Protein 8GRN (pdb70)

Structure (mmCIF, N/CA/C/O backbone):
data_8GRN
#
_entry.id   8GRN
#
loop_
_entity.id
_entity.type
_entity.pdbx_description
1 polymer 'Protein OSCA1'
2 non-polymer [1-MYRISTOYL-GLYCEROL-3-YL]PHOSPHONYLCHOLINE
#
loop_
_atom_site.group_PDB
_atom_site.id
_atom_site.type_symbol
_atom_site.label_atom_id
_atom_site.label_alt_id
_atom_site.label_comp_id
_atom_site.label_asym_id
_atom_site.label_entity_id
_atom_site.label_seq_id
_atom_site.pdbx_PDB_ins_code
_atom_site.Cartn_x
_atom_site.Cartn_y
_atom_site.Cartn_z
_atom_site.occupancy
_atom_site.B_iso_or_equiv
_atom_site.auth_seq_id
_atom_site.auth_comp_id
_atom_site.auth_asym_id
_atom_site.auth_atom_id
_atom_site.pdbx_PDB_model_num
ATOM 1 N N . ALA A 1 2 ? 145.251 197.436 148.568 1.00 30.00 2 ALA A N 1
ATOM 2 C CA . ALA A 1 2 ? 145.374 197.252 149.988 1.00 30.00 2 ALA A CA 1
ATOM 3 C C . ALA A 1 2 ? 146.120 198.449 150.172 1.00 30.00 2 ALA A C 1
ATOM 4 O O . ALA A 1 2 ? 146.168 199.026 151.227 1.00 30.00 2 ALA A O 1
ATOM 6 N N . THR A 1 3 ? 146.449 199.150 149.176 1.00 30.00 3 THR A N 1
ATOM 7 C CA . THR A 1 3 ? 147.100 200.396 149.525 1.00 30.00 3 THR A CA 1
ATOM 8 C C . THR A 1 3 ? 146.501 201.351 150.605 1.00 30.00 3 THR A C 1
ATOM 9 O O . THR A 1 3 ? 145.573 201.142 151.498 1.00 30.00 3 THR A O 1
ATOM 13 N N . LEU A 1 4 ? 147.051 202.507 150.570 1.00 106.56 4 LEU A N 1
ATOM 14 C CA . LEU A 1 4 ? 146.464 203.436 151.458 1.00 106.56 4 LEU A CA 1
ATOM 15 C C . LEU A 1 4 ? 144.904 203.266 151.588 1.00 106.56 4 LEU A C 1
ATOM 16 O O . LEU A 1 4 ? 144.422 203.332 152.664 1.00 106.56 4 LEU A O 1
ATOM 21 N N . LYS A 1 5 ? 144.147 202.884 150.570 1.00 109.64 5 LYS A N 1
ATOM 22 C CA . LYS A 1 5 ? 142.707 202.745 150.717 1.00 109.64 5 LYS A CA 1
ATOM 23 C C . LYS A 1 5 ? 142.265 201.783 151.762 1.00 109.64 5 LYS A C 1
ATOM 24 O O . LYS A 1 5 ? 141.689 202.181 152.750 1.00 109.64 5 LYS A O 1
ATOM 30 N N . ASP A 1 6 ? 142.479 200.513 151.571 1.00 109.60 6 ASP A N 1
ATOM 31 C CA . ASP A 1 6 ? 142.139 199.587 152.612 1.00 109.60 6 ASP A CA 1
ATOM 32 C C . ASP A 1 6 ? 142.772 199.919 153.957 1.00 109.60 6 ASP A C 1
ATOM 33 O O . ASP A 1 6 ? 142.105 199.814 154.989 1.00 109.60 6 ASP A O 1
ATOM 38 N N . ILE A 1 7 ? 144.012 200.426 153.982 1.00 104.79 7 ILE A N 1
ATOM 39 C CA . ILE A 1 7 ? 144.544 200.640 155.343 1.00 104.79 7 ILE A CA 1
ATOM 40 C C . ILE A 1 7 ? 143.723 201.722 156.009 1.00 104.79 7 ILE A C 1
ATOM 41 O O . ILE A 1 7 ? 143.232 201.530 157.100 1.00 104.79 7 ILE A O 1
ATOM 46 N N . GLY A 1 8 ? 143.444 202.794 155.331 1.00 107.64 8 GLY A N 1
ATOM 47 C CA . GLY A 1 8 ? 142.617 203.823 155.873 1.00 107.64 8 GLY A CA 1
ATOM 48 C C . GLY A 1 8 ? 141.218 203.412 156.220 1.00 107.64 8 GLY A C 1
ATOM 49 O O . GLY A 1 8 ? 140.694 203.833 157.225 1.00 107.64 8 GLY A O 1
ATOM 50 N N . VAL A 1 9 ? 140.584 202.581 155.437 1.00 106.49 9 VAL A N 1
ATOM 51 C CA . VAL A 1 9 ? 139.270 202.218 155.854 1.00 106.49 9 VAL A CA 1
ATOM 52 C C . VAL A 1 9 ? 139.343 201.433 157.108 1.00 106.49 9 VAL A C 1
ATOM 53 O O . VAL A 1 9 ? 138.663 201.764 158.074 1.00 106.49 9 VAL A O 1
ATOM 57 N N . SER A 1 10 ? 140.222 200.454 157.189 1.00 105.21 10 SER A N 1
ATOM 58 C CA . SER A 1 10 ? 140.203 199.733 158.417 1.00 105.21 10 SER A CA 1
ATOM 59 C C . SER A 1 10 ? 140.469 200.656 159.536 1.00 105.21 10 SER A C 1
ATOM 60 O O . SER A 1 10 ? 139.786 200.600 160.506 1.00 105.21 10 SER A O 1
ATOM 63 N N . ALA A 1 11 ? 141.401 201.586 159.393 1.00 102.15 11 ALA A N 1
ATOM 64 C CA . ALA A 1 11 ? 141.789 202.401 160.505 1.00 102.15 11 ALA A CA 1
ATOM 65 C C . ALA A 1 11 ? 140.725 203.295 160.941 1.00 102.15 11 ALA A C 1
ATOM 66 O O . ALA A 1 11 ? 140.482 203.379 162.106 1.00 102.15 11 ALA A O 1
ATOM 68 N N . GLY A 1 12 ? 139.989 203.893 160.050 1.00 102.54 12 GLY A N 1
ATOM 69 C CA . GLY A 1 12 ? 138.859 204.697 160.429 1.00 102.54 12 GLY A CA 1
ATOM 70 C C . GLY A 1 12 ? 137.856 203.860 161.150 1.00 102.54 12 GLY A C 1
ATOM 71 O O . GLY A 1 12 ? 137.503 204.159 162.282 1.00 102.54 12 GLY A O 1
ATOM 72 N N . ILE A 1 13 ? 137.427 202.770 160.560 1.00 103.15 13 ILE A N 1
ATOM 73 C CA . ILE A 1 13 ? 136.405 202.033 161.235 1.00 103.15 13 ILE A CA 1
ATOM 74 C C . ILE A 1 13 ? 136.884 201.645 162.616 1.00 103.15 13 ILE A C 1
ATOM 75 O O . ILE A 1 13 ? 136.139 201.795 163.575 1.00 103.15 13 ILE A O 1
ATOM 80 N N . ASN A 1 14 ? 138.150 201.285 162.801 1.00 102.55 14 ASN A N 1
ATOM 81 C CA . ASN A 1 14 ? 138.609 200.799 164.095 1.00 102.55 14 ASN A CA 1
ATOM 82 C C . ASN A 1 14 ? 138.776 201.891 165.109 1.00 102.55 14 ASN A C 1
ATOM 83 O O . ASN A 1 14 ? 138.344 201.751 166.256 1.00 102.55 14 ASN A O 1
ATOM 88 N N . ILE A 1 15 ? 139.240 203.028 164.713 1.00 100.45 15 ILE A N 1
ATOM 89 C CA . ILE A 1 15 ? 139.331 204.057 165.653 1.00 100.45 15 ILE A CA 1
ATOM 90 C C . ILE A 1 15 ? 137.939 204.420 166.070 1.00 100.45 15 ILE A C 1
ATOM 91 O O . ILE A 1 15 ? 137.658 204.571 167.267 1.00 100.45 15 ILE A O 1
ATOM 96 N N . LEU A 1 16 ? 136.997 204.448 165.155 1.00 102.50 16 LEU A N 1
ATOM 97 C CA . LEU A 1 16 ? 135.629 204.715 165.564 1.00 102.50 16 LEU A CA 1
ATOM 98 C C . LEU A 1 16 ? 135.070 203.714 166.540 1.00 102.50 16 LEU A C 1
ATOM 99 O O . LEU A 1 16 ? 134.515 204.089 167.562 1.00 102.50 16 LEU A O 1
ATOM 104 N N . THR A 1 17 ? 135.219 202.444 166.276 1.00 101.73 17 THR A N 1
ATOM 105 C CA . THR A 1 17 ? 134.798 201.475 167.231 1.00 101.73 17 THR A CA 1
ATOM 106 C C . THR A 1 17 ? 135.405 201.723 168.589 1.00 101.73 17 THR A C 1
ATOM 107 O O . THR A 1 17 ? 134.684 201.819 169.550 1.00 101.73 17 THR A O 1
ATOM 111 N N . ALA A 1 18 ? 136.712 201.870 168.709 1.00 100.92 18 ALA A N 1
ATOM 112 C CA . ALA A 1 18 ? 137.264 202.199 170.004 1.00 100.92 18 ALA A CA 1
ATOM 113 C C . ALA A 1 18 ? 136.695 203.439 170.666 1.00 100.92 18 ALA A C 1
ATOM 114 O O . ALA A 1 18 ? 136.344 203.381 171.828 1.00 100.92 18 ALA A O 1
ATOM 116 N N . PHE A 1 19 ? 136.543 204.554 169.985 1.00 104.20 19 PHE A N 1
ATOM 117 C CA . PHE A 1 19 ? 135.856 205.692 170.611 1.00 104.20 19 PHE A CA 1
ATOM 118 C C . PHE A 1 19 ? 134.401 205.433 171.053 1.00 104.20 19 PHE A C 1
ATOM 119 O O . PHE A 1 19 ? 134.006 205.819 172.155 1.00 104.20 19 PHE A O 1
ATOM 127 N N . ILE A 1 20 ? 133.605 204.713 170.289 1.00 102.83 20 ILE A N 1
ATOM 128 C CA . ILE A 1 20 ? 132.274 204.373 170.724 1.00 102.83 20 ILE A CA 1
ATOM 129 C C . ILE A 1 20 ? 132.355 203.538 171.949 1.00 102.83 20 ILE A C 1
ATOM 130 O O . ILE A 1 20 ? 131.625 203.787 172.922 1.00 102.83 20 ILE A O 1
ATOM 135 N N . PHE A 1 21 ? 133.268 202.603 172.000 1.00 101.18 21 PHE A N 1
ATOM 136 C CA . PHE A 1 21 ? 133.432 201.828 173.199 1.00 101.18 21 PHE A CA 1
ATOM 137 C C . PHE A 1 21 ? 133.709 202.665 174.376 1.00 101.18 21 PHE A C 1
ATOM 138 O O . PHE A 1 21 ? 132.996 202.585 175.350 1.00 101.18 21 PHE A O 1
ATOM 146 N N . PHE A 1 22 ? 134.688 203.531 174.280 1.00 101.47 22 PHE A N 1
ATOM 147 C CA . PHE A 1 22 ? 135.046 204.373 175.402 1.00 101.47 22 PHE A CA 1
ATOM 148 C C . PHE A 1 22 ? 133.884 205.207 175.857 1.00 101.47 22 PHE A C 1
ATOM 149 O O . PHE A 1 22 ? 133.616 205.293 177.056 1.00 101.47 22 PHE A O 1
ATOM 157 N N . ILE A 1 23 ? 133.097 205.744 174.949 1.00 102.54 23 ILE A N 1
ATOM 158 C CA . ILE A 1 23 ? 131.840 206.449 175.366 1.00 102.54 23 ILE A CA 1
ATOM 159 C C . ILE A 1 23 ? 130.787 205.588 176.117 1.00 102.54 23 ILE A C 1
ATOM 160 O O . ILE A 1 23 ? 130.333 205.912 177.253 1.00 102.54 23 ILE A O 1
ATOM 165 N N . ILE A 1 24 ? 130.401 204.467 175.546 1.00 103.40 24 ILE A N 1
ATOM 166 C CA . ILE A 1 24 ? 129.520 203.621 176.303 1.00 103.40 24 ILE A CA 1
ATOM 167 C C . ILE A 1 24 ? 130.133 203.259 177.674 1.00 103.40 24 ILE A C 1
ATOM 168 O O . ILE A 1 24 ? 129.394 203.177 178.654 1.00 103.40 24 ILE A O 1
ATOM 173 N N . PHE A 1 25 ? 131.453 203.042 177.797 1.00 104.99 25 PHE A N 1
ATOM 174 C CA . PHE A 1 25 ? 132.059 202.746 179.091 1.00 104.99 25 PHE A CA 1
ATOM 175 C C . PHE A 1 25 ? 131.858 203.902 180.001 1.00 104.99 25 PHE A C 1
ATOM 176 O O . PHE A 1 25 ? 131.358 203.694 181.054 1.00 104.99 25 PHE A O 1
ATOM 184 N N . ALA A 1 26 ? 132.230 205.115 179.661 1.00 106.14 26 ALA A N 1
ATOM 185 C CA . ALA A 1 26 ? 131.895 206.220 180.521 1.00 106.14 26 ALA A CA 1
ATOM 186 C C . ALA A 1 26 ? 130.469 206.083 181.036 1.00 106.14 26 ALA A C 1
ATOM 187 O O . ALA A 1 26 ? 130.217 206.028 182.278 1.00 106.14 26 ALA A O 1
ATOM 189 N N . PHE A 1 27 ? 129.505 205.984 180.130 1.00 111.76 27 PHE A N 1
ATOM 190 C CA . PHE A 1 27 ? 128.132 205.911 180.609 1.00 111.76 27 PHE A CA 1
ATOM 191 C C . PHE A 1 27 ? 127.944 204.917 181.642 1.00 111.76 27 PHE A C 1
ATOM 192 O O . PHE A 1 27 ? 127.518 205.249 182.696 1.00 111.76 27 PHE A O 1
ATOM 200 N N . LEU A 1 28 ? 128.199 203.668 181.320 1.00 109.57 28 LEU A N 1
ATOM 201 C CA . LEU A 1 28 ? 128.040 202.566 182.264 1.00 109.57 28 LEU A CA 1
ATOM 202 C C . LEU A 1 28 ? 128.828 202.611 183.571 1.00 109.57 28 LEU A C 1
ATOM 203 O O . LEU A 1 28 ? 128.308 202.166 184.567 1.00 109.57 28 LEU A O 1
ATOM 208 N N . ARG A 1 29 ? 130.043 203.136 183.611 1.00 108.58 29 ARG A N 1
ATOM 209 C CA . ARG A 1 29 ? 130.764 203.317 184.869 1.00 108.58 29 ARG A CA 1
ATOM 210 C C . ARG A 1 29 ? 130.256 204.496 185.724 1.00 108.58 29 ARG A C 1
ATOM 211 O O . ARG A 1 29 ? 130.536 204.558 186.917 1.00 108.58 29 ARG A O 1
ATOM 219 N N . LEU A 1 30 ? 129.507 205.440 185.146 1.00 112.97 30 LEU A N 1
ATOM 220 C CA . LEU A 1 30 ? 128.882 206.514 185.994 1.00 112.97 30 LEU A CA 1
ATOM 221 C C . LEU A 1 30 ? 127.523 206.200 186.664 1.00 112.97 30 LEU A C 1
ATOM 222 O O . LEU A 1 30 ? 127.043 207.029 187.406 1.00 112.97 30 LEU A O 1
ATOM 227 N N . GLN A 1 31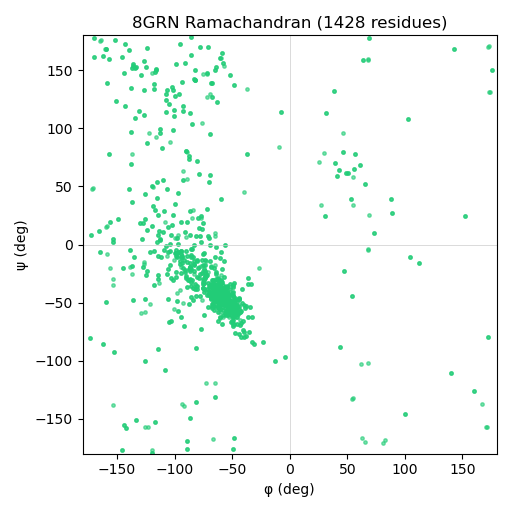 ? 126.901 205.043 186.432 1.00 120.09 31 GLN A N 1
ATOM 228 C CA . GLN A 1 31 ? 125.651 204.636 186.968 1.00 120.09 31 GLN A CA 1
ATOM 229 C C . GLN A 1 31 ? 125.992 203.815 188.161 1.00 120.09 31 GLN A C 1
ATOM 230 O O . GLN A 1 31 ? 126.816 202.929 188.071 1.00 120.09 31 GLN A O 1
ATOM 236 N N . PRO A 1 32 ? 125.384 204.094 189.313 1.00 119.49 32 PRO A N 1
ATOM 237 C CA . PRO A 1 32 ? 125.704 203.397 190.560 1.00 119.49 32 PRO A CA 1
ATOM 238 C C . PRO A 1 32 ? 124.975 202.080 190.856 1.00 119.49 32 PRO A C 1
ATOM 239 O O . PRO A 1 32 ? 124.833 201.738 192.010 1.00 119.49 32 PRO A O 1
ATOM 243 N N . PHE A 1 33 ? 124.559 201.329 189.853 1.00 120.94 33 PHE A N 1
ATOM 244 C CA . PHE A 1 33 ? 123.988 200.005 190.064 1.00 120.94 33 PHE A CA 1
ATOM 245 C C . PHE A 1 33 ? 125.013 198.955 189.640 1.00 120.94 33 PHE A C 1
ATOM 246 O O . PHE A 1 33 ? 124.934 197.813 190.052 1.00 120.94 33 PHE A O 1
ATOM 254 N N . ASN A 1 34 ? 125.971 199.328 188.800 1.00 115.53 34 ASN A N 1
ATOM 255 C CA . ASN A 1 34 ? 127.042 198.439 188.425 1.00 115.53 34 ASN A CA 1
ATOM 256 C C . ASN A 1 34 ? 127.996 198.563 189.572 1.00 115.53 34 ASN A C 1
ATOM 257 O O . ASN A 1 34 ? 127.796 197.845 190.501 1.00 115.53 34 ASN A O 1
ATOM 262 N N . ASP A 1 35 ? 128.959 199.475 189.595 1.00 114.34 35 ASP A N 1
ATOM 263 C CA . ASP A 1 35 ? 129.874 199.715 190.754 1.00 114.34 35 ASP A CA 1
ATOM 264 C C . ASP A 1 35 ? 130.628 198.562 191.306 1.00 114.34 35 ASP A C 1
ATOM 265 O O . ASP A 1 35 ? 131.761 198.698 191.620 1.00 114.34 35 ASP A O 1
ATOM 270 N N . ARG A 1 36 ? 130.000 197.432 191.481 1.00 114.43 36 ARG A N 1
ATOM 271 C CA . ARG A 1 36 ? 130.646 196.311 192.048 1.00 114.43 36 ARG A CA 1
ATOM 272 C C . ARG A 1 36 ? 131.086 195.483 190.947 1.00 114.43 36 ARG A C 1
ATOM 273 O O . ARG A 1 36 ? 131.674 194.462 191.172 1.00 114.43 36 ARG A O 1
ATOM 281 N N . VAL A 1 37 ? 130.830 195.915 189.732 1.00 108.51 37 VAL A N 1
ATOM 282 C CA . VAL A 1 37 ? 131.327 195.206 188.592 1.00 108.51 37 VAL A CA 1
ATOM 283 C C . VAL A 1 37 ? 132.488 195.980 188.083 1.00 108.51 37 VAL A C 1
ATOM 284 O O . VAL A 1 37 ? 133.409 195.380 187.596 1.00 108.51 37 VAL A O 1
ATOM 288 N N . TYR A 1 38 ? 132.522 197.283 188.267 1.00 104.08 38 TYR A N 1
ATOM 289 C CA . TYR A 1 38 ? 133.611 198.018 187.684 1.00 104.08 38 TYR A CA 1
ATOM 290 C C . TYR A 1 38 ? 134.663 198.489 188.605 1.00 104.08 38 TYR A C 1
ATOM 291 O O . TYR A 1 38 ? 135.632 198.984 188.128 1.00 104.08 38 TYR A O 1
ATOM 300 N N . PHE A 1 39 ? 134.506 198.338 189.910 1.00 104.03 39 PHE A N 1
ATOM 301 C CA . PHE A 1 39 ? 135.450 198.753 190.925 1.00 104.03 39 PHE A CA 1
ATOM 302 C C . PHE A 1 39 ? 135.500 197.693 191.955 1.00 104.03 39 PHE A C 1
ATOM 303 O O . PHE A 1 39 ? 135.431 198.023 193.071 1.00 104.03 39 PHE A O 1
ATOM 311 N N . SER A 1 40 ? 135.630 196.428 191.605 1.00 101.33 40 SER A N 1
ATOM 312 C CA . SER A 1 40 ? 135.684 195.286 192.523 1.00 101.33 40 SER A CA 1
ATOM 313 C C . SER A 1 40 ? 136.906 194.960 193.396 1.00 101.33 40 SER A C 1
ATOM 314 O O . SER A 1 40 ? 136.742 194.398 194.424 1.00 101.33 40 SER A O 1
ATOM 317 N N . LYS A 1 41 ? 138.118 195.299 193.028 1.00 94.21 41 LYS A N 1
ATOM 318 C CA . LYS A 1 41 ? 139.259 195.138 193.882 1.00 94.21 41 LYS A CA 1
ATOM 319 C C . LYS A 1 41 ? 139.352 196.293 194.860 1.00 94.21 41 LYS A C 1
ATOM 320 O O . LYS A 1 41 ? 140.315 196.398 195.566 1.00 94.21 41 LYS A O 1
ATOM 326 N N . TRP A 1 42 ? 138.381 197.174 194.930 1.00 99.83 42 TRP A N 1
ATOM 327 C CA . TRP A 1 42 ? 138.403 198.259 195.842 1.00 99.83 42 TRP A CA 1
ATOM 328 C C . TRP A 1 42 ? 137.370 197.898 196.808 1.00 99.83 42 TRP A C 1
ATOM 329 O O . TRP A 1 42 ? 137.233 198.594 197.769 1.00 99.83 42 TRP A O 1
ATOM 340 N N . TYR A 1 43 ? 136.632 196.800 196.591 1.00 105.00 43 TYR A N 1
ATOM 341 C CA . TYR A 1 43 ? 135.548 196.397 197.416 1.00 105.00 43 TYR A CA 1
ATOM 342 C C . TYR A 1 43 ? 136.009 195.192 197.978 1.00 105.00 43 TYR A C 1
ATOM 343 O O . TYR A 1 43 ? 135.654 194.894 199.067 1.00 105.00 43 TYR A O 1
ATOM 352 N N . LEU A 1 44 ? 136.847 194.460 197.279 1.00 102.16 44 LEU A N 1
ATOM 353 C CA . LEU A 1 44 ? 137.383 193.193 197.767 1.00 102.16 44 LEU A CA 1
ATOM 354 C C . LEU A 1 44 ? 138.684 193.387 198.338 1.00 102.16 44 LEU A C 1
ATOM 355 O O . LEU A 1 44 ? 139.560 192.627 198.069 1.00 102.16 44 LEU A O 1
ATOM 360 N N . ARG A 1 45 ? 138.845 194.408 199.118 1.00 104.93 45 ARG A N 1
ATOM 361 C CA . ARG A 1 45 ? 140.097 194.700 199.738 1.00 104.93 45 ARG A CA 1
ATOM 362 C C . ARG A 1 45 ? 139.609 195.434 200.929 1.00 104.93 45 ARG A C 1
ATOM 363 O O . ARG A 1 45 ? 140.384 195.896 201.734 1.00 104.93 45 ARG A O 1
ATOM 371 N N . GLY A 1 46 ? 138.301 195.532 201.057 1.00 106.61 46 GLY A N 1
ATOM 372 C CA . GLY A 1 46 ? 137.695 196.258 202.152 1.00 106.61 46 GLY A CA 1
ATOM 373 C C . GLY A 1 46 ? 137.958 197.731 202.135 1.00 106.61 46 GLY A C 1
ATOM 374 O O . GLY A 1 46 ? 138.372 198.298 203.131 1.00 106.61 46 GLY A O 1
ATOM 375 N N . LEU A 1 47 ? 137.695 198.384 201.036 1.00 107.25 47 LEU A N 1
ATOM 376 C CA . LEU A 1 47 ? 138.045 199.753 200.941 1.00 107.25 47 LEU A CA 1
ATOM 377 C C . LEU A 1 47 ? 136.989 200.580 200.264 1.00 107.25 47 LEU A C 1
ATOM 378 O O . LEU A 1 47 ? 137.137 201.780 200.186 1.00 107.25 47 LEU A O 1
ATOM 383 N N . ARG A 1 48 ? 135.928 199.981 199.753 1.00 109.94 48 ARG A N 1
ATOM 384 C CA . ARG A 1 48 ? 134.832 200.754 199.211 1.00 109.94 48 ARG A CA 1
ATOM 385 C C . ARG A 1 48 ? 133.615 200.128 199.761 1.00 109.94 48 ARG A C 1
ATOM 386 O O . ARG A 1 48 ? 133.620 198.952 200.041 1.00 109.94 48 ARG A O 1
ATOM 394 N N . SER A 1 49 ? 132.549 200.895 199.924 1.00 117.27 49 SER A N 1
ATOM 395 C CA . SER A 1 49 ? 131.364 200.405 200.642 1.00 117.27 49 SER A CA 1
ATOM 396 C C . SER A 1 49 ? 130.120 200.001 199.917 1.00 117.27 49 SER A C 1
ATOM 397 O O . SER A 1 49 ? 129.735 198.843 199.996 1.00 117.27 49 SER A O 1
ATOM 400 N N . SER A 1 50 ? 129.445 200.956 199.288 1.00 122.21 50 SER A N 1
ATOM 401 C CA . SER A 1 50 ? 128.264 200.656 198.498 1.00 122.21 50 SER A CA 1
ATOM 402 C C . SER A 1 50 ? 127.962 201.823 197.566 1.00 122.21 50 SER A C 1
ATOM 403 O O . SER A 1 50 ? 128.485 202.901 197.795 1.00 122.21 50 SER A O 1
ATOM 406 N N . PRO A 1 51 ? 127.145 201.632 196.499 1.00 123.67 51 PRO A N 1
ATOM 407 C CA . PRO A 1 51 ? 126.869 202.647 195.478 1.00 123.67 51 PRO A CA 1
ATOM 408 C C . PRO A 1 51 ? 127.421 204.001 195.614 1.00 123.67 51 PRO A C 1
ATOM 409 O O . PRO A 1 51 ? 128.546 204.245 195.208 1.00 123.67 51 PRO A O 1
ATOM 413 N N . ALA A 1 52 ? 126.612 204.909 196.143 1.00 30.00 52 ALA A N 1
ATOM 414 C CA . ALA A 1 52 ? 127.050 206.297 196.278 1.00 30.00 52 ALA A CA 1
ATOM 415 C C . ALA A 1 52 ? 127.743 206.557 197.606 1.00 30.00 52 ALA A C 1
ATOM 416 O O . ALA A 1 52 ? 127.129 207.074 198.530 1.00 30.00 52 ALA A O 1
ATOM 418 N N . SER A 1 53 ? 129.021 206.186 197.702 1.00 30.00 53 SER A N 1
ATOM 419 C CA . SER A 1 53 ? 129.791 206.360 198.936 1.00 30.00 53 SER A CA 1
ATOM 420 C C . SER A 1 53 ? 129.062 205.792 200.137 1.00 30.00 53 SER A C 1
ATOM 421 O O . SER A 1 53 ? 128.745 206.515 201.077 1.00 30.00 53 SER A O 1
ATOM 424 N N . GLY A 1 54 ? 128.809 204.489 200.119 1.00 30.00 54 GLY A N 1
ATOM 425 C CA . GLY A 1 54 ? 128.039 203.877 201.185 1.00 30.00 54 GLY A CA 1
ATOM 426 C C . GLY A 1 54 ? 126.705 203.412 200.637 1.00 30.00 54 GLY A C 1
ATOM 427 O O . GLY A 1 54 ? 126.004 202.634 201.287 1.00 30.00 54 GLY A O 1
ATOM 428 N N . GLY A 1 55 ? 126.333 203.909 199.463 1.00 30.00 55 GLY A N 1
ATOM 429 C CA . GLY A 1 55 ? 125.105 203.478 198.832 1.00 30.00 55 GLY A CA 1
ATOM 430 C C . GLY A 1 55 ? 123.756 203.833 199.401 1.00 30.00 55 GLY A C 1
ATOM 431 O O . GLY A 1 55 ? 123.658 204.450 200.458 1.00 30.00 55 GLY A O 1
ATOM 432 N N . GLY A 1 56 ? 122.697 203.428 198.706 1.00 30.00 56 GLY A N 1
ATOM 433 C CA . GLY A 1 56 ? 121.354 203.758 199.132 1.00 30.00 56 GLY A CA 1
ATOM 434 C C . GLY A 1 56 ? 120.933 204.846 198.196 1.00 30.00 56 GLY A C 1
ATOM 435 O O . GLY A 1 56 ? 119.764 205.215 198.165 1.00 30.00 56 GLY A O 1
ATOM 436 N N . PHE A 1 57 ? 121.880 205.364 197.418 1.00 30.00 57 PHE A N 1
ATOM 437 C CA . PHE A 1 57 ? 121.591 206.487 196.536 1.00 30.00 57 PHE A CA 1
ATOM 438 C C . PHE A 1 57 ? 121.819 206.216 195.062 1.00 30.00 57 PHE A C 1
ATOM 439 O O . PHE A 1 57 ? 122.214 205.123 194.675 1.00 30.00 57 PHE A O 1
ATOM 447 N N . ALA A 1 58 ? 121.573 207.223 194.235 1.00 30.00 58 ALA A N 1
ATOM 448 C CA . ALA A 1 58 ? 121.732 207.061 192.787 1.00 30.00 58 ALA A CA 1
ATOM 449 C C . ALA A 1 58 ? 122.792 207.916 192.054 1.00 30.00 58 ALA A C 1
ATOM 450 O O . ALA A 1 58 ? 123.812 208.284 192.636 1.00 30.00 58 ALA A O 1
ATOM 452 N N . GLY A 1 59 ? 122.566 208.188 190.772 1.00 30.00 59 GLY A N 1
ATOM 453 C CA . GLY A 1 59 ? 123.511 208.937 189.946 1.00 30.00 59 GLY A CA 1
ATOM 454 C C . GLY A 1 59 ? 123.201 208.372 188.583 1.00 30.00 59 GLY A C 1
ATOM 455 O O . GLY A 1 59 ? 124.037 208.424 187.684 1.00 30.00 59 GLY A O 1
ATOM 456 N N . ARG A 1 60 ? 121.978 207.867 188.413 1.00 30.00 60 ARG A N 1
ATOM 457 C CA . ARG A 1 60 ? 121.598 207.185 187.174 1.00 30.00 60 ARG A CA 1
ATOM 458 C C . ARG A 1 60 ? 121.205 208.001 186.002 1.00 30.00 60 ARG A C 1
ATOM 459 O O . ARG A 1 60 ? 121.842 208.987 185.668 1.00 30.00 60 ARG A O 1
ATOM 467 N N . PHE A 1 61 ? 120.139 207.573 185.362 1.00 30.00 61 PHE A N 1
ATOM 468 C CA . PHE A 1 61 ? 119.744 208.245 184.155 1.00 30.00 61 PHE A CA 1
ATOM 469 C C . PHE A 1 61 ? 118.588 209.225 184.327 1.00 30.00 61 PHE A C 1
ATOM 470 O O . PHE A 1 61 ? 117.462 208.818 184.593 1.00 30.00 61 PHE A O 1
ATOM 478 N N . VAL A 1 62 ? 118.864 210.516 184.208 1.00 144.12 62 VAL A N 1
ATOM 479 C CA . VAL A 1 62 ? 117.821 211.535 184.264 1.00 144.12 62 VAL A CA 1
ATOM 480 C C . VAL A 1 62 ? 118.489 212.710 183.591 1.00 144.12 62 VAL A C 1
ATOM 481 O O . VAL A 1 62 ? 117.928 213.319 182.675 1.00 144.12 62 VAL A O 1
ATOM 485 N N . ASN A 1 63 ? 119.705 213.022 184.024 1.00 147.07 63 ASN A N 1
ATOM 486 C CA . ASN A 1 63 ? 120.482 214.073 183.408 1.00 147.07 63 ASN A CA 1
ATOM 487 C C . ASN A 1 63 ? 121.657 213.200 183.124 1.00 147.07 63 ASN A C 1
ATOM 488 O O . ASN A 1 63 ? 122.416 213.445 182.195 1.00 147.07 63 ASN A O 1
ATOM 493 N N . LEU A 1 64 ? 121.832 212.144 183.904 1.00 155.78 64 LEU A N 1
ATOM 494 C CA . LEU A 1 64 ? 122.962 211.233 183.708 1.00 155.78 64 LEU A CA 1
ATOM 495 C C . LEU A 1 64 ? 124.290 211.965 183.446 1.00 155.78 64 LEU A C 1
ATOM 496 O O . LEU A 1 64 ? 125.011 212.246 184.394 1.00 155.78 64 LEU A O 1
ATOM 501 N N . GLU A 1 65 ? 124.614 212.293 182.199 1.00 161.84 65 GLU A N 1
ATOM 502 C CA . GLU A 1 65 ? 125.836 213.076 181.931 1.00 161.84 65 GLU A CA 1
ATOM 503 C C . GLU A 1 65 ? 125.818 214.326 181.024 1.00 161.84 65 GLU A C 1
ATOM 504 O O . GLU A 1 65 ? 125.578 214.223 179.824 1.00 161.84 65 GLU A O 1
ATOM 510 N N . LEU A 1 66 ? 126.086 215.502 181.586 1.00 162.06 66 LEU A N 1
ATOM 511 C CA . LEU A 1 66 ? 126.243 216.702 180.749 1.00 162.06 66 LEU A CA 1
ATOM 512 C C . LEU A 1 66 ? 127.490 216.375 179.944 1.00 162.06 66 LEU A C 1
ATOM 513 O O . LEU A 1 66 ? 128.371 215.675 180.449 1.00 162.06 66 LEU A O 1
ATOM 518 N N . ARG A 1 67 ? 127.614 216.886 178.724 1.00 159.93 67 ARG A N 1
ATOM 519 C CA . ARG A 1 67 ? 128.752 216.481 177.899 1.00 159.93 67 ARG A CA 1
ATOM 520 C C . ARG A 1 67 ? 130.102 216.623 178.590 1.00 159.93 67 ARG A C 1
ATOM 521 O O . ARG A 1 67 ? 130.316 217.559 179.376 1.00 159.93 67 ARG A O 1
ATOM 529 N N . SER A 1 68 ? 131.029 215.714 178.276 1.00 155.80 68 SER A N 1
ATOM 530 C CA . SER A 1 68 ? 132.317 215.748 178.925 1.00 155.80 68 SER A CA 1
ATOM 531 C C . SER A 1 68 ? 133.498 215.369 178.046 1.00 155.80 68 SER A C 1
ATOM 532 O O . SER A 1 68 ? 133.330 214.564 177.145 1.00 155.80 68 SER A O 1
ATOM 535 N N . TYR A 1 69 ? 134.688 215.959 178.261 1.00 147.75 69 TYR A N 1
ATOM 536 C CA . TYR A 1 69 ? 135.913 215.520 177.548 1.00 147.75 69 TYR A CA 1
ATOM 537 C C . TYR A 1 69 ? 136.557 214.769 178.637 1.00 147.75 69 TYR A C 1
ATOM 538 O O . TYR A 1 69 ? 137.631 214.202 178.500 1.00 147.75 69 TYR A O 1
ATOM 547 N N . LEU A 1 70 ? 135.877 214.746 179.753 1.00 140.56 70 LEU A N 1
ATOM 548 C CA . LEU A 1 70 ? 136.335 213.967 180.831 1.00 140.56 70 LEU A CA 1
ATOM 549 C C . LEU A 1 70 ? 135.571 212.715 180.534 1.00 140.56 70 LEU A C 1
ATOM 550 O O . LEU A 1 70 ? 134.836 212.226 181.372 1.00 140.56 70 LEU A O 1
ATOM 555 N N . LYS A 1 71 ? 135.723 212.182 179.339 1.00 132.15 71 LYS A N 1
ATOM 556 C CA . LYS A 1 71 ? 134.964 211.045 178.933 1.00 132.15 71 LYS A CA 1
ATOM 557 C C . LYS A 1 71 ? 135.934 210.026 178.642 1.00 132.15 71 LYS A C 1
ATOM 558 O O . LYS A 1 71 ? 135.619 209.027 178.029 1.00 132.15 71 LYS A O 1
ATOM 564 N N . PHE A 1 72 ? 137.132 210.211 179.096 1.00 120.55 72 PHE A N 1
ATOM 565 C CA . PHE A 1 72 ? 138.109 209.326 178.635 1.00 120.55 72 PHE A CA 1
ATOM 566 C C . PHE A 1 72 ? 139.237 209.642 179.381 1.00 120.55 72 PHE A C 1
ATOM 567 O O . PHE A 1 72 ? 139.502 209.062 180.382 1.00 120.55 72 PHE A O 1
ATOM 575 N N . LEU A 1 73 ? 139.849 210.661 178.926 1.00 121.64 73 LEU A N 1
ATOM 576 C CA . LEU A 1 73 ? 141.116 211.054 179.441 1.00 121.64 73 LEU A CA 1
ATOM 577 C C . LEU A 1 73 ? 141.352 210.814 180.876 1.00 121.64 73 LEU A C 1
ATOM 578 O O . LEU A 1 73 ? 142.483 210.578 181.330 1.00 121.64 73 LEU A O 1
ATOM 583 N N . HIS A 1 74 ? 140.334 210.923 181.658 1.00 121.04 74 HIS A N 1
ATOM 584 C CA . HIS A 1 74 ? 140.685 210.837 183.001 1.00 121.04 74 HIS A CA 1
ATOM 585 C C . HIS A 1 74 ? 141.098 209.485 183.410 1.00 121.04 74 HIS A C 1
ATOM 586 O O . HIS A 1 74 ? 142.239 209.321 183.902 1.00 121.04 74 HIS A O 1
ATOM 593 N N . TRP A 1 75 ? 140.273 208.495 183.154 1.00 109.04 75 TRP A N 1
ATOM 594 C CA . TRP A 1 75 ? 140.671 207.146 183.390 1.00 109.04 75 TRP A CA 1
ATOM 595 C C . TRP A 1 75 ? 142.113 207.041 182.968 1.00 109.04 75 TRP A C 1
ATOM 596 O O . TRP A 1 75 ? 142.980 206.707 183.784 1.00 109.04 75 TRP A O 1
ATOM 607 N N . MET A 1 76 ? 142.410 207.471 181.747 1.00 107.84 76 MET A N 1
ATOM 608 C CA . MET A 1 76 ? 143.801 207.441 181.264 1.00 107.84 76 MET A CA 1
ATOM 609 C C . MET A 1 76 ? 144.907 208.002 182.205 1.00 107.84 76 MET A C 1
ATOM 610 O O . MET A 1 76 ? 145.725 207.195 182.845 1.00 107.84 76 MET A O 1
ATOM 615 N N . PRO A 1 77 ? 145.017 209.356 182.329 1.00 106.49 77 PRO A N 1
ATOM 616 C CA . PRO A 1 77 ? 145.984 209.794 183.345 1.00 106.49 77 PRO A CA 1
ATOM 617 C C . PRO A 1 77 ? 146.000 209.195 184.775 1.00 106.49 77 PRO A C 1
ATOM 618 O O . PRO A 1 77 ? 147.059 209.002 185.462 1.00 106.49 77 PRO A O 1
ATOM 622 N N . GLU A 1 78 ? 144.845 208.846 185.267 1.00 104.37 78 GLU A N 1
ATOM 623 C CA . GLU A 1 78 ? 144.858 208.373 186.609 1.00 104.37 78 GLU A CA 1
ATOM 624 C C . GLU A 1 78 ? 145.380 207.005 186.751 1.00 104.37 78 GLU A C 1
ATOM 625 O O . GLU A 1 78 ? 145.988 206.700 187.780 1.00 104.37 78 GLU A O 1
ATOM 631 N N . ALA A 1 79 ? 145.131 206.133 185.770 1.00 99.00 79 ALA A N 1
ATOM 632 C CA . ALA A 1 79 ? 145.669 204.782 185.778 1.00 99.00 79 ALA A CA 1
ATOM 633 C C . ALA A 1 79 ? 147.079 204.987 185.756 1.00 99.00 79 ALA A C 1
ATOM 634 O O . ALA A 1 79 ? 147.814 204.319 186.408 1.00 99.00 79 ALA A O 1
ATOM 636 N N . LEU A 1 80 ? 147.523 205.930 184.955 1.00 97.40 80 LEU A N 1
ATOM 637 C CA . LEU A 1 80 ? 148.989 206.191 185.004 1.00 97.40 80 LEU A CA 1
ATOM 638 C C . LEU A 1 80 ? 149.615 206.558 186.330 1.00 97.40 80 LEU A C 1
ATOM 639 O O . LEU A 1 80 ? 150.680 206.089 186.583 1.00 97.40 80 LEU A O 1
ATOM 644 N N . LYS A 1 81 ? 149.016 207.385 187.186 1.00 101.50 81 LYS A N 1
ATOM 645 C CA . LYS A 1 81 ? 149.668 207.828 188.552 1.00 101.50 81 LYS A CA 1
ATOM 646 C C . LYS A 1 81 ? 149.899 207.144 189.957 1.00 101.50 81 LYS A C 1
ATOM 647 O O . LYS A 1 81 ? 150.037 207.926 190.835 1.00 101.50 81 LYS A O 1
ATOM 653 N N . MET A 1 82 ? 149.877 205.833 190.247 1.00 97.96 82 MET A N 1
ATOM 654 C CA . MET A 1 82 ? 150.132 205.009 191.433 1.00 97.96 82 MET A CA 1
ATOM 655 C C . MET A 1 82 ? 151.515 204.532 191.189 1.00 97.96 82 MET A C 1
ATOM 656 O O . MET A 1 82 ? 151.788 204.011 190.140 1.00 97.96 82 MET A O 1
ATOM 661 N N . PRO A 1 83 ? 152.406 204.714 192.135 1.00 94.75 83 PRO A N 1
ATOM 662 C CA . PRO A 1 83 ? 153.747 204.261 191.982 1.00 94.75 83 PRO A CA 1
ATOM 663 C C . PRO A 1 83 ? 153.766 202.801 191.763 1.00 94.75 83 PRO A C 1
ATOM 664 O O . PRO A 1 83 ? 152.789 202.185 192.023 1.00 94.75 83 PRO A O 1
ATOM 668 N N . GLU A 1 84 ? 154.839 202.215 191.305 1.00 95.04 84 GLU A N 1
ATOM 669 C CA . GLU A 1 84 ? 154.844 200.809 191.016 1.00 95.04 84 GLU A CA 1
ATOM 670 C C . GLU A 1 84 ? 155.168 199.995 192.185 1.00 95.04 84 GLU A C 1
ATOM 671 O O . GLU A 1 84 ? 155.369 198.831 192.034 1.00 95.04 84 GLU A O 1
ATOM 677 N N . ARG A 1 85 ? 155.251 200.556 193.372 1.00 99.77 85 ARG A N 1
ATOM 678 C CA . ARG A 1 85 ? 155.457 199.793 194.565 1.00 99.77 85 ARG A CA 1
ATOM 679 C C . ARG A 1 85 ? 154.316 199.819 195.454 1.00 99.77 85 ARG A C 1
ATOM 680 O O . ARG A 1 85 ? 154.398 199.299 196.510 1.00 99.77 85 ARG A O 1
ATOM 688 N N . GLU A 1 86 ? 153.241 200.436 195.061 1.00 98.14 86 GLU A N 1
ATOM 689 C CA . GLU A 1 86 ? 152.105 200.567 195.851 1.00 98.14 86 GLU A CA 1
ATOM 690 C C . GLU A 1 86 ? 151.208 199.766 195.040 1.00 98.14 86 GLU A C 1
ATOM 691 O O . GLU A 1 86 ? 150.117 199.493 195.453 1.00 98.14 86 GLU A O 1
ATOM 697 N N . LEU A 1 87 ? 151.631 199.396 193.852 1.00 90.34 87 LEU A N 1
ATOM 698 C CA . LEU A 1 87 ? 150.868 198.497 193.056 1.00 90.34 87 LEU A CA 1
ATOM 699 C C . LEU A 1 87 ? 151.289 197.085 193.359 1.00 90.34 87 LEU A C 1
ATOM 700 O O . LEU A 1 87 ? 150.474 196.225 193.264 1.00 90.34 87 LEU A O 1
ATOM 705 N N . ILE A 1 88 ? 152.516 196.792 193.756 1.00 92.60 88 ILE A N 1
ATOM 706 C CA . ILE A 1 88 ? 152.885 195.459 194.175 1.00 92.60 88 ILE A CA 1
ATOM 707 C C . ILE A 1 88 ? 152.060 195.058 195.381 1.00 92.60 88 ILE A C 1
ATOM 708 O O . ILE A 1 88 ? 151.654 193.949 195.487 1.00 92.60 88 ILE A O 1
ATOM 713 N N . ASP A 1 89 ? 151.701 195.932 196.271 1.00 98.06 89 ASP A N 1
ATOM 714 C CA . ASP A 1 89 ? 150.858 195.530 197.362 1.00 98.06 89 ASP A CA 1
ATOM 715 C C . ASP A 1 89 ? 149.353 195.674 197.289 1.00 98.06 89 ASP A C 1
ATOM 716 O O . ASP A 1 89 ? 148.680 195.175 198.152 1.00 98.06 89 ASP A O 1
ATOM 721 N N . HIS A 1 90 ? 148.806 196.352 196.288 1.00 91.62 90 HIS A N 1
ATOM 722 C CA . HIS A 1 90 ? 147.399 196.488 196.086 1.00 91.62 90 HIS A CA 1
ATOM 723 C C . HIS A 1 90 ? 147.135 195.304 195.303 1.00 91.62 90 HIS A C 1
ATOM 724 O O . HIS A 1 90 ? 146.325 194.512 195.690 1.00 91.62 90 HIS A O 1
ATOM 731 N N . ALA A 1 91 ? 147.893 195.098 194.250 1.00 84.83 91 ALA A N 1
ATOM 732 C CA . ALA A 1 91 ? 147.716 193.975 193.383 1.00 84.83 91 ALA A CA 1
ATOM 733 C C . ALA A 1 91 ? 148.546 192.706 193.513 1.00 84.83 91 ALA A C 1
ATOM 734 O O . ALA A 1 91 ? 147.964 191.661 193.626 1.00 84.83 91 ALA A O 1
ATOM 736 N N . GLY A 1 92 ? 149.864 192.749 193.443 1.00 84.99 92 GLY A N 1
ATOM 737 C CA . GLY A 1 92 ? 150.704 191.588 193.505 1.00 84.99 92 GLY A CA 1
ATOM 738 C C . GLY A 1 92 ? 151.855 191.720 192.585 1.00 84.99 92 GLY A C 1
ATOM 739 O O . GLY A 1 92 ? 151.829 192.569 191.787 1.00 84.99 92 GLY A O 1
ATOM 740 N N . LEU A 1 93 ? 152.859 190.880 192.648 1.00 81.51 93 LEU A N 1
ATOM 741 C CA . LEU A 1 93 ? 153.950 190.929 191.729 1.00 81.51 93 LEU A CA 1
ATOM 742 C C . LEU A 1 93 ? 153.668 190.488 190.326 1.00 81.51 93 LEU A C 1
ATOM 743 O O . LEU A 1 93 ? 154.061 191.149 189.360 1.00 81.51 93 LEU A O 1
ATOM 748 N N . ASP A 1 94 ? 152.968 189.436 190.123 1.00 86.14 94 ASP A N 1
ATOM 749 C CA . ASP A 1 94 ? 152.651 189.021 188.841 1.00 86.14 94 ASP A CA 1
ATOM 750 C C . ASP A 1 94 ? 152.072 190.055 187.919 1.00 86.14 94 ASP A C 1
ATOM 751 O O . ASP A 1 94 ? 152.533 190.227 186.768 1.00 86.14 94 ASP A O 1
ATOM 756 N N . SER A 1 95 ? 151.064 190.782 188.341 1.00 83.54 95 SER A N 1
ATOM 757 C CA . SER A 1 95 ? 150.422 191.796 187.556 1.00 83.54 95 SER A CA 1
ATOM 758 C C . SER A 1 95 ? 151.346 192.881 187.131 1.00 83.54 95 SER A C 1
ATOM 759 O O . SER A 1 95 ? 151.412 193.284 185.890 1.00 83.54 95 SER A O 1
ATOM 762 N N . VAL A 1 96 ? 152.157 193.350 188.041 1.00 80.89 96 VAL A N 1
ATOM 763 C CA . VAL A 1 96 ? 153.212 194.311 187.758 1.00 80.89 96 VAL A CA 1
ATOM 764 C C . VAL A 1 96 ? 154.231 193.801 186.712 1.00 80.89 96 VAL A C 1
ATOM 765 O O . VAL A 1 96 ? 154.509 194.495 185.691 1.00 80.89 96 VAL A O 1
ATOM 769 N N . VAL A 1 97 ? 154.699 192.567 186.835 1.00 79.46 97 VAL A N 1
ATOM 770 C CA . VAL A 1 97 ? 155.553 191.992 185.793 1.00 79.46 97 VAL A CA 1
ATOM 771 C C . VAL A 1 97 ? 154.860 191.815 184.397 1.00 79.46 97 VAL A C 1
ATOM 772 O O . VAL A 1 97 ? 155.497 192.012 183.286 1.00 79.46 97 VAL A O 1
ATOM 776 N N . TYR A 1 98 ? 153.575 191.558 184.349 1.00 80.27 98 TYR A N 1
ATOM 777 C CA . TYR A 1 98 ? 152.857 191.604 183.071 1.00 80.27 98 TYR A CA 1
ATOM 778 C C . TYR A 1 98 ? 152.811 193.044 182.360 1.00 80.27 98 TYR A C 1
ATOM 779 O O . TYR A 1 98 ? 153.020 193.340 181.037 1.00 80.27 98 TYR A O 1
ATOM 788 N N . LEU A 1 99 ? 152.582 194.019 183.184 1.00 79.27 99 LEU A N 1
ATOM 789 C CA . LEU A 1 99 ? 152.577 195.286 182.577 1.00 79.27 99 LEU A CA 1
ATOM 790 C C . LEU A 1 99 ? 153.990 195.599 182.092 1.00 79.27 99 LEU A C 1
ATOM 791 O O . LEU A 1 99 ? 154.270 196.346 181.055 1.00 79.27 99 LEU A O 1
ATOM 796 N N . ARG A 1 100 ? 154.971 195.081 182.778 1.00 81.15 100 ARG A N 1
ATOM 797 C CA . ARG A 1 100 ? 156.327 195.245 182.307 1.00 81.15 100 ARG A CA 1
ATOM 798 C C . ARG A 1 100 ? 156.548 194.669 180.956 1.00 81.15 100 ARG A C 1
ATOM 799 O O . ARG A 1 100 ? 157.247 195.273 180.164 1.00 81.15 100 ARG A O 1
ATOM 807 N N . ILE A 1 101 ? 156.087 193.482 180.674 1.00 77.15 101 ILE A N 1
ATOM 808 C CA . ILE A 1 101 ? 156.100 192.971 179.264 1.00 77.15 101 ILE A CA 1
ATOM 809 C C . ILE A 1 101 ? 155.617 193.963 178.254 1.00 77.15 101 ILE A C 1
ATOM 810 O O . ILE A 1 101 ? 156.335 194.329 177.289 1.00 77.15 101 ILE A O 1
ATOM 815 N N . TYR A 1 102 ? 154.450 194.514 178.478 1.00 76.33 102 TYR A N 1
ATOM 816 C CA . TYR A 1 102 ? 154.098 195.628 177.495 1.00 76.33 102 TYR A CA 1
ATOM 817 C C . TYR A 1 102 ? 155.103 196.767 177.349 1.00 76.33 102 TYR A C 1
ATOM 818 O O . TYR A 1 102 ? 155.539 197.148 176.224 1.00 76.33 102 TYR A O 1
ATOM 827 N N . TRP A 1 103 ? 155.536 197.332 178.453 1.00 84.35 103 TRP A N 1
ATOM 828 C CA . TRP A 1 103 ? 156.666 198.311 178.334 1.00 84.35 103 TRP A CA 1
ATOM 829 C C . TRP A 1 103 ? 158.004 197.857 177.661 1.00 84.35 103 TRP A C 1
ATOM 830 O O . TRP A 1 103 ? 158.627 198.653 176.960 1.00 84.35 103 TRP A O 1
ATOM 841 N N . LEU A 1 104 ? 158.487 196.633 177.831 1.00 79.30 104 LEU A N 1
ATOM 842 C CA . LEU A 1 104 ? 159.646 196.128 177.106 1.00 79.30 104 LEU A CA 1
ATOM 843 C C . LEU A 1 104 ? 159.337 196.142 175.661 1.00 79.30 104 LEU A C 1
ATOM 844 O O . LEU A 1 104 ? 160.186 196.561 174.818 1.00 79.30 104 LEU A O 1
ATOM 849 N N . GLY A 1 105 ? 158.174 195.668 175.281 1.00 78.43 105 GLY A N 1
ATOM 850 C CA . GLY A 1 105 ? 157.834 195.802 173.900 1.00 78.43 105 GLY A CA 1
ATOM 851 C C . GLY A 1 105 ? 158.096 197.159 173.389 1.00 78.43 105 GLY A C 1
ATOM 852 O O . GLY A 1 105 ? 158.903 197.373 172.475 1.00 78.43 105 GLY A O 1
ATOM 853 N N . LEU A 1 106 ? 157.505 198.120 174.054 1.00 78.87 106 LEU A N 1
ATOM 854 C CA . LEU A 1 106 ? 157.667 199.465 173.565 1.00 78.87 106 LEU A CA 1
ATOM 855 C C . LEU A 1 106 ? 159.019 199.793 173.424 1.00 78.87 106 LEU A C 1
ATOM 856 O O . LEU A 1 106 ? 159.394 200.122 172.346 1.00 78.87 106 LEU A O 1
ATOM 861 N N . LYS A 1 107 ? 159.842 199.688 174.440 1.00 81.47 107 LYS A N 1
ATOM 862 C CA . LYS A 1 107 ? 161.293 199.923 174.279 1.00 81.47 107 LYS A CA 1
ATOM 863 C C . LYS A 1 107 ? 161.997 199.394 173.031 1.00 81.47 107 LYS A C 1
ATOM 864 O O . LYS A 1 107 ? 162.370 200.196 172.004 1.00 81.47 107 LYS A O 1
ATOM 870 N N . ILE A 1 108 ? 162.028 198.081 172.948 1.00 82.53 108 ILE A N 1
ATOM 871 C CA . ILE A 1 108 ? 162.592 197.534 171.726 1.00 82.53 108 ILE A CA 1
ATOM 872 C C . ILE A 1 108 ? 162.088 198.180 170.463 1.00 82.53 108 ILE A C 1
ATOM 873 O O . ILE A 1 108 ? 162.797 198.908 169.659 1.00 82.53 108 ILE A O 1
ATOM 878 N N . PHE A 1 109 ? 160.802 198.094 170.275 1.00 84.85 109 PHE A N 1
ATOM 879 C CA . PHE A 1 109 ? 160.299 198.566 169.013 1.00 84.85 109 PHE A CA 1
ATOM 880 C C . PHE A 1 109 ? 160.382 200.003 168.724 1.00 84.85 109 PHE A C 1
ATOM 881 O O . PHE A 1 109 ? 160.603 200.346 167.629 1.00 84.85 109 PHE A O 1
ATOM 889 N N . ALA A 1 110 ? 160.326 200.874 169.673 1.00 86.92 110 ALA A N 1
ATOM 890 C CA . ALA A 1 110 ? 160.383 202.220 169.329 1.00 86.92 110 ALA A CA 1
ATOM 891 C C . ALA A 1 110 ? 161.701 202.511 168.768 1.00 86.92 110 ALA A C 1
ATOM 892 O O . ALA A 1 110 ? 161.823 203.053 167.575 1.00 86.92 110 ALA A O 1
ATOM 894 N N . PRO A 1 111 ? 162.769 202.114 169.574 1.00 89.54 111 PRO A N 1
ATOM 895 C CA . PRO A 1 111 ? 163.970 202.418 168.772 1.00 89.54 111 PRO A CA 1
ATOM 896 C C . PRO A 1 111 ? 164.137 201.803 167.351 1.00 89.54 111 PRO A C 1
ATOM 897 O O . PRO A 1 111 ? 164.438 202.510 166.284 1.00 89.54 111 PRO A O 1
ATOM 901 N N . ILE A 1 112 ? 163.810 200.500 167.272 1.00 90.58 112 ILE A N 1
ATOM 902 C CA . ILE A 1 112 ? 163.931 199.871 165.967 1.00 90.58 112 ILE A CA 1
ATOM 903 C C . ILE A 1 112 ? 163.152 200.559 164.892 1.00 90.58 112 ILE A C 1
ATOM 904 O O . ILE A 1 112 ? 163.701 200.831 163.880 1.00 90.58 112 ILE A O 1
ATOM 909 N N . ALA A 1 113 ? 161.946 201.007 165.137 1.00 91.30 113 ALA A N 1
ATOM 910 C CA . ALA A 1 113 ? 161.114 201.720 164.191 1.00 91.30 113 ALA A CA 1
ATOM 911 C C . ALA A 1 113 ? 161.697 202.946 163.743 1.00 91.30 113 ALA A C 1
ATOM 912 O O . ALA A 1 113 ? 161.878 203.117 162.574 1.00 91.30 113 ALA A O 1
ATOM 914 N N . MET A 1 114 ? 162.056 203.833 164.634 1.00 97.87 114 MET A N 1
ATOM 915 C CA . MET A 1 114 ? 162.692 205.022 164.046 1.00 97.87 114 MET A CA 1
ATOM 916 C C . MET A 1 114 ? 163.788 204.666 163.071 1.00 97.87 114 MET A C 1
ATOM 917 O O . MET A 1 114 ? 163.755 205.041 161.843 1.00 97.87 114 MET A O 1
ATOM 922 N N . LEU A 1 115 ? 164.726 203.850 163.541 1.00 93.93 115 LEU A N 1
ATOM 923 C CA . LEU A 1 115 ? 165.837 203.622 162.616 1.00 93.93 115 LEU A CA 1
ATOM 924 C C . LEU A 1 115 ? 165.405 203.068 161.301 1.00 93.93 115 LEU A C 1
ATOM 925 O O . LEU A 1 115 ? 165.747 203.656 160.230 1.00 93.93 115 LEU A O 1
ATOM 930 N N . ALA A 1 116 ? 164.620 202.003 161.344 1.00 93.03 116 ALA A N 1
ATOM 931 C CA . ALA A 1 116 ? 164.154 201.331 160.158 1.00 93.03 116 ALA A CA 1
ATOM 932 C C . ALA A 1 116 ? 163.678 202.331 159.335 1.00 93.03 116 ALA A C 1
ATOM 933 O O . ALA A 1 116 ? 164.312 202.623 158.420 1.00 93.03 116 ALA A O 1
ATOM 935 N N . TRP A 1 117 ? 162.604 202.953 159.706 1.00 97.46 117 TRP A N 1
ATOM 936 C CA . TRP A 1 117 ? 161.995 203.907 158.832 1.00 97.46 117 TRP A CA 1
ATOM 937 C C . TRP A 1 117 ? 162.999 204.680 158.179 1.00 97.46 117 TRP A C 1
ATOM 938 O O . TRP A 1 117 ? 163.334 204.353 157.061 1.00 97.46 117 TRP A O 1
ATOM 949 N N . ALA A 1 118 ? 163.616 205.607 158.858 1.00 96.75 118 ALA A N 1
ATOM 950 C CA . ALA A 1 118 ? 164.596 206.364 158.062 1.00 96.75 118 ALA A CA 1
ATOM 951 C C . ALA A 1 118 ? 165.429 205.545 157.014 1.00 96.75 118 ALA A C 1
ATOM 952 O O . ALA A 1 118 ? 165.065 205.381 155.712 1.00 96.75 118 ALA A O 1
ATOM 954 N N . VAL A 1 119 ? 166.436 204.860 157.532 1.00 95.82 119 VAL A N 1
ATOM 955 C CA . VAL A 1 119 ? 167.272 204.200 156.531 1.00 95.82 119 VAL A CA 1
ATOM 956 C C . VAL A 1 119 ? 166.539 203.413 155.466 1.00 95.82 119 VAL A C 1
ATOM 957 O O . VAL A 1 119 ? 166.506 203.771 154.212 1.00 95.82 119 VAL A O 1
ATOM 961 N N . LEU A 1 120 ? 165.764 202.458 155.911 1.00 96.48 120 LEU A N 1
ATOM 962 C CA . LEU A 1 120 ? 165.232 201.547 154.946 1.00 96.48 120 LEU A CA 1
ATOM 963 C C . LEU A 1 120 ? 164.147 202.044 154.089 1.00 96.48 120 LEU A C 1
ATOM 964 O O . LEU A 1 120 ? 164.172 201.814 152.911 1.00 96.48 120 LEU A O 1
ATOM 969 N N . VAL A 1 121 ? 163.301 202.896 154.557 1.00 103.01 121 VAL A N 1
ATOM 970 C CA . VAL A 1 121 ? 162.298 203.303 153.635 1.00 103.01 121 VAL A CA 1
ATOM 971 C C . VAL A 1 121 ? 163.026 204.064 152.554 1.00 103.01 121 VAL A C 1
ATOM 972 O O . VAL A 1 121 ? 162.932 203.697 151.371 1.00 103.01 121 VAL A O 1
ATOM 976 N N . PRO A 1 122 ? 163.847 205.090 152.938 1.00 106.51 122 PRO A N 1
ATOM 977 C CA . PRO A 1 122 ? 164.525 205.654 151.771 1.00 106.51 122 PRO A CA 1
ATOM 978 C C . PRO A 1 122 ? 165.198 204.694 150.756 1.00 106.51 122 PRO A C 1
ATOM 979 O O . PRO A 1 122 ? 164.821 204.701 149.503 1.00 106.51 122 PRO A O 1
ATOM 983 N N . VAL A 1 123 ? 166.088 203.834 151.256 1.00 106.12 123 VAL A N 1
ATOM 984 C CA . VAL A 1 123 ? 166.734 202.883 150.384 1.00 106.12 123 VAL A CA 1
ATOM 985 C C . VAL A 1 123 ? 165.692 202.162 149.541 1.00 106.12 123 VAL A C 1
ATOM 986 O O . VAL A 1 123 ? 165.661 202.350 148.357 1.00 106.12 123 VAL A O 1
ATOM 990 N N . ASN A 1 124 ? 164.764 201.412 150.097 1.00 107.24 124 ASN A N 1
ATOM 991 C CA . ASN A 1 124 ? 163.817 200.626 149.342 1.00 107.24 124 ASN A CA 1
ATOM 992 C C . ASN A 1 124 ? 163.023 201.383 148.346 1.00 107.24 124 ASN A C 1
ATOM 993 O O . ASN A 1 124 ? 162.742 200.884 147.294 1.00 107.24 124 ASN A O 1
ATOM 998 N N . TRP A 1 125 ? 162.626 202.588 148.652 1.00 113.67 125 TRP A N 1
ATOM 999 C CA . TRP A 1 125 ? 161.789 203.344 147.746 1.00 113.67 125 TRP A CA 1
ATOM 1000 C C . TRP A 1 125 ? 162.476 203.823 146.542 1.00 113.67 125 TRP A C 1
ATOM 1001 O O . TRP A 1 125 ? 161.904 203.842 145.482 1.00 113.67 125 TRP A O 1
ATOM 1012 N N . THR A 1 126 ? 163.722 204.257 146.653 1.00 119.83 126 THR A N 1
ATOM 1013 C CA . THR A 1 126 ? 164.332 204.698 145.331 1.00 119.83 126 THR A CA 1
ATOM 1014 C C . THR A 1 126 ? 164.880 203.564 144.406 1.00 119.83 126 THR A C 1
ATOM 1015 O O . THR A 1 126 ? 166.027 203.646 144.009 1.00 119.83 126 THR A O 1
ATOM 1019 N N . ASN A 1 127 ? 164.069 202.715 143.748 1.00 121.90 127 ASN A N 1
ATOM 1020 C CA . ASN A 1 127 ? 164.602 201.462 143.226 1.00 121.90 127 ASN A CA 1
ATOM 1021 C C . ASN A 1 127 ? 163.833 200.610 142.194 1.00 121.90 127 ASN A C 1
ATOM 1022 O O . ASN A 1 127 ? 164.212 199.477 142.044 1.00 121.90 127 ASN A O 1
ATOM 1027 N N . ASN A 1 128 ? 162.761 201.038 141.530 1.00 120.83 128 ASN A N 1
ATOM 1028 C CA . ASN A 1 128 ? 162.113 200.283 140.365 1.00 120.83 128 ASN A CA 1
ATOM 1029 C C . ASN A 1 128 ? 161.681 198.796 140.105 1.00 120.83 128 ASN A C 1
ATOM 1030 O O . ASN A 1 128 ? 160.851 198.600 139.252 1.00 120.83 128 ASN A O 1
ATOM 1035 N N . GLU A 1 129 ? 162.199 197.772 140.764 1.00 124.13 129 GLU A N 1
ATOM 1036 C CA . GLU A 1 129 ? 161.896 196.378 140.419 1.00 124.13 129 GLU A CA 1
ATOM 1037 C C . GLU A 1 129 ? 160.634 195.705 140.769 1.00 124.13 129 GLU A C 1
ATOM 1038 O O . GLU A 1 129 ? 160.587 194.497 140.796 1.00 124.13 129 GLU A O 1
ATOM 1044 N N . LEU A 1 130 ? 159.567 196.430 140.958 1.00 127.87 130 LEU A N 1
ATOM 1045 C CA . LEU A 1 130 ? 158.318 195.774 141.197 1.00 127.87 130 LEU A CA 1
ATOM 1046 C C . LEU A 1 130 ? 157.452 196.117 140.010 1.00 127.87 130 LEU A C 1
ATOM 1047 O O . LEU A 1 130 ? 156.586 195.341 139.662 1.00 127.87 130 LEU A O 1
ATOM 1052 N N . GLU A 1 131 ? 157.703 197.248 139.355 1.00 128.18 131 GLU A N 1
ATOM 1053 C CA . GLU A 1 131 ? 156.976 197.624 138.140 1.00 128.18 131 GLU A CA 1
ATOM 1054 C C . GLU A 1 131 ? 157.420 196.818 136.958 1.00 128.18 131 GLU A C 1
ATOM 1055 O O . GLU A 1 131 ? 156.667 196.656 135.994 1.00 128.18 131 GLU A O 1
ATOM 1061 N N . LEU A 1 132 ? 158.613 196.246 137.030 1.00 127.60 132 LEU A N 1
ATOM 1062 C CA . LEU A 1 132 ? 159.119 195.546 135.910 1.00 127.60 132 LEU A CA 1
ATOM 1063 C C . LEU A 1 132 ? 158.629 194.138 135.956 1.00 127.60 132 LEU A C 1
ATOM 1064 O O . LEU A 1 132 ? 158.382 193.547 134.933 1.00 127.60 132 LEU A O 1
ATOM 1069 N N . ALA A 1 133 ? 158.392 193.598 137.131 1.00 131.37 133 ALA A N 1
ATOM 1070 C CA . ALA A 1 133 ? 157.839 192.243 137.225 1.00 131.37 133 ALA A CA 1
ATOM 1071 C C . ALA A 1 133 ? 156.369 192.127 137.024 1.00 131.37 133 ALA A C 1
ATOM 1072 O O . ALA A 1 133 ? 155.876 191.045 136.854 1.00 131.37 133 ALA A O 1
ATOM 1074 N N . LYS A 1 134 ? 155.636 193.211 137.053 1.00 134.00 134 LYS A N 1
ATOM 1075 C CA . LYS A 1 134 ? 154.242 193.102 136.782 1.00 134.00 134 LYS A CA 1
ATOM 1076 C C . LYS A 1 134 ? 154.121 193.191 135.312 1.00 134.00 134 LYS A C 1
ATOM 1077 O O . LYS A 1 134 ? 153.128 192.762 134.733 1.00 134.00 134 LYS A O 1
ATOM 1083 N N . HIS A 1 135 ? 155.140 193.728 134.669 1.00 132.28 135 HIS A N 1
ATOM 1084 C CA . HIS A 1 135 ? 155.094 193.928 133.241 1.00 132.28 135 HIS A CA 1
ATOM 1085 C C . HIS A 1 135 ? 155.824 192.810 132.501 1.00 132.28 135 HIS A C 1
ATOM 1086 O O . HIS A 1 135 ? 155.803 192.774 131.281 1.00 132.28 135 HIS A O 1
ATOM 1093 N N . PHE A 1 136 ? 156.461 191.893 133.220 1.00 131.93 136 PHE A N 1
ATOM 1094 C CA . PHE A 1 136 ? 157.219 190.832 132.589 1.00 131.93 136 PHE A CA 1
ATOM 1095 C C . PHE A 1 136 ? 157.268 189.547 133.361 1.00 131.93 136 PHE A C 1
ATOM 1096 O O . PHE A 1 136 ? 158.187 188.787 133.147 1.00 131.93 136 PHE A O 1
ATOM 1104 N N . LYS A 1 137 ? 156.325 189.300 134.259 1.00 132.92 137 LYS A N 1
ATOM 1105 C CA . LYS A 1 137 ? 156.284 188.077 135.057 1.00 132.92 137 LYS A CA 1
ATOM 1106 C C . LYS A 1 137 ? 155.013 188.034 135.834 1.00 132.92 137 LYS A C 1
ATOM 1107 O O . LYS A 1 137 ? 154.866 187.199 136.697 1.00 132.92 137 LYS A O 1
ATOM 1113 N N . ASN A 1 138 ? 154.103 188.956 135.568 1.00 131.84 138 ASN A N 1
ATOM 1114 C CA . ASN A 1 138 ? 152.786 188.963 136.195 1.00 131.84 138 ASN A CA 1
ATOM 1115 C C . ASN A 1 138 ? 152.669 188.916 137.722 1.00 131.84 138 ASN A C 1
ATOM 1116 O O . ASN A 1 138 ? 151.771 188.253 138.227 1.00 131.84 138 ASN A O 1
ATOM 1121 N N . VAL A 1 139 ? 153.536 189.614 138.460 1.00 133.11 139 VAL A N 1
ATOM 1122 C CA . VAL A 1 139 ? 153.458 189.646 139.907 1.00 133.11 139 VAL A CA 1
ATOM 1123 C C . VAL A 1 139 ? 152.625 190.832 140.297 1.00 133.11 139 VAL A C 1
ATOM 1124 O O . VAL A 1 139 ? 153.020 191.944 140.045 1.00 133.11 139 VAL A O 1
ATOM 1128 N N . THR A 1 140 ? 151.469 190.608 140.903 1.00 131.85 140 THR A N 1
ATOM 1129 C CA . THR A 1 140 ? 150.565 191.676 141.317 1.00 131.85 140 THR A CA 1
ATOM 1130 C C . THR A 1 140 ? 151.119 192.424 142.497 1.00 131.85 140 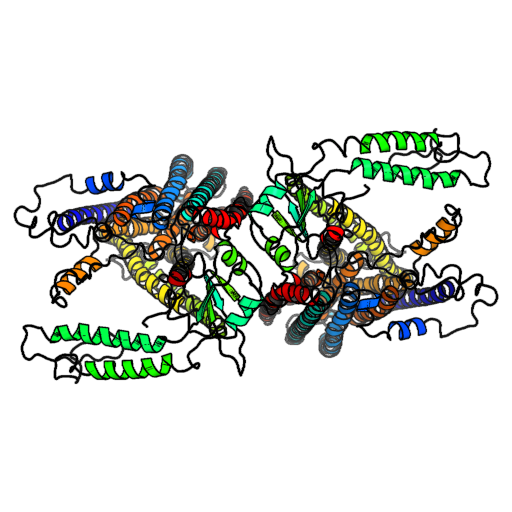THR A C 1
ATOM 1131 O O . THR A 1 140 ? 151.784 191.829 143.325 1.00 131.85 140 THR A O 1
ATOM 1135 N N . SER A 1 141 ? 150.847 193.719 142.595 1.00 131.21 141 SER A N 1
ATOM 1136 C CA . SER A 1 141 ? 151.422 194.520 143.647 1.00 131.21 141 SER A CA 1
ATOM 1137 C C . SER A 1 141 ? 150.779 195.877 143.677 1.00 131.21 141 SER A C 1
ATOM 1138 O O . SER A 1 141 ? 149.934 196.158 142.846 1.00 131.21 141 SER A O 1
ATOM 1141 N N . SER A 1 142 ? 151.160 196.734 144.620 1.00 129.64 142 SER A N 1
ATOM 1142 C CA . SER A 1 142 ? 150.509 198.009 144.777 1.00 129.64 142 SER A CA 1
ATOM 1143 C C . SER A 1 142 ? 151.555 199.052 144.919 1.00 129.64 142 SER A C 1
ATOM 1144 O O . SER A 1 142 ? 152.629 198.879 144.380 1.00 129.64 142 SER A O 1
ATOM 1147 N N . ASP A 1 143 ? 151.275 200.137 145.634 1.00 126.52 143 ASP A N 1
ATOM 1148 C CA . ASP A 1 143 ? 152.253 201.189 145.867 1.00 126.52 143 ASP A CA 1
ATOM 1149 C C . ASP A 1 143 ? 152.670 201.266 147.314 1.00 126.52 143 ASP A C 1
ATOM 1150 O O . ASP A 1 143 ? 153.413 202.153 147.696 1.00 126.52 143 ASP A O 1
ATOM 1155 N N . ILE A 1 144 ? 152.193 200.346 148.135 1.00 122.57 144 ILE A N 1
ATOM 1156 C CA . ILE A 1 144 ? 152.539 200.302 149.522 1.00 122.57 144 ILE A CA 1
ATOM 1157 C C . ILE A 1 144 ? 153.661 199.340 149.522 1.00 122.57 144 ILE A C 1
ATOM 1158 O O . ILE A 1 144 ? 154.324 199.165 150.523 1.00 122.57 144 ILE A O 1
ATOM 1163 N N . ASP A 1 145 ? 153.930 198.740 148.382 1.00 116.68 145 ASP A N 1
ATOM 1164 C CA . ASP A 1 145 ? 154.925 197.708 148.318 1.00 116.68 145 ASP A CA 1
ATOM 1165 C C . ASP A 1 145 ? 156.221 198.210 147.850 1.00 116.68 145 ASP A C 1
ATOM 1166 O O . ASP A 1 145 ? 157.134 197.479 147.675 1.00 116.68 145 ASP A O 1
ATOM 1171 N N . LYS A 1 146 ? 156.319 199.480 147.683 1.00 113.85 146 LYS A N 1
ATOM 1172 C CA . LYS A 1 146 ? 157.537 200.030 147.286 1.00 113.85 146 LYS A CA 1
ATOM 1173 C C . LYS A 1 146 ? 158.260 200.641 148.452 1.00 113.85 146 LYS A C 1
ATOM 1174 O O . LYS A 1 146 ? 159.029 201.536 148.243 1.00 113.85 146 LYS A O 1
ATOM 1180 N N . LEU A 1 147 ? 158.026 200.209 149.687 1.00 107.94 147 LEU A N 1
ATOM 1181 C CA . LEU A 1 147 ? 158.748 200.696 150.830 1.00 107.94 147 LEU A CA 1
ATOM 1182 C C . LEU A 1 147 ? 159.163 199.408 151.430 1.00 107.94 147 LEU A C 1
ATOM 1183 O O . LEU A 1 147 ? 159.756 199.408 152.464 1.00 107.94 147 LEU A O 1
ATOM 1188 N N . THR A 1 148 ? 158.882 198.291 150.774 1.00 106.29 148 THR A N 1
ATOM 1189 C CA . THR A 1 148 ? 159.299 196.954 151.214 1.00 106.29 148 THR A CA 1
ATOM 1190 C C . THR A 1 148 ? 160.635 196.408 150.573 1.00 106.29 148 THR A C 1
ATOM 1191 O O . THR A 1 148 ? 161.164 197.035 149.696 1.00 106.29 148 THR A O 1
ATOM 1195 N N . ILE A 1 149 ? 161.178 195.267 151.011 1.00 105.12 149 ILE A N 1
ATOM 1196 C CA . ILE A 1 149 ? 162.423 194.701 150.508 1.00 105.12 149 ILE A CA 1
ATOM 1197 C C . ILE A 1 149 ? 162.258 194.187 149.169 1.00 105.12 149 ILE A C 1
ATOM 1198 O O . ILE A 1 149 ? 163.155 193.601 148.629 1.00 105.12 149 ILE A O 1
ATOM 1203 N N . SER A 1 150 ? 161.127 194.427 148.555 1.00 107.29 150 SER A N 1
ATOM 1204 C CA . SER A 1 150 ? 160.834 193.847 147.270 1.00 107.29 150 SER A CA 1
ATOM 1205 C C . SER A 1 150 ? 160.724 194.824 146.112 1.00 107.29 150 SER A C 1
ATOM 1206 O O . SER A 1 150 ? 160.310 194.420 145.067 1.00 107.29 150 SER A O 1
ATOM 1209 N N . ASN A 1 151 ? 161.111 196.081 146.265 1.00 109.84 151 ASN A N 1
ATOM 1210 C CA . ASN A 1 151 ? 161.124 196.998 145.183 1.00 109.84 151 ASN A CA 1
ATOM 1211 C C . ASN A 1 151 ? 162.544 197.064 144.965 1.00 109.84 151 ASN A C 1
ATOM 1212 O O . ASN A 1 151 ? 162.995 197.948 144.304 1.00 109.84 151 ASN A O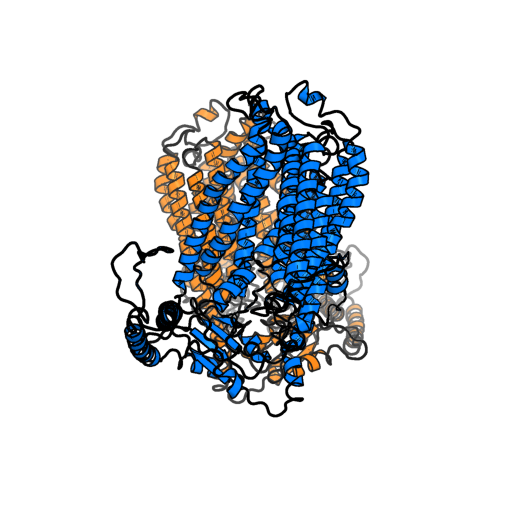 1
ATOM 1217 N N . ILE A 1 152 ? 163.319 196.148 145.499 1.00 114.15 152 ILE A N 1
ATOM 1218 C CA . ILE A 1 152 ? 164.758 196.284 145.374 1.00 114.15 152 ILE A CA 1
ATOM 1219 C C . ILE A 1 152 ? 165.283 195.252 144.387 1.00 114.15 152 ILE A C 1
ATOM 1220 O O . ILE A 1 152 ? 164.928 194.097 144.475 1.00 114.15 152 ILE A O 1
ATOM 1225 N N . PRO A 1 153 ? 166.088 195.666 143.395 1.00 118.99 153 PRO A N 1
ATOM 1226 C CA . PRO A 1 153 ? 166.552 194.776 142.349 1.00 118.99 153 PRO A CA 1
ATOM 1227 C C . PRO A 1 153 ? 167.433 193.645 142.771 1.00 118.99 153 PRO A C 1
ATOM 1228 O O . PRO A 1 153 ? 168.107 193.763 143.741 1.00 118.99 153 PRO A O 1
ATOM 1232 N N . GLU A 1 154 ? 167.438 192.547 142.053 1.00 118.07 154 GLU A N 1
ATOM 1233 C CA . GLU A 1 154 ? 168.250 191.422 142.402 1.00 118.07 154 GLU A CA 1
ATOM 1234 C C . GLU A 1 154 ? 169.568 191.939 142.144 1.00 118.07 154 GLU A C 1
ATOM 1235 O O . GLU A 1 154 ? 169.779 192.571 141.134 1.00 118.07 154 GLU A O 1
ATOM 1241 N N . GLY A 1 155 ? 170.521 191.643 142.992 1.00 121.29 155 GLY A N 1
ATOM 1242 C CA . GLY A 1 155 ? 171.781 192.301 142.844 1.00 121.29 155 GLY A CA 1
ATOM 1243 C C . GLY A 1 155 ? 171.841 193.381 143.898 1.00 121.29 155 GLY A C 1
ATOM 1244 O O . GLY A 1 155 ? 171.224 194.439 143.838 1.00 121.29 155 GLY A O 1
ATOM 1245 N N . SER A 1 156 ? 172.651 193.137 144.872 1.00 121.67 156 SER A N 1
ATOM 1246 C CA . SER A 1 156 ? 172.744 194.025 145.998 1.00 121.67 156 SER A CA 1
ATOM 1247 C C . SER A 1 156 ? 173.218 195.404 145.981 1.00 121.67 156 SER A C 1
ATOM 1248 O O . SER A 1 156 ? 172.734 196.229 145.227 1.00 121.67 156 SER A O 1
ATOM 1251 N N . ASN A 1 157 ? 174.100 195.659 146.923 1.00 124.07 157 ASN A N 1
ATOM 1252 C CA . ASN A 1 157 ? 174.640 196.949 147.099 1.00 124.07 157 ASN A CA 1
ATOM 1253 C C . ASN A 1 157 ? 173.614 197.835 147.696 1.00 124.07 157 ASN A C 1
ATOM 1254 O O . ASN A 1 157 ? 173.842 199.022 147.816 1.00 124.07 157 ASN A O 1
ATOM 1259 N N . ARG A 1 158 ? 172.509 197.275 148.134 1.00 118.66 158 ARG A N 1
ATOM 1260 C CA . ARG A 1 158 ? 171.507 198.049 148.755 1.00 118.66 158 ARG A CA 1
ATOM 1261 C C . ARG A 1 158 ? 170.839 197.054 149.556 1.00 118.66 158 ARG A C 1
ATOM 1262 O O . ARG A 1 158 ? 169.801 197.300 150.074 1.00 118.66 158 ARG A O 1
ATOM 1270 N N . PHE A 1 159 ? 171.497 195.943 149.819 1.00 118.87 159 PHE A N 1
ATOM 1271 C CA . PHE A 1 159 ? 170.956 194.906 150.674 1.00 118.87 159 PHE A CA 1
ATOM 1272 C C . PHE A 1 159 ? 171.794 194.897 151.911 1.00 118.87 159 PHE A C 1
ATOM 1273 O O . PHE A 1 159 ? 171.455 194.341 153.012 1.00 118.87 159 PHE A O 1
ATOM 1281 N N . TRP A 1 160 ? 172.869 195.608 151.813 1.00 119.51 160 TRP A N 1
ATOM 1282 C CA . TRP A 1 160 ? 173.718 195.684 152.935 1.00 119.51 160 TRP A CA 1
ATOM 1283 C C . TRP A 1 160 ? 173.062 196.492 153.985 1.00 119.51 160 TRP A C 1
ATOM 1284 O O . TRP A 1 160 ? 173.227 196.181 155.148 1.00 119.51 160 TRP A O 1
ATOM 1295 N N . ALA A 1 161 ? 172.279 197.493 153.637 1.00 114.22 161 ALA A N 1
ATOM 1296 C CA . ALA A 1 161 ? 171.533 198.206 154.621 1.00 114.22 161 ALA A CA 1
ATOM 1297 C C . ALA A 1 161 ? 170.707 197.255 155.418 1.00 114.22 161 ALA A C 1
ATOM 1298 O O . ALA A 1 161 ? 170.849 197.204 156.605 1.00 114.22 161 ALA A O 1
ATOM 1300 N N . HIS A 1 162 ? 169.868 196.464 154.800 1.00 112.59 162 HIS A N 1
ATOM 1301 C CA . HIS A 1 162 ? 169.099 195.439 155.467 1.00 112.59 162 HIS A CA 1
ATOM 1302 C C . HIS A 1 162 ? 169.939 194.624 156.393 1.00 112.59 162 HIS A C 1
ATOM 1303 O O . HIS A 1 162 ? 169.654 194.597 157.557 1.00 112.59 162 HIS A O 1
ATOM 1310 N N . ILE A 1 163 ? 171.032 194.029 155.963 1.00 110.25 163 ILE A N 1
ATOM 1311 C CA . ILE A 1 163 ? 171.929 193.333 156.948 1.00 110.25 163 ILE A CA 1
ATOM 1312 C C . ILE A 1 163 ? 172.475 194.146 158.160 1.00 110.25 163 ILE A C 1
ATOM 1313 O O . ILE A 1 163 ? 172.333 193.720 159.330 1.00 110.25 163 ILE A O 1
ATOM 1318 N N . ILE A 1 164 ? 173.033 195.314 157.952 1.00 107.93 164 ILE A N 1
ATOM 1319 C CA . ILE A 1 164 ? 173.434 196.122 159.078 1.00 107.93 164 ILE A CA 1
ATOM 1320 C C . ILE A 1 164 ? 172.286 196.388 160.025 1.00 107.93 164 ILE A C 1
ATOM 1321 O O . ILE A 1 164 ? 172.438 196.304 161.273 1.00 107.93 164 ILE A O 1
ATOM 1326 N N . MET A 1 165 ? 171.112 196.703 159.497 1.00 106.97 165 MET A N 1
ATOM 1327 C CA . MET A 1 165 ? 170.028 197.033 160.347 1.00 106.97 165 MET A CA 1
ATOM 1328 C C . MET A 1 165 ? 169.675 195.834 161.100 1.00 106.97 165 MET A C 1
ATOM 1329 O O . MET A 1 165 ? 169.516 195.897 162.270 1.00 106.97 165 MET A O 1
ATOM 1334 N N . ALA A 1 166 ? 169.549 194.707 160.493 1.00 102.93 166 ALA A N 1
ATOM 1335 C CA . ALA A 1 166 ? 169.319 193.520 161.245 1.00 102.93 166 ALA A CA 1
ATOM 1336 C C . ALA A 1 166 ? 170.215 193.346 162.382 1.00 102.93 166 ALA A C 1
ATOM 1337 O O . ALA A 1 166 ? 169.745 193.132 163.476 1.00 102.93 166 ALA A O 1
ATOM 1339 N N . TYR A 1 167 ? 171.515 193.412 162.207 1.00 102.30 167 TYR A N 1
ATOM 1340 C CA . TYR A 1 167 ? 172.421 193.362 163.383 1.00 102.30 167 TYR A CA 1
ATOM 1341 C C . TYR A 1 167 ? 172.093 194.337 164.468 1.00 102.30 167 TYR A C 1
ATOM 1342 O O . TYR A 1 167 ? 171.864 193.946 165.620 1.00 102.30 167 TYR A O 1
ATOM 1351 N N . ALA A 1 168 ? 172.055 195.609 164.148 1.00 97.11 168 ALA A N 1
ATOM 1352 C CA . ALA A 1 168 ? 171.585 196.549 165.149 1.00 97.11 168 ALA A CA 1
ATOM 1353 C C . ALA A 1 168 ? 170.348 196.091 165.880 1.00 97.11 168 ALA A C 1
ATOM 1354 O O . ALA A 1 168 ? 170.359 195.985 167.102 1.00 97.11 168 ALA A O 1
ATOM 1356 N N . PHE A 1 169 ? 169.274 195.777 165.194 1.00 95.34 169 PHE A N 1
ATOM 1357 C CA . PHE A 1 169 ? 168.065 195.295 165.791 1.00 95.34 169 PHE A CA 1
ATOM 1358 C C . PHE A 1 169 ? 168.245 194.109 166.699 1.00 95.34 169 PHE A C 1
ATOM 1359 O O . PHE A 1 169 ? 167.869 194.201 167.872 1.00 95.34 169 PHE A O 1
ATOM 1367 N N . THR A 1 170 ? 168.896 193.030 166.305 1.00 91.23 170 THR A N 1
ATOM 1368 C CA . THR A 1 170 ? 169.137 191.959 167.275 1.00 91.23 170 THR A CA 1
ATOM 1369 C C . THR A 1 170 ? 169.903 192.349 168.490 1.00 91.23 170 THR A C 1
ATOM 1370 O O . THR A 1 170 ? 169.466 192.090 169.604 1.00 91.23 170 THR A O 1
ATOM 1374 N N . ILE A 1 171 ? 170.966 193.101 168.352 1.00 90.10 171 ILE A N 1
ATOM 1375 C CA . ILE A 1 171 ? 171.647 193.558 169.549 1.00 90.10 171 ILE A CA 1
ATOM 1376 C C . ILE A 1 171 ? 170.782 194.356 170.466 1.00 90.10 171 ILE A C 1
ATOM 1377 O O . ILE A 1 171 ? 170.689 194.044 171.653 1.00 90.10 171 ILE A O 1
ATOM 1382 N N . TRP A 1 172 ? 170.050 195.320 169.959 1.00 84.96 172 TRP A N 1
ATOM 1383 C CA . TRP A 1 172 ? 169.158 196.024 170.844 1.00 84.96 172 TRP A CA 1
ATOM 1384 C C . TRP A 1 172 ? 168.150 195.122 171.535 1.00 84.96 172 TRP A C 1
ATOM 1385 O O . TRP A 1 172 ? 168.077 195.113 172.772 1.00 84.96 172 TRP A O 1
ATOM 1396 N N . THR A 1 173 ? 167.432 194.290 170.804 1.00 86.24 173 THR A N 1
ATOM 1397 C CA . THR A 1 173 ? 166.541 193.406 171.457 1.00 86.24 173 THR A CA 1
ATOM 1398 C C . THR A 1 173 ? 167.218 192.662 172.579 1.00 86.24 173 THR A C 1
ATOM 1399 O O . THR A 1 173 ? 166.777 192.739 173.706 1.00 86.24 173 THR A O 1
ATOM 1403 N N . CYS A 1 174 ? 168.324 191.987 172.339 1.00 88.17 174 CYS A N 1
ATOM 1404 C CA . CYS A 1 174 ? 168.989 191.227 173.370 1.00 88.17 174 CYS A CA 1
ATOM 1405 C C . CYS A 1 174 ? 169.450 192.042 174.585 1.00 88.17 174 CYS A C 1
ATOM 1406 O O . CYS A 1 174 ? 169.175 191.676 175.736 1.00 88.17 174 CYS A O 1
ATOM 1409 N N . TYR A 1 175 ? 170.028 193.196 174.413 1.00 86.86 175 TYR A N 1
ATOM 1410 C CA . TYR A 1 175 ? 170.356 194.038 175.534 1.00 86.86 175 TYR A CA 1
ATOM 1411 C C . TYR A 1 175 ? 169.161 194.363 176.388 1.00 86.86 175 TYR A C 1
ATOM 1412 O O . TYR A 1 175 ? 169.145 194.161 177.643 1.00 86.86 175 TYR A O 1
ATOM 1421 N N . MET A 1 176 ? 168.099 194.817 175.743 1.00 83.40 176 MET A N 1
ATOM 1422 C CA . MET A 1 176 ? 166.892 195.129 176.476 1.00 83.40 176 MET A CA 1
ATOM 1423 C C . MET A 1 176 ? 166.338 193.949 177.244 1.00 83.40 176 MET A C 1
ATOM 1424 O O . MET A 1 176 ? 166.055 194.020 178.474 1.00 83.40 176 MET A O 1
ATOM 1429 N N . LEU A 1 177 ? 166.310 192.817 176.611 1.00 82.75 177 LEU A N 1
ATOM 1430 C CA . LEU A 1 177 ? 165.874 191.618 177.273 1.00 82.75 177 LEU A CA 1
ATOM 1431 C C . LEU A 1 177 ? 166.713 191.219 178.491 1.00 82.75 177 LEU A C 1
ATOM 1432 O O . LEU A 1 177 ? 166.147 190.914 179.547 1.00 82.75 177 LEU A O 1
ATOM 1437 N N . MET A 1 178 ? 168.026 191.287 178.455 1.00 88.89 178 MET A N 1
ATOM 1438 C CA . MET A 1 178 ? 168.833 191.045 179.652 1.00 88.89 178 MET A CA 1
ATOM 1439 C C . MET A 1 178 ? 168.666 192.030 180.771 1.00 88.89 178 MET A C 1
ATOM 1440 O O . MET A 1 178 ? 168.603 191.674 181.980 1.00 88.89 178 MET A O 1
ATOM 1445 N N . LYS A 1 179 ? 168.488 193.279 180.439 1.00 87.45 179 LYS A N 1
ATOM 1446 C CA . LYS A 1 179 ? 168.170 194.223 181.489 1.00 87.45 179 LYS A CA 1
ATOM 1447 C C . LYS A 1 179 ? 166.820 193.929 182.172 1.00 87.45 179 LYS A C 1
ATOM 1448 O O . LYS A 1 179 ? 166.677 193.970 183.436 1.00 87.45 179 LYS A O 1
ATOM 1454 N N . GLU A 1 180 ? 165.823 193.493 181.420 1.00 83.98 180 GLU A N 1
ATOM 1455 C CA . GLU A 1 180 ? 164.600 193.120 182.074 1.00 83.98 180 GLU A CA 1
ATOM 1456 C C . GLU A 1 180 ? 164.742 191.917 182.867 1.00 83.98 180 GLU A C 1
ATOM 1457 O O . GLU A 1 180 ? 164.208 191.852 183.946 1.00 83.98 180 GLU A O 1
ATOM 1463 N N . TYR A 1 181 ? 165.536 190.972 182.455 1.00 81.52 181 TYR A N 1
ATOM 1464 C CA . TYR A 1 181 ? 165.757 189.829 183.300 1.00 81.52 181 TYR A CA 1
ATOM 1465 C C . TYR A 1 181 ? 166.267 190.225 184.584 1.00 81.52 181 TYR A C 1
ATOM 1466 O O . TYR A 1 181 ? 165.651 189.896 185.604 1.00 81.52 181 TYR A O 1
ATOM 1475 N N . GLU A 1 182 ? 167.280 191.054 184.633 1.00 85.84 182 GLU A N 1
ATOM 1476 C CA . GLU A 1 182 ? 167.690 191.418 185.951 1.00 85.84 182 GLU A CA 1
ATOM 1477 C C . GLU A 1 182 ? 166.750 192.135 186.785 1.00 85.84 182 GLU A C 1
ATOM 1478 O O . GLU A 1 182 ? 166.567 191.771 187.942 1.00 85.84 182 GLU A O 1
ATOM 1484 N N . THR A 1 183 ? 166.037 193.109 186.256 1.00 82.27 183 THR A N 1
ATOM 1485 C CA . THR A 1 183 ? 165.035 193.721 187.103 1.00 82.27 183 THR A CA 1
ATOM 1486 C C . THR A 1 183 ? 164.040 192.744 187.647 1.00 82.27 183 THR A C 1
ATOM 1487 O O . THR A 1 183 ? 163.849 192.660 188.848 1.00 82.27 183 THR A O 1
ATOM 1491 N N . VAL A 1 184 ? 163.451 191.921 186.807 1.00 78.81 184 VAL A N 1
ATOM 1492 C CA . VAL A 1 184 ? 162.447 191.023 187.294 1.00 78.81 184 VAL A CA 1
ATOM 1493 C C . VAL A 1 184 ? 163.047 190.112 188.372 1.00 78.81 184 VAL A C 1
ATOM 1494 O O . VAL A 1 184 ? 162.435 189.950 189.416 1.00 78.81 184 VAL A O 1
ATOM 1498 N N . ALA A 1 185 ? 164.262 189.581 188.226 1.00 80.21 185 ALA A N 1
ATOM 1499 C CA . ALA A 1 185 ? 164.873 188.792 189.263 1.00 80.21 185 ALA A CA 1
ATOM 1500 C C . ALA A 1 185 ? 165.060 189.487 190.566 1.00 80.21 185 ALA A C 1
ATOM 1501 O O . ALA A 1 185 ? 164.589 189.022 191.610 1.00 80.21 185 ALA A O 1
ATOM 1503 N N . ASN A 1 186 ? 165.643 190.652 190.567 1.00 83.03 186 ASN A N 1
ATOM 1504 C CA . ASN A 1 186 ? 165.745 191.381 191.796 1.00 83.03 186 ASN A CA 1
ATOM 1505 C C . ASN A 1 186 ? 164.462 191.611 192.466 1.00 83.03 186 ASN A C 1
ATOM 1506 O O . ASN A 1 186 ? 164.346 191.414 193.670 1.00 83.03 186 ASN A O 1
ATOM 1511 N N . MET A 1 187 ? 163.434 191.936 191.722 1.00 83.16 187 MET A N 1
ATOM 1512 C CA . MET A 1 187 ? 162.119 192.130 192.280 1.00 83.16 187 MET A CA 1
ATOM 1513 C C . MET A 1 187 ? 161.563 190.928 192.904 1.00 83.16 187 MET A C 1
ATOM 1514 O O . MET A 1 187 ? 161.190 190.983 194.046 1.00 83.16 187 MET A O 1
ATOM 1519 N N . ARG A 1 188 ? 161.555 189.804 192.229 1.00 76.83 188 ARG A N 1
ATOM 1520 C CA . ARG A 1 188 ? 161.158 188.550 192.822 1.00 76.83 188 ARG A CA 1
ATOM 1521 C C . ARG A 1 188 ? 161.846 188.311 194.113 1.00 76.83 188 ARG A C 1
ATOM 1522 O O . ARG A 1 188 ? 161.196 188.045 195.084 1.00 76.83 188 ARG A O 1
ATOM 1530 N N . LEU A 1 189 ? 163.154 188.477 194.190 1.00 79.64 189 LEU A N 1
ATOM 1531 C CA . LEU A 1 189 ? 163.825 188.165 195.408 1.00 79.64 189 LEU A CA 1
ATOM 1532 C C . LEU A 1 189 ? 163.475 189.077 196.526 1.00 79.64 189 LEU A C 1
ATOM 1533 O O . LEU A 1 189 ? 163.115 188.629 197.629 1.00 79.64 189 LEU A O 1
ATOM 1538 N N . GLN A 1 190 ? 163.415 190.352 196.276 1.00 86.02 190 GLN A N 1
ATOM 1539 C CA . GLN A 1 190 ? 162.929 191.226 197.312 1.00 86.02 190 GLN A CA 1
ATOM 1540 C C . GLN A 1 190 ? 161.513 190.954 197.784 1.00 86.02 190 GLN A C 1
ATOM 1541 O O . GLN A 1 190 ? 161.264 190.980 198.944 1.00 86.02 190 GLN A O 1
ATOM 1547 N N . PHE A 1 191 ? 160.578 190.594 196.922 1.00 82.94 191 PHE A N 1
ATOM 1548 C CA . PHE A 1 191 ? 159.238 190.223 197.339 1.00 82.94 191 PHE A CA 1
ATOM 1549 C C . PHE A 1 191 ? 159.291 189.072 198.182 1.00 82.94 191 PHE A C 1
ATOM 1550 O O . PHE A 1 191 ? 158.684 189.048 199.194 1.00 82.94 191 PHE A O 1
ATOM 1558 N N . LEU A 1 192 ? 159.975 188.052 197.763 1.00 81.18 192 LEU A N 1
ATOM 1559 C CA . LEU A 1 192 ? 160.004 186.832 198.490 1.00 81.18 192 LEU A CA 1
ATOM 1560 C C . LEU A 1 192 ? 160.531 187.005 199.833 1.00 81.18 192 LEU A C 1
ATOM 1561 O O . LEU A 1 192 ? 160.106 186.324 200.721 1.00 81.18 192 LEU A O 1
ATOM 1566 N N . ALA A 1 193 ? 161.423 187.951 200.036 1.00 85.28 193 ALA A N 1
ATOM 1567 C CA . ALA A 1 193 ? 161.933 188.227 201.375 1.00 85.28 193 ALA A CA 1
ATOM 1568 C C . ALA A 1 193 ? 161.147 188.973 202.335 1.00 85.28 193 ALA A C 1
ATOM 1569 O O . ALA A 1 193 ? 161.613 189.158 203.417 1.00 85.28 193 ALA A O 1
ATOM 1571 N N . SER A 1 194 ? 159.941 189.372 202.030 1.00 87.52 194 SER A N 1
ATOM 1572 C CA . SER A 1 194 ? 159.117 190.228 202.847 1.00 87.52 194 SER A CA 1
ATOM 1573 C C . SER A 1 194 ? 157.681 189.763 202.955 1.00 87.52 194 SER A C 1
ATOM 1574 O O . SER A 1 194 ? 156.956 190.283 203.767 1.00 87.52 194 SER A O 1
ATOM 1577 N N . GLU A 1 195 ? 157.242 188.794 202.171 1.00 92.80 195 GLU A N 1
ATOM 1578 C CA . GLU A 1 195 ? 155.903 188.241 202.254 1.00 92.80 195 GLU A CA 1
ATOM 1579 C C . GLU A 1 195 ? 155.618 187.461 203.512 1.00 92.80 195 GLU A C 1
ATOM 1580 O O . GLU A 1 195 ? 156.444 186.711 203.928 1.00 92.80 195 GLU A O 1
ATOM 1586 N N . GLY A 1 196 ? 154.462 187.589 204.125 1.00 96.65 196 GLY A N 1
ATOM 1587 C CA . GLY A 1 196 ? 154.204 186.945 205.390 1.00 96.65 196 GLY A CA 1
ATOM 1588 C C . GLY A 1 196 ? 153.892 185.502 205.318 1.00 96.65 196 GLY A C 1
ATOM 1589 O O . GLY A 1 196 ? 153.646 185.044 204.251 1.00 96.65 196 GLY A O 1
ATOM 1590 N N . ARG A 1 197 ? 153.832 184.782 206.421 1.00 97.40 197 ARG A N 1
ATOM 1591 C CA . ARG A 1 197 ? 153.683 183.360 206.385 1.00 97.40 197 ARG A CA 1
ATOM 1592 C C . ARG A 1 197 ? 152.602 182.884 205.494 1.00 97.40 197 ARG A C 1
ATOM 1593 O O . ARG A 1 197 ? 151.559 183.457 205.478 1.00 97.40 197 ARG A O 1
ATOM 1601 N N . ARG A 1 198 ? 152.846 181.842 204.728 1.00 91.65 198 ARG A N 1
ATOM 1602 C CA . ARG A 1 198 ? 151.897 181.287 203.853 1.00 91.65 198 ARG A CA 1
ATOM 1603 C C . ARG A 1 198 ? 152.274 179.936 204.282 1.00 91.65 198 ARG A C 1
ATOM 1604 O O . ARG A 1 198 ? 153.351 179.778 204.746 1.00 91.65 198 ARG A O 1
ATOM 1612 N N . PRO A 1 199 ? 151.400 178.942 204.159 1.00 89.49 199 PRO A N 1
ATOM 1613 C CA . PRO A 1 199 ? 151.673 177.583 204.586 1.00 89.49 199 PRO A CA 1
ATOM 1614 C C . PRO A 1 199 ? 152.610 176.764 203.731 1.00 89.49 199 PRO A C 1
ATOM 1615 O O . PRO A 1 199 ? 152.973 175.738 204.168 1.00 89.49 199 PRO A O 1
ATOM 1619 N N . ASP A 1 200 ? 153.024 177.224 202.580 1.00 85.01 200 ASP A N 1
ATOM 1620 C CA . ASP A 1 200 ? 153.862 176.512 201.655 1.00 85.01 200 ASP A CA 1
ATOM 1621 C C . ASP A 1 200 ? 155.257 176.887 201.623 1.00 85.01 200 ASP A C 1
ATOM 1622 O O . ASP A 1 200 ? 155.922 176.548 200.682 1.00 85.01 200 ASP A O 1
ATOM 1627 N N . GLN A 1 201 ? 155.730 177.586 202.629 1.00 88.02 201 GLN A N 1
ATOM 1628 C CA . GLN A 1 201 ? 157.055 178.045 202.711 1.00 88.02 201 GLN A CA 1
ATOM 1629 C C . GLN A 1 201 ? 157.651 177.058 203.596 1.00 88.02 201 GLN A C 1
ATOM 1630 O O . GLN A 1 201 ? 158.820 177.037 203.716 1.00 88.02 201 GLN A O 1
ATOM 1636 N N . PHE A 1 202 ? 156.852 176.183 204.157 1.00 83.90 202 PHE A N 1
ATOM 1637 C CA . PHE A 1 202 ? 157.281 175.148 205.017 1.00 83.90 202 PHE A CA 1
ATOM 1638 C C . PHE A 1 202 ? 156.931 173.753 204.564 1.00 83.90 202 PHE A C 1
ATOM 1639 O O . PHE A 1 202 ? 157.356 172.889 205.184 1.00 83.90 202 PHE A O 1
ATOM 1647 N N . THR A 1 203 ? 156.166 173.506 203.502 1.00 82.91 203 THR A N 1
ATOM 1648 C CA . THR A 1 203 ? 155.738 172.207 202.986 1.00 82.91 203 THR A CA 1
ATOM 1649 C C . THR A 1 203 ? 156.158 171.703 201.636 1.00 82.91 203 THR A C 1
ATOM 1650 O O . THR A 1 203 ? 156.373 172.474 200.782 1.00 82.91 203 THR A O 1
ATOM 1654 N N . VAL A 1 204 ? 156.252 170.387 201.445 1.00 80.23 204 VAL A N 1
ATOM 1655 C CA . VAL A 1 204 ? 156.605 169.708 200.210 1.00 80.23 204 VAL A CA 1
ATOM 1656 C C . VAL A 1 204 ? 155.545 168.645 199.815 1.00 80.23 204 VAL A C 1
ATOM 1657 O O . VAL A 1 204 ? 154.832 168.239 200.635 1.00 80.23 204 VAL A O 1
ATOM 1661 N N . LEU A 1 205 ? 155.408 168.217 198.573 1.00 83.66 205 LEU A N 1
ATOM 1662 C CA . LEU A 1 205 ? 154.534 167.147 198.179 1.00 83.66 205 LEU A CA 1
ATOM 1663 C C . LEU A 1 205 ? 155.357 165.937 197.841 1.00 83.66 205 LEU A C 1
ATOM 1664 O O . LEU A 1 205 ? 156.080 165.980 196.893 1.00 83.66 205 LEU A O 1
ATOM 1669 N N . VAL A 1 206 ? 155.267 164.849 198.598 1.00 85.63 206 VAL A N 1
ATOM 1670 C CA . VAL A 1 206 ? 155.945 163.612 198.301 1.00 85.63 206 VAL A CA 1
ATOM 1671 C C . VAL A 1 206 ? 155.051 162.699 197.506 1.00 85.63 206 VAL A C 1
ATOM 1672 O O . VAL A 1 206 ? 154.021 162.337 197.942 1.00 85.63 206 VAL A O 1
ATOM 1676 N N . ARG A 1 207 ? 155.432 162.330 196.313 1.00 93.34 207 ARG A N 1
ATOM 1677 C CA . ARG A 1 207 ? 154.625 161.605 195.449 1.00 93.34 207 ARG A CA 1
ATOM 1678 C C . ARG A 1 207 ? 155.329 160.357 195.246 1.00 93.34 207 ARG A C 1
ATOM 1679 O O . ARG A 1 207 ? 156.479 160.402 195.153 1.00 93.34 207 ARG A O 1
ATOM 1687 N N . ASN A 1 208 ? 154.653 159.234 195.231 1.00 94.48 208 ASN A N 1
ATOM 1688 C CA . ASN A 1 208 ? 155.193 157.929 195.008 1.00 94.48 208 ASN A CA 1
ATOM 1689 C C . ASN A 1 208 ? 155.687 157.204 196.210 1.00 94.48 208 ASN A C 1
ATOM 1690 O O . ASN A 1 208 ? 156.663 156.547 196.135 1.00 94.48 208 ASN A O 1
ATOM 1695 N N . VAL A 1 209 ? 155.007 157.304 197.321 1.00 95.52 209 VAL A N 1
ATOM 1696 C CA . VAL A 1 209 ? 155.347 156.587 198.490 1.00 95.52 209 VAL A CA 1
ATOM 1697 C C . VAL A 1 209 ? 155.186 155.152 198.129 1.00 95.52 209 VAL A C 1
ATOM 1698 O O . VAL A 1 209 ? 154.131 154.762 197.714 1.00 95.52 209 VAL A O 1
ATOM 1702 N N . PRO A 1 210 ? 156.230 154.323 198.265 1.00 99.11 210 PRO A N 1
ATOM 1703 C CA . PRO A 1 210 ? 156.223 152.915 197.884 1.00 99.11 210 PRO A CA 1
ATOM 1704 C C . PRO A 1 210 ? 155.340 151.974 198.673 1.00 99.11 210 PRO A C 1
ATOM 1705 O O . PRO A 1 210 ? 155.535 151.920 199.863 1.00 99.11 210 PRO A O 1
ATOM 1709 N N . PRO A 1 211 ? 154.455 151.174 198.036 1.00 107.57 211 PRO A N 1
ATOM 1710 C CA . PRO A 1 211 ? 153.463 150.325 198.727 1.00 107.57 211 PRO A CA 1
ATOM 1711 C C . PRO A 1 211 ? 153.934 149.250 199.674 1.00 107.57 211 PRO A C 1
ATOM 1712 O O . PRO A 1 211 ? 155.082 148.855 199.597 1.00 107.57 211 PRO A O 1
ATOM 1716 N N . ASP A 1 212 ? 153.077 148.774 200.563 1.00 114.13 212 ASP A N 1
ATOM 1717 C CA . ASP A 1 212 ? 153.444 147.747 201.526 1.00 114.13 212 ASP A CA 1
ATOM 1718 C C . ASP A 1 212 ? 152.240 146.865 201.770 1.00 114.13 212 ASP A C 1
ATOM 1719 O O . ASP A 1 212 ? 151.238 146.994 201.103 1.00 114.13 212 ASP A O 1
ATOM 1724 N N . PRO A 1 213 ? 152.337 145.903 202.676 1.00 115.02 213 PRO A N 1
ATOM 1725 C CA . PRO A 1 213 ? 151.108 145.164 202.904 1.00 115.02 213 PRO A CA 1
ATOM 1726 C C . PRO A 1 213 ? 150.708 145.105 204.372 1.00 115.02 213 PRO A C 1
ATOM 1727 O O . PRO A 1 213 ? 149.893 144.254 204.700 1.00 115.02 213 PRO A O 1
ATOM 1731 N N . ASP A 1 214 ? 151.229 145.975 205.231 1.00 117.44 214 ASP A N 1
ATOM 1732 C CA . ASP A 1 214 ? 150.974 145.911 206.651 1.00 117.44 214 ASP A CA 1
ATOM 1733 C C . ASP A 1 214 ? 151.093 147.255 207.320 1.00 117.44 214 ASP A C 1
ATOM 1734 O O . ASP A 1 214 ? 151.005 147.334 208.532 1.00 117.44 214 ASP A O 1
ATOM 1739 N N . GLU A 1 215 ? 151.310 148.318 206.557 1.00 111.64 215 GLU A N 1
ATOM 1740 C CA . GLU A 1 215 ? 151.502 149.631 207.096 1.00 111.64 215 GLU A CA 1
ATOM 1741 C C . GLU A 1 215 ? 150.684 150.500 206.193 1.00 111.64 215 GLU A C 1
ATOM 1742 O O . GLU A 1 215 ? 150.526 150.166 205.042 1.00 111.64 215 GLU A O 1
ATOM 1748 N N . THR A 1 216 ? 150.169 151.616 206.671 1.00 103.76 216 THR A N 1
ATOM 1749 C CA . THR A 1 216 ? 149.295 152.429 205.925 1.00 103.76 216 THR A CA 1
ATOM 1750 C C . THR A 1 216 ? 150.149 153.373 205.191 1.00 103.76 216 THR A C 1
ATOM 1751 O O . THR A 1 216 ? 151.318 153.216 205.258 1.00 103.76 216 THR A O 1
ATOM 1755 N N . VAL A 1 217 ? 149.623 154.337 204.455 1.00 96.39 217 VAL A N 1
ATOM 1756 C CA . VAL A 1 217 ? 150.453 155.321 203.798 1.00 96.39 217 VAL A CA 1
ATOM 1757 C C . VAL A 1 217 ? 150.989 156.293 204.793 1.00 96.39 217 VAL A C 1
ATOM 1758 O O . VAL A 1 217 ? 152.078 156.741 204.645 1.00 96.39 217 VAL A O 1
ATOM 1762 N N . SER A 1 218 ? 150.297 156.543 205.878 1.00 96.37 218 SER A N 1
ATOM 1763 C CA . SER A 1 218 ? 150.733 157.472 206.886 1.00 96.37 218 SER A CA 1
ATOM 1764 C C . SER A 1 218 ? 151.630 157.013 207.942 1.00 96.37 218 SER A C 1
ATOM 1765 O O . SER A 1 218 ? 152.038 157.773 208.737 1.00 96.37 218 SER A O 1
ATOM 1768 N N . GLU A 1 219 ? 151.949 155.764 207.983 1.00 96.57 219 GLU A N 1
ATOM 1769 C CA . GLU A 1 219 ? 152.780 155.181 208.969 1.00 96.57 219 GLU A CA 1
ATOM 1770 C C . GLU A 1 219 ? 154.012 154.841 208.275 1.00 96.57 219 GLU A C 1
ATOM 1771 O O . GLU A 1 219 ? 154.840 154.217 208.839 1.00 96.57 219 GLU A O 1
ATOM 1777 N N . LEU A 1 220 ? 154.181 155.295 207.071 1.00 94.33 220 LEU A N 1
ATOM 1778 C CA . LEU A 1 220 ? 155.263 154.964 206.287 1.00 94.33 220 LEU A CA 1
ATOM 1779 C C . LEU A 1 220 ? 155.835 156.275 205.940 1.00 94.33 220 LEU A C 1
ATOM 1780 O O . LEU A 1 220 ? 156.994 156.331 205.650 1.00 94.33 220 LEU A O 1
ATOM 1785 N N . VAL A 1 221 ? 155.074 157.358 205.991 1.00 90.10 221 VAL A N 1
ATOM 1786 C CA . VAL A 1 221 ? 155.535 158.692 205.711 1.00 90.10 221 VAL A CA 1
ATOM 1787 C C . VAL A 1 221 ? 156.084 159.290 206.990 1.00 90.10 221 VAL A C 1
ATOM 1788 O O . VAL A 1 221 ? 156.921 160.133 206.950 1.00 90.10 221 VAL A O 1
ATOM 1792 N N . GLU A 1 222 ? 155.720 158.785 208.139 1.00 91.87 222 GLU A N 1
ATOM 1793 C CA . GLU A 1 222 ? 156.176 159.302 209.362 1.00 91.87 222 GLU A CA 1
ATOM 1794 C C . GLU A 1 222 ? 157.418 158.695 209.673 1.00 91.87 222 GLU A C 1
ATOM 1795 O O . GLU A 1 222 ? 158.312 159.342 210.090 1.00 91.87 222 GLU A O 1
ATOM 1801 N N . HIS A 1 223 ? 157.528 157.421 209.517 1.00 92.48 223 HIS A N 1
ATOM 1802 C CA . HIS A 1 223 ? 158.759 156.732 209.698 1.00 92.48 223 HIS A CA 1
ATOM 1803 C C . HIS A 1 223 ? 159.860 157.098 208.732 1.00 92.48 223 HIS A C 1
ATOM 1804 O O . HIS A 1 223 ? 160.972 157.053 209.104 1.00 92.48 223 HIS A O 1
ATOM 1811 N N . PHE A 1 224 ? 159.608 157.509 207.516 1.00 86.95 224 PHE A N 1
ATOM 1812 C CA . PHE A 1 224 ? 160.666 157.885 206.669 1.00 86.95 224 PHE A CA 1
ATOM 1813 C C . PHE A 1 224 ? 161.187 159.184 207.071 1.00 86.95 224 PHE A C 1
ATOM 1814 O O . PHE A 1 224 ? 162.358 159.357 207.096 1.00 86.95 224 PHE A O 1
ATOM 1822 N N . PHE A 1 225 ? 160.382 160.146 207.436 1.00 81.53 225 PHE A N 1
ATOM 1823 C CA . PHE A 1 225 ? 160.893 161.452 207.681 1.00 81.53 225 PHE A CA 1
ATOM 1824 C C . PHE A 1 225 ? 161.313 161.669 209.059 1.00 81.53 225 PHE A C 1
ATOM 1825 O O . PHE A 1 225 ? 161.938 162.613 209.322 1.00 81.53 225 PHE A O 1
ATOM 1833 N N . LEU A 1 226 ? 161.025 160.796 209.968 1.00 84.45 226 LEU A N 1
ATOM 1834 C CA . LEU A 1 226 ? 161.483 160.914 211.294 1.00 84.45 226 LEU A CA 1
ATOM 1835 C C . LEU A 1 226 ? 162.798 160.261 211.459 1.00 84.45 226 LEU A C 1
ATOM 1836 O O . LEU A 1 226 ? 163.434 160.495 212.437 1.00 84.45 226 LEU A O 1
ATOM 1841 N N . VAL A 1 227 ? 163.235 159.428 210.533 1.00 84.92 227 VAL A N 1
ATOM 1842 C CA . VAL A 1 227 ? 164.530 158.788 210.548 1.00 84.92 227 VAL A CA 1
ATOM 1843 C C . VAL A 1 227 ? 165.428 159.491 209.632 1.00 84.92 227 VAL A C 1
ATOM 1844 O O . VAL A 1 227 ? 166.561 159.554 209.925 1.00 84.92 227 VAL A O 1
ATOM 1848 N N . ASN A 1 228 ? 164.945 160.093 208.563 1.00 86.33 228 ASN A N 1
ATOM 1849 C CA . ASN A 1 228 ? 165.775 160.701 207.552 1.00 86.33 228 ASN A CA 1
ATOM 1850 C C . ASN A 1 228 ? 165.887 162.185 207.539 1.00 86.33 228 ASN A C 1
ATOM 1851 O O . ASN A 1 228 ? 166.790 162.659 206.952 1.00 86.33 228 ASN A O 1
ATOM 1856 N N . HIS A 1 229 ? 165.008 162.938 208.168 1.00 83.06 229 HIS A N 1
ATOM 1857 C CA . HIS A 1 229 ? 165.037 164.393 208.291 1.00 83.06 229 HIS A CA 1
ATOM 1858 C C . HIS A 1 229 ? 164.662 164.491 209.679 1.00 83.06 229 HIS A C 1
ATOM 1859 O O . HIS A 1 229 ? 163.628 164.970 209.943 1.00 83.06 229 HIS A O 1
ATOM 1866 N N . PRO A 1 230 ? 165.526 164.086 210.603 1.00 86.74 230 PRO A N 1
ATOM 1867 C CA . PRO A 1 230 ? 165.175 163.930 212.004 1.00 86.74 230 PRO A CA 1
ATOM 1868 C C . PRO A 1 230 ? 164.757 165.086 212.908 1.00 86.74 230 PRO A C 1
ATOM 1869 O O . PRO A 1 230 ? 163.809 164.914 213.636 1.00 86.74 230 PRO A O 1
ATOM 1873 N N . ASP A 1 231 ? 165.417 166.228 212.862 1.00 92.77 231 ASP A N 1
ATOM 1874 C CA . ASP A 1 231 ? 165.133 167.363 213.709 1.00 92.77 231 ASP A CA 1
ATOM 1875 C C . ASP A 1 231 ? 164.075 168.334 213.272 1.00 92.77 231 ASP A C 1
ATOM 1876 O O . ASP A 1 231 ? 163.431 168.917 214.107 1.00 92.77 231 ASP A O 1
ATOM 1881 N N . ASN A 1 232 ? 163.897 168.554 211.993 1.00 87.46 232 ASN A N 1
ATOM 1882 C CA . ASN A 1 232 ? 162.848 169.369 211.529 1.00 87.46 232 ASN A CA 1
ATOM 1883 C C . ASN A 1 232 ? 161.892 168.532 210.791 1.00 87.46 232 ASN A C 1
ATOM 1884 O O . ASN A 1 232 ? 162.178 168.193 209.703 1.00 87.46 232 ASN A O 1
ATOM 1889 N N . TYR A 1 233 ? 160.793 168.115 211.358 1.00 84.64 233 TYR A N 1
ATOM 1890 C CA . TYR A 1 233 ? 159.785 167.432 210.641 1.00 84.64 233 TYR A CA 1
ATOM 1891 C C . TYR A 1 233 ? 158.777 167.770 211.638 1.00 84.64 233 TYR A C 1
ATOM 1892 O O . TYR A 1 233 ? 159.084 167.731 212.781 1.00 84.64 233 TYR A O 1
ATOM 1901 N N . LEU A 1 234 ? 157.576 168.124 211.244 1.00 87.58 234 LEU A N 1
ATOM 1902 C CA . LEU A 1 234 ? 156.526 168.400 212.143 1.00 87.58 234 LEU A CA 1
ATOM 1903 C C . LEU A 1 234 ? 155.289 167.608 211.872 1.00 87.58 234 LEU A C 1
ATOM 1904 O O . LEU A 1 234 ? 154.780 167.015 212.783 1.00 87.58 234 LEU A O 1
ATOM 1909 N N . THR A 1 235 ? 154.818 167.517 210.645 1.00 89.07 235 THR A N 1
ATOM 1910 C CA . THR A 1 235 ? 153.539 166.954 210.375 1.00 89.07 235 THR A CA 1
ATOM 1911 C C . THR A 1 235 ? 153.376 166.509 208.972 1.00 89.07 235 THR A C 1
ATOM 1912 O O . THR A 1 235 ? 154.208 166.795 208.209 1.00 89.07 235 THR A O 1
ATOM 1916 N N . HIS A 1 236 ? 152.339 165.756 208.628 1.00 90.08 236 HIS A N 1
ATOM 1917 C CA . HIS A 1 236 ? 152.023 165.378 207.291 1.00 90.08 236 HIS A CA 1
ATOM 1918 C C . HIS A 1 236 ? 150.545 165.296 207.125 1.00 90.08 236 HIS A C 1
ATOM 1919 O O . HIS A 1 236 ? 149.873 165.262 208.105 1.00 90.08 236 HIS A O 1
ATOM 1926 N N . GLN A 1 237 ? 150.010 165.321 205.913 1.00 92.61 237 GLN A N 1
ATOM 1927 C CA . GLN A 1 237 ? 148.601 165.160 205.624 1.00 92.61 237 GLN A CA 1
ATOM 1928 C C . GLN A 1 237 ? 148.496 164.408 204.385 1.00 92.61 237 GLN A C 1
ATOM 1929 O O . GLN A 1 237 ? 148.907 164.909 203.419 1.00 92.61 237 GLN A O 1
ATOM 1935 N N . VAL A 1 238 ? 147.876 163.234 204.353 1.00 93.22 238 VAL A N 1
ATOM 1936 C CA . VAL A 1 238 ? 147.821 162.366 203.187 1.00 93.22 238 VAL A CA 1
ATOM 1937 C C . VAL A 1 238 ? 146.958 162.814 202.031 1.00 93.22 238 VAL A C 1
ATOM 1938 O O . VAL A 1 238 ? 146.256 163.780 202.163 1.00 93.22 238 VAL A O 1
ATOM 1942 N N . VAL A 1 239 ? 147.026 162.167 200.875 1.00 96.65 239 VAL A N 1
ATOM 1943 C CA . VAL A 1 239 ? 146.156 162.479 199.747 1.00 96.65 239 VAL A CA 1
ATOM 1944 C C . VAL A 1 239 ? 145.134 161.408 199.563 1.00 96.65 239 VAL A C 1
ATOM 1945 O O . VAL A 1 239 ? 145.458 160.299 199.478 1.00 96.65 239 VAL A O 1
ATOM 1949 N N . CYS A 1 240 ? 143.876 161.742 199.570 1.00 103.95 240 CYS A N 1
ATOM 1950 C CA . CYS A 1 240 ? 142.797 160.819 199.343 1.00 103.95 240 CYS A CA 1
ATOM 1951 C C . CYS A 1 240 ? 141.963 161.198 198.120 1.00 103.95 240 CYS A C 1
ATOM 1952 O O . CYS A 1 240 ? 141.841 162.350 197.828 1.00 103.95 240 CYS A O 1
ATOM 1955 N N . ASN A 1 241 ? 140.811 160.458 197.765 1.00 106.90 241 ASN A N 1
ATOM 1956 C CA . ASN A 1 241 ? 139.626 160.806 196.713 1.00 106.90 241 ASN A CA 1
ATOM 1957 C C . ASN A 1 241 ? 138.108 161.589 196.957 1.00 106.90 241 ASN A C 1
ATOM 1958 O O . ASN A 1 241 ? 136.540 161.432 196.674 1.00 106.90 241 ASN A O 1
ATOM 1963 N N . ALA A 1 242 ? 138.389 162.753 197.333 1.00 111.30 242 ALA A N 1
ATOM 1964 C CA . ALA A 1 242 ? 137.137 163.394 197.447 1.00 111.30 242 ALA A CA 1
ATOM 1965 C C . ALA A 1 242 ? 136.752 163.697 196.027 1.00 111.30 242 ALA A C 1
ATOM 1966 O O . ALA A 1 242 ? 135.978 164.532 195.873 1.00 111.30 242 ALA A O 1
ATOM 1968 N N . ASN A 1 243 ? 137.236 163.028 194.982 1.00 113.88 243 ASN A N 1
ATOM 1969 C CA . ASN A 1 243 ? 136.796 163.251 193.643 1.00 113.88 243 ASN A CA 1
ATOM 1970 C C . ASN A 1 243 ? 135.338 163.007 193.649 1.00 113.88 243 ASN A C 1
ATOM 1971 O O . ASN A 1 243 ? 134.547 163.975 193.489 1.00 113.88 243 ASN A O 1
ATOM 1976 N N . LYS A 1 244 ? 134.900 161.798 193.958 1.00 121.56 244 LYS A N 1
ATOM 1977 C CA . LYS A 1 244 ? 133.462 161.640 194.031 1.00 121.56 244 LYS A CA 1
ATOM 1978 C C . LYS A 1 244 ? 132.777 162.402 195.128 1.00 121.56 244 LYS A C 1
ATOM 1979 O O . LYS A 1 244 ? 131.680 163.014 194.962 1.00 121.56 244 LYS A O 1
ATOM 1985 N N . LEU A 1 245 ? 133.497 162.516 196.269 1.00 120.19 245 LEU A N 1
ATOM 1986 C CA . LEU A 1 245 ? 132.585 163.310 197.212 1.00 120.19 245 LEU A CA 1
ATOM 1987 C C . LEU A 1 245 ? 132.274 164.714 196.722 1.00 120.19 245 LEU A C 1
ATOM 1988 O O . LEU A 1 245 ? 131.163 165.234 196.823 1.00 120.19 245 LEU A O 1
ATOM 1993 N N . ALA A 1 246 ? 133.210 165.331 196.069 1.00 121.01 246 ALA A N 1
ATOM 1994 C CA . ALA A 1 246 ? 133.092 166.680 195.653 1.00 121.01 246 ALA A CA 1
ATOM 1995 C C . ALA A 1 246 ? 132.188 166.781 194.512 1.00 121.01 246 ALA A C 1
ATOM 1996 O O . ALA A 1 246 ? 131.413 167.745 194.416 1.00 121.01 246 ALA A O 1
ATOM 1998 N N . ASP A 1 247 ? 132.240 165.820 193.611 1.00 125.53 247 ASP A N 1
ATOM 1999 C CA . ASP A 1 247 ? 131.254 165.833 192.568 1.00 125.53 247 ASP A CA 1
ATOM 2000 C C . ASP A 1 247 ? 129.860 165.839 193.149 1.00 125.53 247 ASP A C 1
ATOM 2001 O O . ASP A 1 247 ? 129.035 166.679 192.790 1.00 125.53 247 ASP A O 1
ATOM 2006 N N . LEU A 1 248 ? 129.549 164.973 194.089 1.00 124.57 248 LEU A N 1
ATOM 2007 C CA . LEU A 1 248 ? 128.184 165.150 194.622 1.00 124.57 248 LEU A CA 1
ATOM 2008 C C . LEU A 1 248 ? 127.914 166.479 195.336 1.00 124.57 248 LEU A C 1
ATOM 2009 O O . LEU A 1 248 ? 126.866 167.048 195.185 1.00 124.57 248 LEU A O 1
ATOM 2014 N N . VAL A 1 249 ? 128.824 167.006 196.132 1.00 124.65 249 VAL A N 1
ATOM 2015 C CA . VAL A 1 249 ? 128.518 168.324 196.729 1.00 124.65 249 VAL A CA 1
ATOM 2016 C C . VAL A 1 249 ? 128.196 169.332 195.654 1.00 124.65 249 VAL A C 1
ATOM 2017 O O . VAL A 1 249 ? 127.252 170.120 195.779 1.00 124.65 249 VAL A O 1
ATOM 2021 N N . SER A 1 250 ? 128.944 169.316 194.569 1.00 125.73 250 SER A N 1
ATOM 2022 C CA . SER A 1 250 ? 128.669 170.192 193.435 1.00 125.73 250 SER A CA 1
ATOM 2023 C C . SER A 1 250 ? 127.311 169.967 192.771 1.00 125.73 250 SER A C 1
ATOM 2024 O O . SER A 1 250 ? 126.594 170.943 192.518 1.00 125.73 250 SER A O 1
ATOM 2027 N N . LYS A 1 251 ? 126.914 168.729 192.505 1.00 126.18 251 LYS A N 1
ATOM 2028 C CA . LYS A 1 251 ? 125.589 168.527 191.965 1.00 126.18 251 LYS A CA 1
ATOM 2029 C C . LYS A 1 251 ? 124.605 169.042 192.899 1.00 126.18 251 LYS A C 1
ATOM 2030 O O . LYS A 1 251 ? 123.623 169.606 192.483 1.00 126.18 251 LYS A O 1
ATOM 2036 N N . LYS A 1 252 ? 124.795 168.905 194.186 1.00 128.56 252 LYS A N 1
ATOM 2037 C CA . LYS A 1 252 ? 123.801 169.512 195.082 1.00 128.56 252 LYS A CA 1
ATOM 2038 C C . LYS A 1 252 ? 123.709 171.003 194.986 1.00 128.56 252 LYS A C 1
ATOM 2039 O O . LYS A 1 252 ? 122.643 171.554 194.860 1.00 128.56 252 LYS A O 1
ATOM 2045 N N . THR A 1 253 ? 124.820 171.687 195.053 1.00 130.09 253 THR A N 1
ATOM 2046 C CA . THR A 1 253 ? 124.719 173.113 194.859 1.00 130.09 253 THR A CA 1
ATOM 2047 C C . THR A 1 253 ? 123.953 173.406 193.588 1.00 130.09 253 THR A C 1
ATOM 2048 O O . THR A 1 253 ? 123.066 174.261 193.607 1.00 130.09 253 THR A O 1
ATOM 2052 N N . LYS A 1 254 ? 124.238 172.709 192.488 1.00 130.66 254 LYS A N 1
ATOM 2053 C CA . LYS A 1 254 ? 123.580 173.044 191.236 1.00 130.66 254 LYS A CA 1
ATOM 2054 C C . LYS A 1 254 ? 122.118 172.873 191.375 1.00 130.66 254 LYS A C 1
ATOM 2055 O O . LYS A 1 254 ? 121.384 173.819 191.131 1.00 130.66 254 LYS A O 1
ATOM 2061 N N . LEU A 1 255 ? 121.660 171.723 191.846 1.00 134.15 255 LEU A N 1
ATOM 2062 C CA . LEU A 1 255 ? 120.232 171.587 192.065 1.00 134.15 255 LEU A CA 1
ATOM 2063 C C . LEU A 1 255 ? 119.675 172.686 192.904 1.00 134.15 255 LEU A C 1
ATOM 2064 O O . LEU A 1 255 ? 118.795 173.346 192.483 1.00 134.15 255 LEU A O 1
ATOM 2069 N N . GLN A 1 256 ? 120.179 172.974 194.073 1.00 134.66 256 GLN A N 1
ATOM 2070 C CA . GLN A 1 256 ? 119.523 174.053 194.805 1.00 134.66 256 GLN A CA 1
ATOM 2071 C C . GLN A 1 256 ? 119.495 175.361 194.087 1.00 134.66 256 GLN A C 1
ATOM 2072 O O . GLN A 1 256 ? 118.483 175.951 194.033 1.00 134.66 256 GLN A O 1
ATOM 2078 N N . ASN A 1 257 ? 120.559 175.816 193.485 1.00 138.64 257 ASN A N 1
ATOM 2079 C CA . ASN A 1 257 ? 120.436 177.059 192.757 1.00 138.64 257 ASN A CA 1
ATOM 2080 C C . ASN A 1 257 ? 119.309 176.979 191.775 1.00 138.64 257 ASN A C 1
ATOM 2081 O O . ASN A 1 257 ? 118.263 177.767 191.847 1.00 138.64 257 ASN A O 1
ATOM 2086 N N . TRP A 1 258 ? 119.464 175.991 190.871 1.00 141.78 258 TRP A N 1
ATOM 2087 C CA . TRP A 1 258 ? 118.521 175.814 189.763 1.00 141.78 258 TRP A CA 1
ATOM 2088 C C . TRP A 1 258 ? 117.211 175.468 190.124 1.00 141.78 258 TRP A C 1
ATOM 2089 O O . TRP A 1 258 ? 116.487 175.066 189.270 1.00 141.78 258 TRP A O 1
ATOM 2100 N N . LEU A 1 259 ? 116.900 175.527 191.379 1.00 142.53 259 LEU A N 1
ATOM 2101 C CA . LEU A 1 259 ? 115.533 175.341 191.659 1.00 142.53 259 LEU A CA 1
ATOM 2102 C C . LEU A 1 259 ? 114.935 176.239 192.702 1.00 142.53 259 LEU A C 1
ATOM 2103 O O . LEU A 1 259 ? 113.749 176.455 192.732 1.00 142.53 259 LEU A O 1
ATOM 2108 N N . ASP A 1 260 ? 115.736 176.822 193.521 1.00 145.74 260 ASP A N 1
ATOM 2109 C CA . ASP A 1 260 ? 115.167 177.746 194.428 1.00 145.74 260 ASP A CA 1
ATOM 2110 C C . ASP A 1 260 ? 114.811 178.783 193.391 1.00 145.74 260 ASP A C 1
ATOM 2111 O O . ASP A 1 260 ? 114.044 179.709 193.672 1.00 145.74 260 ASP A O 1
ATOM 2116 N N . TYR A 1 261 ? 115.417 178.731 192.192 1.00 145.11 261 TYR A N 1
ATOM 2117 C CA . TYR A 1 261 ? 114.868 179.624 191.143 1.00 145.11 261 TYR A CA 1
ATOM 2118 C C . TYR A 1 261 ? 113.387 179.348 190.790 1.00 145.11 261 TYR A C 1
ATOM 2119 O O . TYR A 1 261 ? 112.612 180.252 190.921 1.00 145.11 261 TYR A O 1
ATOM 2128 N N . TYR A 1 262 ? 112.975 178.151 190.362 1.00 146.84 262 TYR A N 1
ATOM 2129 C CA . TYR A 1 262 ? 111.666 177.786 189.874 1.00 146.84 262 TYR A CA 1
ATOM 2130 C C . TYR A 1 262 ? 110.909 177.509 191.089 1.00 146.84 262 TYR A C 1
ATOM 2131 O O . TYR A 1 262 ? 110.001 176.698 191.067 1.00 146.84 262 TYR A O 1
ATOM 2140 N N . GLN A 1 263 ? 111.268 178.173 192.174 1.00 149.04 263 GLN A N 1
ATOM 2141 C CA . GLN A 1 263 ? 110.562 178.004 193.414 1.00 149.04 263 GLN A CA 1
ATOM 2142 C C . GLN A 1 263 ? 110.056 179.307 193.830 1.00 149.04 263 GLN A C 1
ATOM 2143 O O . GLN A 1 263 ? 108.890 179.431 194.166 1.00 149.04 263 GLN A O 1
ATOM 2149 N N . LEU A 1 264 ? 110.900 180.299 193.865 1.00 149.28 264 LEU A N 1
ATOM 2150 C CA . LEU A 1 264 ? 110.362 181.577 194.148 1.00 149.28 264 LEU A CA 1
ATOM 2151 C C . LEU A 1 264 ? 110.414 182.128 192.773 1.00 149.28 264 LEU A C 1
ATOM 2152 O O . LEU A 1 264 ? 111.416 182.703 192.373 1.00 149.28 264 LEU A O 1
ATOM 2157 N N . LYS A 1 265 ? 109.366 181.912 192.010 1.00 149.75 265 LYS A N 1
ATOM 2158 C CA . LYS A 1 265 ? 109.329 182.450 190.683 1.00 149.75 265 LYS A CA 1
ATOM 2159 C C . LYS A 1 265 ? 108.515 183.680 190.903 1.00 149.75 265 LYS A C 1
ATOM 2160 O O . LYS A 1 265 ? 108.840 184.752 190.385 1.00 149.75 265 LYS A O 1
ATOM 2166 N N . TYR A 1 266 ? 107.463 183.551 191.707 1.00 153.67 266 TYR A N 1
ATOM 2167 C CA . TYR A 1 266 ? 106.566 184.677 192.003 1.00 153.67 266 TYR A CA 1
ATOM 2168 C C . TYR A 1 266 ? 105.988 184.120 193.280 1.00 153.67 266 TYR A C 1
ATOM 2169 O O . TYR A 1 266 ? 105.002 184.640 193.782 1.00 153.67 266 TYR A O 1
ATOM 2178 N N . THR A 1 267 ? 106.655 183.102 193.834 1.00 154.12 267 THR A N 1
ATOM 2179 C CA . THR A 1 267 ? 106.197 182.399 195.040 1.00 154.12 267 THR A CA 1
ATOM 2180 C C . THR A 1 267 ? 105.157 181.335 194.646 1.00 154.12 267 THR A C 1
ATOM 2181 O O . THR A 1 267 ? 105.087 180.988 193.462 1.00 154.12 267 THR A O 1
ATOM 2185 N N . ARG A 1 268 ? 104.435 180.752 195.601 1.00 156.30 268 ARG A N 1
ATOM 2186 C CA . ARG A 1 268 ? 103.344 179.807 195.298 1.00 156.30 268 ARG A CA 1
ATOM 2187 C C . ARG A 1 268 ? 103.696 178.516 194.590 1.00 156.30 268 ARG A C 1
ATOM 2188 O O . ARG A 1 268 ? 104.862 178.153 194.513 1.00 156.30 268 ARG A O 1
ATOM 2196 N N . ASN A 1 269 ? 102.688 177.812 194.078 1.00 161.74 269 ASN A N 1
ATOM 2197 C CA . ASN A 1 269 ? 102.939 176.601 193.310 1.00 161.74 269 ASN A CA 1
ATOM 2198 C C . ASN A 1 269 ? 103.433 177.005 191.944 1.00 161.74 269 ASN A C 1
ATOM 2199 O O . ASN A 1 269 ? 103.004 178.028 191.405 1.00 161.74 269 ASN A O 1
ATOM 2204 N N . ASN A 1 270 ? 104.321 176.205 191.358 1.00 165.25 270 ASN A N 1
ATOM 2205 C CA . ASN A 1 270 ? 104.949 176.622 190.106 1.00 165.25 270 ASN A CA 1
ATOM 2206 C C . ASN A 1 270 ? 104.874 175.817 188.873 1.00 165.25 270 ASN A C 1
ATOM 2207 O O . ASN A 1 270 ? 103.985 174.994 188.708 1.00 165.25 270 ASN A O 1
ATOM 2212 N N . SER A 1 271 ? 105.824 176.047 187.998 1.00 169.28 271 SER A N 1
ATOM 2213 C CA . SER A 1 271 ? 105.693 175.465 186.696 1.00 169.28 271 SER A CA 1
ATOM 2214 C C . SER A 1 271 ? 106.322 174.169 186.429 1.00 169.28 271 SER A C 1
ATOM 2215 O O . SER A 1 271 ? 106.224 173.255 187.220 1.00 169.28 271 SER A O 1
ATOM 2218 N N . GLN A 1 272 ? 106.937 174.066 185.265 1.00 173.30 272 GLN A N 1
ATOM 2219 C CA . GLN A 1 272 ? 107.508 172.812 184.881 1.00 173.30 272 GLN A CA 1
ATOM 2220 C C . GLN A 1 272 ? 108.536 173.028 183.834 1.00 173.30 272 GLN A C 1
ATOM 2221 O O . GLN A 1 272 ? 108.626 174.119 183.292 1.00 173.30 272 GLN A O 1
ATOM 2227 N N . ILE A 1 273 ? 109.322 172.000 183.542 1.00 174.79 273 ILE A N 1
ATOM 2228 C CA . ILE A 1 273 ? 110.279 172.074 182.473 1.00 174.79 273 ILE A CA 1
ATOM 2229 C C . ILE A 1 273 ? 110.618 170.665 182.257 1.00 174.79 273 ILE A C 1
ATOM 2230 O O . ILE A 1 273 ? 110.156 169.827 183.002 1.00 174.79 273 ILE A O 1
ATOM 2235 N N . ARG A 1 274 ? 111.444 170.391 181.253 1.00 180.87 274 ARG A N 1
ATOM 2236 C CA . ARG A 1 274 ? 111.915 169.027 180.990 1.00 180.87 274 ARG A CA 1
ATOM 2237 C C . ARG A 1 274 ? 112.986 168.948 179.929 1.00 180.87 274 ARG A C 1
ATOM 2238 O O . ARG A 1 274 ? 112.894 168.110 179.040 1.00 180.87 274 ARG A O 1
ATOM 2246 N N . PRO A 1 275 ? 114.021 169.798 180.007 1.00 183.25 275 PRO A N 1
ATOM 2247 C CA . PRO A 1 275 ? 114.986 169.753 178.909 1.00 183.25 275 PRO A CA 1
ATOM 2248 C C . PRO A 1 275 ? 115.600 168.404 178.697 1.00 183.25 275 PRO A C 1
ATOM 2249 O O . PRO A 1 275 ? 115.703 167.601 179.625 1.00 183.25 275 PRO A O 1
ATOM 2253 N N . ILE A 1 276 ? 116.028 168.137 177.475 1.00 30.00 276 ILE A N 1
ATOM 2254 C CA . ILE A 1 276 ? 116.734 166.901 177.252 1.00 30.00 276 ILE A CA 1
ATOM 2255 C C . ILE A 1 276 ? 118.023 167.170 177.991 1.00 30.00 276 ILE A C 1
ATOM 2256 O O . ILE A 1 276 ? 118.627 168.226 177.819 1.00 30.00 276 ILE A O 1
ATOM 2261 N N . THR A 1 277 ? 118.422 166.256 178.861 1.00 30.00 277 THR A N 1
ATOM 2262 C CA . THR A 1 277 ? 119.618 166.474 179.657 1.00 30.00 277 THR A CA 1
ATOM 2263 C C . THR A 1 277 ? 120.654 165.378 179.459 1.00 30.00 277 THR A C 1
ATOM 2264 O O . THR A 1 277 ? 120.580 164.324 180.094 1.00 30.00 277 THR A O 1
ATOM 2268 N N . LYS A 1 278 ? 121.616 165.620 178.570 1.00 30.00 278 LYS A N 1
ATOM 2269 C CA . LYS A 1 278 ? 122.685 164.655 178.352 1.00 30.00 278 LYS A CA 1
ATOM 2270 C C . LYS A 1 278 ? 123.926 165.331 177.786 1.00 30.00 278 LYS A C 1
ATOM 2271 O O . LYS A 1 278 ? 125.030 164.794 177.888 1.00 30.00 278 LYS A O 1
ATOM 2277 N N . LEU A 1 279 ? 123.754 166.511 177.193 1.00 30.00 279 LEU A N 1
ATOM 2278 C CA . LEU A 1 279 ? 124.883 167.204 176.569 1.00 30.00 279 LEU A CA 1
ATOM 2279 C C . LEU A 1 279 ? 125.004 168.659 177.026 1.00 30.00 279 LEU A C 1
ATOM 2280 O O . LEU A 1 279 ? 126.037 169.047 177.571 1.00 30.00 279 LEU A O 1
ATOM 2285 N N . GLY A 1 280 ? 123.966 169.466 176.813 1.00 30.00 280 GLY A N 1
ATOM 2286 C CA . GLY A 1 280 ? 124.011 170.877 177.186 1.00 30.00 280 GLY A CA 1
ATOM 2287 C C . GLY A 1 280 ? 122.805 171.654 176.694 1.00 30.00 280 GLY A C 1
ATOM 2288 O O . GLY A 1 280 ? 122.026 171.116 175.906 1.00 30.00 280 GLY A O 1
ATOM 2289 N N . CYS A 1 281 ? 122.637 172.897 177.145 1.00 186.58 281 CYS A N 1
ATOM 2290 C CA . CYS A 1 281 ? 121.478 173.743 176.767 1.00 186.58 281 CYS A CA 1
ATOM 2291 C C . CYS A 1 281 ? 120.110 173.136 177.014 1.00 186.58 281 CYS A C 1
ATOM 2292 O O . CYS A 1 281 ? 119.855 172.665 178.121 1.00 186.58 281 CYS A O 1
ATOM 2295 N N . LEU A 1 282 ? 119.211 173.206 176.032 1.00 185.93 282 LEU A N 1
ATOM 2296 C CA . LEU A 1 282 ? 117.886 172.553 176.122 1.00 185.93 282 LEU A CA 1
ATOM 2297 C C . LEU A 1 282 ? 116.831 173.055 177.114 1.00 185.93 282 LEU A C 1
ATOM 2298 O O . LEU A 1 282 ? 117.148 173.718 178.098 1.00 185.93 282 LEU A O 1
ATOM 2303 N N . GLY A 1 283 ? 115.570 172.712 176.858 1.00 185.06 283 GLY A N 1
ATOM 2304 C CA . GLY A 1 283 ? 114.469 173.148 177.711 1.00 185.06 283 GLY A CA 1
ATOM 2305 C C . GLY A 1 283 ? 113.135 172.751 177.101 1.00 185.06 283 GLY A C 1
ATOM 2306 O O . GLY A 1 283 ? 112.936 172.975 175.909 1.00 185.06 283 GLY A O 1
ATOM 2307 N N . LEU A 1 284 ? 112.245 172.144 177.881 1.00 184.75 284 LEU A N 1
ATOM 2308 C CA . LEU A 1 284 ? 110.897 171.745 177.414 1.00 184.75 284 LEU A CA 1
ATOM 2309 C C . LEU A 1 284 ? 110.785 170.629 176.384 1.00 184.75 284 LEU A C 1
ATOM 2310 O O . LEU A 1 284 ? 109.675 170.208 176.059 1.00 184.75 284 LEU A O 1
ATOM 2315 N N . CYS A 1 285 ? 111.900 170.134 175.876 1.00 186.56 285 CYS A N 1
ATOM 2316 C CA . CYS A 1 285 ? 111.832 168.992 174.977 1.00 186.56 285 CYS A CA 1
ATOM 2317 C C . CYS A 1 285 ? 111.915 167.725 175.812 1.00 186.56 285 CYS A C 1
ATOM 2318 O O . CYS A 1 285 ? 112.987 167.140 175.924 1.00 186.56 285 CYS A O 1
ATOM 2321 N N . GLY A 1 286 ? 110.815 167.296 176.431 1.00 183.29 286 GLY A N 1
ATOM 2322 C CA . GLY A 1 286 ? 110.919 166.135 177.297 1.00 183.29 286 GLY A CA 1
ATOM 2323 C C . GLY A 1 286 ? 109.742 165.756 178.156 1.00 183.29 286 GLY A C 1
ATOM 2324 O O . GLY A 1 286 ? 108.617 166.124 177.838 1.00 183.29 286 GLY A O 1
ATOM 2325 N N . GLN A 1 287 ? 109.991 165.028 179.247 1.00 180.79 287 GLN A N 1
ATOM 2326 C CA . GLN A 1 287 ? 108.896 164.538 180.078 1.00 180.79 287 GLN A CA 1
ATOM 2327 C C . GLN A 1 287 ? 108.957 164.874 181.565 1.00 180.79 287 GLN A C 1
ATOM 2328 O O . GLN A 1 287 ? 107.952 164.728 182.255 1.00 180.79 287 GLN A O 1
ATOM 2334 N N . LYS A 1 288 ? 110.111 165.311 182.074 1.00 176.62 288 LYS A N 1
ATOM 2335 C CA . LYS A 1 288 ? 110.277 165.575 183.524 1.00 176.62 288 LYS A CA 1
ATOM 2336 C C . LYS A 1 288 ? 109.500 166.774 184.087 1.00 176.62 288 LYS A C 1
ATOM 2337 O O . LYS A 1 288 ? 110.119 167.656 184.675 1.00 176.62 288 LYS A O 1
ATOM 2343 N N . VAL A 1 289 ? 108.168 166.777 183.987 1.00 172.73 289 VAL A N 1
ATOM 2344 C CA . VAL A 1 289 ? 107.335 167.907 184.433 1.00 172.73 289 VAL A CA 1
ATOM 2345 C C . VAL A 1 289 ? 107.283 168.274 185.909 1.00 172.73 289 VAL A C 1
ATOM 2346 O O . VAL A 1 289 ? 108.283 168.671 186.499 1.00 172.73 289 VAL A O 1
ATOM 2350 N N . ASP A 1 290 ? 106.096 168.204 186.489 1.00 168.39 290 ASP A N 1
ATOM 2351 C CA . ASP A 1 290 ? 105.907 168.524 187.911 1.00 168.39 290 ASP A CA 1
ATOM 2352 C C . ASP A 1 290 ? 106.204 169.914 188.467 1.00 168.39 290 ASP A C 1
ATOM 2353 O O . ASP A 1 290 ? 105.432 170.816 188.202 1.00 168.39 290 ASP A O 1
ATOM 2358 N N . ALA A 1 291 ? 107.422 170.017 189.170 1.00 161.48 291 ALA A N 1
ATOM 2359 C CA . ALA A 1 291 ? 107.959 171.293 189.826 1.00 161.48 291 ALA A CA 1
ATOM 2360 C C . ALA A 1 291 ? 109.168 171.583 190.892 1.00 161.48 291 ALA A C 1
ATOM 2361 O O . ALA A 1 291 ? 110.431 171.057 190.911 1.00 161.48 291 ALA A O 1
ATOM 2363 N N . ILE A 1 292 ? 108.798 172.461 191.825 1.00 154.83 292 ILE A N 1
ATOM 2364 C CA . ILE A 1 292 ? 109.746 172.915 192.874 1.00 154.83 292 ILE A CA 1
ATOM 2365 C C . ILE A 1 292 ? 110.843 172.085 193.614 1.00 154.83 292 ILE A C 1
ATOM 2366 O O . ILE A 1 292 ? 110.579 170.971 194.124 1.00 154.83 292 ILE A O 1
ATOM 2371 N N . GLU A 1 293 ? 112.067 172.657 193.732 1.00 150.61 293 GLU A N 1
ATOM 2372 C CA . GLU A 1 293 ? 113.241 171.970 194.356 1.00 150.61 293 GLU A CA 1
ATOM 2373 C C . GLU A 1 293 ? 113.784 170.799 193.567 1.00 150.61 293 GLU A C 1
ATOM 2374 O O . GLU A 1 293 ? 114.491 169.727 194.146 1.00 150.61 293 GLU A O 1
ATOM 2380 N N . HIS A 1 294 ? 113.456 170.986 192.259 1.00 148.35 294 HIS A N 1
ATOM 2381 C CA . HIS A 1 294 ? 114.008 170.053 191.354 1.00 148.35 294 HIS A CA 1
ATOM 2382 C C . HIS A 1 294 ? 113.468 168.890 192.074 1.00 148.35 294 HIS A C 1
ATOM 2383 O O . HIS A 1 294 ? 114.334 167.933 192.520 1.00 148.35 294 HIS A O 1
ATOM 2390 N N . TYR A 1 295 ? 112.094 168.959 192.174 1.00 145.52 295 TYR A N 1
ATOM 2391 C CA . TYR A 1 295 ? 111.323 167.964 192.889 1.00 145.52 295 TYR A CA 1
ATOM 2392 C C . TYR A 1 295 ? 112.178 167.887 194.137 1.00 145.52 295 TYR A C 1
ATOM 2393 O O . TYR A 1 295 ? 113.094 167.076 194.058 1.00 145.52 295 TYR A O 1
ATOM 2402 N N . ILE A 1 296 ? 111.899 168.607 195.284 1.00 144.57 296 ILE A N 1
ATOM 2403 C CA . ILE A 1 296 ? 112.891 168.762 196.463 1.00 144.57 296 ILE A CA 1
ATOM 2404 C C . ILE A 1 296 ? 113.633 167.521 196.745 1.00 144.57 296 ILE A C 1
ATOM 2405 O O . ILE A 1 296 ? 114.348 167.293 197.660 1.00 144.57 296 ILE A O 1
ATOM 2410 N N . ALA A 1 297 ? 114.074 166.961 195.749 1.00 144.33 297 ALA A N 1
ATOM 2411 C CA . ALA A 1 297 ? 114.339 165.507 196.010 1.00 144.33 297 ALA A CA 1
ATOM 2412 C C . ALA A 1 297 ? 115.267 164.866 195.114 1.00 144.33 297 ALA A C 1
ATOM 2413 O O . ALA A 1 297 ? 115.833 163.896 195.492 1.00 144.33 297 ALA A O 1
ATOM 2415 N N . GLU A 1 298 ? 115.640 165.611 194.051 1.00 142.22 298 GLU A N 1
ATOM 2416 C CA . GLU A 1 298 ? 116.644 165.226 193.277 1.00 142.22 298 GLU A CA 1
ATOM 2417 C C . GLU A 1 298 ? 117.192 165.916 194.508 1.00 142.22 298 GLU A C 1
ATOM 2418 O O . GLU A 1 298 ? 118.204 165.346 195.171 1.00 142.22 298 GLU A O 1
ATOM 2424 N N . VAL A 1 299 ? 116.389 167.016 194.977 1.00 139.86 299 VAL A N 1
ATOM 2425 C CA . VAL A 1 299 ? 117.237 167.558 196.145 1.00 139.86 299 VAL A CA 1
ATOM 2426 C C . VAL A 1 299 ? 117.758 166.542 197.275 1.00 139.86 299 VAL A C 1
ATOM 2427 O O . VAL A 1 299 ? 119.030 166.277 197.514 1.00 139.86 299 VAL A O 1
ATOM 2431 N N . ASP A 1 300 ? 116.848 165.805 197.879 1.00 140.17 300 ASP A N 1
ATOM 2432 C CA . ASP A 1 300 ? 117.309 164.971 198.994 1.00 140.17 300 ASP A CA 1
ATOM 2433 C C . ASP A 1 300 ? 118.020 163.670 198.675 1.00 140.17 300 ASP A C 1
ATOM 2434 O O . ASP A 1 300 ? 118.754 163.153 199.503 1.00 140.17 300 ASP A O 1
ATOM 2439 N N . LYS A 1 301 ? 117.865 163.150 197.471 1.00 138.50 301 LYS A N 1
ATOM 2440 C CA . LYS A 1 301 ? 118.619 161.959 197.130 1.00 138.50 301 LYS A CA 1
ATOM 2441 C C . LYS A 1 301 ? 120.040 162.386 197.027 1.00 138.50 301 LYS A C 1
ATOM 2442 O O . LYS A 1 301 ? 120.965 161.706 197.556 1.00 138.50 301 LYS A O 1
ATOM 2448 N N . THR A 1 302 ? 120.264 163.543 196.417 1.00 137.64 302 THR A N 1
ATOM 2449 C CA . THR A 1 302 ? 121.642 163.957 196.422 1.00 137.64 302 THR A CA 1
ATOM 2450 C C . THR A 1 302 ? 122.116 164.039 197.870 1.00 137.64 302 THR A C 1
ATOM 2451 O O . THR A 1 302 ? 123.152 163.441 198.238 1.00 137.64 302 THR A O 1
ATOM 2455 N N . SER A 1 303 ? 121.374 164.756 198.720 1.00 135.94 303 SER A N 1
ATOM 2456 C CA . SER A 1 303 ? 121.936 164.811 200.092 1.00 135.94 303 SER A CA 1
ATOM 2457 C C . SER A 1 303 ? 122.243 163.461 200.767 1.00 135.94 303 SER A C 1
ATOM 2458 O O . SER A 1 303 ? 123.313 163.296 201.413 1.00 135.94 303 SER A O 1
ATOM 2461 N N . LYS A 1 304 ? 121.394 162.467 200.607 1.00 136.40 304 LYS A N 1
ATOM 2462 C CA . LYS A 1 304 ? 121.716 161.120 201.144 1.00 136.40 304 LYS A CA 1
ATOM 2463 C C . LYS A 1 304 ? 122.968 160.437 200.562 1.00 136.40 304 LYS A C 1
ATOM 2464 O O . LYS A 1 304 ? 123.858 159.908 201.309 1.00 136.40 304 LYS A O 1
ATOM 2470 N N . GLU A 1 305 ? 123.071 160.421 199.238 1.00 133.56 305 GLU A N 1
ATOM 2471 C CA . GLU A 1 305 ? 124.314 159.885 198.675 1.00 133.56 305 GLU A CA 1
ATOM 2472 C C . GLU A 1 305 ? 125.480 160.592 199.298 1.00 133.56 305 GLU A C 1
ATOM 2473 O O . GLU A 1 305 ? 126.432 159.954 199.666 1.00 133.56 305 GLU A O 1
ATOM 2479 N N . ILE A 1 306 ? 125.392 161.918 199.442 1.00 134.50 306 ILE A N 1
ATOM 2480 C CA . ILE A 1 306 ? 126.455 162.712 200.050 1.00 134.50 306 ILE A CA 1
ATOM 2481 C C . ILE A 1 306 ? 126.828 162.166 201.373 1.00 134.50 306 ILE A C 1
ATOM 2482 O O . ILE A 1 306 ? 127.990 161.726 201.556 1.00 134.50 306 ILE A O 1
ATOM 2487 N N . ALA A 1 307 ? 125.902 162.104 202.314 1.00 135.46 307 ALA A N 1
ATOM 2488 C CA . ALA A 1 307 ? 126.324 161.447 203.586 1.00 135.46 307 ALA A CA 1
ATOM 2489 C C . ALA A 1 307 ? 126.966 160.044 203.498 1.00 135.46 307 ALA A C 1
ATOM 2490 O O . ALA A 1 307 ? 128.060 159.793 204.075 1.00 135.46 307 ALA A O 1
ATOM 2492 N N . GLU A 1 308 ? 126.363 159.133 202.745 1.00 132.41 308 GLU A N 1
ATOM 2493 C CA . GLU A 1 308 ? 127.055 157.823 202.608 1.00 132.41 308 GLU A CA 1
ATOM 2494 C C . GLU A 1 308 ? 128.478 157.868 202.037 1.00 132.41 308 GLU A C 1
ATOM 2495 O O . GLU A 1 308 ? 129.399 157.202 202.561 1.00 132.41 308 GLU A O 1
ATOM 2501 N N . GLU A 1 309 ? 128.698 158.664 201.002 1.00 130.70 309 GLU A N 1
ATOM 2502 C CA . GLU A 1 309 ? 130.016 158.809 200.430 1.00 130.70 309 GLU A CA 1
ATOM 2503 C C . GLU A 1 309 ? 130.941 159.315 201.464 1.00 130.70 309 GLU A C 1
ATOM 2504 O O . GLU A 1 309 ? 132.025 158.763 201.624 1.00 130.70 309 GLU A O 1
ATOM 2510 N N . ARG A 1 310 ? 130.534 160.355 202.176 1.00 131.88 310 ARG A N 1
ATOM 2511 C CA . ARG A 1 310 ? 131.367 160.866 203.248 1.00 131.88 310 ARG A CA 1
ATOM 2512 C C . ARG A 1 310 ? 131.845 159.736 204.069 1.00 131.88 310 ARG A C 1
ATOM 2513 O O . ARG A 1 310 ? 133.074 159.441 204.118 1.00 131.88 310 ARG A O 1
ATOM 2521 N N . GLU A 1 311 ? 130.895 159.035 204.680 1.00 132.05 311 GLU A N 1
ATOM 2522 C CA . GLU A 1 311 ? 131.320 157.842 205.444 1.00 132.05 311 GLU A CA 1
ATOM 2523 C C . GLU A 1 311 ? 132.361 156.952 204.785 1.00 132.05 311 GLU A C 1
ATOM 2524 O O . GLU A 1 311 ? 133.489 156.838 205.290 1.00 132.05 311 GLU A O 1
ATOM 2530 N N . ASN A 1 312 ? 132.020 156.333 203.666 1.00 132.53 312 ASN A N 1
ATOM 2531 C CA . ASN A 1 312 ? 132.981 155.407 203.074 1.00 132.53 312 ASN A CA 1
ATOM 2532 C C . ASN A 1 312 ? 134.352 156.012 202.921 1.00 132.53 312 ASN A C 1
ATOM 2533 O O . ASN A 1 312 ? 135.342 155.438 203.389 1.00 132.53 312 ASN A O 1
ATOM 2538 N N . VAL A 1 313 ? 134.425 157.178 202.290 1.00 131.56 313 VAL A N 1
ATOM 2539 C CA . VAL A 1 313 ? 135.709 157.784 202.048 1.00 131.56 313 VAL A CA 1
ATOM 2540 C C . VAL A 1 313 ? 136.467 157.864 203.319 1.00 131.56 313 VAL A C 1
ATOM 2541 O O . VAL A 1 313 ? 137.527 157.193 203.467 1.00 131.56 313 VAL A O 1
ATOM 2545 N N . VAL A 1 314 ? 135.925 158.620 204.264 1.00 130.97 314 VAL A N 1
ATOM 2546 C CA . VAL A 1 314 ? 136.681 158.852 205.495 1.00 130.97 314 VAL A CA 1
ATOM 2547 C C . VAL A 1 314 ? 137.051 157.614 206.296 1.00 130.97 314 VAL A C 1
ATOM 2548 O O . VAL A 1 314 ? 138.049 157.612 207.002 1.00 130.97 314 VAL A O 1
ATOM 2552 N N . ASN A 1 315 ? 136.305 156.542 206.184 1.00 127.79 315 ASN A N 1
ATOM 2553 C CA . ASN A 1 315 ? 136.745 155.322 206.880 1.00 127.79 315 ASN A CA 1
ATOM 2554 C C . ASN A 1 315 ? 137.572 154.233 206.125 1.00 127.79 315 ASN A C 1
ATOM 2555 O O . ASN A 1 315 ? 138.073 153.299 206.764 1.00 127.79 315 ASN A O 1
ATOM 2560 N N . ASP A 1 316 ? 137.772 154.346 204.809 1.00 122.36 316 ASP A N 1
ATOM 2561 C CA . ASP A 1 316 ? 138.474 153.246 204.097 1.00 122.36 316 ASP A CA 1
ATOM 2562 C C . ASP A 1 316 ? 139.951 152.894 203.599 1.00 122.36 316 ASP A C 1
ATOM 2563 O O . ASP A 1 316 ? 139.970 151.926 202.939 1.00 122.36 316 ASP A O 1
ATOM 2568 N N . GLN A 1 317 ? 141.106 153.543 203.846 1.00 126.31 317 GLN A N 1
ATOM 2569 C CA . GLN A 1 317 ? 142.466 153.223 203.372 1.00 126.31 317 GLN A CA 1
ATOM 2570 C C . GLN A 1 317 ? 142.417 152.481 202.073 1.00 126.31 317 GLN A C 1
ATOM 2571 O O . GLN A 1 317 ? 143.251 151.639 201.822 1.00 126.31 317 GLN A O 1
ATOM 2577 N N . LYS A 1 318 ? 141.437 152.792 201.238 1.00 123.94 318 LYS A N 1
ATOM 2578 C CA . LYS A 1 318 ? 141.298 152.180 199.934 1.00 123.94 318 LYS A CA 1
ATOM 2579 C C . LYS A 1 318 ? 141.203 153.409 199.102 1.00 123.94 318 LYS A C 1
ATOM 2580 O O . LYS A 1 318 ? 141.481 153.410 197.912 1.00 123.94 318 LYS A O 1
ATOM 2586 N N . SER A 1 319 ? 140.883 154.506 199.746 1.00 118.74 319 SER A N 1
ATOM 2587 C CA . SER A 1 319 ? 140.853 155.746 199.063 1.00 118.74 319 SER A CA 1
ATOM 2588 C C . SER A 1 319 ? 141.988 156.631 199.494 1.00 118.74 319 SER A C 1
ATOM 2589 O O . SER A 1 319 ? 141.796 157.824 199.455 1.00 118.74 319 SER A O 1
ATOM 2592 N N . VAL A 1 320 ? 143.151 156.102 199.920 1.00 110.23 320 VAL A N 1
ATOM 2593 C CA . VAL A 1 320 ? 144.297 156.905 200.264 1.00 110.23 320 VAL A CA 1
ATOM 2594 C C . VAL A 1 320 ? 145.251 156.697 199.155 1.00 110.23 320 VAL A C 1
ATOM 2595 O O . VAL A 1 320 ? 145.436 155.602 198.735 1.00 110.23 320 VAL A O 1
ATOM 2599 N N . MET A 1 321 ? 145.829 157.754 198.634 1.00 102.88 321 MET A N 1
ATOM 2600 C CA . MET A 1 32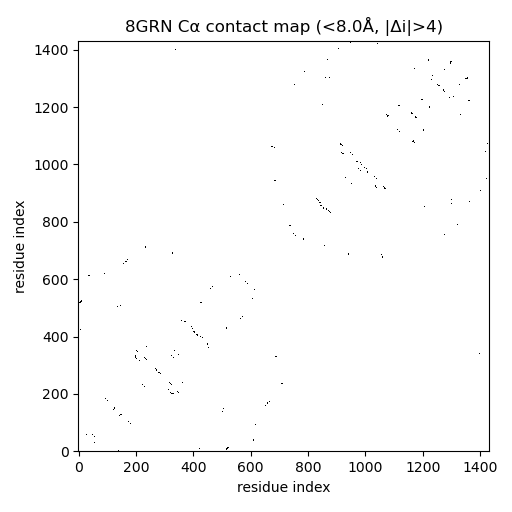1 ? 146.675 157.686 197.489 1.00 102.88 321 MET A CA 1
ATOM 2601 C C . MET A 1 321 ? 148.055 157.671 197.910 1.00 102.88 321 MET A C 1
ATOM 2602 O O . MET A 1 321 ? 148.357 158.083 198.978 1.00 102.88 321 MET A O 1
ATOM 2607 N N . PRO A 1 322 ? 148.915 157.128 197.092 1.00 96.48 322 PRO A N 1
ATOM 2608 C CA . PRO A 1 322 ? 150.268 157.021 197.513 1.00 96.48 322 PRO A CA 1
ATOM 2609 C C . PRO A 1 322 ? 151.032 158.342 197.603 1.00 96.48 322 PRO A C 1
ATOM 2610 O O . PRO A 1 322 ? 152.063 158.401 197.013 1.00 96.48 322 PRO A O 1
ATOM 2614 N N . ALA A 1 323 ? 150.570 159.367 198.305 1.00 91.88 323 ALA A N 1
ATOM 2615 C CA . ALA A 1 323 ? 151.209 160.641 198.381 1.00 91.88 323 ALA A CA 1
ATOM 2616 C C . ALA A 1 323 ? 150.813 161.396 199.615 1.00 91.88 323 ALA A C 1
ATOM 2617 O O . ALA A 1 323 ? 149.832 161.074 200.181 1.00 91.88 323 ALA A O 1
ATOM 2619 N N . SER A 1 324 ? 151.572 162.387 200.067 1.00 87.41 324 SER A N 1
ATOM 2620 C CA . SER A 1 324 ? 151.317 163.176 201.241 1.00 87.41 324 SER A CA 1
ATOM 2621 C C . SER A 1 324 ? 151.897 164.531 201.085 1.00 87.41 324 SER A C 1
ATOM 2622 O O . SER A 1 324 ? 152.512 164.772 200.126 1.00 87.41 324 SER A O 1
ATOM 2625 N N . PHE A 1 325 ? 151.704 165.437 202.023 1.00 85.68 325 PHE A N 1
ATOM 2626 C CA . PHE A 1 325 ? 152.218 166.772 202.004 1.00 85.68 325 PHE A CA 1
ATOM 2627 C C . PHE A 1 325 ? 152.935 166.897 203.312 1.00 85.68 325 PHE A C 1
ATOM 2628 O O . PHE A 1 325 ? 152.269 166.968 204.270 1.00 85.68 325 PHE A O 1
ATOM 2636 N N . VAL A 1 326 ? 154.253 166.990 203.404 1.00 83.61 326 VAL A N 1
ATOM 2637 C CA . VAL A 1 326 ? 154.979 167.003 204.628 1.00 83.61 326 VAL A CA 1
ATOM 2638 C C . VAL A 1 326 ? 155.417 168.354 205.000 1.00 83.61 326 VAL A C 1
ATOM 2639 O O . VAL A 1 326 ? 155.880 169.016 204.187 1.00 83.61 326 VAL A O 1
ATOM 2643 N N . SER A 1 327 ? 155.283 168.778 206.241 1.00 83.80 327 SER A N 1
ATOM 2644 C CA . SER A 1 327 ? 155.683 170.054 206.714 1.00 83.80 327 SER A CA 1
ATOM 2645 C C . SER A 1 327 ? 156.739 170.073 207.728 1.00 83.80 327 SER A C 1
ATOM 2646 O O . SER A 1 327 ? 156.852 169.179 208.476 1.00 83.80 327 SER A O 1
ATOM 2649 N N . PHE A 1 328 ? 157.534 171.114 207.765 1.00 79.22 328 PHE A N 1
ATOM 2650 C CA . PHE A 1 328 ? 158.694 171.208 208.584 1.00 79.22 328 PHE A CA 1
ATOM 2651 C C . PHE A 1 328 ? 158.699 172.389 209.485 1.00 79.22 328 PHE A C 1
ATOM 2652 O O . PHE A 1 328 ? 157.895 173.242 209.361 1.00 79.22 328 PHE A O 1
ATOM 2660 N N . LYS A 1 329 ? 159.604 172.448 210.414 1.00 85.68 329 LYS A N 1
ATOM 2661 C CA . LYS A 1 329 ? 159.623 173.473 211.392 1.00 85.68 329 LYS A CA 1
ATOM 2662 C C . LYS A 1 329 ? 160.321 174.708 210.964 1.00 85.68 329 LYS A C 1
ATOM 2663 O O . LYS A 1 329 ? 160.225 175.689 211.639 1.00 85.68 329 LYS A O 1
ATOM 2669 N N . THR A 1 330 ? 161.035 174.688 209.852 1.00 86.09 330 THR A N 1
ATOM 2670 C CA . THR A 1 330 ? 161.753 175.776 209.350 1.00 86.09 330 THR A CA 1
ATOM 2671 C C . THR A 1 330 ? 161.587 175.800 207.877 1.00 86.09 330 THR A C 1
ATOM 2672 O O . THR A 1 330 ? 161.137 174.876 207.326 1.00 86.09 330 THR A O 1
ATOM 2676 N N . ARG A 1 331 ? 161.958 176.873 207.224 1.00 85.98 331 ARG A N 1
ATOM 2677 C CA . ARG A 1 331 ? 161.896 177.046 205.812 1.00 85.98 331 ARG A CA 1
ATOM 2678 C C . ARG A 1 331 ? 163.175 176.674 205.215 1.00 85.98 331 ARG A C 1
ATOM 2679 O O . ARG A 1 331 ? 163.242 176.640 204.049 1.00 85.98 331 ARG A O 1
ATOM 2687 N N . TRP A 1 332 ? 164.222 176.452 205.975 1.00 81.73 332 TRP A N 1
ATOM 2688 C CA . TRP A 1 332 ? 165.478 176.015 205.523 1.00 81.73 332 TRP A CA 1
ATOM 2689 C C . TRP A 1 332 ? 165.419 174.582 205.372 1.00 81.73 332 TRP A C 1
ATOM 2690 O O . TRP A 1 332 ? 166.031 174.114 204.481 1.00 81.73 332 TRP A O 1
ATOM 2701 N N . ALA A 1 333 ? 164.678 173.839 206.185 1.00 79.51 333 ALA A N 1
ATOM 2702 C CA . ALA A 1 333 ? 164.562 172.429 206.168 1.00 79.51 333 ALA A CA 1
ATOM 2703 C C . ALA A 1 333 ? 163.750 171.935 205.138 1.00 79.51 333 ALA A C 1
ATOM 2704 O O . ALA A 1 333 ? 163.922 170.836 204.763 1.00 79.51 333 ALA A O 1
ATOM 2706 N N . ALA A 1 334 ? 162.834 172.697 204.638 1.00 77.48 334 ALA A N 1
ATOM 2707 C CA . ALA A 1 334 ? 161.926 172.336 203.623 1.00 77.48 334 ALA A CA 1
ATOM 2708 C C . ALA A 1 334 ? 162.471 172.562 202.323 1.00 77.48 334 ALA A C 1
ATOM 2709 O O . ALA A 1 334 ? 161.995 171.993 201.401 1.00 77.48 334 ALA A O 1
ATOM 2711 N N . ALA A 1 335 ? 163.474 173.398 202.200 1.00 76.56 335 ALA A N 1
ATOM 2712 C CA . ALA A 1 335 ? 164.131 173.709 200.993 1.00 76.56 335 ALA A CA 1
ATOM 2713 C C . ALA A 1 335 ? 165.234 172.821 200.757 1.00 76.56 335 ALA A C 1
ATOM 2714 O O . ALA A 1 335 ? 165.767 172.860 199.739 1.00 76.56 335 ALA A O 1
ATOM 2716 N N . VAL A 1 336 ? 165.561 171.962 201.663 1.00 75.95 336 VAL A N 1
ATOM 2717 C CA . VAL A 1 336 ? 166.579 170.999 201.568 1.00 75.95 336 VAL A CA 1
ATOM 2718 C C . VAL A 1 336 ? 165.890 169.726 201.189 1.00 75.95 336 VAL A C 1
ATOM 2719 O O . VAL A 1 336 ? 166.479 168.906 200.609 1.00 75.95 336 VAL A O 1
ATOM 2723 N N . CYS A 1 337 ? 164.619 169.536 201.454 1.00 78.55 337 CYS A N 1
ATOM 2724 C CA . CYS A 1 337 ? 163.865 168.376 201.055 1.00 78.55 337 CYS A CA 1
ATOM 2725 C C . CYS A 1 337 ? 163.314 168.553 199.691 1.00 78.55 337 CYS A C 1
ATOM 2726 O O . CYS A 1 337 ? 162.983 167.614 199.071 1.00 78.55 337 CYS A O 1
ATOM 2729 N N . ALA A 1 338 ? 163.271 169.740 199.157 1.00 76.90 338 ALA A N 1
ATOM 2730 C CA . ALA A 1 338 ? 162.845 169.974 197.844 1.00 76.90 338 ALA A CA 1
ATOM 2731 C C . ALA A 1 338 ? 163.951 169.946 196.848 1.00 76.90 338 ALA A C 1
ATOM 2732 O O . ALA A 1 338 ? 163.673 169.716 195.709 1.00 76.90 338 ALA A O 1
ATOM 2734 N N . GLN A 1 339 ? 165.204 170.152 197.220 1.00 78.03 339 GLN A N 1
ATOM 2735 C CA . GLN A 1 339 ? 166.279 170.085 196.323 1.00 78.03 339 GLN A CA 1
ATOM 2736 C C . GLN A 1 339 ? 167.290 169.050 196.551 1.00 78.03 339 GLN A C 1
ATOM 2737 O O . GLN A 1 339 ? 168.359 169.204 196.079 1.00 78.03 339 GLN A O 1
ATOM 2743 N N . THR A 1 340 ? 166.944 167.922 197.131 1.00 79.06 340 THR A N 1
ATOM 2744 C CA . THR A 1 340 ? 167.834 166.869 197.486 1.00 79.06 340 THR A CA 1
ATOM 2745 C C . THR A 1 340 ? 167.174 165.535 197.087 1.00 79.06 340 THR A C 1
ATOM 2746 O O . THR A 1 340 ? 165.996 165.518 196.984 1.00 79.06 340 THR A O 1
ATOM 2750 N N . THR A 1 341 ? 167.908 164.448 196.800 1.00 80.99 341 THR A N 1
ATOM 2751 C CA . THR A 1 341 ? 167.384 163.129 196.451 1.00 80.99 341 THR A CA 1
ATOM 2752 C C . THR A 1 341 ? 167.295 162.320 197.654 1.00 80.99 341 THR A C 1
ATOM 2753 O O . THR A 1 341 ? 168.157 162.370 198.458 1.00 80.99 341 THR A O 1
ATOM 2757 N N . GLN A 1 342 ? 166.253 161.545 197.803 1.00 84.75 342 GLN A N 1
ATOM 2758 C CA . GLN A 1 342 ? 166.015 160.883 199.014 1.00 84.75 342 GLN A CA 1
ATOM 2759 C C . GLN A 1 342 ? 166.239 159.447 199.087 1.00 84.75 342 GLN A C 1
ATOM 2760 O O . GLN A 1 342 ? 166.486 158.961 200.138 1.00 84.75 342 GLN A O 1
ATOM 2766 N N . THR A 1 343 ? 166.169 158.737 197.988 1.00 89.13 343 THR A N 1
ATOM 2767 C CA . THR A 1 343 ? 166.299 157.304 197.958 1.00 89.13 343 THR A CA 1
ATOM 2768 C C . THR A 1 343 ? 167.035 156.867 196.720 1.00 89.13 343 THR A C 1
ATOM 2769 O O . THR A 1 343 ? 167.279 157.678 195.879 1.00 89.13 343 THR A O 1
ATOM 2773 N N . ARG A 1 344 ? 167.384 155.598 196.595 1.00 92.73 344 ARG A N 1
ATOM 2774 C CA . ARG A 1 344 ? 168.134 155.024 195.486 1.00 92.73 344 ARG A CA 1
ATOM 2775 C C . ARG A 1 344 ? 167.333 154.622 194.340 1.00 92.73 344 ARG A C 1
ATOM 2776 O O . ARG A 1 344 ? 167.900 154.295 193.344 1.00 92.73 344 ARG A O 1
ATOM 2784 N N . ASN A 1 345 ? 166.021 154.633 194.447 1.00 97.67 345 ASN A N 1
ATOM 2785 C CA . ASN A 1 345 ? 165.127 154.315 193.382 1.00 97.67 345 ASN A CA 1
ATOM 2786 C C . ASN A 1 345 ? 164.709 155.616 192.928 1.00 97.67 345 ASN A C 1
ATOM 2787 O O . ASN A 1 345 ? 164.059 156.318 193.636 1.00 97.67 345 ASN A O 1
ATOM 2792 N N . PRO A 1 346 ? 165.043 155.964 191.715 1.00 99.06 346 PRO A N 1
ATOM 2793 C CA . PRO A 1 346 ? 164.804 157.299 191.231 1.00 99.06 346 PRO A CA 1
ATOM 2794 C C . PRO A 1 346 ? 163.392 157.711 190.995 1.00 99.06 346 PRO A C 1
ATOM 2795 O O . PRO A 1 346 ? 163.168 158.844 190.663 1.00 99.06 346 PRO A O 1
ATOM 2799 N N . THR A 1 347 ? 162.446 156.851 191.234 1.00 100.92 347 THR A N 1
ATOM 2800 C CA . THR A 1 347 ? 161.065 157.092 190.951 1.00 100.92 347 THR A CA 1
ATOM 2801 C C . THR A 1 347 ? 160.147 156.937 192.124 1.00 100.92 347 THR A C 1
ATOM 2802 O O . THR A 1 347 ? 158.964 156.953 191.948 1.00 100.92 347 THR A O 1
ATOM 2806 N N . GLU A 1 348 ? 160.657 156.858 193.324 1.00 97.29 348 GLU A N 1
ATOM 2807 C CA . GLU A 1 348 ? 159.896 156.662 194.467 1.00 97.29 348 GLU A CA 1
ATOM 2808 C C . GLU A 1 348 ? 160.321 157.697 195.393 1.00 97.29 348 GLU A C 1
ATOM 2809 O O . GLU A 1 348 ? 161.466 158.024 195.391 1.00 97.29 348 GLU A O 1
ATOM 2815 N N . TRP A 1 349 ? 159.437 158.217 196.206 1.00 89.24 349 TRP A N 1
ATOM 2816 C CA . TRP A 1 349 ? 159.693 159.244 197.171 1.00 89.24 349 TRP A CA 1
ATOM 2817 C C . TRP A 1 349 ? 160.165 160.480 196.560 1.00 89.24 349 TRP A C 1
ATOM 2818 O O . TRP A 1 349 ? 161.272 160.841 196.805 1.00 89.24 349 TRP A O 1
ATOM 2829 N N . LEU A 1 350 ? 159.339 161.188 195.823 1.00 88.44 350 LEU A N 1
ATOM 2830 C CA . LEU A 1 350 ? 159.746 162.349 195.085 1.00 88.44 350 LEU A CA 1
ATOM 2831 C C . LEU A 1 350 ? 159.244 163.669 195.481 1.00 88.44 350 LEU A C 1
ATOM 2832 O O . LEU A 1 350 ? 158.257 164.075 195.002 1.00 88.44 350 LEU A O 1
ATOM 2837 N N . THR A 1 351 ? 159.978 164.423 196.260 1.00 85.07 351 THR A N 1
ATOM 2838 C CA . THR A 1 351 ? 159.614 165.709 196.805 1.00 85.07 351 THR A CA 1
ATOM 2839 C C . THR A 1 351 ? 159.776 166.974 195.957 1.00 85.07 351 THR A C 1
ATOM 2840 O O . THR A 1 351 ? 160.704 167.066 195.225 1.00 85.07 351 THR A O 1
ATOM 2844 N N . GLU A 1 352 ? 158.871 167.939 196.023 1.00 88.78 352 GLU A N 1
ATOM 2845 C CA . GLU A 1 352 ? 158.898 169.159 195.249 1.00 88.78 352 GLU A CA 1
ATOM 2846 C C . GLU A 1 352 ? 158.404 170.128 196.236 1.00 88.78 352 GLU A C 1
ATOM 2847 O O . GLU A 1 352 ? 158.530 169.837 197.354 1.00 88.78 352 GLU A O 1
ATOM 2853 N N . TRP A 1 353 ? 157.870 171.274 195.907 1.00 82.38 353 TRP A N 1
ATOM 2854 C CA . TRP A 1 353 ? 157.473 172.247 196.844 1.00 82.38 353 TRP A CA 1
ATOM 2855 C C . TRP A 1 353 ? 156.086 172.273 196.570 1.00 82.38 353 TRP A C 1
ATOM 2856 O O . TRP A 1 353 ? 155.713 172.064 195.485 1.00 82.38 353 TRP A O 1
ATOM 2867 N N . ALA A 1 354 ? 155.272 172.530 197.540 1.00 84.53 354 ALA A N 1
ATOM 2868 C CA . ALA A 1 354 ? 153.888 172.529 197.377 1.00 84.53 354 ALA A CA 1
ATOM 2869 C C . ALA A 1 354 ? 153.381 173.868 197.008 1.00 84.53 354 ALA A C 1
ATOM 2870 O O . ALA A 1 354 ? 153.984 174.853 197.263 1.00 84.53 354 ALA A O 1
ATOM 2872 N N . ALA A 1 355 ? 152.249 173.923 196.383 1.00 87.26 355 ALA A N 1
ATOM 2873 C CA . ALA A 1 355 ? 151.671 175.113 195.978 1.00 87.26 355 ALA A CA 1
ATOM 2874 C C . ALA A 1 355 ? 150.919 175.613 197.102 1.00 87.26 355 ALA A C 1
ATOM 2875 O O . ALA A 1 355 ? 150.873 175.003 198.107 1.00 87.26 355 ALA A O 1
ATOM 2877 N N . GLU A 1 356 ? 150.302 176.736 196.974 1.00 92.19 356 GLU A N 1
ATOM 2878 C CA . GLU A 1 356 ? 149.673 177.299 198.081 1.00 92.19 356 GLU A CA 1
ATOM 2879 C C . GLU A 1 356 ? 148.411 176.602 198.112 1.00 92.19 356 GLU A C 1
ATOM 2880 O O . GLU A 1 356 ? 147.922 176.217 197.117 1.00 92.19 356 GLU A O 1
ATOM 2886 N N . PRO A 1 357 ? 147.837 176.417 199.268 1.00 89.85 357 PRO A N 1
ATOM 2887 C CA . PRO A 1 357 ? 146.706 175.550 199.303 1.00 89.85 357 PRO A CA 1
ATOM 2888 C C . PRO A 1 357 ? 145.600 175.975 198.381 1.00 89.85 357 PRO A C 1
ATOM 2889 O O . PRO A 1 357 ? 144.740 175.160 198.188 1.00 89.85 357 PRO A O 1
ATOM 2893 N N . ARG A 1 358 ? 145.573 177.188 197.835 1.00 91.07 358 ARG A N 1
ATOM 2894 C CA . ARG A 1 358 ? 144.567 177.751 196.908 1.00 91.07 358 ARG A CA 1
ATOM 2895 C C . ARG A 1 358 ? 144.909 177.698 195.421 1.00 91.07 358 ARG A C 1
ATOM 2896 O O . ARG A 1 358 ? 144.081 178.034 194.624 1.00 91.07 358 ARG A O 1
ATOM 2904 N N . ASP A 1 359 ? 146.096 177.284 195.031 1.00 89.04 359 ASP A N 1
ATOM 2905 C CA . ASP A 1 359 ? 146.485 177.135 193.698 1.00 89.04 359 ASP A CA 1
ATOM 2906 C C . ASP A 1 359 ? 146.692 175.691 193.651 1.00 89.04 359 ASP A C 1
ATOM 2907 O O . ASP A 1 359 ? 147.750 175.295 193.320 1.00 89.04 359 ASP A O 1
ATOM 2912 N N . ILE A 1 360 ? 145.752 174.850 194.034 1.00 87.59 360 ILE A N 1
ATOM 2913 C CA . ILE A 1 360 ? 145.898 173.433 193.924 1.00 87.59 360 ILE A CA 1
ATOM 2914 C C . ILE A 1 360 ? 144.707 173.024 193.191 1.00 87.59 360 ILE A C 1
ATOM 2915 O O . ILE A 1 360 ? 143.674 173.514 193.478 1.00 87.59 360 ILE A O 1
ATOM 2920 N N . TYR A 1 361 ? 144.834 172.184 192.171 1.00 89.97 361 TYR A N 1
ATOM 2921 C CA . TYR A 1 361 ? 143.760 171.658 191.388 1.00 89.97 361 TYR A CA 1
ATOM 2922 C C . TYR A 1 361 ? 143.656 170.337 191.969 1.00 89.97 361 TYR A C 1
ATOM 2923 O O . TYR A 1 361 ? 144.411 169.482 191.659 1.00 89.97 361 TYR A O 1
ATOM 2932 N N . TRP A 1 362 ? 142.725 170.154 192.863 1.00 87.74 362 TRP A N 1
ATOM 2933 C CA . TRP A 1 362 ? 142.608 168.955 193.575 1.00 87.74 362 TRP A CA 1
ATOM 2934 C C . TRP A 1 362 ? 142.091 167.887 192.767 1.00 87.74 362 TRP A C 1
ATOM 2935 O O . TRP A 1 362 ? 142.342 166.773 193.063 1.00 87.74 362 TRP A O 1
ATOM 2946 N N . PRO A 1 363 ? 141.311 168.168 191.754 1.00 92.05 363 PRO A N 1
ATOM 2947 C CA . PRO A 1 363 ? 140.940 167.024 190.979 1.00 92.05 363 PRO A CA 1
ATOM 2948 C C . PRO A 1 363 ? 141.999 166.129 190.284 1.00 92.05 363 PRO A C 1
ATOM 2949 O O . PRO A 1 363 ? 141.615 165.106 189.820 1.00 92.05 363 PRO A O 1
ATOM 2953 N N . ASN A 1 364 ? 143.280 166.428 190.264 1.00 91.27 364 ASN A N 1
ATOM 2954 C CA . ASN A 1 364 ? 144.282 165.688 189.556 1.00 91.27 364 ASN A CA 1
ATOM 2955 C C . ASN A 1 364 ? 145.352 165.307 190.473 1.00 91.27 364 ASN A C 1
ATOM 2956 O O . ASN A 1 364 ? 146.435 165.032 190.048 1.00 91.27 364 ASN A O 1
ATOM 2961 N N . LEU A 1 365 ? 145.086 165.267 191.753 1.00 94.76 365 LEU A N 1
ATOM 2962 C CA . LEU A 1 365 ? 146.040 164.861 192.766 1.00 94.76 365 LEU A CA 1
ATOM 2963 C C . LEU A 1 365 ? 145.701 163.445 193.031 1.00 94.76 365 LEU A C 1
ATOM 2964 O O . LEU A 1 365 ? 146.430 162.762 193.694 1.00 94.76 365 LEU A O 1
ATOM 2969 N N . ALA A 1 366 ? 144.621 162.969 192.463 1.00 101.81 366 ALA A N 1
ATOM 2970 C CA . ALA A 1 366 ? 144.160 161.632 192.613 1.00 101.81 366 ALA A CA 1
ATOM 2971 C C . ALA A 1 366 ? 144.187 160.867 191.342 1.00 101.81 366 ALA A C 1
ATOM 2972 O O . ALA A 1 366 ? 143.273 160.129 191.106 1.00 101.81 366 ALA A O 1
ATOM 2974 N N . ILE A 1 367 ? 145.205 161.013 190.519 1.00 105.38 367 ILE A N 1
ATOM 2975 C CA . ILE A 1 367 ? 145.351 160.326 189.275 1.00 105.38 367 ILE A CA 1
ATOM 2976 C C . ILE A 1 367 ? 146.606 159.548 189.548 1.00 105.38 367 ILE A C 1
ATOM 2977 O O . ILE A 1 367 ? 147.525 160.106 190.110 1.00 105.38 367 ILE A O 1
ATOM 2982 N N . PRO A 1 368 ? 146.663 158.242 189.216 1.00 109.34 368 PRO A N 1
ATOM 2983 C CA . PRO A 1 368 ? 147.876 157.425 189.361 1.00 109.34 368 PRO A CA 1
ATOM 2984 C C . PRO A 1 368 ? 149.144 158.076 188.755 1.00 109.34 368 PRO A C 1
ATOM 2985 O O . PRO A 1 368 ? 149.015 159.016 188.034 1.00 109.34 368 PRO A O 1
ATOM 2989 N N . TYR A 1 369 ? 150.368 157.530 188.678 1.00 110.62 369 TYR A N 1
ATOM 2990 C CA . TYR A 1 369 ? 151.569 158.139 187.939 1.00 110.62 369 TYR A CA 1
ATOM 2991 C C . TYR A 1 369 ? 151.961 157.641 186.445 1.00 110.62 369 TYR A C 1
ATOM 2992 O O . TYR A 1 369 ? 152.551 158.367 185.367 1.00 110.62 369 TYR A O 1
ATOM 3001 N N . VAL A 1 370 ? 151.590 156.404 186.232 1.00 111.18 370 VAL A N 1
ATOM 3002 C CA . VAL A 1 370 ? 151.850 155.838 184.926 1.00 111.18 370 VAL A CA 1
ATOM 3003 C C . VAL A 1 370 ? 150.866 156.402 183.919 1.00 111.18 370 VAL A C 1
ATOM 3004 O O . VAL A 1 370 ? 151.101 156.596 182.604 1.00 111.18 370 VAL A O 1
ATOM 3008 N N . SER A 1 371 ? 149.730 156.713 184.477 1.00 110.35 371 SER A N 1
ATOM 3009 C CA . SER A 1 371 ? 148.764 157.162 183.616 1.00 110.35 371 SER A CA 1
ATOM 3010 C C . SER A 1 371 ? 149.299 158.447 183.175 1.00 110.35 371 SER A C 1
ATOM 3011 O O . SER A 1 371 ? 149.154 158.789 182.057 1.00 110.35 371 SER A O 1
ATOM 3014 N N . LEU A 1 372 ? 149.899 159.210 184.025 1.00 107.36 372 LEU A N 1
ATOM 3015 C CA . LEU A 1 372 ? 150.453 160.520 183.691 1.00 107.36 372 LEU A CA 1
ATOM 3016 C C . LEU A 1 372 ? 151.238 160.380 182.444 1.00 107.36 372 LEU A C 1
ATOM 3017 O O . LEU A 1 372 ? 150.943 161.050 181.394 1.00 107.36 372 LEU A O 1
ATOM 3022 N N . THR A 1 373 ? 152.235 159.513 182.476 1.00 108.37 373 THR A N 1
ATOM 3023 C CA . THR A 1 373 ? 152.897 159.384 181.086 1.00 108.37 373 THR A CA 1
ATOM 3024 C C . THR A 1 373 ? 152.049 159.014 179.793 1.00 108.37 373 THR A C 1
ATOM 3025 O O . THR A 1 373 ? 152.058 159.749 178.698 1.00 108.37 373 THR A O 1
ATOM 3029 N N . VAL A 1 374 ? 151.268 157.938 179.869 1.00 105.82 374 VAL A N 1
ATOM 3030 C CA . VAL A 1 374 ? 150.408 157.715 178.675 1.00 105.82 374 VAL A CA 1
ATOM 3031 C C . VAL A 1 374 ? 149.525 158.925 178.288 1.00 105.82 374 VAL A C 1
ATOM 3032 O O . VAL A 1 374 ? 149.299 159.221 177.088 1.00 105.82 374 VAL A O 1
ATOM 3036 N N . ARG A 1 375 ? 149.021 159.668 179.262 1.00 100.35 375 ARG A N 1
ATOM 3037 C CA . ARG A 1 375 ? 148.147 160.799 179.029 1.00 100.35 375 ARG A CA 1
ATOM 3038 C C . ARG A 1 375 ? 148.880 161.863 178.295 1.00 100.35 375 ARG A C 1
ATOM 3039 O O . ARG A 1 375 ? 148.432 162.378 177.243 1.00 100.35 375 ARG A O 1
ATOM 3047 N N . ARG A 1 376 ? 150.044 162.178 178.773 1.00 101.63 376 ARG A N 1
ATOM 3048 C CA . ARG A 1 376 ? 150.820 163.107 178.013 1.00 101.63 376 ARG A CA 1
ATOM 3049 C C . ARG A 1 376 ? 150.950 162.748 176.557 1.00 101.63 376 ARG A C 1
ATOM 3050 O O . ARG A 1 376 ? 150.684 163.592 175.641 1.00 101.63 376 ARG A O 1
ATOM 3058 N N . LEU A 1 377 ? 151.339 161.502 176.266 1.00 103.22 377 LEU A N 1
ATOM 3059 C CA . LEU A 1 377 ? 151.320 161.105 174.797 1.00 103.22 377 LEU A CA 1
ATOM 3060 C C . LEU A 1 377 ? 150.021 161.292 174.018 1.00 103.22 377 LEU A C 1
ATOM 3061 O O . LEU A 1 377 ? 149.977 161.898 172.905 1.00 103.22 377 LEU A O 1
ATOM 3066 N N . VAL A 1 378 ? 148.944 160.741 174.539 1.00 103.14 378 VAL A N 1
ATOM 3067 C CA . VAL A 1 378 ? 147.664 161.011 173.887 1.00 103.14 378 VAL A CA 1
ATOM 3068 C C . VAL A 1 378 ? 147.384 162.525 173.600 1.00 103.14 378 VAL A C 1
ATOM 3069 O O . VAL A 1 378 ? 146.926 162.931 172.499 1.00 103.14 378 VAL A O 1
ATOM 3073 N N . MET A 1 379 ? 147.719 163.405 174.527 1.00 104.02 379 MET A N 1
ATOM 3074 C CA . MET A 1 379 ? 147.470 164.822 174.308 1.00 104.02 379 MET A CA 1
ATOM 3075 C C . MET A 1 379 ? 148.387 165.392 173.241 1.00 104.02 379 MET A C 1
ATOM 3076 O O . MET A 1 379 ? 147.936 166.165 172.384 1.00 104.02 379 MET A O 1
ATOM 3081 N N . ASN A 1 380 ? 149.648 165.008 173.204 1.00 104.11 380 ASN A N 1
ATOM 3082 C CA . ASN A 1 380 ? 150.477 165.419 172.043 1.00 104.11 380 ASN A CA 1
ATOM 3083 C C . ASN A 1 380 ? 149.859 164.987 170.682 1.00 104.11 380 ASN A C 1
ATOM 3084 O O . ASN A 1 380 ? 149.764 165.798 169.672 1.00 104.11 380 ASN A O 1
ATOM 3089 N N . VAL A 1 381 ? 149.349 163.765 170.606 1.00 104.62 381 VAL A N 1
ATOM 3090 C CA . VAL A 1 381 ? 148.625 163.403 169.351 1.00 104.62 381 VAL A CA 1
ATOM 3091 C C . VAL A 1 381 ? 147.410 164.294 169.013 1.00 104.62 381 VAL A C 1
ATOM 3092 O O . VAL A 1 381 ? 147.208 164.808 167.846 1.00 104.62 381 VAL A O 1
ATOM 3096 N N . ALA A 1 382 ? 146.570 164.540 170.001 1.00 103.32 382 ALA A N 1
ATOM 3097 C CA . ALA A 1 382 ? 145.460 165.447 169.735 1.00 103.32 382 ALA A CA 1
ATOM 3098 C C . ALA A 1 382 ? 145.905 166.787 169.260 1.00 103.32 382 ALA A C 1
ATOM 3099 O O . ALA A 1 382 ? 145.284 167.366 168.355 1.00 103.32 382 ALA A O 1
ATOM 3101 N N . PHE A 1 383 ? 146.981 167.308 169.824 1.00 102.09 383 PHE A N 1
ATOM 3102 C CA . PHE A 1 383 ? 147.541 168.559 169.333 1.00 102.09 383 PHE A CA 1
ATOM 3103 C C . PHE A 1 383 ? 147.866 168.503 167.862 1.00 102.09 383 PHE A C 1
ATOM 3104 O O . PHE A 1 383 ? 147.393 169.346 167.067 1.00 102.09 383 PHE A O 1
ATOM 3112 N N . PHE A 1 384 ? 148.695 167.562 167.450 1.00 107.85 384 PHE A N 1
ATOM 3113 C CA . PHE A 1 384 ? 148.878 167.440 165.979 1.00 107.85 384 PHE A CA 1
ATOM 3114 C C . PHE A 1 384 ? 147.546 167.462 165.138 1.00 107.85 384 PHE A C 1
ATOM 3115 O O . PHE A 1 384 ? 147.329 168.292 164.142 1.00 107.85 384 PHE A O 1
ATOM 3123 N N . PHE A 1 385 ? 146.579 166.648 165.526 1.00 107.14 385 PHE A N 1
ATOM 3124 C CA . PHE A 1 385 ? 145.320 166.770 164.731 1.00 107.14 385 PHE A CA 1
ATOM 3125 C C . PHE A 1 385 ? 144.557 168.137 164.720 1.00 107.14 385 PHE A C 1
ATOM 3126 O O . PHE A 1 385 ? 144.004 168.629 163.654 1.00 107.14 385 PHE A O 1
ATOM 3134 N N . LEU A 1 386 ? 144.508 168.798 165.861 1.00 105.09 386 LEU A N 1
ATOM 3135 C CA . LEU A 1 386 ? 143.938 170.134 165.904 1.00 105.09 386 LEU A CA 1
ATOM 3136 C C . LEU A 1 386 ? 144.699 171.023 164.966 1.00 105.09 386 LEU A C 1
ATOM 3137 O O . LEU A 1 386 ? 144.098 171.736 164.159 1.00 105.09 386 LEU A O 1
ATOM 3142 N N . THR A 1 387 ? 146.015 171.022 165.044 1.00 108.22 387 THR A N 1
ATOM 3143 C CA . THR A 1 387 ? 146.785 171.791 164.073 1.00 108.22 387 THR A CA 1
ATOM 3144 C C . THR A 1 387 ? 146.306 171.581 162.625 1.00 108.22 387 THR A C 1
ATOM 3145 O O . THR A 1 387 ? 145.931 172.559 161.896 1.00 108.22 387 THR A O 1
ATOM 3149 N N . PHE A 1 388 ? 146.221 170.340 162.174 1.00 112.99 388 PHE A N 1
ATOM 3150 C CA . PHE A 1 388 ? 145.585 170.153 160.810 1.00 112.99 388 PHE A CA 1
ATOM 3151 C C . PHE A 1 388 ? 144.120 170.736 160.504 1.00 112.99 388 PHE A C 1
ATOM 3152 O O . PHE A 1 388 ? 143.788 171.469 159.436 1.00 112.99 388 PHE A O 1
ATOM 3160 N N . PHE A 1 389 ? 143.181 170.457 161.391 1.00 112.98 389 PHE A N 1
ATOM 3161 C CA . PHE A 1 389 ? 141.855 171.103 161.135 1.00 112.98 389 PHE A CA 1
ATOM 3162 C C . PHE A 1 389 ? 141.903 172.646 161.091 1.00 112.98 389 PHE A C 1
ATOM 3163 O O . PHE A 1 389 ? 141.152 173.458 160.361 1.00 112.98 389 PHE A O 1
ATOM 3171 N N . PHE A 1 390 ? 142.805 173.142 161.889 1.00 108.46 390 PHE A N 1
ATOM 3172 C CA . PHE A 1 390 ? 142.893 174.558 161.826 1.00 108.46 390 PHE A CA 1
ATOM 3173 C C . PHE A 1 390 ? 143.472 175.025 160.529 1.00 108.46 390 PHE A C 1
ATOM 3174 O O . PHE A 1 390 ? 142.977 175.984 159.995 1.00 108.46 390 PHE A O 1
ATOM 3182 N N . ILE A 1 391 ? 144.525 174.419 160.011 1.00 108.58 391 ILE A N 1
ATOM 3183 C CA . ILE A 1 391 ? 144.940 174.767 158.645 1.00 108.58 391 ILE A CA 1
ATOM 3184 C C . ILE A 1 391 ? 143.718 174.907 157.751 1.00 108.58 391 ILE A C 1
ATOM 3185 O O . ILE A 1 391 ? 143.533 175.935 157.043 1.00 108.58 391 ILE A O 1
ATOM 3190 N N . ILE A 1 392 ? 142.841 173.924 157.778 1.00 109.21 392 ILE A N 1
ATOM 3191 C CA . ILE A 1 392 ? 141.566 174.200 156.986 1.00 109.21 392 ILE A CA 1
ATOM 3192 C C . ILE A 1 392 ? 140.828 175.556 157.220 1.00 109.21 392 ILE A C 1
ATOM 3193 O O . ILE A 1 392 ? 140.726 176.442 156.289 1.00 109.21 392 ILE A O 1
ATOM 3198 N N . PRO A 1 393 ? 140.230 175.738 158.445 1.00 109.76 393 PRO A N 1
ATOM 3199 C CA . PRO A 1 393 ? 139.710 177.135 158.562 1.00 109.76 393 PRO A CA 1
ATOM 3200 C C . PRO A 1 393 ? 140.608 178.343 158.214 1.00 109.76 393 PRO A C 1
ATOM 3201 O O . PRO A 1 393 ? 140.120 179.375 157.686 1.00 109.76 393 PRO A O 1
ATOM 3205 N N . ILE A 1 394 ? 141.904 178.253 158.493 1.00 108.57 394 ILE A N 1
ATOM 3206 C CA . ILE A 1 394 ? 142.867 179.296 158.134 1.00 108.57 394 ILE A CA 1
ATOM 3207 C C . ILE A 1 394 ? 142.907 179.618 156.658 1.00 108.57 394 ILE A C 1
ATOM 3208 O O . ILE A 1 394 ? 142.856 180.790 156.262 1.00 108.57 394 ILE A O 1
ATOM 3213 N N . ALA A 1 395 ? 142.959 178.622 155.802 1.00 109.18 395 ALA A N 1
ATOM 3214 C CA . ALA A 1 395 ? 142.890 178.974 154.406 1.00 109.18 395 ALA A CA 1
ATOM 3215 C C . ALA A 1 395 ? 141.573 179.479 153.997 1.00 109.18 395 ALA A C 1
ATOM 3216 O O . ALA A 1 395 ? 141.474 180.366 153.148 1.00 109.18 395 ALA A O 1
ATOM 3218 N N . PHE A 1 396 ? 140.513 178.958 154.581 1.00 109.74 396 PHE A N 1
ATOM 3219 C CA . PHE A 1 396 ? 139.256 179.625 154.238 1.00 109.74 396 PHE A CA 1
ATOM 3220 C C . PHE A 1 396 ? 139.399 181.117 154.430 1.00 109.74 396 PHE A C 1
ATOM 3221 O O . PHE A 1 396 ? 139.108 181.858 153.532 1.00 109.74 396 PHE A O 1
ATOM 3229 N N . VAL A 1 397 ? 139.839 181.568 155.607 1.00 108.27 397 VAL A N 1
ATOM 3230 C CA . VAL A 1 397 ? 140.091 183.029 155.834 1.00 108.27 397 VAL A CA 1
ATOM 3231 C C . VAL A 1 397 ? 140.987 183.665 154.826 1.00 108.27 397 VAL A C 1
ATOM 3232 O O . VAL A 1 397 ? 140.631 184.657 154.289 1.00 108.27 397 VAL A O 1
ATOM 3236 N N . GLN A 1 398 ? 142.164 183.121 154.562 1.00 111.09 398 GLN A N 1
ATOM 3237 C CA . GLN A 1 398 ? 143.061 183.663 153.539 1.00 111.09 398 GLN A CA 1
ATOM 3238 C C . GLN A 1 398 ? 142.577 183.705 152.128 1.00 111.09 398 GLN A C 1
ATOM 3239 O O . GLN A 1 398 ? 143.220 184.309 151.299 1.00 111.09 398 GLN A O 1
ATOM 3245 N N . SER A 1 399 ? 141.469 183.062 151.798 1.00 114.05 399 SER A N 1
ATOM 3246 C CA . SER A 1 399 ? 140.835 183.236 150.473 1.00 114.05 399 SER A CA 1
ATOM 3247 C C . SER A 1 399 ? 139.928 184.440 150.330 1.00 114.05 399 SER A C 1
ATOM 3248 O O . SER A 1 399 ? 139.608 184.769 149.245 1.00 114.05 399 SER A O 1
ATOM 3251 N N . LEU A 1 400 ? 139.451 185.067 151.378 1.00 112.90 400 LEU A N 1
ATOM 3252 C CA . LEU A 1 400 ? 138.585 186.179 151.445 1.00 112.90 400 LEU A CA 1
ATOM 3253 C C . LEU A 1 400 ? 139.496 187.376 151.480 1.00 112.90 400 LEU A C 1
ATOM 3254 O O . LEU A 1 400 ? 139.097 188.455 151.099 1.00 112.90 400 LEU A O 1
ATOM 3259 N N . ALA A 1 401 ? 140.738 187.212 151.921 1.00 112.80 401 ALA A N 1
ATOM 3260 C CA . ALA A 1 401 ? 141.705 188.308 152.021 1.00 112.80 401 ALA A CA 1
ATOM 3261 C C . ALA A 1 401 ? 142.513 188.550 150.795 1.00 112.80 401 ALA A C 1
ATOM 3262 O O . ALA A 1 401 ? 142.924 189.665 150.559 1.00 112.80 401 ALA A O 1
ATOM 3264 N N . THR A 1 402 ? 142.791 187.531 150.008 1.00 118.80 402 THR A N 1
ATOM 3265 C CA . THR A 1 402 ? 143.460 187.697 148.753 1.00 118.80 402 THR A CA 1
ATOM 3266 C C . THR A 1 402 ? 142.454 187.418 147.673 1.00 118.80 402 THR A C 1
ATOM 3267 O O . THR A 1 402 ? 142.697 186.586 146.846 1.00 118.80 402 THR A O 1
ATOM 3271 N N . ILE A 1 403 ? 141.319 188.100 147.661 1.00 120.09 403 ILE A N 1
ATOM 3272 C CA . ILE A 1 403 ? 140.246 187.849 146.699 1.00 120.09 403 ILE A CA 1
ATOM 3273 C C . ILE A 1 403 ? 140.433 188.527 145.361 1.00 120.09 403 ILE A C 1
ATOM 3274 O O . ILE A 1 403 ? 139.905 188.062 144.371 1.00 120.09 403 ILE A O 1
ATOM 3279 N N . GLU A 1 404 ? 141.213 189.595 145.294 1.00 127.78 404 GLU A N 1
ATOM 3280 C CA . GLU A 1 404 ? 141.387 190.325 144.062 1.00 127.78 404 GLU A CA 1
ATOM 3281 C C . GLU A 1 404 ? 142.424 189.690 143.173 1.00 127.78 404 GLU A C 1
ATOM 3282 O O . GLU A 1 404 ? 142.695 190.181 142.097 1.00 127.78 404 GLU A O 1
ATOM 3288 N N . GLY A 1 405 ? 143.029 188.604 143.605 1.00 129.13 405 GLY A N 1
ATOM 3289 C CA . GLY A 1 405 ? 143.971 187.889 142.776 1.00 129.13 405 GLY A CA 1
ATOM 3290 C C . GLY A 1 405 ? 143.441 186.501 142.540 1.00 129.13 405 GLY A C 1
ATOM 3291 O O . GLY A 1 405 ? 144.007 185.730 141.784 1.00 129.13 405 GLY A O 1
ATOM 3292 N N . ILE A 1 406 ? 142.349 186.171 143.192 1.00 133.36 406 ILE A N 1
ATOM 3293 C CA . ILE A 1 406 ? 141.756 184.875 143.044 1.00 133.36 406 ILE A CA 1
ATOM 3294 C C . ILE A 1 406 ? 140.733 185.164 142.005 1.00 133.36 406 ILE A C 1
ATOM 3295 O O . ILE A 1 406 ? 140.232 184.279 141.339 1.00 133.36 406 ILE A O 1
ATOM 3300 N N . GLU A 1 407 ? 140.448 186.440 141.822 1.00 144.10 407 GLU A N 1
ATOM 3301 C CA . GLU A 1 407 ? 139.485 186.820 140.822 1.00 144.10 407 GLU A CA 1
ATOM 3302 C C . GLU A 1 407 ? 140.154 187.427 139.631 1.00 144.10 407 GLU A C 1
ATOM 3303 O O . GLU A 1 407 ? 139.728 188.463 139.147 1.00 144.10 407 GLU A O 1
ATOM 3309 N N . LYS A 1 408 ? 141.190 186.761 139.144 1.00 148.89 408 LYS A N 1
ATOM 3310 C CA . LYS A 1 408 ? 141.900 187.188 137.970 1.00 148.89 408 LYS A CA 1
ATOM 3311 C C . LYS A 1 408 ? 142.107 185.913 137.193 1.00 148.89 408 LYS A C 1
ATOM 3312 O O . LYS A 1 408 ? 141.856 185.876 135.993 1.00 148.89 408 LYS A O 1
ATOM 3318 N N . VAL A 1 409 ? 142.582 184.862 137.859 1.00 157.35 409 VAL A N 1
ATOM 3319 C CA . VAL A 1 409 ? 142.742 183.540 137.230 1.00 157.35 409 VAL A CA 1
ATOM 3320 C C . VAL A 1 409 ? 141.458 182.795 137.456 1.00 157.35 409 VAL A C 1
ATOM 3321 O O . VAL A 1 409 ? 141.366 181.599 137.231 1.00 157.35 409 VAL A O 1
ATOM 3325 N N . ALA A 1 410 ? 140.453 183.504 137.922 1.00 161.26 410 ALA A N 1
ATOM 3326 C CA . ALA A 1 410 ? 139.155 182.934 138.043 1.00 161.26 410 ALA A CA 1
ATOM 3327 C C . ALA A 1 410 ? 138.259 184.121 138.039 1.00 161.26 410 ALA A C 1
ATOM 3328 O O . ALA A 1 410 ? 137.796 184.526 139.088 1.00 161.26 410 ALA A O 1
ATOM 3330 N N . PRO A 1 411 ? 137.997 184.705 136.862 1.00 158.26 411 PRO A N 1
ATOM 3331 C CA . PRO A 1 411 ? 137.035 185.811 136.782 1.00 158.26 411 PRO A CA 1
ATOM 3332 C C . PRO A 1 411 ? 135.634 185.255 136.802 1.00 158.26 411 PRO A C 1
ATOM 3333 O O . PRO A 1 411 ? 134.895 185.503 135.859 1.00 158.26 411 PRO A O 1
ATOM 3337 N N . PHE A 1 412 ? 135.247 184.557 137.864 1.00 163.42 412 PHE A N 1
ATOM 3338 C CA . PHE A 1 412 ? 133.970 183.855 137.890 1.00 163.42 412 PHE A CA 1
ATOM 3339 C C . PHE A 1 412 ? 132.875 184.414 138.758 1.00 163.42 412 PHE A C 1
ATOM 3340 O O . PHE A 1 412 ? 132.270 185.423 138.415 1.00 163.42 412 PHE A O 1
ATOM 3348 N N . LEU A 1 413 ? 132.592 183.733 139.858 1.00 163.89 413 LEU A N 1
ATOM 3349 C CA . LEU A 1 413 ? 131.526 184.149 140.741 1.00 163.89 413 LEU A CA 1
ATOM 3350 C C . LEU A 1 413 ? 131.684 185.610 141.033 1.00 163.89 413 LEU A C 1
ATOM 3351 O O . LEU A 1 413 ? 130.833 186.391 140.601 1.00 163.89 413 LEU A O 1
ATOM 3356 N N . LYS A 1 414 ? 132.710 185.995 141.804 1.00 163.09 414 LYS A N 1
ATOM 3357 C CA . LYS A 1 414 ? 133.022 187.410 142.049 1.00 163.09 414 LYS A CA 1
ATOM 3358 C C . LYS A 1 414 ? 132.044 188.360 142.789 1.00 163.09 414 LYS A C 1
ATOM 3359 O O . LYS A 1 414 ? 130.850 188.066 142.878 1.00 163.09 414 LYS A O 1
ATOM 3365 N N . VAL A 1 415 ? 132.545 189.479 143.349 1.00 161.03 415 VAL A N 1
ATOM 3366 C CA . VAL A 1 415 ? 131.700 190.479 144.031 1.00 161.03 415 VAL A CA 1
ATOM 3367 C C . VAL A 1 415 ? 131.325 191.334 142.900 1.00 161.03 415 VAL A C 1
ATOM 3368 O O . VAL A 1 415 ? 131.882 192.420 142.791 1.00 161.03 415 VAL A O 1
ATOM 3372 N N . ILE A 1 416 ? 130.397 190.889 142.055 1.00 155.82 416 ILE A N 1
ATOM 3373 C CA . ILE A 1 416 ? 130.088 191.615 140.841 1.00 155.82 416 ILE A CA 1
ATOM 3374 C C . ILE A 1 416 ? 131.450 191.878 140.223 1.00 155.82 416 ILE A C 1
ATOM 3375 O O . ILE A 1 416 ? 131.836 193.032 140.042 1.00 155.82 416 ILE A O 1
ATOM 3380 N N . ILE A 1 417 ? 132.175 190.813 139.891 1.00 152.50 417 ILE A N 1
ATOM 3381 C CA . ILE A 1 417 ? 133.540 190.941 139.360 1.00 152.50 417 ILE A CA 1
ATOM 3382 C C . ILE A 1 417 ? 134.357 192.002 140.125 1.00 152.50 417 ILE A C 1
ATOM 3383 O O . ILE A 1 417 ? 134.753 193.011 139.539 1.00 152.50 417 ILE A O 1
ATOM 3388 N N . GLU A 1 418 ? 134.615 191.787 141.429 1.00 146.84 418 GLU A N 1
ATOM 3389 C CA . GLU A 1 418 ? 135.359 192.759 142.312 1.00 146.84 418 GLU A CA 1
ATOM 3390 C C . GLU A 1 418 ? 135.269 194.283 142.054 1.00 146.84 418 GLU A C 1
ATOM 3391 O O . GLU A 1 418 ? 136.163 195.035 142.453 1.00 146.84 418 GLU A O 1
ATOM 3397 N N . LYS A 1 419 ? 134.197 194.755 141.420 1.00 144.05 419 LYS A N 1
ATOM 3398 C CA . LYS A 1 419 ? 134.020 196.184 141.231 1.00 144.05 419 LYS A CA 1
ATOM 3399 C C . LYS A 1 419 ? 133.282 196.584 142.480 1.00 144.05 419 LYS A C 1
ATOM 3400 O O . LYS A 1 419 ? 133.120 195.728 143.352 1.00 144.05 419 LYS A O 1
ATOM 3406 N N . ASP A 1 420 ? 132.757 197.807 142.560 1.00 142.21 420 ASP A N 1
ATOM 3407 C CA . ASP A 1 420 ? 132.182 198.293 143.809 1.00 142.21 420 ASP A CA 1
ATOM 3408 C C . ASP A 1 420 ? 133.347 198.136 144.750 1.00 142.21 420 ASP A C 1
ATOM 3409 O O . ASP A 1 420 ? 133.371 197.211 145.530 1.00 142.21 420 ASP A O 1
ATOM 3414 N N . PHE A 1 421 ? 134.318 199.035 144.712 1.00 140.43 421 PHE A N 1
ATOM 3415 C CA . PHE A 1 421 ? 135.534 198.837 145.513 1.00 140.43 421 PHE A CA 1
ATOM 3416 C C . PHE A 1 421 ? 135.438 199.055 147.014 1.00 140.43 421 PHE A C 1
ATOM 3417 O O . PHE A 1 421 ? 136.301 198.592 147.745 1.00 140.43 421 PHE A O 1
ATOM 3425 N N . ILE A 1 422 ? 134.387 199.661 147.552 1.00 132.89 422 ILE A N 1
ATOM 3426 C CA . ILE A 1 422 ? 134.315 199.731 149.011 1.00 132.89 422 ILE A CA 1
ATOM 3427 C C . ILE A 1 422 ? 134.173 198.287 149.515 1.00 132.89 422 ILE A C 1
ATOM 3428 O O . ILE A 1 422 ? 134.818 197.847 150.517 1.00 132.89 422 ILE A O 1
ATOM 3433 N N . LYS A 1 423 ? 133.382 197.500 148.816 1.00 129.11 423 LYS A N 1
ATOM 3434 C CA . LYS A 1 423 ? 133.278 196.110 149.192 1.00 129.11 423 LYS A CA 1
ATOM 3435 C C . LYS A 1 423 ? 134.615 195.342 149.387 1.00 129.11 423 LYS A C 1
ATOM 3436 O O . LYS A 1 423 ? 134.719 194.590 150.343 1.00 129.11 423 LYS A O 1
ATOM 3442 N N . SER A 1 424 ? 135.642 195.490 148.561 1.00 123.62 424 SER A N 1
ATOM 3443 C CA . SER A 1 424 ? 136.860 194.686 148.778 1.00 123.62 424 SER A CA 1
ATOM 3444 C C . SER A 1 424 ? 137.720 195.090 150.018 1.00 123.62 424 SER A C 1
ATOM 3445 O O . SER A 1 424 ? 138.490 194.245 150.683 1.00 123.62 424 SER A O 1
ATOM 3448 N N . LEU A 1 425 ? 137.607 196.349 150.409 1.00 116.23 425 LEU A N 1
ATOM 3449 C CA . LEU A 1 425 ? 138.294 196.759 151.608 1.00 116.23 425 LEU A CA 1
ATOM 3450 C C . LEU A 1 425 ? 137.495 196.212 152.794 1.00 116.23 425 LEU A C 1
ATOM 3451 O O . LEU A 1 425 ? 138.019 195.717 153.903 1.00 116.23 425 LEU A O 1
ATOM 3456 N N . ILE A 1 426 ? 136.202 196.250 152.610 1.00 113.48 426 ILE A N 1
ATOM 3457 C CA . ILE A 1 426 ? 135.471 195.673 153.664 1.00 113.48 426 ILE A CA 1
ATOM 3458 C C . ILE A 1 426 ? 135.871 194.199 153.752 1.00 113.48 426 ILE A C 1
ATOM 3459 O O . ILE A 1 426 ? 135.943 193.670 154.853 1.00 113.48 426 ILE A O 1
ATOM 3464 N N . GLN A 1 427 ? 136.169 193.505 152.661 1.00 110.93 427 GLN A N 1
ATOM 3465 C CA . GLN A 1 427 ? 136.701 192.103 152.726 1.00 110.93 427 GLN A CA 1
ATOM 3466 C C . GLN A 1 427 ? 138.000 191.968 153.507 1.00 110.93 427 GLN A C 1
ATOM 3467 O O . GLN A 1 427 ? 138.102 191.048 154.350 1.00 110.93 427 GLN A O 1
ATOM 3473 N N . GLY A 1 428 ? 139.014 192.801 153.271 1.00 108.81 428 GLY A N 1
ATOM 3474 C CA . GLY A 1 428 ? 140.151 192.829 154.253 1.00 108.81 428 GLY A CA 1
ATOM 3475 C C . GLY A 1 428 ? 139.639 192.856 155.786 1.00 108.81 428 GLY A C 1
ATOM 3476 O O . GLY A 1 428 ? 139.948 191.877 156.688 1.00 108.81 428 GLY A O 1
ATOM 3477 N N . LEU A 1 429 ? 138.821 193.885 156.169 1.00 106.82 429 LEU A N 1
ATOM 3478 C CA . LEU A 1 429 ? 138.172 193.805 157.568 1.00 106.82 429 LEU A CA 1
ATOM 3479 C C . LEU A 1 429 ? 137.433 192.446 157.966 1.00 106.82 429 LEU A C 1
ATOM 3480 O O . LEU A 1 429 ? 137.583 191.863 159.115 1.00 106.82 429 LEU A O 1
ATOM 3485 N N . LEU A 1 430 ? 136.659 191.886 157.061 1.00 101.54 430 LEU A N 1
ATOM 3486 C CA . LEU A 1 430 ? 136.009 190.606 157.325 1.00 101.54 430 LEU A CA 1
ATOM 3487 C C . LEU A 1 430 ? 136.959 189.442 157.549 1.00 101.54 430 LEU A C 1
ATOM 3488 O O . LEU A 1 430 ? 136.728 188.563 158.450 1.00 101.54 430 LEU A O 1
ATOM 3493 N N . ALA A 1 431 ? 138.039 189.380 156.785 1.00 103.12 431 ALA A N 1
ATOM 3494 C CA . ALA A 1 431 ? 139.035 188.363 157.057 1.00 103.12 431 ALA A CA 1
ATOM 3495 C C . ALA A 1 431 ? 139.493 188.471 158.508 1.00 103.12 431 ALA A C 1
ATOM 3496 O O . ALA A 1 431 ? 139.471 187.427 159.357 1.00 103.12 431 ALA A O 1
ATOM 3498 N N . GLY A 1 432 ? 139.876 189.701 158.876 1.00 101.39 432 GLY A N 1
ATOM 3499 C CA . GLY A 1 432 ? 140.171 189.837 160.311 1.00 101.39 432 GLY A CA 1
ATOM 3500 C C . GLY A 1 432 ? 139.159 189.242 161.303 1.00 101.39 432 GLY A C 1
ATOM 3501 O O . GLY A 1 432 ? 139.483 188.339 162.171 1.00 101.39 432 GLY A O 1
ATOM 3502 N N . ILE A 1 433 ? 137.901 189.680 161.190 1.00 99.55 433 ILE A N 1
ATOM 3503 C CA . ILE A 1 433 ? 136.870 189.072 162.081 1.00 99.55 433 ILE A CA 1
ATOM 3504 C C . ILE A 1 433 ? 136.726 187.546 162.097 1.00 99.55 433 ILE A C 1
ATOM 3505 O O . ILE A 1 433 ? 136.633 186.867 163.229 1.00 99.55 433 ILE A O 1
ATOM 3510 N N . ALA A 1 434 ? 136.773 186.916 160.936 1.00 100.96 434 ALA A N 1
ATOM 3511 C CA . ALA A 1 434 ? 136.807 185.430 160.942 1.00 100.96 434 ALA A CA 1
ATOM 3512 C C . ALA A 1 434 ? 137.962 184.759 161.759 1.00 100.96 434 ALA A C 1
ATOM 3513 O O . ALA A 1 434 ? 137.765 183.817 162.720 1.00 100.96 434 ALA A O 1
ATOM 3515 N N . LEU A 1 435 ? 139.182 185.235 161.480 1.00 100.92 435 LEU A N 1
ATOM 3516 C CA . LEU A 1 435 ? 140.235 184.665 162.334 1.00 100.92 435 LEU A CA 1
ATOM 3517 C C . LEU A 1 435 ? 139.933 184.905 163.833 1.00 100.92 435 LEU A C 1
ATOM 3518 O O . LEU A 1 435 ? 140.023 183.937 164.698 1.00 100.92 435 LEU A O 1
ATOM 3523 N N . LYS A 1 436 ? 139.539 186.125 164.211 1.00 101.70 436 LYS A N 1
ATOM 3524 C CA . LYS A 1 436 ? 139.157 186.307 165.623 1.00 101.70 436 LYS A CA 1
ATOM 3525 C C . LYS A 1 436 ? 138.273 185.180 166.210 1.00 101.70 436 LYS A C 1
ATOM 3526 O O . LYS A 1 436 ? 138.630 184.460 167.303 1.00 101.70 436 LYS A O 1
ATOM 3532 N N . LEU A 1 437 ? 137.123 184.990 165.565 1.00 98.37 437 LEU A N 1
ATOM 3533 C CA . LEU A 1 437 ? 136.266 183.886 165.998 1.00 98.37 437 LEU A CA 1
ATOM 3534 C C . LEU A 1 437 ? 136.908 182.417 166.288 1.00 98.37 437 LEU A C 1
ATOM 3535 O O . LEU A 1 437 ? 136.898 181.600 167.571 1.00 98.37 437 LEU A O 1
ATOM 3540 N N . PHE A 1 438 ? 137.548 182.003 165.201 1.00 99.76 438 PHE A N 1
ATOM 3541 C CA . PHE A 1 438 ? 138.209 180.700 165.463 1.00 99.76 438 PHE A CA 1
ATOM 3542 C C . PHE A 1 438 ? 139.157 180.659 166.717 1.00 99.76 438 PHE A C 1
ATOM 3543 O O . PHE A 1 438 ? 139.180 179.742 167.761 1.00 99.76 438 PHE A O 1
ATOM 3551 N N . LEU A 1 439 ? 139.988 181.671 166.708 1.00 100.30 439 LEU A N 1
ATOM 3552 C CA . LEU A 1 439 ? 140.933 181.645 167.791 1.00 100.30 439 LEU A CA 1
ATOM 3553 C C . LEU A 1 439 ? 140.335 181.686 169.272 1.00 100.30 439 LEU A C 1
ATOM 3554 O O . LEU A 1 439 ? 140.934 181.086 170.317 1.00 100.30 439 LEU A O 1
ATOM 3559 N N . ILE A 1 440 ? 139.207 182.374 169.448 1.00 100.96 440 ILE A N 1
ATOM 3560 C CA . ILE A 1 440 ? 138.489 182.232 170.793 1.00 100.96 440 ILE A CA 1
ATOM 3561 C C . ILE A 1 440 ? 138.247 180.768 171.349 1.00 100.96 440 ILE A C 1
ATOM 3562 O O . ILE A 1 440 ? 138.732 180.082 172.586 1.00 100.96 440 ILE A O 1
ATOM 3567 N N . PHE A 1 441 ? 137.523 180.135 170.418 1.00 103.20 441 PHE A N 1
ATOM 3568 C CA . PHE A 1 441 ? 137.391 178.742 171.092 1.00 103.20 441 PHE A CA 1
ATOM 3569 C C . PHE A 1 441 ? 138.742 177.965 171.345 1.00 103.20 441 PHE A C 1
ATOM 3570 O O . PHE A 1 441 ? 138.882 177.096 172.259 1.00 103.20 441 PHE A O 1
ATOM 3578 N N . LEU A 1 442 ? 139.732 178.236 170.469 1.00 97.21 442 LEU A N 1
ATOM 3579 C CA . LEU A 1 442 ? 141.111 177.673 170.811 1.00 97.21 442 LEU A CA 1
ATOM 3580 C C . LEU A 1 442 ? 141.561 177.875 172.253 1.00 97.21 442 LEU A C 1
ATOM 3581 O O . LEU A 1 442 ? 141.918 176.869 172.939 1.00 97.21 442 LEU A O 1
ATOM 3586 N N . PRO A 1 443 ? 141.719 179.175 172.691 1.00 95.51 443 PRO A N 1
ATOM 3587 C CA . PRO A 1 443 ? 142.021 179.180 174.148 1.00 95.51 443 PRO A CA 1
ATOM 3588 C C . PRO A 1 443 ? 141.318 178.191 175.078 1.00 95.51 443 PRO A C 1
ATOM 3589 O O . PRO A 1 443 ? 141.936 177.275 175.816 1.00 95.51 443 PRO A O 1
ATOM 3593 N N . ALA A 1 444 ? 139.971 178.246 174.981 1.00 94.75 444 ALA A N 1
ATOM 3594 C CA . ALA A 1 444 ? 139.409 177.165 175.944 1.00 94.75 444 ALA A CA 1
ATOM 3595 C C . ALA A 1 444 ? 139.756 175.679 175.748 1.00 94.75 444 ALA A C 1
ATOM 3596 O O . ALA A 1 444 ? 140.042 174.915 176.713 1.00 94.75 444 ALA A O 1
ATOM 3598 N N . ILE A 1 445 ? 139.752 175.209 174.508 1.00 93.42 445 ILE A N 1
ATOM 3599 C CA . ILE A 1 445 ? 140.216 173.813 174.271 1.00 93.42 445 ILE A CA 1
ATOM 3600 C C . ILE A 1 445 ? 141.577 173.506 174.825 1.00 93.42 445 ILE A C 1
ATOM 3601 O O . ILE A 1 445 ? 141.823 172.490 175.427 1.00 93.42 445 ILE A O 1
ATOM 3606 N N . LEU A 1 446 ? 142.507 174.378 174.608 1.00 92.08 446 LEU A N 1
ATOM 3607 C CA . LEU A 1 446 ? 143.832 174.072 175.084 1.00 92.08 446 LEU A CA 1
ATOM 3608 C C . LEU A 1 446 ? 143.856 173.968 176.605 1.00 92.08 446 LEU A C 1
ATOM 3609 O O . LEU A 1 446 ? 144.510 173.088 177.182 1.00 92.08 446 LEU A O 1
ATOM 3614 N N . MET A 1 447 ? 143.152 174.852 177.308 1.00 91.69 447 MET A N 1
ATOM 3615 C CA . MET A 1 447 ? 143.060 174.575 178.790 1.00 91.69 447 MET A CA 1
ATOM 3616 C C . MET A 1 447 ? 142.476 173.238 179.164 1.00 91.69 447 MET A C 1
ATOM 3617 O O . MET A 1 447 ? 142.967 172.543 180.071 1.00 91.69 447 MET A O 1
ATOM 3622 N N . THR A 1 448 ? 141.383 172.851 178.540 1.00 91.78 448 THR A N 1
ATOM 3623 C CA . THR A 1 448 ? 140.923 171.470 178.787 1.00 91.78 448 THR A CA 1
ATOM 3624 C C . THR A 1 448 ? 141.969 170.421 178.514 1.00 91.78 448 THR A C 1
ATOM 3625 O O . THR A 1 448 ? 142.140 169.564 179.304 1.00 91.78 448 THR A O 1
ATOM 3629 N N . MET A 1 449 ? 142.723 170.457 177.440 1.00 94.80 449 MET A N 1
ATOM 3630 C CA . MET A 1 449 ? 143.821 169.492 177.280 1.00 94.80 449 MET A CA 1
ATOM 3631 C C . MET A 1 449 ? 144.933 169.555 178.240 1.00 94.80 449 MET A C 1
ATOM 3632 O O . MET A 1 449 ? 145.655 168.645 178.342 1.00 94.80 449 MET A O 1
ATOM 3637 N N . SER A 1 450 ? 145.179 170.667 178.877 1.00 91.55 450 SER A N 1
ATOM 3638 C CA . SER A 1 450 ? 146.186 170.714 179.946 1.00 91.55 450 SER A CA 1
ATOM 3639 C C . SER A 1 450 ? 145.699 170.172 181.221 1.00 91.55 450 SER A C 1
ATOM 3640 O O . SER A 1 450 ? 146.454 169.710 182.009 1.00 91.55 450 SER A O 1
ATOM 3643 N N . LYS A 1 451 ? 144.407 170.250 181.474 1.00 90.90 451 LYS A N 1
ATOM 3644 C CA . LYS A 1 451 ? 143.941 169.595 182.674 1.00 90.90 451 LYS A CA 1
ATOM 3645 C C . LYS A 1 451 ? 143.787 168.079 182.590 1.00 90.90 451 LYS A C 1
ATOM 3646 O O . LYS A 1 451 ? 143.328 167.521 183.533 1.00 90.90 451 LYS A O 1
ATOM 3652 N N . PHE A 1 452 ? 144.194 167.374 181.545 1.00 95.08 452 PHE A N 1
ATOM 3653 C CA . PHE A 1 452 ? 144.100 165.920 181.312 1.00 95.08 452 PHE A CA 1
ATOM 3654 C C . PHE A 1 452 ? 145.438 165.309 181.487 1.00 95.08 452 PHE A C 1
ATOM 3655 O O . PHE A 1 452 ? 145.535 164.334 182.132 1.00 95.08 452 PHE A O 1
ATOM 3663 N N . GLU A 1 453 ? 146.476 165.854 180.929 1.00 94.72 453 GLU A N 1
ATOM 3664 C CA . GLU A 1 453 ? 147.795 165.441 181.159 1.00 94.72 453 GLU A CA 1
ATOM 3665 C C . GLU A 1 453 ? 148.224 165.450 182.587 1.00 94.72 453 GLU A C 1
ATOM 3666 O O . GLU A 1 453 ? 149.363 165.182 182.845 1.00 94.72 453 GLU A O 1
ATOM 3672 N N . GLY A 1 454 ? 147.397 165.829 183.527 1.00 90.30 454 GLY A N 1
ATOM 3673 C CA . GLY A 1 454 ? 147.678 165.731 184.935 1.00 90.30 454 GLY A CA 1
ATOM 3674 C C . GLY A 1 454 ? 148.343 166.681 185.877 1.00 90.30 454 GLY A C 1
ATOM 3675 O O . GLY A 1 454 ? 148.864 166.203 186.855 1.00 90.30 454 GLY A O 1
ATOM 3676 N N . PHE A 1 455 ? 148.323 167.980 185.670 1.00 87.05 455 PHE A N 1
ATOM 3677 C CA . PHE A 1 455 ? 149.052 168.900 186.502 1.00 87.05 455 PHE A CA 1
ATOM 3678 C C . PHE A 1 455 ? 148.221 169.235 187.675 1.00 87.05 455 PHE A C 1
ATOM 3679 O O . PHE A 1 455 ? 147.059 169.001 187.625 1.00 87.05 455 PHE A O 1
ATOM 3687 N N . THR A 1 456 ? 148.765 169.777 188.738 1.00 90.59 456 THR A N 1
ATOM 3688 C CA . THR A 1 456 ? 148.038 169.982 189.967 1.00 90.59 456 THR A CA 1
ATOM 3689 C C . THR A 1 456 ? 148.098 171.345 190.592 1.00 90.59 456 THR A C 1
ATOM 3690 O O . THR A 1 456 ? 147.815 171.451 191.743 1.00 90.59 456 THR A O 1
ATOM 3694 N N . SER A 1 457 ? 148.466 172.386 189.860 1.00 85.94 457 SER A N 1
ATOM 3695 C CA . SER A 1 457 ? 148.611 173.706 190.347 1.00 85.94 457 SER A CA 1
ATOM 3696 C C . SER A 1 457 ? 147.920 174.382 189.314 1.00 85.94 457 SER A C 1
ATOM 3697 O O . SER A 1 457 ? 147.951 173.908 188.257 1.00 85.94 457 SER A O 1
ATOM 3700 N N . VAL A 1 458 ? 147.335 175.521 189.557 1.00 84.32 458 VAL A N 1
ATOM 3701 C CA . VAL A 1 458 ? 146.526 176.189 188.629 1.00 84.32 458 VAL A CA 1
ATOM 3702 C C . VAL A 1 458 ? 147.366 177.150 187.921 1.00 84.32 458 VAL A C 1
ATOM 3703 O O . VAL A 1 458 ? 146.963 177.660 186.949 1.00 84.32 458 VAL A O 1
ATOM 3707 N N . SER A 1 459 ? 148.594 177.302 188.312 1.00 85.52 459 SER A N 1
ATOM 3708 C CA . SER A 1 459 ? 149.523 178.184 187.725 1.00 85.52 459 SER A CA 1
ATOM 3709 C C . SER A 1 459 ? 150.346 177.565 186.725 1.00 85.52 459 SER A C 1
ATOM 3710 O O . SER A 1 459 ? 150.875 178.237 185.925 1.00 85.52 459 SER A O 1
ATOM 3713 N N . PHE A 1 460 ? 150.538 176.284 186.767 1.00 82.13 460 PHE A N 1
ATOM 3714 C CA . PHE A 1 460 ? 151.232 175.557 185.764 1.00 82.13 460 PHE A CA 1
ATOM 3715 C C . PHE A 1 460 ? 150.306 175.136 184.670 1.00 82.13 460 PHE A C 1
ATOM 3716 O O . PHE A 1 460 ? 150.678 175.153 183.526 1.00 82.13 460 PHE A O 1
ATOM 3724 N N . LEU A 1 461 ? 149.067 174.897 184.940 1.00 84.19 461 LEU A N 1
ATOM 3725 C CA . LEU A 1 461 ? 148.133 174.632 183.901 1.00 84.19 461 LEU A CA 1
ATOM 3726 C C . LEU A 1 461 ? 148.104 175.852 183.006 1.00 84.19 461 LEU A C 1
ATOM 3727 O O . LEU A 1 461 ? 148.252 175.697 181.795 1.00 84.19 461 LEU A O 1
ATOM 3732 N N . GLU A 1 462 ? 148.017 177.075 183.496 1.00 84.39 462 GLU A N 1
ATOM 3733 C CA . GLU A 1 462 ? 148.121 178.265 182.677 1.00 84.39 462 GLU A CA 1
ATOM 3734 C C . GLU A 1 462 ? 149.391 178.452 181.891 1.00 84.39 462 GLU A C 1
ATOM 3735 O O . GLU A 1 462 ? 149.353 178.718 180.692 1.00 84.39 462 GLU A O 1
ATOM 3741 N N . ARG A 1 463 ? 150.520 178.193 182.469 1.00 81.38 463 ARG A N 1
ATOM 3742 C CA . ARG A 1 463 ? 151.735 178.296 181.789 1.00 81.38 463 ARG A CA 1
ATOM 3743 C C . ARG A 1 463 ? 151.786 177.335 180.643 1.00 81.38 463 ARG A C 1
ATOM 3744 O O . ARG A 1 463 ? 152.146 177.714 179.494 1.00 81.38 463 ARG A O 1
ATOM 3752 N N . ARG A 1 464 ? 151.273 176.129 180.817 1.00 85.44 464 ARG A N 1
ATOM 3753 C CA . ARG A 1 464 ? 151.282 175.136 179.771 1.00 85.44 464 ARG A CA 1
ATOM 3754 C C . ARG A 1 464 ? 150.387 175.485 178.669 1.00 85.44 464 ARG A C 1
ATOM 3755 O O . ARG A 1 464 ? 150.753 175.417 177.472 1.00 85.44 464 ARG A O 1
ATOM 3763 N N . SER A 1 465 ? 149.233 175.976 179.015 1.00 82.58 465 SER A N 1
ATOM 3764 C CA . SER A 1 465 ? 148.338 176.417 178.016 1.00 82.58 465 SER A CA 1
ATOM 3765 C C . SER A 1 465 ? 148.894 177.522 177.175 1.00 82.58 465 SER A C 1
ATOM 3766 O O . SER A 1 465 ? 148.828 177.433 175.966 1.00 82.58 465 SER A O 1
ATOM 3769 N N . ALA A 1 466 ? 149.579 178.500 177.734 1.00 79.06 466 ALA A N 1
ATOM 3770 C CA . ALA A 1 466 ? 150.260 179.532 176.971 1.00 79.06 466 ALA A CA 1
ATOM 3771 C C . ALA A 1 466 ? 151.342 179.038 176.068 1.00 79.06 466 ALA A C 1
ATOM 3772 O O . ALA A 1 466 ? 151.438 179.414 174.907 1.00 79.06 466 ALA A O 1
ATOM 3774 N N . SER A 1 467 ? 152.145 178.126 176.516 1.00 81.19 467 SER A N 1
ATOM 3775 C CA . SER A 1 467 ? 153.095 177.546 175.604 1.00 81.19 467 SER A CA 1
ATOM 3776 C C . SER A 1 467 ? 152.514 176.827 174.416 1.00 81.19 467 SER A C 1
ATOM 3777 O O . SER A 1 467 ? 152.974 176.949 173.229 1.00 81.19 467 SER A O 1
ATOM 3780 N N . ARG A 1 468 ? 151.437 176.107 174.639 1.00 88.57 468 ARG A N 1
ATOM 3781 C CA . ARG A 1 468 ? 150.813 175.477 173.528 1.00 88.57 468 ARG A CA 1
ATOM 3782 C C . ARG A 1 468 ? 150.171 176.436 172.599 1.00 88.57 468 ARG A C 1
ATOM 3783 O O . ARG A 1 468 ? 150.257 176.260 171.382 1.00 88.57 468 ARG A O 1
ATOM 3791 N N . TYR A 1 469 ? 149.596 177.507 173.098 1.00 85.47 469 TYR A N 1
ATOM 3792 C CA . TYR A 1 469 ? 149.070 178.462 172.196 1.00 85.47 469 TYR A CA 1
ATOM 3793 C C . TYR A 1 469 ? 150.104 179.003 171.421 1.00 85.47 469 TYR A C 1
ATOM 3794 O O . TYR A 1 469 ? 149.928 179.105 170.315 1.00 85.47 469 TYR A O 1
ATOM 3803 N N . TYR A 1 470 ? 151.257 179.283 171.931 1.00 84.37 470 TYR A N 1
ATOM 3804 C CA . TYR A 1 470 ? 152.341 179.746 171.107 1.00 84.37 470 TYR A CA 1
ATOM 3805 C C . TYR A 1 470 ? 152.593 178.869 170.016 1.00 84.37 470 TYR A C 1
ATOM 3806 O O . TYR A 1 470 ? 152.500 179.268 168.916 1.00 84.37 470 TYR A O 1
ATOM 3815 N N . ILE A 1 471 ? 152.908 177.634 170.261 1.00 85.52 471 ILE A N 1
ATOM 3816 C CA . ILE A 1 471 ? 153.111 176.780 169.062 1.00 85.52 471 ILE A CA 1
ATOM 3817 C C . ILE A 1 471 ? 151.986 176.843 168.043 1.00 85.52 471 ILE A C 1
ATOM 3818 O O . ILE A 1 471 ? 152.248 177.214 166.918 1.00 85.52 471 ILE A O 1
ATOM 3823 N N . PHE A 1 472 ? 150.749 176.627 168.443 1.00 88.41 472 PHE A N 1
ATOM 3824 C CA . PHE A 1 472 ? 149.641 176.706 167.532 1.00 88.41 472 PHE A CA 1
ATOM 3825 C C . PHE A 1 472 ? 149.764 177.954 166.798 1.00 88.41 472 PHE A C 1
ATOM 3826 O O . PHE A 1 472 ? 150.025 177.816 165.680 1.00 88.41 472 PHE A O 1
ATOM 3834 N N . ASN A 1 473 ? 149.667 179.153 167.397 1.00 88.94 473 ASN A N 1
ATOM 3835 C CA . ASN A 1 473 ? 149.780 180.511 166.785 1.00 88.94 473 ASN A CA 1
ATOM 3836 C C . ASN A 1 473 ? 150.842 180.420 165.859 1.00 88.94 473 ASN A C 1
ATOM 3837 O O . ASN A 1 473 ? 150.480 180.146 164.829 1.00 88.94 473 ASN A O 1
ATOM 3842 N N . LEU A 1 474 ? 152.116 180.359 166.200 1.00 88.24 474 LEU A N 1
ATOM 3843 C CA . LEU A 1 474 ? 153.210 180.220 165.206 1.00 88.24 474 LEU A CA 1
ATOM 3844 C C . LEU A 1 474 ? 152.755 179.482 164.065 1.00 88.24 474 LEU A C 1
ATOM 3845 O O . LEU A 1 474 ? 152.140 180.090 163.209 1.00 88.24 474 LEU A O 1
ATOM 3850 N N . VAL A 1 475 ? 152.814 178.162 164.103 1.00 91.19 475 VAL A N 1
ATOM 3851 C CA . VAL A 1 475 ? 152.489 177.402 162.901 1.00 91.19 475 VAL A CA 1
ATOM 3852 C C . VAL A 1 475 ? 151.305 177.920 162.244 1.00 91.19 475 VAL A C 1
ATOM 3853 O O . VAL A 1 475 ? 151.364 178.775 161.414 1.00 91.19 475 VAL A O 1
ATOM 3857 N N . ASN A 1 476 ? 150.173 177.634 162.764 1.00 96.62 476 ASN A N 1
ATOM 3858 C CA . ASN A 1 476 ? 149.021 178.021 162.023 1.00 96.62 476 ASN A CA 1
ATOM 3859 C C . ASN A 1 476 ? 148.981 179.426 161.577 1.00 96.62 476 ASN A C 1
ATOM 3860 O O . ASN A 1 476 ? 149.333 179.730 160.511 1.00 96.62 476 ASN A O 1
ATOM 3865 N N . VAL A 1 477 ? 148.882 180.362 162.439 1.00 94.69 477 VAL A N 1
ATOM 3866 C CA . VAL A 1 477 ? 148.599 181.672 161.953 1.00 94.69 477 VAL A CA 1
ATOM 3867 C C . VAL A 1 477 ? 149.664 182.123 161.068 1.00 94.69 477 VAL A C 1
ATOM 3868 O O . VAL A 1 477 ? 149.497 182.167 159.830 1.00 94.69 477 VAL A O 1
ATOM 3872 N N . PHE A 1 478 ? 150.861 182.083 161.545 1.00 96.85 478 PHE A N 1
ATOM 3873 C CA . PHE A 1 478 ? 151.852 182.711 160.776 1.00 96.85 478 PHE A CA 1
ATOM 3874 C C . PHE A 1 478 ? 152.099 182.035 159.521 1.00 96.85 478 PHE A C 1
ATOM 3875 O O . PHE A 1 478 ? 151.822 182.558 158.412 1.00 96.85 478 PHE A O 1
ATOM 3883 N N . LEU A 1 479 ? 152.388 180.790 159.625 1.00 98.60 479 LEU A N 1
ATOM 3884 C CA . LEU A 1 479 ? 152.855 180.162 158.449 1.00 98.60 479 LEU A CA 1
ATOM 3885 C C . LEU A 1 479 ? 151.799 179.708 157.548 1.00 98.60 479 LEU A C 1
ATOM 3886 O O . LEU A 1 479 ? 151.992 179.696 156.340 1.00 98.60 479 LEU A O 1
ATOM 3891 N N . GLY A 1 480 ? 150.614 179.606 158.026 1.00 99.43 480 GLY A N 1
ATOM 3892 C CA . GLY A 1 480 ? 149.582 179.043 157.250 1.00 99.43 480 GLY A CA 1
ATOM 3893 C C . GLY A 1 480 ? 149.153 180.182 156.478 1.00 99.43 480 GLY A C 1
ATOM 3894 O O . GLY A 1 480 ? 148.979 180.080 155.275 1.00 99.43 480 GLY A O 1
ATOM 3895 N N . SER A 1 481 ? 149.143 181.329 157.086 1.00 102.00 481 SER A N 1
ATOM 3896 C CA . SER A 1 481 ? 148.615 182.417 156.408 1.00 102.00 481 SER A CA 1
ATOM 3897 C C . SER A 1 481 ? 149.584 182.680 155.352 1.00 102.00 481 SER A C 1
ATOM 3898 O O . SER A 1 481 ? 149.214 182.725 154.207 1.00 102.00 481 SER A O 1
ATOM 3901 N N . VAL A 1 482 ? 150.851 182.643 155.659 1.00 102.49 482 VAL A N 1
ATOM 3902 C CA . VAL A 1 482 ? 151.815 183.008 154.678 1.00 102.49 482 VAL A CA 1
ATOM 3903 C C . VAL A 1 482 ? 151.623 182.108 153.500 1.00 102.49 482 VAL A C 1
ATOM 3904 O O . VAL A 1 482 ? 151.246 182.568 152.448 1.00 102.49 482 VAL A O 1
ATOM 3908 N N . ILE A 1 483 ? 151.689 180.814 153.685 1.00 105.67 483 ILE A N 1
ATOM 3909 C CA . ILE A 1 483 ? 151.560 179.869 152.613 1.00 105.67 483 ILE A CA 1
ATOM 3910 C C . ILE A 1 483 ? 150.318 180.016 151.802 1.00 105.67 483 ILE A C 1
ATOM 3911 O O . ILE A 1 483 ? 150.402 180.216 150.606 1.00 105.67 483 ILE A O 1
ATOM 3916 N N . ALA A 1 484 ? 149.166 180.053 152.392 1.00 107.27 484 ALA A N 1
ATOM 3917 C CA . ALA A 1 484 ? 147.975 180.119 151.622 1.00 107.27 484 ALA A CA 1
ATOM 3918 C C . ALA A 1 484 ? 147.786 181.437 150.897 1.00 107.27 484 ALA A C 1
ATOM 3919 O O . ALA A 1 484 ? 147.384 181.502 149.704 1.00 107.27 484 ALA A O 1
ATOM 3921 N N . GLY A 1 485 ? 148.168 182.500 151.510 1.00 108.92 485 GLY A N 1
ATOM 3922 C CA . GLY A 1 485 ? 147.937 183.740 150.878 1.00 108.92 485 GLY A CA 1
ATOM 3923 C C . GLY A 1 485 ? 148.815 183.752 149.703 1.00 108.92 485 GLY A C 1
ATOM 3924 O O . GLY A 1 485 ? 148.350 184.095 148.566 1.00 108.92 485 GLY A O 1
ATOM 3925 N N . ALA A 1 486 ? 150.052 183.328 149.910 1.00 112.74 486 ALA A N 1
ATOM 3926 C CA . ALA A 1 486 ? 151.014 183.304 148.844 1.00 112.74 486 ALA A CA 1
ATOM 3927 C C . ALA A 1 486 ? 150.338 182.621 147.742 1.00 112.74 486 ALA A C 1
ATOM 3928 O O . ALA A 1 486 ? 150.038 183.283 146.744 1.00 112.74 486 ALA A O 1
ATOM 3930 N N . ALA A 1 487 ? 150.034 181.345 147.919 1.00 112.65 487 ALA A N 1
ATOM 3931 C CA . ALA A 1 487 ? 149.288 180.614 146.935 1.00 112.65 487 ALA A CA 1
ATOM 3932 C C . ALA A 1 487 ? 148.308 181.467 146.218 1.00 112.65 487 ALA A C 1
ATOM 3933 O O . ALA A 1 487 ? 148.600 181.973 145.201 1.00 112.65 487 ALA A O 1
ATOM 3935 N N . PHE A 1 488 ? 147.132 181.717 146.714 1.00 115.16 488 PHE A N 1
ATOM 3936 C CA . PHE A 1 488 ? 146.138 182.475 145.940 1.00 115.16 488 PHE A CA 1
ATOM 3937 C C . PHE A 1 488 ? 146.507 183.635 144.900 1.00 115.16 488 PHE A C 1
ATOM 3938 O O . PHE A 1 488 ? 146.217 183.504 143.603 1.00 115.16 488 PHE A O 1
ATOM 3946 N N . GLU A 1 489 ? 147.119 184.738 145.344 1.00 120.23 489 GLU A N 1
ATOM 3947 C CA . GLU A 1 489 ? 147.554 185.832 144.413 1.00 120.23 489 GLU A CA 1
ATOM 3948 C C . GLU A 1 489 ? 148.662 185.474 143.409 1.00 120.23 489 GLU A C 1
ATOM 3949 O O . GLU A 1 489 ? 148.711 185.543 142.065 1.00 120.23 489 GLU A O 1
ATOM 3955 N N . GLN A 1 490 ? 149.685 185.042 144.035 1.00 122.23 490 GLN A N 1
ATOM 3956 C CA . GLN A 1 490 ? 150.637 184.670 143.097 1.00 122.23 490 GLN A CA 1
ATOM 3957 C C . GLN A 1 490 ? 150.279 183.306 142.513 1.00 122.23 490 GLN A C 1
ATOM 3958 O O . GLN A 1 490 ? 151.105 182.806 141.892 1.00 122.23 490 GLN A O 1
ATOM 3964 N N . LEU A 1 491 ? 149.076 182.729 142.673 1.00 123.57 491 LEU A N 1
ATOM 3965 C CA . LEU A 1 491 ? 148.608 181.430 142.093 1.00 123.57 491 LEU A CA 1
ATOM 3966 C C . LEU A 1 491 ? 148.200 181.882 140.820 1.00 123.57 491 LEU A C 1
ATOM 3967 O O . LEU A 1 491 ? 148.433 181.213 139.792 1.00 123.57 491 LEU A O 1
ATOM 3972 N N . ASN A 1 492 ? 147.450 182.958 140.869 1.00 125.22 492 ASN A N 1
ATOM 3973 C CA . ASN A 1 492 ? 147.240 183.529 139.553 1.00 125.22 492 ASN A CA 1
ATOM 3974 C C . ASN A 1 492 ? 148.605 183.539 138.838 1.00 125.22 492 ASN A C 1
ATOM 3975 O O . ASN A 1 492 ? 148.807 182.858 137.809 1.00 125.22 492 ASN A O 1
ATOM 3980 N N . SER A 1 493 ? 149.593 184.236 139.429 1.00 121.10 493 SER A N 1
ATOM 3981 C CA . SER A 1 493 ? 150.873 184.282 138.604 1.00 121.10 493 SER A CA 1
ATOM 3982 C C . SER A 1 493 ? 151.540 182.970 138.300 1.00 121.10 493 SER A C 1
ATOM 3983 O O . SER A 1 493 ? 152.154 182.883 137.283 1.00 121.10 493 SER A O 1
ATOM 3986 N N . PHE A 1 494 ? 151.437 181.974 139.166 1.00 123.16 494 PHE A N 1
ATOM 3987 C CA . PHE A 1 494 ? 152.015 180.636 139.044 1.00 123.16 494 PHE A CA 1
ATOM 3988 C C . PHE A 1 494 ? 151.413 179.818 137.948 1.00 123.16 494 PHE A C 1
ATOM 3989 O O . PHE A 1 494 ? 152.096 179.003 137.339 1.00 123.16 494 PHE A O 1
ATOM 3997 N N . LEU A 1 495 ? 150.128 179.953 137.709 1.00 126.45 495 LEU A N 1
ATOM 3998 C CA . LEU A 1 495 ? 149.640 179.175 136.585 1.00 126.45 495 LEU A CA 1
ATOM 3999 C C . LEU A 1 495 ? 150.343 179.576 135.260 1.00 126.45 495 LEU A C 1
ATOM 4000 O O . LEU A 1 495 ? 151.052 178.798 134.749 1.00 126.45 495 LEU A O 1
ATOM 4005 N N . ASN A 1 496 ? 150.231 180.779 134.757 1.00 127.62 496 ASN A N 1
ATOM 4006 C CA . ASN A 1 496 ? 150.759 181.324 133.523 1.00 127.62 496 ASN A CA 1
ATOM 4007 C C . ASN A 1 496 ? 152.255 181.570 133.487 1.00 127.62 496 ASN A C 1
ATOM 4008 O O . ASN A 1 496 ? 152.688 182.494 132.826 1.00 127.62 496 ASN A O 1
ATOM 4013 N N . GLN A 1 497 ? 153.053 180.797 134.206 1.00 134.78 497 GLN A N 1
ATOM 4014 C CA . GLN A 1 497 ? 154.503 180.894 134.131 1.00 134.78 497 GLN A CA 1
ATOM 4015 C C . GLN A 1 497 ? 155.004 179.476 134.270 1.00 134.78 497 GLN A C 1
ATOM 4016 O O . GLN A 1 497 ? 154.274 178.545 133.975 1.00 134.78 497 GLN A O 1
ATOM 4022 N N . SER A 1 498 ? 156.230 179.285 134.734 1.00 135.92 498 SER A N 1
ATOM 4023 C CA . SER A 1 498 ? 156.813 177.945 134.828 1.00 135.92 498 SER A CA 1
ATOM 4024 C C . SER A 1 498 ? 157.299 177.642 136.226 1.00 135.92 498 SER A C 1
ATOM 4025 O O . SER A 1 498 ? 157.680 178.562 136.927 1.00 135.92 498 SER A O 1
ATOM 4028 N N . PRO A 1 499 ? 157.339 176.364 136.637 1.00 136.26 499 PRO A N 1
ATOM 4029 C CA . PRO A 1 499 ? 157.818 175.959 137.978 1.00 136.26 499 PRO A CA 1
ATOM 4030 C C . PRO A 1 499 ? 159.249 176.302 138.377 1.00 136.26 499 PRO A C 1
ATOM 4031 O O . PRO A 1 499 ? 159.694 175.826 139.402 1.00 136.26 499 PRO A O 1
ATOM 4035 N N . ASN A 1 500 ? 159.832 177.464 138.057 1.00 132.34 500 ASN A N 1
ATOM 4036 C CA . ASN A 1 500 ? 161.124 177.950 138.699 1.00 132.34 500 ASN A CA 1
ATOM 4037 C C . ASN A 1 500 ? 160.754 179.297 139.445 1.00 132.34 500 ASN A C 1
ATOM 4038 O O . ASN A 1 500 ? 161.174 179.875 140.667 1.00 132.34 500 ASN A O 1
ATOM 4043 N N . GLN A 1 501 ? 159.858 179.889 138.728 1.00 130.47 501 GLN A N 1
ATOM 4044 C CA . GLN A 1 501 ? 159.445 181.071 139.317 1.00 130.47 501 GLN A CA 1
ATOM 4045 C C . GLN A 1 501 ? 158.659 180.718 140.530 1.00 130.47 501 GLN A C 1
ATOM 4046 O O . GLN A 1 501 ? 158.423 181.576 141.283 1.00 130.47 501 GLN A O 1
ATOM 4052 N N . ILE A 1 502 ? 158.540 179.485 140.945 1.00 128.67 502 ILE A N 1
ATOM 4053 C CA . ILE A 1 502 ? 157.879 179.298 142.234 1.00 128.67 502 ILE A CA 1
ATOM 4054 C C . ILE A 1 502 ? 158.628 180.129 143.354 1.00 128.67 502 ILE A C 1
ATOM 4055 O O . ILE A 1 502 ? 158.027 181.059 143.956 1.00 128.67 502 ILE A O 1
ATOM 4060 N N . PRO A 1 503 ? 159.929 179.897 143.613 1.00 129.19 503 PRO A N 1
ATOM 4061 C CA . PRO A 1 503 ? 160.659 180.744 144.583 1.00 129.19 503 PRO A CA 1
ATOM 4062 C C . PRO A 1 503 ? 160.608 182.296 144.617 1.00 129.19 503 PRO A C 1
ATOM 4063 O O . PRO A 1 503 ? 160.359 182.972 145.691 1.00 129.19 503 PRO A O 1
ATOM 4067 N N . LYS A 1 504 ? 160.906 182.925 143.513 1.00 127.08 504 LYS A N 1
ATOM 4068 C CA . LYS A 1 504 ? 160.798 184.351 143.513 1.00 127.08 504 LYS A CA 1
ATOM 4069 C C . LYS A 1 504 ? 159.383 184.876 143.885 1.00 127.08 504 LYS A C 1
ATOM 4070 O O . LYS A 1 504 ? 159.145 185.915 144.704 1.00 127.08 504 LYS A O 1
ATOM 4076 N N . THR A 1 505 ? 158.402 184.179 143.357 1.00 128.58 505 THR A N 1
ATOM 4077 C CA . THR A 1 505 ? 157.081 184.615 143.663 1.00 128.58 505 THR A CA 1
ATOM 4078 C C . THR A 1 505 ? 156.865 184.414 145.154 1.00 128.58 505 THR A C 1
ATOM 4079 O O . THR A 1 505 ? 156.378 185.353 145.838 1.00 128.58 505 THR A O 1
ATOM 4083 N N . ILE A 1 506 ? 157.222 183.268 145.708 1.00 121.70 506 ILE A N 1
ATOM 4084 C CA . ILE A 1 506 ? 157.203 183.127 147.164 1.00 121.70 506 ILE A CA 1
ATOM 4085 C C . ILE A 1 506 ? 157.813 184.352 147.940 1.00 121.70 506 ILE A C 1
ATOM 4086 O O . ILE A 1 506 ? 157.126 184.918 148.873 1.00 121.70 506 ILE A O 1
ATOM 4091 N N . GLY A 1 507 ? 159.043 184.796 147.644 1.00 115.65 507 GLY A N 1
ATOM 4092 C CA . GLY A 1 507 ? 159.555 186.030 148.280 1.00 115.65 507 GLY A CA 1
ATOM 4093 C C . GLY A 1 507 ? 158.610 187.258 148.265 1.00 115.65 507 GLY A C 1
ATOM 4094 O O . GLY A 1 507 ? 158.097 187.955 149.374 1.00 115.65 507 GLY A O 1
ATOM 4095 N N . MET A 1 508 ? 158.260 187.622 147.045 1.00 112.86 508 MET A N 1
ATOM 4096 C CA . MET A 1 508 ? 157.320 188.761 147.127 1.00 112.86 508 MET A CA 1
ATOM 4097 C C . MET A 1 508 ? 155.943 188.524 147.932 1.00 112.86 508 MET A C 1
ATOM 4098 O O . MET A 1 508 ? 155.333 189.388 148.775 1.00 112.86 508 MET A O 1
ATOM 4103 N N . ALA A 1 509 ? 155.424 187.337 147.784 1.00 113.25 509 ALA A N 1
ATOM 4104 C CA . ALA A 1 509 ? 154.225 187.121 148.553 1.00 113.25 509 ALA A CA 1
ATOM 4105 C C . ALA A 1 509 ? 154.413 187.202 150.076 1.00 113.25 509 ALA A C 1
ATOM 4106 O O . ALA A 1 509 ? 153.444 187.628 150.811 1.00 113.25 509 ALA A O 1
ATOM 4108 N N . ILE A 1 510 ? 155.537 186.731 150.629 1.00 109.46 510 ILE A N 1
ATOM 4109 C CA . ILE A 1 510 ? 155.807 187.017 152.081 1.00 109.46 510 ILE A CA 1
ATOM 4110 C C . ILE A 1 510 ? 155.666 188.545 152.446 1.00 109.46 510 ILE A C 1
ATOM 4111 O O . ILE A 1 510 ? 154.834 189.049 153.383 1.00 109.46 510 ILE A O 1
ATOM 4116 N N . PRO A 1 511 ? 156.493 189.335 151.727 1.00 106.85 511 PRO A N 1
ATOM 4117 C CA . PRO A 1 511 ? 156.068 190.723 152.107 1.00 106.85 511 PRO A CA 1
ATOM 4118 C C . PRO A 1 511 ? 154.481 191.265 152.033 1.00 106.85 511 PRO A C 1
ATOM 4119 O O . PRO A 1 511 ? 153.735 192.168 152.822 1.00 106.85 511 PRO A O 1
ATOM 4123 N N . MET A 1 512 ? 153.792 190.740 151.045 1.00 103.78 512 MET A N 1
ATOM 4124 C CA . MET A 1 512 ? 152.295 191.091 151.091 1.00 103.78 512 MET A CA 1
ATOM 4125 C C . MET A 1 512 ? 151.426 190.514 152.282 1.00 103.78 512 MET A C 1
ATOM 4126 O O . MET A 1 512 ? 150.291 191.054 152.849 1.00 103.78 512 MET A O 1
ATOM 4131 N N . LYS A 1 513 ? 151.813 189.320 152.669 1.00 102.54 513 LYS A N 1
ATOM 4132 C CA . LYS A 1 513 ? 151.119 188.823 153.830 1.00 102.54 513 LYS A CA 1
ATOM 4133 C C . LYS A 1 513 ? 151.353 189.782 154.965 1.00 102.54 513 LYS A C 1
ATOM 4134 O O . LYS A 1 513 ? 150.519 189.903 155.890 1.00 102.54 513 LYS A O 1
ATOM 4140 N N . ALA A 1 514 ? 152.519 190.407 155.006 1.00 100.77 514 ALA A N 1
ATOM 4141 C CA . ALA A 1 514 ? 152.659 191.537 156.030 1.00 100.77 514 ALA A CA 1
ATOM 4142 C C . ALA A 1 514 ? 151.584 192.491 156.021 1.00 100.77 514 ALA A C 1
ATOM 4143 O O . ALA A 1 514 ? 151.002 192.871 157.064 1.00 100.77 514 ALA A O 1
ATOM 4145 N N . THR A 1 515 ? 151.438 193.080 154.876 1.00 102.51 515 THR A N 1
ATOM 4146 C CA . THR A 1 515 ? 150.145 193.930 154.904 1.00 102.51 515 THR A CA 1
ATOM 4147 C C . THR A 1 515 ? 148.789 193.343 155.531 1.00 102.51 515 THR A C 1
ATOM 4148 O O . THR A 1 515 ? 148.013 193.984 156.385 1.00 102.51 515 THR A O 1
ATOM 4152 N N . PHE A 1 516 ? 148.439 192.114 155.157 1.00 101.21 516 PHE A N 1
ATOM 4153 C CA . PHE A 1 516 ? 147.246 191.504 155.933 1.00 101.21 516 PHE A CA 1
ATOM 4154 C C . PHE A 1 516 ? 147.408 191.449 157.447 1.00 101.21 516 PHE A C 1
ATOM 4155 O O . PHE A 1 516 ? 146.464 191.682 158.230 1.00 101.21 516 PHE A O 1
ATOM 4163 N N . PHE A 1 517 ? 148.588 191.045 157.914 1.00 98.95 517 PHE A N 1
ATOM 4164 C CA . PHE A 1 517 ? 148.862 191.068 159.363 1.00 98.95 517 PHE A CA 1
ATOM 4165 C C . PHE A 1 517 ? 148.576 192.423 159.916 1.00 98.95 517 PHE A C 1
ATOM 4166 O O . PHE A 1 517 ? 147.942 192.504 160.909 1.00 98.95 517 PHE A O 1
ATOM 4174 N N . ILE A 1 518 ? 149.031 193.501 159.310 1.00 94.52 518 ILE A N 1
ATOM 4175 C CA . ILE A 1 518 ? 148.649 194.886 159.738 1.00 94.52 518 ILE A CA 1
ATOM 4176 C C . ILE A 1 518 ? 147.215 194.994 159.970 1.00 94.52 518 ILE A C 1
ATOM 4177 O O . ILE A 1 518 ? 146.762 195.275 161.086 1.00 94.52 518 ILE A O 1
ATOM 4182 N N . THR A 1 519 ? 146.420 194.727 158.955 1.00 97.75 519 THR A N 1
ATOM 4183 C CA . THR A 1 519 ? 144.942 194.772 159.313 1.00 97.75 519 THR A CA 1
ATOM 4184 C C . THR A 1 519 ? 144.432 193.958 160.486 1.00 97.75 519 THR A C 1
ATOM 4185 O O . THR A 1 519 ? 143.731 194.488 161.357 1.00 97.75 519 THR A O 1
ATOM 4189 N N . TYR A 1 520 ? 144.789 192.682 160.565 1.00 94.87 520 TYR A N 1
ATOM 4190 C CA . TYR A 1 520 ? 144.441 191.907 161.782 1.00 94.87 520 TYR A CA 1
ATOM 4191 C C . TYR A 1 520 ? 144.835 192.561 163.029 1.00 94.87 520 TYR A C 1
ATOM 4192 O O . TYR A 1 520 ? 144.004 192.686 163.843 1.00 94.87 520 TYR A O 1
ATOM 4201 N N . ILE A 1 521 ? 146.097 192.963 163.214 1.00 92.99 521 ILE A N 1
ATOM 4202 C CA . ILE A 1 521 ? 146.524 193.750 164.410 1.00 92.99 521 ILE A CA 1
ATOM 4203 C C . ILE A 1 521 ? 145.559 194.765 164.598 1.00 92.99 521 ILE A C 1
ATOM 4204 O O . ILE A 1 521 ? 144.819 194.567 165.403 1.00 92.99 521 ILE A O 1
ATOM 4209 N N . MET A 1 522 ? 145.431 195.748 163.748 1.00 95.78 522 MET A N 1
ATOM 4210 C CA . MET A 1 522 ? 144.371 196.720 164.005 1.00 95.78 522 MET A CA 1
ATOM 4211 C C . MET A 1 522 ? 143.134 196.109 164.595 1.00 95.78 522 MET A C 1
ATOM 4212 O O . MET A 1 522 ? 143.053 196.164 165.782 1.00 95.78 522 MET A O 1
ATOM 4217 N N . VAL A 1 523 ? 142.275 195.387 163.872 1.00 94.68 523 VAL A N 1
ATOM 4218 C CA . VAL A 1 523 ? 141.061 194.783 164.565 1.00 94.68 523 VAL A CA 1
ATOM 4219 C C . VAL A 1 523 ? 141.409 194.260 165.906 1.00 94.68 523 VAL A C 1
ATOM 4220 O O . VAL A 1 523 ? 141.303 194.993 166.873 1.00 94.68 523 VAL A O 1
ATOM 4224 N N . ASP A 1 524 ? 142.008 193.079 166.003 1.00 93.55 524 ASP A N 1
ATOM 4225 C CA . ASP A 1 524 ? 142.274 192.481 167.303 1.00 93.55 524 ASP A CA 1
ATOM 4226 C C . ASP A 1 524 ? 142.767 193.451 168.284 1.00 93.55 524 ASP A C 1
ATOM 4227 O O . ASP A 1 524 ? 142.035 193.959 169.073 1.00 93.55 524 ASP A O 1
ATOM 4232 N N . GLY A 1 525 ? 143.939 193.967 168.085 1.00 91.37 525 GLY A N 1
ATOM 4233 C CA . GLY A 1 525 ? 144.570 194.772 169.077 1.00 91.37 525 GLY A CA 1
ATOM 4234 C C . GLY A 1 525 ? 143.813 195.888 169.521 1.00 91.37 525 GLY A C 1
ATOM 4235 O O . GLY A 1 525 ? 143.223 195.874 170.616 1.00 91.37 525 GLY A O 1
ATOM 4236 N N . TRP A 1 526 ? 143.527 196.725 168.606 1.00 94.95 526 TRP A N 1
ATOM 4237 C CA . TRP A 1 526 ? 142.975 197.912 169.036 1.00 94.95 526 TRP A CA 1
ATOM 4238 C C . TRP A 1 526 ? 141.612 197.744 169.586 1.00 94.95 526 TRP A C 1
ATOM 4239 O O . TRP A 1 526 ? 141.345 198.028 170.803 1.00 94.95 526 TRP A O 1
ATOM 4250 N N . ALA A 1 527 ? 140.785 197.017 168.877 1.00 92.63 527 ALA A N 1
ATOM 4251 C CA . ALA A 1 527 ? 139.432 197.044 169.286 1.00 92.63 527 ALA A CA 1
ATOM 4252 C C . ALA A 1 527 ? 139.173 196.180 170.413 1.00 92.63 527 ALA A C 1
ATOM 4253 O O . ALA A 1 527 ? 138.351 196.517 171.237 1.00 92.63 527 ALA A O 1
ATOM 4255 N N . GLY A 1 528 ? 140.031 195.229 170.637 1.00 95.21 528 GLY A N 1
ATOM 4256 C CA . GLY A 1 528 ? 139.823 194.262 171.660 1.00 95.21 528 GLY A CA 1
ATOM 4257 C C . GLY A 1 528 ? 140.319 194.792 172.938 1.00 95.21 528 GLY A C 1
ATOM 4258 O O . GLY A 1 528 ? 139.677 194.651 173.983 1.00 95.21 528 GLY A O 1
ATOM 4259 N N . VAL A 1 529 ? 141.398 195.543 172.886 1.00 92.88 529 VAL A N 1
ATOM 4260 C CA . VAL A 1 529 ? 141.818 196.080 174.102 1.00 92.88 529 VAL A CA 1
ATOM 4261 C C . VAL A 1 529 ? 140.790 197.101 174.456 1.00 92.88 529 VAL A C 1
ATOM 4262 O O . VAL A 1 529 ? 140.331 197.133 175.589 1.00 92.88 529 VAL A O 1
ATOM 4266 N N . ALA A 1 530 ? 140.237 197.812 173.518 1.00 91.05 530 ALA A N 1
ATOM 4267 C CA . ALA A 1 530 ? 139.271 198.778 173.946 1.00 91.05 530 ALA A CA 1
ATOM 4268 C C . ALA A 1 530 ? 137.894 198.281 174.337 1.00 91.05 530 ALA A C 1
ATOM 4269 O O . ALA A 1 530 ? 137.140 199.002 174.989 1.00 91.05 530 ALA A O 1
ATOM 4271 N N . GLY A 1 531 ? 137.565 197.051 174.010 1.00 94.26 531 GLY A N 1
ATOM 4272 C CA . GLY A 1 531 ? 136.294 196.501 174.346 1.00 94.26 531 GLY A CA 1
ATOM 4273 C C . GLY A 1 531 ? 136.429 195.684 175.545 1.00 94.26 531 GLY A C 1
ATOM 4274 O O . GLY A 1 531 ? 135.438 195.241 176.115 1.00 94.26 531 GLY A O 1
ATOM 4275 N N . GLU A 1 532 ? 137.651 195.447 175.961 1.00 97.82 532 GLU A N 1
ATOM 4276 C CA . GLU A 1 532 ? 137.857 194.759 177.212 1.00 97.82 532 GLU A CA 1
ATOM 4277 C C . GLU A 1 532 ? 137.566 195.634 178.385 1.00 97.82 532 GLU A C 1
ATOM 4278 O O . GLU A 1 532 ? 137.287 195.157 179.414 1.00 97.82 532 GLU A O 1
ATOM 4284 N N . ILE A 1 533 ? 137.660 196.917 178.246 1.00 98.47 533 ILE A N 1
ATOM 4285 C CA . ILE A 1 533 ? 137.358 197.791 179.317 1.00 98.47 533 ILE A CA 1
ATOM 4286 C C . ILE A 1 533 ? 135.934 197.754 179.736 1.00 98.47 533 ILE A C 1
ATOM 4287 O O . ILE A 1 533 ? 135.640 198.207 180.806 1.00 98.47 533 ILE A O 1
ATOM 4292 N N . LEU A 1 534 ? 135.037 197.130 179.006 1.00 102.89 534 LEU A N 1
ATOM 4293 C CA . LEU A 1 534 ? 133.640 197.252 179.320 1.00 102.89 534 LEU A CA 1
ATOM 4294 C C . LEU A 1 534 ? 133.074 196.164 180.096 1.00 102.89 534 LEU A C 1
ATOM 4295 O O . LEU A 1 534 ? 131.980 196.282 180.552 1.00 102.89 534 LEU A O 1
ATOM 4300 N N . MET A 1 535 ? 133.795 195.082 180.263 1.00 106.61 535 MET A N 1
ATOM 4301 C CA . MET A 1 535 ? 133.339 193.899 181.017 1.00 106.61 535 MET A CA 1
ATOM 4302 C C . MET A 1 535 ? 131.899 193.558 180.806 1.00 106.61 535 MET A C 1
ATOM 4303 O O . MET A 1 535 ? 131.126 193.634 181.715 1.00 106.61 535 MET A O 1
ATOM 4308 N N . LEU A 1 536 ? 131.553 193.083 179.629 1.00 107.89 536 LEU A N 1
ATOM 4309 C CA . LEU A 1 536 ? 130.174 192.848 179.292 1.00 107.89 536 LEU A CA 1
ATOM 4310 C C . LEU A 1 536 ? 129.621 191.492 179.627 1.00 107.89 536 LEU A C 1
ATOM 4311 O O . LEU A 1 536 ? 128.491 191.400 179.993 1.00 107.89 536 LEU A O 1
ATOM 4316 N N . LYS A 1 537 ? 130.354 190.413 179.507 1.00 107.89 537 LYS A N 1
ATOM 4317 C CA . LYS A 1 537 ? 129.839 189.137 180.024 1.00 107.89 537 LYS A CA 1
ATOM 4318 C C . LYS A 1 537 ? 129.753 189.254 181.537 1.00 107.89 537 LYS A C 1
ATOM 4319 O O . LYS A 1 537 ? 128.721 188.954 182.092 1.00 107.89 537 LYS A O 1
ATOM 4325 N N . PRO A 1 538 ? 130.823 189.690 182.232 1.00 104.84 538 PRO A N 1
ATOM 4326 C CA . PRO A 1 538 ? 130.668 189.943 183.651 1.00 104.84 538 PRO A CA 1
ATOM 4327 C C . PRO A 1 538 ? 129.609 190.985 184.091 1.00 104.84 538 PRO A C 1
ATOM 4328 O O . PRO A 1 538 ? 129.185 190.869 185.209 1.00 104.84 538 PRO A O 1
ATOM 4332 N N . LEU A 1 539 ? 129.144 191.923 183.283 1.00 109.70 539 LEU A N 1
ATOM 4333 C CA . LEU A 1 539 ? 128.031 192.828 183.647 1.00 109.70 539 LEU A CA 1
ATOM 4334 C C . LEU A 1 539 ? 126.640 192.193 183.459 1.00 109.70 539 LEU A C 1
ATOM 4335 O O . LEU A 1 539 ? 125.790 192.322 184.316 1.00 109.70 539 LEU A O 1
ATOM 4340 N N . ILE A 1 540 ? 126.386 191.509 182.363 1.00 109.82 540 ILE A N 1
ATOM 4341 C CA . ILE A 1 540 ? 125.125 190.841 182.171 1.00 109.82 540 ILE A CA 1
ATOM 4342 C C . ILE A 1 540 ? 125.106 189.862 183.261 1.00 109.82 540 ILE A C 1
ATOM 4343 O O . ILE A 1 540 ? 124.241 189.900 184.075 1.00 109.82 540 ILE A O 1
ATOM 4348 N N . ILE A 1 541 ? 126.086 188.991 183.330 1.00 110.60 541 ILE A N 1
ATOM 4349 C CA . ILE A 1 541 ? 126.086 187.955 184.340 1.00 110.60 541 ILE A CA 1
ATOM 4350 C C . ILE A 1 541 ? 125.643 188.392 185.724 1.00 110.60 541 ILE A C 1
ATOM 4351 O O . ILE A 1 541 ? 124.911 187.654 186.335 1.00 110.60 541 ILE A O 1
ATOM 4356 N N . TYR A 1 542 ? 125.985 189.577 186.207 1.00 113.47 542 TYR A N 1
ATOM 4357 C CA . TYR A 1 542 ? 125.614 189.945 187.531 1.00 113.47 542 TYR A CA 1
ATOM 4358 C C . TYR A 1 542 ? 124.212 190.330 187.536 1.00 113.47 542 TYR A C 1
ATOM 4359 O O . TYR A 1 542 ? 123.494 189.932 188.404 1.00 113.47 542 TYR A O 1
ATOM 4368 N N . HIS A 1 543 ? 123.763 191.116 186.581 1.00 117.64 543 HIS A N 1
ATOM 4369 C CA . HIS A 1 543 ? 122.391 191.648 186.603 1.00 117.64 543 HIS A CA 1
ATOM 4370 C C . HIS A 1 543 ? 121.352 190.607 186.453 1.00 117.64 543 HIS A C 1
ATOM 4371 O O . HIS A 1 543 ? 120.321 190.691 187.079 1.00 117.64 543 H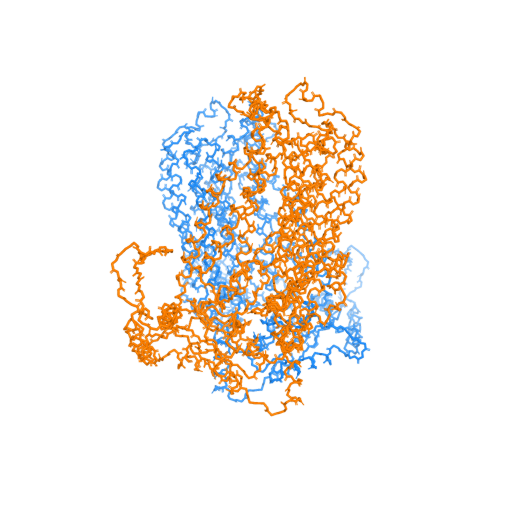IS A O 1
ATOM 4378 N N . LEU A 1 544 ? 121.596 189.619 185.625 1.00 116.87 544 LEU A N 1
ATOM 4379 C CA . LEU A 1 544 ? 120.701 188.511 185.521 1.00 116.87 544 LEU A CA 1
ATOM 4380 C C . LEU A 1 544 ? 120.720 187.900 186.887 1.00 116.87 544 LEU A C 1
ATOM 4381 O O . LEU A 1 544 ? 119.733 187.935 187.577 1.00 116.87 544 LEU A O 1
ATOM 4386 N N . LYS A 1 545 ? 121.843 187.357 187.304 1.00 119.98 545 LYS A N 1
ATOM 4387 C CA . LYS A 1 545 ? 121.974 186.802 188.639 1.00 119.98 545 LYS A CA 1
ATOM 4388 C C . LYS A 1 545 ? 121.200 187.535 189.689 1.00 119.98 545 LYS A C 1
ATOM 4389 O O . LYS A 1 545 ? 120.405 186.926 190.362 1.00 119.98 545 LYS A O 1
ATOM 4395 N N . ASN A 1 546 ? 121.359 188.823 189.841 1.00 122.83 546 ASN A N 1
ATOM 4396 C CA . ASN A 1 546 ? 120.707 189.496 190.936 1.00 122.83 546 ASN A CA 1
ATOM 4397 C C . ASN A 1 546 ? 119.210 189.753 190.822 1.00 122.83 546 ASN A C 1
ATOM 4398 O O . ASN A 1 546 ? 118.584 190.175 191.779 1.00 122.83 546 ASN A O 1
ATOM 4403 N N . ALA A 1 547 ? 118.602 189.502 189.680 1.00 124.56 547 ALA A N 1
ATOM 4404 C CA . ALA A 1 547 ? 117.157 189.660 189.545 1.00 124.56 547 ALA A CA 1
ATOM 4405 C C . ALA A 1 547 ? 116.575 188.338 189.199 1.00 124.56 547 ALA A C 1
ATOM 4406 O O . ALA A 1 547 ? 115.605 188.264 188.471 1.00 124.56 547 ALA A O 1
ATOM 4408 N N . PHE A 1 548 ? 117.170 187.285 189.710 1.00 127.38 548 PHE A N 1
ATOM 4409 C CA . PHE A 1 548 ? 116.760 185.972 189.368 1.00 127.38 548 PHE A CA 1
ATOM 4410 C C . PHE A 1 548 ? 117.181 185.260 190.616 1.00 127.38 548 PHE A C 1
ATOM 4411 O O . PHE A 1 548 ? 116.439 185.229 191.572 1.00 127.38 548 PHE A O 1
ATOM 4419 N N . LEU A 1 549 ? 118.388 184.717 190.642 1.00 131.88 549 LEU A N 1
ATOM 4420 C CA . LEU A 1 549 ? 118.814 183.948 191.796 1.00 131.88 549 LEU A CA 1
ATOM 4421 C C . LEU A 1 549 ? 119.421 184.865 192.798 1.00 131.88 549 LEU A C 1
ATOM 4422 O O . LEU A 1 549 ? 120.624 184.897 192.971 1.00 131.88 549 LEU A O 1
ATOM 4427 N N . VAL A 1 550 ? 118.592 185.627 193.463 1.00 138.72 550 VAL A N 1
ATOM 4428 C CA . VAL A 1 550 ? 119.078 186.518 194.472 1.00 138.72 550 VAL A CA 1
ATOM 4429 C C . VAL A 1 550 ? 118.574 186.091 195.830 1.00 138.72 550 VAL A C 1
ATOM 4430 O O . VAL A 1 550 ? 119.238 185.275 196.467 1.00 138.72 550 VAL A O 1
ATOM 4434 N N . LYS A 1 551 ? 117.408 186.580 196.275 1.00 148.57 551 LYS A N 1
ATOM 4435 C CA . LYS A 1 551 ? 116.893 186.308 197.627 1.00 148.57 551 LYS A CA 1
ATOM 4436 C C . LYS A 1 551 ? 118.061 186.387 198.560 1.00 148.57 551 LYS A C 1
ATOM 4437 O O . LYS A 1 551 ? 118.388 185.419 199.250 1.00 148.57 551 LYS A O 1
ATOM 4443 N N . THR A 1 552 ? 118.704 187.549 198.582 1.00 154.11 552 THR A N 1
ATOM 4444 C CA . THR A 1 552 ? 119.903 187.655 199.365 1.00 154.11 552 THR A CA 1
ATOM 4445 C C . THR A 1 552 ? 119.585 187.917 200.776 1.00 154.11 552 THR A C 1
ATOM 4446 O O . THR A 1 552 ? 118.656 188.656 201.086 1.00 154.11 552 THR A O 1
ATOM 4450 N N . GLU A 1 553 ? 120.357 187.311 201.659 1.00 157.72 553 GLU A N 1
ATOM 4451 C CA . GLU A 1 553 ? 120.095 187.461 203.075 1.00 157.72 553 GLU A CA 1
ATOM 4452 C C . GLU A 1 553 ? 120.252 188.910 203.371 1.00 157.72 553 GLU A C 1
ATOM 4453 O O . GLU A 1 553 ? 119.597 189.431 204.270 1.00 157.72 553 GLU A O 1
ATOM 4459 N N . LYS A 1 554 ? 121.113 189.570 202.607 1.00 156.49 554 LYS A N 1
ATOM 4460 C CA . LYS A 1 554 ? 121.386 190.960 202.836 1.00 156.49 554 LYS A CA 1
ATOM 4461 C C . LYS A 1 554 ? 122.020 191.477 201.581 1.00 156.49 554 LYS A C 1
ATOM 4462 O O . LYS A 1 554 ? 121.337 191.997 200.703 1.00 156.49 554 LYS A O 1
ATOM 4468 N N . ASP A 1 555 ? 123.329 191.322 201.479 1.00 156.80 555 ASP A N 1
ATOM 4469 C CA . ASP A 1 555 ? 124.061 191.834 200.358 1.00 156.80 555 ASP A CA 1
ATOM 4470 C C . ASP A 1 555 ? 125.304 191.050 200.577 1.00 156.80 555 ASP A C 1
ATOM 4471 O O . ASP A 1 555 ? 126.215 191.066 199.760 1.00 156.80 555 ASP A O 1
ATOM 4476 N N . ARG A 1 556 ? 125.346 190.342 201.695 1.00 152.16 556 ARG A N 1
ATOM 4477 C CA . ARG A 1 556 ? 126.475 189.491 201.993 1.00 152.16 556 ARG A CA 1
ATOM 4478 C C . ARG A 1 556 ? 126.550 188.392 200.966 1.00 152.16 556 ARG A C 1
ATOM 4479 O O . ARG A 1 556 ? 127.618 187.837 200.730 1.00 152.16 556 ARG A O 1
ATOM 4487 N N . GLU A 1 557 ? 125.424 188.049 200.363 1.00 151.41 557 GLU A N 1
ATOM 4488 C CA . GLU A 1 557 ? 125.462 187.076 199.292 1.00 151.41 557 GLU A CA 1
ATOM 4489 C C . GLU A 1 557 ? 126.152 187.701 198.075 1.00 151.41 557 GLU A C 1
ATOM 4490 O O . GLU A 1 557 ? 125.496 188.398 197.284 1.00 151.41 557 GLU A O 1
ATOM 4496 N N . GLU A 1 558 ? 127.464 187.475 197.918 1.00 138.61 558 GLU A N 1
ATOM 4497 C CA . GLU A 1 558 ? 128.173 188.107 196.813 1.00 138.61 558 GLU A CA 1
ATOM 4498 C C . GLU A 1 558 ? 128.474 187.260 195.584 1.00 138.61 558 GLU A C 1
ATOM 4499 O O . GLU A 1 558 ? 128.931 186.124 195.696 1.00 138.61 558 GLU A O 1
ATOM 4505 N N . ALA A 1 559 ? 128.184 187.826 194.407 1.00 129.19 559 ALA A N 1
ATOM 4506 C CA . ALA A 1 559 ? 128.357 187.116 193.149 1.00 129.19 559 ALA A CA 1
ATOM 4507 C C . ALA A 1 559 ? 128.976 188.083 192.193 1.00 129.19 559 ALA A C 1
ATOM 4508 O O . ALA A 1 559 ? 128.628 188.077 191.018 1.00 129.19 559 ALA A O 1
ATOM 4510 N N . MET A 1 560 ? 129.875 188.931 192.698 1.00 120.90 560 MET A N 1
ATOM 4511 C CA . MET A 1 560 ? 130.562 189.911 191.874 1.00 120.90 560 MET A CA 1
ATOM 4512 C C . MET A 1 560 ? 131.839 189.364 191.310 1.00 120.90 560 MET A C 1
ATOM 4513 O O . MET A 1 560 ? 132.209 189.821 190.241 1.00 120.90 560 MET A O 1
ATOM 4518 N N . ASN A 1 561 ? 132.490 188.385 191.961 1.00 116.72 561 ASN A N 1
ATOM 4519 C CA . ASN A 1 561 ? 133.814 187.830 191.540 1.00 116.72 561 ASN A CA 1
ATOM 4520 C C . ASN A 1 561 ? 134.407 188.256 190.224 1.00 116.72 561 ASN A C 1
ATOM 4521 O O . ASN A 1 561 ? 133.934 187.874 189.165 1.00 116.72 561 ASN A O 1
ATOM 4526 N N . PRO A 1 562 ? 135.513 188.967 190.290 1.00 105.98 562 PRO A N 1
ATOM 4527 C CA . PRO A 1 562 ? 135.996 189.532 189.047 1.00 105.98 562 PRO A CA 1
ATOM 4528 C C . PRO A 1 562 ? 136.704 188.633 188.085 1.00 105.98 562 PRO A C 1
ATOM 4529 O O . PRO A 1 562 ? 136.113 188.360 187.059 1.00 105.98 562 PRO A O 1
ATOM 4533 N N . GLY A 1 563 ? 137.921 188.206 188.345 1.00 100.10 563 GLY A N 1
ATOM 4534 C CA . GLY A 1 563 ? 138.518 187.265 187.455 1.00 100.10 563 GLY A CA 1
ATOM 4535 C C . GLY A 1 563 ? 139.966 187.265 187.620 1.00 100.10 563 GLY A C 1
ATOM 4536 O O . GLY A 1 563 ? 140.389 187.044 188.715 1.00 100.10 563 GLY A O 1
ATOM 4537 N N . SER A 1 564 ? 140.705 187.446 186.550 1.00 93.00 564 SER A N 1
ATOM 4538 C CA . SER A 1 564 ? 142.095 187.579 186.631 1.00 93.00 564 SER A CA 1
ATOM 4539 C C . SER A 1 564 ? 142.624 187.669 185.277 1.00 93.00 564 SER A C 1
ATOM 4540 O O . SER A 1 564 ? 141.944 187.274 184.389 1.00 93.00 564 SER A O 1
ATOM 4543 N N . ILE A 1 565 ? 143.712 188.353 185.097 1.00 85.71 565 ILE A N 1
ATOM 4544 C CA . ILE A 1 565 ? 144.299 188.634 183.825 1.00 85.71 565 ILE A CA 1
ATOM 4545 C C . ILE A 1 565 ? 144.270 187.626 182.725 1.00 85.71 565 ILE A C 1
ATOM 4546 O O . ILE A 1 565 ? 144.210 188.012 181.575 1.00 85.71 565 ILE A O 1
ATOM 4551 N N . GLY A 1 566 ? 144.249 186.350 183.020 1.00 83.85 566 GLY A N 1
ATOM 4552 C CA . GLY A 1 566 ? 144.399 185.321 182.009 1.00 83.85 566 GLY A CA 1
ATOM 4553 C C . GLY A 1 566 ? 145.838 185.087 182.317 1.00 83.85 566 GLY A C 1
ATOM 4554 O O . GLY A 1 566 ? 146.184 185.117 183.486 1.00 83.85 566 GLY A O 1
ATOM 4555 N N . PHE A 1 567 ? 146.673 184.766 181.381 1.00 83.07 567 PHE A N 1
ATOM 4556 C CA . PHE A 1 567 ? 148.076 184.724 181.588 1.00 83.07 567 PHE A CA 1
ATOM 4557 C C . PHE A 1 567 ? 147.777 184.201 180.302 1.00 83.07 567 PHE A C 1
ATOM 4558 O O . PHE A 1 567 ? 147.910 184.910 179.391 1.00 83.07 567 PHE A O 1
ATOM 4566 N N . ASN A 1 568 ? 147.346 182.974 180.194 1.00 85.36 568 ASN A N 1
ATOM 4567 C CA . ASN A 1 568 ? 146.855 182.436 178.922 1.00 85.36 568 ASN A CA 1
ATOM 4568 C C . ASN A 1 568 ? 146.549 183.352 177.717 1.00 85.36 568 ASN A C 1
ATOM 4569 O O . ASN A 1 568 ? 147.497 183.840 177.000 1.00 85.36 568 ASN A O 1
ATOM 4574 N N . THR A 1 569 ? 145.323 183.701 177.458 1.00 86.22 569 THR A N 1
ATOM 4575 C CA . THR A 1 569 ? 145.054 184.644 176.424 1.00 86.22 569 THR A CA 1
ATOM 4576 C C . THR A 1 569 ? 146.050 185.807 176.210 1.00 86.22 569 THR A C 1
ATOM 4577 O O . THR A 1 569 ? 146.746 185.948 175.116 1.00 86.22 569 THR A O 1
ATOM 4581 N N . GLY A 1 570 ? 146.197 186.641 177.204 1.00 84.62 570 GLY A N 1
ATOM 4582 C CA . GLY A 1 570 ? 147.114 187.746 177.083 1.00 84.62 570 GLY A CA 1
ATOM 4583 C C . GLY A 1 570 ? 148.536 187.522 176.687 1.00 84.62 570 GLY A C 1
ATOM 4584 O O . GLY A 1 570 ? 149.086 188.202 175.747 1.00 84.62 570 GLY A O 1
ATOM 4585 N N . GLU A 1 571 ? 149.180 186.569 177.333 1.00 84.44 571 GLU A N 1
ATOM 4586 C CA . GLU A 1 571 ? 150.511 186.414 176.884 1.00 84.44 571 GLU A CA 1
ATOM 4587 C C . GLU A 1 571 ? 150.540 185.870 175.491 1.00 84.44 571 GLU A C 1
ATOM 4588 O O . GLU A 1 571 ? 151.312 186.369 174.609 1.00 84.44 571 GLU A O 1
ATOM 4594 N N . PRO A 1 572 ? 149.731 184.824 175.231 1.00 84.12 572 PRO A N 1
ATOM 4595 C CA . PRO A 1 572 ? 149.753 184.524 173.840 1.00 84.12 572 PRO A CA 1
ATOM 4596 C C . PRO A 1 572 ? 149.676 185.715 172.819 1.00 84.12 572 PRO A C 1
ATOM 4597 O O . PRO A 1 572 ? 150.556 185.822 171.901 1.00 84.12 572 PRO A O 1
ATOM 4601 N N . GLN A 1 573 ? 148.769 186.668 172.989 1.00 82.80 573 GLN A N 1
ATOM 4602 C CA . GLN A 1 573 ? 148.768 187.852 172.113 1.00 82.80 573 GLN A CA 1
ATOM 4603 C C . GLN A 1 573 ? 149.980 188.655 172.078 1.00 82.80 573 GLN A C 1
ATOM 4604 O O . GLN A 1 573 ? 150.531 188.935 170.977 1.00 82.80 573 GLN A O 1
ATOM 4610 N N . ILE A 1 574 ? 150.469 189.101 173.226 1.00 81.11 574 ILE A N 1
ATOM 4611 C CA . ILE A 1 574 ? 151.760 189.848 173.156 1.00 81.11 574 ILE A CA 1
ATOM 4612 C C . ILE A 1 574 ? 152.818 189.117 172.348 1.00 81.11 574 ILE A C 1
ATOM 4613 O O . ILE A 1 574 ? 153.444 189.660 171.472 1.00 81.11 574 ILE A O 1
ATOM 4618 N N . GLN A 1 575 ? 152.963 187.841 172.544 1.00 82.51 575 GLN A N 1
ATOM 4619 C CA . GLN A 1 575 ? 153.949 187.163 171.760 1.00 82.51 575 GLN A CA 1
ATOM 4620 C C . GLN A 1 575 ? 153.733 187.071 170.277 1.00 82.51 575 GLN A C 1
ATOM 4621 O O . GLN A 1 575 ? 154.690 187.267 169.477 1.00 82.51 575 GLN A O 1
ATOM 4627 N N . LEU A 1 576 ? 152.531 186.771 169.839 1.00 81.73 576 LEU A N 1
ATOM 4628 C CA . LEU A 1 576 ? 152.291 186.869 168.408 1.00 81.73 576 LEU A CA 1
ATOM 4629 C C . LEU A 1 576 ? 152.739 188.236 167.901 1.00 81.73 576 LEU A C 1
ATOM 4630 O O . LEU A 1 576 ? 153.543 188.338 166.965 1.00 81.73 576 LEU A O 1
ATOM 4635 N N . TYR A 1 577 ? 152.289 189.316 168.514 1.00 81.14 577 TYR A N 1
ATOM 4636 C CA . TYR A 1 577 ? 152.768 190.585 168.028 1.00 81.14 577 TYR A CA 1
ATOM 4637 C C . TYR A 1 577 ? 154.257 190.825 168.060 1.00 81.14 577 TYR A C 1
ATOM 4638 O O . TYR A 1 577 ? 154.783 191.267 167.077 1.00 81.14 577 TYR A O 1
ATOM 4647 N N . PHE A 1 578 ? 155.007 190.415 169.061 1.00 80.43 578 PHE A N 1
ATOM 4648 C CA . PHE A 1 578 ? 156.472 190.485 169.007 1.00 80.43 578 PHE A CA 1
ATOM 4649 C C . PHE A 1 578 ? 157.047 189.765 167.819 1.00 80.43 578 PHE A C 1
ATOM 4650 O O . PHE A 1 578 ? 157.854 190.332 167.065 1.00 80.43 578 PHE A O 1
ATOM 4658 N N . LEU A 1 579 ? 156.656 188.522 167.583 1.00 84.58 579 LEU A N 1
ATOM 4659 C CA . LEU A 1 579 ? 157.083 187.807 166.367 1.00 84.58 579 LEU A CA 1
ATOM 4660 C C . LEU A 1 579 ? 156.881 188.611 165.139 1.00 84.58 579 LEU A C 1
ATOM 4661 O O . LEU A 1 579 ? 157.855 188.917 164.376 1.00 84.58 579 LEU A O 1
ATOM 4666 N N . LEU A 1 580 ? 155.637 189.011 164.933 1.00 83.14 580 LEU A N 1
ATOM 4667 C CA . LEU A 1 580 ? 155.336 189.762 163.756 1.00 83.14 580 LEU A CA 1
ATOM 4668 C C . LEU A 1 580 ? 156.282 190.905 163.646 1.00 83.14 580 LEU A C 1
ATOM 4669 O O . LEU A 1 580 ? 157.044 190.977 162.717 1.00 83.14 580 LEU A O 1
ATOM 4674 N N . GLY A 1 581 ? 156.359 191.739 164.624 1.00 83.25 581 GLY A N 1
ATOM 4675 C CA . GLY A 1 581 ? 157.296 192.815 164.594 1.00 83.25 581 GLY A CA 1
ATOM 4676 C C . GLY A 1 581 ? 158.716 192.549 164.235 1.00 83.25 581 GLY A C 1
ATOM 4677 O O . GLY A 1 581 ? 159.186 193.100 163.287 1.00 83.25 581 GLY A O 1
ATOM 4678 N N . LEU A 1 582 ? 159.412 191.656 164.885 1.00 86.05 582 LEU A N 1
ATOM 4679 C CA . LEU A 1 582 ? 160.774 191.354 164.464 1.00 86.05 582 LEU A CA 1
ATOM 4680 C C . LEU A 1 582 ? 160.921 190.938 163.002 1.00 86.05 582 LEU A C 1
ATOM 4681 O O . LEU A 1 582 ? 161.748 191.569 162.113 1.00 86.05 582 LEU A O 1
ATOM 4686 N N . VAL A 1 583 ? 160.084 189.957 162.648 1.00 91.00 583 VAL A N 1
ATOM 4687 C CA . VAL A 1 583 ? 160.106 189.517 161.257 1.00 91.00 583 VAL A CA 1
ATOM 4688 C C . VAL A 1 583 ? 159.937 190.669 160.296 1.00 91.00 583 VAL A C 1
ATOM 4689 O O . VAL A 1 583 ? 160.817 191.009 159.506 1.00 91.00 583 VAL A O 1
ATOM 4693 N N . TYR A 1 584 ? 158.942 191.463 160.501 1.00 95.35 584 TYR A N 1
ATOM 4694 C CA . TYR A 1 584 ? 158.705 192.452 159.521 1.00 95.35 584 TYR A CA 1
ATOM 4695 C C . TYR A 1 584 ? 159.542 193.634 159.585 1.00 95.35 584 TYR A C 1
ATOM 4696 O O . TYR A 1 584 ? 159.625 194.386 158.659 1.00 95.35 584 TYR A O 1
ATOM 4705 N N . ALA A 1 585 ? 160.216 193.836 160.646 1.00 95.01 585 ALA A N 1
ATOM 4706 C CA . ALA A 1 585 ? 161.176 194.881 160.722 1.00 95.01 585 ALA A CA 1
ATOM 4707 C C . ALA A 1 585 ? 162.285 194.696 159.746 1.00 95.01 585 ALA A C 1
ATOM 4708 O O . ALA A 1 585 ? 162.655 195.580 159.007 1.00 95.01 585 ALA A O 1
ATOM 4710 N N . PRO A 1 586 ? 162.910 193.472 159.813 1.00 95.73 586 PRO A N 1
ATOM 4711 C CA . PRO A 1 586 ? 163.864 193.622 158.651 1.00 95.73 586 PRO A CA 1
ATOM 4712 C C . PRO A 1 586 ? 163.411 193.496 157.145 1.00 95.73 586 PRO A C 1
ATOM 4713 O O . PRO A 1 586 ? 164.409 193.407 156.556 1.00 95.73 586 PRO A O 1
ATOM 4717 N N . VAL A 1 587 ? 162.193 193.477 156.554 1.00 96.71 587 VAL A N 1
ATOM 4718 C CA . VAL A 1 587 ? 161.411 193.349 155.362 1.00 96.71 587 VAL A CA 1
ATOM 4719 C C . VAL A 1 587 ? 160.508 194.513 155.191 1.00 96.71 587 VAL A C 1
ATOM 4720 O O . VAL A 1 587 ? 160.963 195.494 154.696 1.00 96.71 587 VAL A O 1
ATOM 4724 N N . THR A 1 588 ? 159.232 194.433 155.523 1.00 99.57 588 THR A N 1
ATOM 4725 C CA . THR A 1 588 ? 158.251 195.569 155.483 1.00 99.57 588 THR A CA 1
ATOM 4726 C C . THR A 1 588 ? 158.245 196.420 156.716 1.00 99.57 588 THR A C 1
ATOM 4727 O O . THR A 1 588 ? 157.723 196.051 157.717 1.00 99.57 588 THR A O 1
ATOM 4731 N N . PRO A 1 589 ? 158.835 197.598 156.670 1.00 95.24 589 PRO A N 1
ATOM 4732 C CA . PRO A 1 589 ? 158.989 198.386 157.860 1.00 95.24 589 PRO A CA 1
ATOM 4733 C C . PRO A 1 589 ? 157.762 199.128 158.269 1.00 95.24 589 PRO A C 1
ATOM 4734 O O . PRO A 1 589 ? 157.906 200.089 158.977 1.00 95.24 589 PRO A O 1
ATOM 4738 N N . MET A 1 590 ? 156.574 198.721 157.875 1.00 94.93 590 MET A N 1
ATOM 4739 C CA . MET A 1 590 ? 155.349 199.470 158.162 1.00 94.93 590 MET A CA 1
ATOM 4740 C C . MET A 1 590 ? 154.368 198.801 159.062 1.00 94.93 590 MET A C 1
ATOM 4741 O O . MET A 1 590 ? 153.352 199.355 159.330 1.00 94.93 590 MET A O 1
ATOM 4746 N N . LEU A 1 591 ? 154.643 197.687 159.689 1.00 93.25 591 LEU A N 1
ATOM 4747 C CA . LEU A 1 591 ? 153.763 197.090 160.663 1.00 93.25 591 LEU A CA 1
ATOM 4748 C C . LEU A 1 591 ? 154.044 197.697 162.033 1.00 93.25 591 LEU A C 1
ATOM 4749 O O . LEU A 1 591 ? 153.192 197.719 163.006 1.00 93.25 591 LEU A O 1
ATOM 4754 N N . LEU A 1 592 ? 155.208 198.280 162.150 1.00 90.92 592 LEU A N 1
ATOM 4755 C CA . LEU A 1 592 ? 155.641 198.835 163.415 1.00 90.92 592 LEU A CA 1
ATOM 4756 C C . LEU A 1 592 ? 154.830 199.922 164.064 1.00 90.92 592 LEU A C 1
ATOM 4757 O O . LEU A 1 592 ? 154.488 199.821 165.257 1.00 90.92 592 LEU A O 1
ATOM 4762 N N . PRO A 1 593 ? 154.467 200.968 163.352 1.00 91.68 593 PRO A N 1
ATOM 4763 C CA . PRO A 1 593 ? 153.572 201.906 164.032 1.00 91.68 593 PRO A CA 1
ATOM 4764 C C . PRO A 1 593 ? 152.268 201.274 164.694 1.00 91.68 593 PRO A C 1
ATOM 4765 O O . PRO A 1 593 ? 151.875 201.607 165.846 1.00 91.68 593 PRO A O 1
ATOM 4769 N N . PHE A 1 594 ? 151.646 200.303 164.070 1.00 91.43 594 PHE A N 1
ATOM 4770 C CA . PHE A 1 594 ? 150.471 199.641 164.583 1.00 91.43 594 PHE A CA 1
ATOM 4771 C C . PHE A 1 594 ? 150.814 198.772 165.786 1.00 91.43 594 PHE A C 1
ATOM 4772 O O . PHE A 1 594 ? 150.096 198.795 166.866 1.00 91.43 594 PHE A O 1
ATOM 4780 N N . ILE A 1 595 ? 151.918 198.044 165.703 1.00 85.29 595 ILE A N 1
ATOM 4781 C CA . ILE A 1 595 ? 152.366 197.298 166.865 1.00 85.29 595 ILE A CA 1
ATOM 4782 C C . ILE A 1 595 ? 152.502 198.244 168.046 1.00 85.29 595 ILE A C 1
ATOM 4783 O O . ILE A 1 595 ? 152.007 197.977 169.158 1.00 85.29 595 ILE A O 1
ATOM 4788 N N . LEU A 1 596 ? 153.018 199.415 167.841 1.00 82.05 596 LEU A N 1
ATOM 4789 C CA . LEU A 1 596 ? 153.194 200.285 168.931 1.00 82.05 596 LEU A CA 1
ATOM 4790 C C . LEU A 1 596 ? 151.976 200.844 169.524 1.00 82.05 596 LEU A C 1
ATOM 4791 O O . LEU A 1 596 ? 151.846 200.930 170.800 1.00 82.05 596 LEU A O 1
ATOM 4796 N N . VAL A 1 597 ? 151.027 201.230 168.699 1.00 83.82 597 VAL A N 1
ATOM 4797 C CA . VAL A 1 597 ? 149.802 201.658 169.329 1.00 83.82 597 VAL A CA 1
ATOM 4798 C C . VAL A 1 597 ? 149.214 200.577 170.192 1.00 83.82 597 VAL A C 1
ATOM 4799 O O . VAL A 1 597 ? 148.929 200.812 171.375 1.00 83.82 597 VAL A O 1
ATOM 4803 N N . PHE A 1 598 ? 149.195 199.351 169.717 1.00 83.15 598 PHE A N 1
ATOM 4804 C CA . PHE A 1 598 ? 148.744 198.272 170.608 1.00 83.15 598 PHE A CA 1
ATOM 4805 C C . PHE A 1 598 ? 149.522 198.290 171.899 1.00 83.15 598 PHE A C 1
ATOM 4806 O O . PHE A 1 598 ? 148.916 198.468 172.912 1.00 83.15 598 PHE A O 1
ATOM 4814 N N . PHE A 1 599 ? 150.835 198.123 171.929 1.00 78.36 599 PHE A N 1
ATOM 4815 C CA . PHE A 1 599 ? 151.523 198.109 173.214 1.00 78.36 599 PHE A CA 1
ATOM 4816 C C . PHE A 1 599 ? 151.108 199.267 174.136 1.00 78.36 599 PHE A C 1
ATOM 4817 O O . PHE A 1 599 ? 150.620 199.017 175.259 1.00 78.36 599 PHE A O 1
ATOM 4825 N N . ALA A 1 600 ? 151.144 200.525 173.708 1.00 84.63 600 ALA A N 1
ATOM 4826 C CA . ALA A 1 600 ? 150.657 201.587 174.589 1.00 84.63 600 ALA A CA 1
ATOM 4827 C C . ALA A 1 600 ? 149.178 201.530 175.103 1.00 84.63 600 ALA A C 1
ATOM 4828 O O . ALA A 1 600 ? 148.901 201.634 176.358 1.00 84.63 600 ALA A O 1
ATOM 4830 N N . LEU A 1 601 ? 148.194 201.270 174.238 1.00 82.47 601 LEU A N 1
ATOM 4831 C CA . LEU A 1 601 ? 146.862 201.223 174.734 1.00 82.47 601 LEU A CA 1
ATOM 4832 C C . LEU A 1 601 ? 146.797 200.156 175.668 1.00 82.47 601 LEU A C 1
ATOM 4833 O O . LEU A 1 601 ? 146.200 200.287 176.716 1.00 82.47 601 LEU A O 1
ATOM 4838 N N . ALA A 1 602 ? 147.413 199.054 175.378 1.00 78.59 602 ALA A N 1
ATOM 4839 C CA . ALA A 1 602 ? 147.253 197.956 176.243 1.00 78.59 602 ALA A CA 1
ATOM 4840 C C . ALA A 1 602 ? 147.743 198.227 177.596 1.00 78.59 602 ALA A C 1
ATOM 4841 O O . ALA A 1 602 ? 147.007 198.061 178.516 1.00 78.59 602 ALA A O 1
ATOM 4843 N N . TYR A 1 603 ? 148.930 198.758 177.749 1.00 80.37 603 TYR A N 1
ATOM 4844 C CA . TYR A 1 603 ? 149.413 199.151 179.067 1.00 80.37 603 TYR A CA 1
ATOM 4845 C C . TYR A 1 603 ? 148.437 200.018 179.778 1.00 80.37 603 TYR A C 1
ATOM 4846 O O . TYR A 1 603 ? 147.950 199.628 180.836 1.00 80.37 603 TYR A O 1
ATOM 4855 N N . VAL A 1 604 ? 148.003 201.128 179.199 1.00 80.21 604 VAL A N 1
ATOM 4856 C CA . VAL A 1 604 ? 146.926 201.908 179.889 1.00 80.21 604 VAL A CA 1
ATOM 4857 C C . VAL A 1 604 ? 145.586 201.153 180.318 1.00 80.21 604 VAL A C 1
ATOM 4858 O O . VAL A 1 604 ? 145.208 201.116 181.531 1.00 80.21 604 VAL A O 1
ATOM 4862 N N . VAL A 1 605 ? 144.974 200.381 179.433 1.00 80.14 605 VAL A N 1
ATOM 4863 C CA . VAL A 1 605 ? 143.785 199.647 179.810 1.00 80.14 605 VAL A CA 1
ATOM 4864 C C . VAL A 1 605 ? 144.061 198.647 180.853 1.00 80.14 605 VAL A C 1
ATOM 4865 O O . VAL A 1 605 ? 143.297 198.528 181.823 1.00 80.14 605 VAL A O 1
ATOM 4869 N N . TYR A 1 606 ? 145.179 197.968 180.793 1.00 82.94 606 TYR A N 1
ATOM 4870 C CA . TYR A 1 606 ? 145.376 196.976 181.763 1.00 82.94 606 TYR A CA 1
ATOM 4871 C C . TYR A 1 606 ? 145.784 197.506 183.078 1.00 82.94 606 TYR A C 1
ATOM 4872 O O . TYR A 1 606 ? 145.405 196.945 184.047 1.00 82.94 606 TYR A O 1
ATOM 4881 N N . ARG A 1 607 ? 146.403 198.648 183.184 1.00 82.66 607 ARG A N 1
ATOM 4882 C CA . ARG A 1 607 ? 146.721 199.115 184.447 1.00 82.66 607 ARG A CA 1
ATOM 4883 C C . ARG A 1 607 ? 145.500 199.445 185.036 1.00 82.66 607 ARG A C 1
ATOM 4884 O O . ARG A 1 607 ? 145.262 199.080 186.151 1.00 82.66 607 ARG A O 1
ATOM 4892 N N . HIS A 1 608 ? 144.598 200.053 184.304 1.00 82.03 608 HIS A N 1
ATOM 4893 C CA . HIS A 1 608 ? 143.272 200.313 184.911 1.00 82.03 608 HIS A CA 1
ATOM 4894 C C . HIS A 1 608 ? 142.580 199.119 185.441 1.00 82.03 608 HIS A C 1
ATOM 4895 O O . HIS A 1 608 ? 142.171 199.093 186.537 1.00 82.03 608 HIS A O 1
ATOM 4902 N N . GLN A 1 609 ? 142.478 198.078 184.683 1.00 84.85 609 GLN A N 1
ATOM 4903 C CA . GLN A 1 609 ? 141.857 196.830 185.136 1.00 84.85 609 GLN A CA 1
ATOM 4904 C C . GLN A 1 609 ? 142.576 196.038 186.206 1.00 84.85 609 GLN A C 1
ATOM 4905 O O . GLN A 1 609 ? 141.937 195.222 186.818 1.00 84.85 609 GLN A O 1
ATOM 4911 N N . ILE A 1 610 ? 143.870 196.218 186.454 1.00 79.69 610 ILE A N 1
ATOM 4912 C CA . ILE A 1 610 ? 144.633 195.575 187.532 1.00 79.69 610 ILE A CA 1
ATOM 4913 C C . ILE A 1 610 ? 144.419 196.453 188.762 1.00 79.69 610 ILE A C 1
ATOM 4914 O O . ILE A 1 610 ? 144.349 195.948 189.853 1.00 79.69 610 ILE A O 1
ATOM 4919 N N . ILE A 1 611 ? 144.232 197.757 188.605 1.00 82.75 611 ILE A N 1
ATOM 4920 C CA . ILE A 1 611 ? 143.959 198.626 189.730 1.00 82.75 611 ILE A CA 1
ATOM 4921 C C . ILE A 1 611 ? 142.539 198.657 190.252 1.00 82.75 611 ILE A C 1
ATOM 4922 O O . ILE A 1 611 ? 142.337 198.707 191.419 1.00 82.75 611 ILE A O 1
ATOM 4927 N N . ASN A 1 612 ? 141.520 198.609 189.423 1.00 85.47 612 ASN A N 1
ATOM 4928 C CA . ASN A 1 612 ? 140.110 198.724 189.814 1.00 85.47 612 ASN A CA 1
ATOM 4929 C C . ASN A 1 612 ? 139.390 197.413 189.824 1.00 85.47 612 ASN A C 1
ATOM 4930 O O . ASN A 1 612 ? 139.011 196.966 190.822 1.00 85.47 612 ASN A O 1
ATOM 4935 N N . VAL A 1 613 ? 139.210 196.790 188.712 1.00 87.92 613 VAL A N 1
ATOM 4936 C CA . VAL A 1 613 ? 138.623 195.498 188.619 1.00 87.92 613 VAL A CA 1
ATOM 4937 C C . VAL A 1 613 ? 139.729 194.502 188.791 1.00 87.92 613 VAL A C 1
ATOM 4938 O O . VAL A 1 613 ? 140.573 194.783 189.526 1.00 87.92 613 VAL A O 1
ATOM 4942 N N . TYR A 1 614 ? 139.750 193.328 188.238 1.00 86.60 614 TYR A N 1
ATOM 4943 C CA . TYR A 1 614 ? 140.727 192.218 188.492 1.00 86.60 614 TYR A CA 1
ATOM 4944 C C . TYR A 1 614 ? 141.269 191.881 189.816 1.00 86.60 614 TYR A C 1
ATOM 4945 O O . TYR A 1 614 ? 141.750 192.695 190.498 1.00 86.60 614 TYR A O 1
ATOM 4954 N N . ASN A 1 615 ? 141.249 190.630 190.147 1.00 93.52 615 ASN A N 1
ATOM 4955 C CA . ASN A 1 615 ? 141.833 190.097 191.422 1.00 93.52 615 ASN A CA 1
ATOM 4956 C C . ASN A 1 615 ? 142.591 188.809 191.226 1.00 93.52 615 ASN A C 1
ATOM 4957 O O . ASN A 1 615 ? 142.053 187.930 190.672 1.00 93.52 615 ASN A O 1
ATOM 4962 N N . GLN A 1 616 ? 143.771 188.605 191.775 1.00 94.89 616 GLN A N 1
ATOM 4963 C CA . GLN A 1 616 ? 144.571 187.446 191.501 1.00 94.89 616 GLN A CA 1
ATOM 4964 C C . GLN A 1 616 ? 144.218 186.282 192.271 1.00 94.89 616 GLN A C 1
ATOM 4965 O O . GLN A 1 616 ? 144.001 186.432 193.433 1.00 94.89 616 GLN A O 1
ATOM 4971 N N . GLU A 1 617 ? 144.256 185.090 191.688 1.00 99.98 617 GLU A N 1
ATOM 4972 C CA . GLU A 1 617 ? 143.904 183.822 192.314 1.00 99.98 617 GLU A CA 1
ATOM 4973 C C . GLU A 1 617 ? 145.034 182.899 192.762 1.00 99.98 617 GLU A C 1
ATOM 4974 O O . GLU A 1 617 ? 144.766 181.776 193.101 1.00 99.98 617 GLU A O 1
ATOM 4980 N N . TYR A 1 618 ? 146.277 183.341 192.721 1.00 93.82 618 TYR A N 1
ATOM 4981 C CA . TYR A 1 618 ? 147.386 182.600 193.153 1.00 93.82 618 TYR A CA 1
ATOM 4982 C C . TYR A 1 618 ? 148.462 183.604 193.132 1.00 93.82 618 TYR A C 1
ATOM 4983 O O . TYR A 1 618 ? 148.287 184.606 192.538 1.00 93.82 618 TYR A O 1
ATOM 4992 N N . GLU A 1 619 ? 149.569 183.393 193.816 1.00 95.27 619 GLU A N 1
ATOM 4993 C CA . GLU A 1 619 ? 150.719 184.269 193.739 1.00 95.27 619 GLU A CA 1
ATOM 4994 C C . GLU A 1 619 ? 151.946 183.493 193.600 1.00 95.27 619 GLU A C 1
ATOM 4995 O O . GLU A 1 619 ? 152.359 182.874 194.512 1.00 95.27 619 GLU A O 1
ATOM 5001 N N . SER A 1 620 ? 152.542 183.516 192.458 1.00 92.57 620 SER A N 1
ATOM 5002 C CA . SER A 1 620 ? 153.761 182.883 192.208 1.00 92.57 620 SER A CA 1
ATOM 5003 C C . SER A 1 620 ? 154.568 183.962 191.739 1.00 92.57 620 SER A C 1
ATOM 5004 O O . SER A 1 620 ? 154.544 184.130 190.569 1.00 92.57 620 SER A O 1
ATOM 5007 N N . ALA A 1 621 ? 155.256 184.736 192.558 1.00 82.79 621 ALA A N 1
ATOM 5008 C CA . ALA A 1 621 ? 156.000 185.879 192.174 1.00 82.79 621 ALA A CA 1
ATOM 5009 C C . ALA A 1 621 ? 156.738 185.855 190.885 1.00 82.79 621 ALA A C 1
ATOM 5010 O O . ALA A 1 621 ? 157.904 185.645 190.934 1.00 82.79 621 ALA A O 1
ATOM 5012 N N . ALA A 1 622 ? 156.100 186.036 189.743 1.00 74.29 622 ALA A N 1
ATOM 5013 C CA . ALA A 1 622 ? 156.701 186.061 188.485 1.00 74.29 622 ALA A CA 1
ATOM 5014 C C . ALA A 1 622 ? 157.479 184.958 188.058 1.00 74.29 622 ALA A C 1
ATOM 5015 O O . ALA A 1 622 ? 158.455 185.180 187.483 1.00 74.29 622 ALA A O 1
ATOM 5017 N N . ALA A 1 623 ? 157.095 183.692 187.802 1.00 74.85 623 ALA A N 1
ATOM 5018 C CA . ALA A 1 623 ? 157.928 182.590 187.112 1.00 74.85 623 ALA A CA 1
ATOM 5019 C C . ALA A 1 623 ? 157.807 182.377 185.466 1.00 74.85 623 ALA A C 1
ATOM 5020 O O . ALA A 1 623 ? 158.668 181.891 184.278 1.00 74.85 623 ALA A O 1
ATOM 5022 N N . PHE A 1 624 ? 156.719 182.915 185.163 1.00 75.84 624 PHE A N 1
ATOM 5023 C CA . PHE A 1 624 ? 156.569 182.905 183.816 1.00 75.84 624 PHE A CA 1
ATOM 5024 C C . PHE A 1 624 ? 157.633 183.748 183.165 1.00 75.84 624 PHE A C 1
ATOM 5025 O O . PHE A 1 624 ? 157.657 183.798 181.954 1.00 75.84 624 PHE A O 1
ATOM 5033 N N . TRP A 1 625 ? 158.542 184.416 183.861 1.00 76.95 625 TRP A N 1
ATOM 5034 C CA . TRP A 1 625 ? 159.530 185.171 183.192 1.00 76.95 625 TRP A CA 1
ATOM 5035 C C . TRP A 1 625 ? 160.511 184.376 182.427 1.00 76.95 625 TRP A C 1
ATOM 5036 O O . TRP A 1 625 ? 160.740 184.636 181.222 1.00 76.95 625 TRP A O 1
ATOM 5047 N N . PRO A 1 626 ? 161.133 183.409 183.052 1.00 76.15 626 PRO A N 1
ATOM 5048 C CA . PRO A 1 626 ? 161.940 182.539 182.267 1.00 76.15 626 PRO A CA 1
ATOM 5049 C C . PRO A 1 626 ? 161.138 182.097 181.032 1.00 76.15 626 PRO A C 1
ATOM 5050 O O . PRO A 1 626 ? 161.573 182.293 179.798 1.00 76.15 626 PRO A O 1
ATOM 5054 N N . ASP A 1 627 ? 159.879 181.657 181.276 1.00 79.72 627 ASP A N 1
ATOM 5055 C CA . ASP A 1 627 ? 159.133 181.278 179.960 1.00 79.72 627 ASP A CA 1
ATOM 5056 C C . ASP A 1 627 ? 158.988 182.335 178.818 1.00 79.72 627 ASP A C 1
ATOM 5057 O O . ASP A 1 627 ? 159.302 182.075 177.596 1.00 79.72 627 ASP A O 1
ATOM 5062 N N . VAL A 1 628 ? 158.584 183.553 179.154 1.00 75.41 628 VAL A N 1
ATOM 5063 C CA . VAL A 1 628 ? 158.507 184.664 178.216 1.00 75.41 628 VAL A CA 1
ATOM 5064 C C . VAL A 1 628 ? 159.805 184.975 177.517 1.00 75.41 628 VAL A C 1
ATOM 5065 O O . VAL A 1 628 ? 159.870 185.133 176.261 1.00 75.41 628 VAL A O 1
ATOM 5069 N N . HIS A 1 629 ? 160.890 185.045 178.267 1.00 75.60 629 HIS A N 1
ATOM 5070 C CA . HIS A 1 629 ? 162.166 185.255 177.635 1.00 75.60 629 HIS A CA 1
ATOM 5071 C C . HIS A 1 629 ? 162.435 184.238 176.565 1.00 75.60 629 HIS A C 1
ATOM 5072 O O . HIS A 1 629 ? 162.830 184.566 175.422 1.00 75.60 629 HIS A O 1
ATOM 5079 N N . GLY A 1 630 ? 162.254 182.986 176.893 1.00 75.80 630 GLY A N 1
ATOM 5080 C CA . GLY A 1 630 ? 162.427 182.007 175.861 1.00 75.80 630 GLY A CA 1
ATOM 5081 C C . GLY A 1 630 ? 161.659 182.212 174.617 1.00 75.80 630 GLY A C 1
ATOM 5082 O O . GLY A 1 630 ? 162.205 182.164 173.504 1.00 75.80 630 GLY A O 1
ATOM 5083 N N . ARG A 1 631 ? 160.366 182.406 174.735 1.00 77.54 631 ARG A N 1
ATOM 5084 C CA . ARG A 1 631 ? 159.622 182.757 173.523 1.00 77.54 631 ARG A CA 1
ATOM 5085 C C . ARG A 1 631 ? 160.122 183.963 172.690 1.00 77.54 631 ARG A C 1
ATOM 5086 O O . ARG A 1 631 ? 160.230 183.892 171.455 1.00 77.54 631 ARG A O 1
ATOM 5094 N N . VAL A 1 632 ? 160.527 185.063 173.293 1.00 75.57 632 VAL A N 1
ATOM 5095 C CA . VAL A 1 632 ? 161.186 186.149 172.493 1.00 75.57 632 VAL A CA 1
ATOM 5096 C C . VAL A 1 632 ? 162.493 185.718 171.811 1.00 75.57 632 VAL A C 1
ATOM 5097 O O . VAL A 1 632 ? 162.746 186.024 170.626 1.00 75.57 632 VAL A O 1
ATOM 5101 N N . ILE A 1 633 ? 163.338 184.963 172.480 1.00 77.74 633 ILE A N 1
ATOM 5102 C CA . ILE A 1 633 ? 164.508 184.414 171.795 1.00 77.74 633 ILE A CA 1
ATOM 5103 C C . ILE A 1 633 ? 164.107 183.564 170.585 1.00 77.74 633 ILE A C 1
ATOM 5104 O O . ILE A 1 633 ? 164.697 183.695 169.480 1.00 77.74 633 ILE A O 1
ATOM 5109 N N . THR A 1 634 ? 163.091 182.727 170.696 1.00 78.84 634 THR A N 1
ATOM 5110 C CA . THR A 1 634 ? 162.592 182.000 169.519 1.00 78.84 634 THR A CA 1
ATOM 5111 C C . THR A 1 634 ? 162.196 182.907 168.392 1.00 78.84 634 THR A C 1
ATOM 5112 O O . THR A 1 634 ? 162.608 182.735 167.234 1.00 78.84 634 THR A O 1
ATOM 5116 N N . ALA A 1 635 ? 161.407 183.904 168.667 1.00 81.43 635 ALA A N 1
ATOM 5117 C CA . ALA A 1 635 ? 161.129 184.847 167.620 1.00 81.43 635 ALA A CA 1
ATOM 5118 C C . ALA A 1 635 ? 162.318 185.390 166.944 1.00 81.43 635 ALA A C 1
ATOM 5119 O O . ALA A 1 635 ? 162.378 185.361 165.732 1.00 81.43 635 ALA A O 1
ATOM 5121 N N . LEU A 1 636 ? 163.301 185.900 167.670 1.00 82.01 636 LEU A N 1
ATOM 5122 C CA . LEU A 1 636 ? 164.558 186.367 167.067 1.00 82.01 636 LEU A CA 1
ATOM 5123 C C . LEU A 1 636 ? 165.147 185.363 166.130 1.00 82.01 636 LEU A C 1
ATOM 5124 O O . LEU A 1 636 ? 165.328 185.649 164.922 1.00 82.01 636 LEU A O 1
ATOM 5129 N N . ILE A 1 637 ? 165.389 184.150 166.577 1.00 84.66 637 ILE A N 1
ATOM 5130 C CA . ILE A 1 637 ? 165.847 183.121 165.618 1.00 84.66 637 ILE A CA 1
ATOM 5131 C C . ILE A 1 637 ? 165.003 182.892 164.340 1.00 84.66 637 ILE A C 1
ATOM 5132 O O . ILE A 1 637 ? 165.532 182.952 163.221 1.00 84.66 637 ILE A O 1
ATOM 5137 N N . ILE A 1 638 ? 163.695 182.742 164.442 1.00 86.08 638 ILE A N 1
ATOM 5138 C CA . ILE A 1 638 ? 162.873 182.633 163.231 1.00 86.08 638 ILE A CA 1
ATOM 5139 C C . ILE A 1 638 ? 163.022 183.834 162.316 1.00 86.08 638 ILE A C 1
ATOM 5140 O O . ILE A 1 638 ? 163.251 183.689 161.121 1.00 86.08 638 ILE A O 1
ATOM 5145 N N . SER A 1 639 ? 162.991 185.026 162.850 1.00 88.76 639 SER A N 1
ATOM 5146 C CA . SER A 1 639 ? 163.188 186.213 162.065 1.00 88.76 639 SER A CA 1
ATOM 5147 C C . SER A 1 639 ? 164.400 186.138 161.258 1.00 88.76 639 SER A C 1
ATOM 5148 O O . SER A 1 639 ? 164.381 186.325 160.020 1.00 88.76 639 SER A O 1
ATOM 5151 N N . GLN A 1 640 ? 165.512 185.865 161.927 1.00 93.58 640 GLN A N 1
ATOM 5152 C CA . GLN A 1 640 ? 166.799 185.791 161.231 1.00 93.58 640 GLN A CA 1
ATOM 5153 C C . GLN A 1 640 ? 166.846 184.752 160.135 1.00 93.58 640 GLN A C 1
ATOM 5154 O O . GLN A 1 640 ? 167.228 185.049 158.966 1.00 93.58 640 GLN A O 1
ATOM 5160 N N . LEU A 1 641 ? 166.372 183.554 160.419 1.00 94.48 641 LEU A N 1
ATOM 5161 C CA . LEU A 1 641 ? 166.277 182.553 159.347 1.00 94.48 641 LEU A CA 1
ATOM 5162 C C . LEU A 1 641 ? 165.464 183.001 158.140 1.00 94.48 641 LEU A C 1
ATOM 5163 O O . LEU A 1 641 ? 165.874 182.843 156.979 1.00 94.48 641 LEU A O 1
ATOM 5168 N N . LEU A 1 642 ? 164.322 183.602 158.353 1.00 95.25 642 LEU A N 1
ATOM 5169 C CA . LEU A 1 642 ? 163.562 184.123 157.227 1.00 95.25 642 LEU A CA 1
ATOM 5170 C C . LEU A 1 642 ? 164.233 185.207 156.436 1.00 95.25 642 LEU A C 1
ATOM 5171 O O . LEU A 1 642 ? 164.161 185.218 155.197 1.00 95.25 642 LEU A O 1
ATOM 5176 N N . LEU A 1 643 ? 164.898 186.137 157.083 1.00 97.06 643 LEU A N 1
ATOM 5177 C CA . LEU A 1 643 ? 165.649 187.102 156.260 1.00 97.06 643 LEU A CA 1
ATOM 5178 C C . LEU A 1 643 ? 166.668 186.368 155.427 1.00 97.06 643 LEU A C 1
ATOM 5179 O O . LEU A 1 643 ? 166.754 186.617 154.236 1.00 97.06 643 LEU A O 1
ATOM 5184 N N . MET A 1 644 ? 167.434 185.441 155.995 1.00 104.99 644 MET A N 1
ATOM 5185 C CA . MET A 1 644 ? 168.326 184.683 155.110 1.00 104.99 644 MET A CA 1
ATOM 5186 C C . MET A 1 644 ? 167.603 184.128 153.928 1.00 104.99 644 MET A C 1
ATOM 5187 O O . MET A 1 644 ? 168.018 184.336 152.814 1.00 104.99 644 MET A O 1
ATOM 5192 N N . GLY A 1 645 ? 166.533 183.394 154.126 1.00 103.31 645 GLY A N 1
ATOM 5193 C CA . GLY A 1 645 ? 165.740 182.938 152.999 1.00 103.31 645 GLY A CA 1
ATOM 5194 C C . GLY A 1 645 ? 165.360 183.921 151.919 1.00 103.31 645 GLY A C 1
ATOM 5195 O O . GLY A 1 645 ? 165.580 183.681 150.736 1.00 103.31 645 GLY A O 1
ATOM 5196 N N . LEU A 1 646 ? 164.791 185.042 152.285 1.00 104.10 646 LEU A N 1
ATOM 5197 C CA . LEU A 1 646 ? 164.446 186.028 151.294 1.00 104.10 646 LEU A CA 1
ATOM 5198 C C . LEU A 1 646 ? 165.628 186.590 150.559 1.00 104.10 646 LEU A C 1
ATOM 5199 O O . LEU A 1 646 ? 165.601 186.819 149.339 1.00 104.10 646 LEU A O 1
ATOM 5204 N N . LEU A 1 647 ? 166.709 186.796 151.276 1.00 109.53 647 LEU A N 1
ATOM 5205 C CA . LEU A 1 647 ? 167.900 187.330 150.638 1.00 109.53 647 LEU A CA 1
ATOM 5206 C C . LEU A 1 647 ? 168.440 186.290 149.668 1.00 109.53 647 LEU A C 1
ATOM 5207 O O . LEU A 1 647 ? 168.875 186.613 148.601 1.00 109.53 647 LEU A O 1
ATOM 5212 N N . GLY A 1 648 ? 168.346 185.031 149.975 1.00 112.08 648 GLY A N 1
ATOM 5213 C CA . GLY A 1 648 ? 168.726 184.030 149.003 1.00 112.08 648 GLY A CA 1
ATOM 5214 C C . GLY A 1 648 ? 167.849 184.062 147.778 1.00 112.08 648 GLY A C 1
ATOM 5215 O O . GLY A 1 648 ? 168.325 184.000 146.680 1.00 112.08 648 GLY A O 1
ATOM 5216 N N . THR A 1 649 ? 166.546 184.129 147.951 1.00 114.49 649 THR A N 1
ATOM 5217 C CA . THR A 1 649 ? 165.630 184.228 146.818 1.00 114.49 649 THR A CA 1
ATOM 5218 C C . THR A 1 649 ? 165.917 185.422 145.943 1.00 114.49 649 THR A C 1
ATOM 5219 O O . THR A 1 649 ? 165.660 185.359 144.764 1.00 114.49 649 THR A O 1
ATOM 5223 N N . LYS A 1 650 ? 166.481 186.512 146.473 1.00 117.34 650 LYS A N 1
ATOM 5224 C CA . LYS A 1 650 ? 166.820 187.637 145.570 1.00 117.34 650 LYS A CA 1
ATOM 5225 C C . LYS A 1 650 ? 168.242 187.606 145.084 1.00 117.34 650 LYS A C 1
ATOM 5226 O O . LYS A 1 650 ? 168.729 188.591 144.506 1.00 117.34 650 LYS A O 1
ATOM 5232 N N . HIS A 1 651 ? 168.872 186.459 145.159 1.00 122.15 651 HIS A N 1
ATOM 5233 C CA . HIS A 1 651 ? 170.271 186.262 144.824 1.00 122.15 651 HIS A CA 1
ATOM 5234 C C . HIS A 1 651 ? 171.184 187.266 145.369 1.00 122.15 651 HIS A C 1
ATOM 5235 O O . HIS A 1 651 ? 171.586 188.166 144.665 1.00 122.15 651 HIS A O 1
ATOM 5242 N N . ALA A 1 652 ? 171.521 187.133 146.636 1.00 121.24 652 ALA A N 1
ATOM 5243 C CA . ALA A 1 652 ? 172.483 188.005 147.248 1.00 121.24 652 ALA A CA 1
ATOM 5244 C C . ALA A 1 652 ? 173.291 187.060 148.071 1.00 121.24 652 ALA A C 1
ATOM 5245 O O . ALA A 1 652 ? 172.881 186.699 149.143 1.00 121.24 652 ALA A O 1
ATOM 5247 N N . ALA A 1 653 ? 174.429 186.617 147.560 1.00 123.72 653 ALA A N 1
ATOM 5248 C CA . ALA A 1 653 ? 175.299 185.691 148.266 1.00 123.72 653 ALA A CA 1
ATOM 5249 C C . ALA A 1 653 ? 176.473 186.419 148.810 1.00 123.72 653 ALA A C 1
ATOM 5250 O O . ALA A 1 653 ? 177.292 185.872 149.512 1.00 123.72 653 ALA A O 1
ATOM 5252 N N . SER A 1 654 ? 176.563 187.679 148.477 1.00 122.33 654 SER A N 1
ATOM 5253 C CA . SER A 1 654 ? 177.611 188.480 148.991 1.00 122.33 654 SER A CA 1
ATOM 5254 C C . SER A 1 654 ? 177.197 189.111 150.296 1.00 122.33 654 SER A C 1
ATOM 5255 O O . SER A 1 654 ? 178.021 189.719 150.954 1.00 122.33 654 SER A O 1
ATOM 5258 N N . ALA A 1 655 ? 176.113 188.536 151.009 1.00 119.37 655 ALA A N 1
ATOM 5259 C CA . ALA A 1 655 ? 175.547 188.934 152.425 1.00 119.37 655 ALA A CA 1
ATOM 5260 C C . ALA A 1 655 ? 174.926 187.835 153.558 1.00 119.37 655 ALA A C 1
ATOM 5261 O O . ALA A 1 655 ? 174.762 187.967 154.978 1.00 119.37 655 ALA A O 1
ATOM 5263 N N . ALA A 1 656 ? 174.551 186.676 153.054 1.00 119.26 656 ALA A N 1
ATOM 5264 C CA . ALA A 1 656 ? 174.006 185.665 154.021 1.00 119.26 656 ALA A CA 1
ATOM 5265 C C . ALA A 1 656 ? 174.880 184.986 155.178 1.00 119.26 656 ALA A C 1
ATOM 5266 O O . ALA A 1 656 ? 174.362 184.439 156.251 1.00 119.26 656 ALA A O 1
ATOM 5268 N N . PRO A 1 657 ? 176.205 185.001 155.043 1.00 118.65 657 PRO A N 1
ATOM 5269 C CA . PRO A 1 657 ? 176.953 184.449 156.204 1.00 118.65 657 PRO A CA 1
ATOM 5270 C C . PRO A 1 657 ? 176.940 185.403 157.401 1.00 118.65 657 PRO A C 1
ATOM 5271 O O . PRO A 1 657 ? 177.132 185.059 158.675 1.00 118.65 657 PRO A O 1
ATOM 5275 N N . PHE A 1 658 ? 176.724 186.644 157.048 1.00 116.90 658 PHE A N 1
ATOM 5276 C CA . PHE A 1 658 ? 176.595 187.612 158.058 1.00 116.90 658 PHE A CA 1
ATOM 5277 C C . PHE A 1 658 ? 175.284 187.235 158.770 1.00 116.90 658 PHE A C 1
ATOM 5278 O O . PHE A 1 658 ? 175.131 187.093 160.102 1.00 116.90 658 PHE A O 1
ATOM 5286 N N . LEU A 1 659 ? 174.277 187.085 157.926 1.00 112.53 659 LEU A N 1
ATOM 5287 C CA . LEU A 1 659 ? 173.084 186.602 158.673 1.00 112.53 659 LEU A CA 1
ATOM 5288 C C . LEU A 1 659 ? 173.299 185.332 159.650 1.00 112.53 659 LEU A C 1
ATOM 5289 O O . LEU A 1 659 ? 172.701 185.189 160.845 1.00 112.53 659 LEU A O 1
ATOM 5294 N N . ILE A 1 660 ? 174.138 184.387 159.246 1.00 112.57 660 ILE A N 1
ATOM 5295 C CA . ILE A 1 660 ? 174.512 183.252 160.200 1.00 112.57 660 ILE A CA 1
ATOM 5296 C C . ILE A 1 660 ? 175.177 183.627 161.580 1.00 112.57 660 ILE A C 1
ATOM 5297 O O . ILE A 1 660 ? 174.839 183.113 162.781 1.00 112.57 660 ILE A O 1
ATOM 5302 N N . ALA A 1 661 ? 176.172 184.480 161.480 1.00 109.20 661 ALA A N 1
ATOM 5303 C CA . ALA A 1 661 ? 176.695 184.987 162.749 1.00 109.20 661 ALA A CA 1
ATOM 5304 C C . ALA A 1 661 ? 175.588 185.445 163.607 1.00 109.20 661 ALA A C 1
ATOM 5305 O O . ALA A 1 661 ? 175.603 185.231 164.839 1.00 109.20 661 ALA A O 1
ATOM 5307 N N . LEU A 1 662 ? 174.672 186.213 163.018 1.00 104.25 662 LEU A N 1
ATOM 5308 C CA . LEU A 1 662 ? 173.455 186.607 163.829 1.00 104.25 662 LEU A CA 1
ATOM 5309 C C . LEU A 1 662 ? 172.861 185.469 164.643 1.00 104.25 662 LEU A C 1
ATOM 5310 O O . LEU A 1 662 ? 172.855 185.470 165.940 1.00 104.25 662 LEU A O 1
ATOM 5315 N N . PRO A 1 663 ? 172.268 184.502 163.899 1.00 101.29 663 PRO A N 1
ATOM 5316 C CA . PRO A 1 663 ? 171.853 183.451 164.876 1.00 101.29 663 PRO A CA 1
ATOM 5317 C C . PRO A 1 663 ? 172.745 182.934 166.043 1.00 101.29 663 PRO A C 1
ATOM 5318 O O . PRO A 1 663 ? 172.320 182.804 167.252 1.00 101.29 663 PRO A O 1
ATOM 5322 N N . VAL A 1 664 ? 174.013 182.657 165.739 1.00 101.99 664 VAL A N 1
ATOM 5323 C CA . VAL A 1 664 ? 174.901 182.281 166.907 1.00 101.99 664 VAL A CA 1
ATOM 5324 C C . VAL A 1 664 ? 175.014 183.329 168.055 1.00 101.99 664 VAL A C 1
ATOM 5325 O O . VAL A 1 664 ? 174.858 182.979 169.258 1.00 101.99 664 VAL A O 1
ATOM 5329 N N . ILE A 1 665 ? 175.307 184.594 167.754 1.00 102.50 665 ILE A N 1
ATOM 5330 C CA . ILE A 1 665 ? 175.247 185.616 168.824 1.00 102.50 665 ILE A CA 1
ATOM 5331 C C . ILE A 1 665 ? 173.932 185.532 169.659 1.00 102.50 665 ILE A C 1
ATOM 5332 O O . ILE A 1 665 ? 173.956 185.538 170.943 1.00 102.50 665 ILE A O 1
ATOM 5337 N N . THR A 1 666 ? 172.769 185.412 168.983 1.00 98.21 666 THR A N 1
ATOM 5338 C CA . THR A 1 666 ? 171.525 185.217 169.792 1.00 98.21 666 THR A CA 1
ATOM 5339 C C . THR A 1 666 ? 171.589 184.071 170.771 1.00 98.21 666 THR A C 1
ATOM 5340 O O . THR A 1 666 ? 171.432 184.254 171.997 1.00 98.21 666 THR A O 1
ATOM 5344 N N . ILE A 1 667 ? 171.856 182.870 170.285 1.00 95.70 667 ILE A N 1
ATOM 5345 C CA . ILE A 1 667 ? 171.987 181.791 171.313 1.00 95.70 667 ILE A CA 1
ATOM 5346 C C . ILE A 1 667 ? 173.014 182.019 172.433 1.00 95.70 667 ILE A C 1
ATOM 5347 O O . ILE A 1 667 ? 172.757 181.716 173.600 1.00 95.70 667 ILE A O 1
ATOM 5352 N N . GLY A 1 668 ? 174.145 182.620 172.155 1.00 97.02 668 GLY A N 1
ATOM 5353 C CA . GLY A 1 668 ? 175.034 182.954 173.254 1.00 97.02 668 GLY A CA 1
ATOM 5354 C C . GLY A 1 668 ? 174.493 183.849 174.319 1.00 97.02 668 GLY A C 1
ATOM 5355 O O . GLY A 1 668 ? 174.604 183.572 175.567 1.00 97.02 668 GLY A O 1
ATOM 5356 N N . PHE A 1 669 ? 173.870 184.944 173.909 1.00 97.33 669 PHE A N 1
ATOM 5357 C CA . PHE A 1 669 ? 173.187 185.765 174.952 1.00 97.33 669 PHE A CA 1
ATOM 5358 C C . PHE A 1 669 ? 172.126 184.988 175.703 1.00 97.33 669 PHE A C 1
ATOM 5359 O O . PHE A 1 669 ? 172.067 185.042 176.944 1.00 97.33 669 PHE A O 1
ATOM 5367 N N . HIS A 1 670 ? 171.320 184.205 175.002 1.00 92.53 670 HIS A N 1
ATOM 5368 C CA . HIS A 1 670 ? 170.397 183.372 175.737 1.00 92.53 670 HIS A CA 1
ATOM 5369 C C . HIS A 1 670 ? 171.077 182.672 176.805 1.00 92.53 670 HIS A C 1
ATOM 5370 O O . HIS A 1 670 ? 170.681 182.797 177.918 1.00 92.53 670 HIS A O 1
ATOM 5377 N N . ARG A 1 671 ? 172.092 181.880 176.512 1.00 97.57 671 ARG A N 1
ATOM 5378 C CA . ARG A 1 671 ? 172.822 181.119 177.551 1.00 97.57 671 ARG A CA 1
ATOM 5379 C C . ARG A 1 671 ? 173.341 181.923 178.723 1.00 97.57 671 ARG A C 1
ATOM 5380 O O . ARG A 1 671 ? 173.068 181.582 179.898 1.00 97.57 671 ARG A O 1
ATOM 5388 N N . PHE A 1 672 ? 173.997 183.033 178.481 1.00 93.14 672 PHE A N 1
ATOM 5389 C CA . PHE A 1 672 ? 174.336 183.877 179.636 1.00 93.14 672 PHE A CA 1
ATOM 5390 C C . PHE A 1 672 ? 173.153 184.200 180.556 1.00 93.14 672 PHE A C 1
ATOM 5391 O O . PHE A 1 672 ? 173.127 183.902 181.851 1.00 93.14 672 PHE A O 1
ATOM 5399 N N . CYS A 1 673 ? 172.126 184.784 179.943 1.00 92.10 67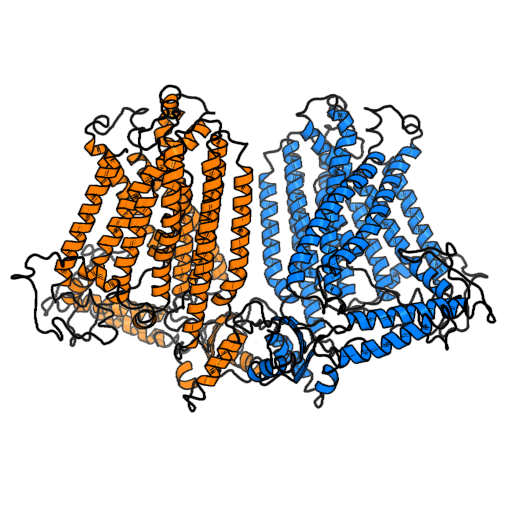3 CYS A N 1
ATOM 5400 C CA . CYS A 1 673 ? 171.001 185.182 180.737 1.00 92.10 673 CYS A CA 1
ATOM 5401 C C . CYS A 1 673 ? 170.576 184.046 181.511 1.00 92.10 673 CYS A C 1
ATOM 5402 O O . CYS A 1 673 ? 170.546 184.163 182.722 1.00 92.10 673 CYS A O 1
ATOM 5405 N N . LYS A 1 674 ? 170.321 182.940 180.841 1.00 92.49 674 LYS A N 1
ATOM 5406 C CA . LYS A 1 674 ? 169.857 181.743 181.485 1.00 92.49 674 LYS A CA 1
ATOM 5407 C C . LYS A 1 674 ? 170.603 181.596 182.663 1.00 92.49 674 LYS A C 1
ATOM 5408 O O . LYS A 1 674 ? 170.091 181.978 183.686 1.00 92.49 674 LYS A O 1
ATOM 5414 N N . GLY A 1 675 ? 171.815 181.094 182.591 1.00 92.39 675 GLY A N 1
ATOM 5415 C CA . GLY A 1 675 ? 172.629 181.005 183.816 1.00 92.39 675 GLY A CA 1
ATOM 5416 C C . GLY A 1 675 ? 172.248 181.967 184.920 1.00 92.39 675 GLY A C 1
ATOM 5417 O O . GLY A 1 675 ? 171.268 181.718 185.827 1.00 92.39 675 GLY A O 1
ATOM 5418 N N . ARG A 1 676 ? 172.775 183.182 184.819 1.00 92.31 676 ARG A N 1
ATOM 5419 C CA . ARG A 1 676 ? 172.378 184.035 185.969 1.00 92.31 676 ARG A CA 1
ATOM 5420 C C . ARG A 1 676 ? 170.877 184.154 186.521 1.00 92.31 676 ARG A C 1
ATOM 5421 O O . ARG A 1 676 ? 170.289 183.659 187.728 1.00 92.31 676 ARG A O 1
ATOM 5429 N N . PHE A 1 677 ? 170.043 184.588 185.613 1.00 88.49 677 PHE A N 1
ATOM 5430 C CA . PHE A 1 677 ? 168.781 184.832 186.196 1.00 88.49 677 PHE A CA 1
ATOM 5431 C C . PHE A 1 677 ? 167.798 183.674 186.368 1.00 88.49 677 PHE A C 1
ATOM 5432 O O . PHE A 1 677 ? 166.750 183.650 187.157 1.00 88.49 677 PHE A O 1
ATOM 5440 N N . GLU A 1 678 ? 168.140 182.598 185.756 1.00 87.70 678 GLU A N 1
ATOM 5441 C CA . GLU A 1 678 ? 167.197 181.566 185.894 1.00 87.70 678 GLU A CA 1
ATOM 5442 C C . GLU A 1 678 ? 167.498 180.954 187.176 1.00 87.70 678 GLU A C 1
ATOM 5443 O O . GLU A 1 678 ? 166.591 180.403 187.835 1.00 87.70 678 GLU A O 1
ATOM 5449 N N . PRO A 1 679 ? 168.824 180.840 187.484 1.00 86.66 679 PRO A N 1
ATOM 5450 C CA . PRO A 1 679 ? 168.968 180.451 188.839 1.00 86.66 679 PRO A CA 1
ATOM 5451 C C . PRO A 1 679 ? 168.048 181.202 189.729 1.00 86.66 679 PRO A C 1
ATOM 5452 O O . PRO A 1 679 ? 167.228 180.592 190.370 1.00 86.66 679 PRO A O 1
ATOM 5456 N N . ALA A 1 680 ? 168.125 182.536 189.740 1.00 81.56 680 ALA A N 1
ATOM 5457 C CA . ALA A 1 680 ? 167.043 183.241 190.593 1.00 81.56 680 ALA A CA 1
ATOM 5458 C C . ALA A 1 680 ? 165.651 182.738 190.635 1.00 81.56 680 ALA A C 1
ATOM 5459 O O . ALA A 1 680 ? 165.100 182.672 191.650 1.00 81.56 680 ALA A O 1
ATOM 5461 N N . PHE A 1 681 ? 165.029 182.550 189.482 1.00 82.49 681 PHE A N 1
ATOM 5462 C CA . PHE A 1 681 ? 163.628 181.996 189.386 1.00 82.49 681 PHE A CA 1
ATOM 5463 C C . PHE A 1 681 ? 163.297 180.548 189.638 1.00 82.49 681 PHE A C 1
ATOM 5464 O O . PHE A 1 681 ? 162.166 180.242 189.819 1.00 82.49 681 PHE A O 1
ATOM 5472 N N . VAL A 1 682 ? 164.272 179.643 189.619 1.00 84.08 682 VAL A N 1
ATOM 5473 C CA . VAL A 1 682 ? 164.059 178.168 189.855 1.00 84.08 682 VAL A CA 1
ATOM 5474 C C . VAL A 1 682 ? 164.660 177.418 191.072 1.00 84.08 682 VAL A C 1
ATOM 5475 O O . VAL A 1 682 ? 164.392 176.263 191.209 1.00 84.08 682 VAL A O 1
ATOM 5479 N N . ARG A 1 683 ? 165.362 178.029 192.018 1.00 84.45 683 ARG A N 1
ATOM 5480 C CA . ARG A 1 683 ? 166.051 177.453 193.167 1.00 84.45 683 ARG A CA 1
ATOM 5481 C C . ARG A 1 683 ? 166.107 178.412 194.305 1.00 84.45 683 ARG A C 1
ATOM 5482 O O . ARG A 1 683 ? 166.568 179.469 194.087 1.00 84.45 683 ARG A O 1
ATOM 5490 N N . TYR A 1 684 ? 165.606 178.084 195.500 1.00 83.54 684 TYR A N 1
ATOM 5491 C CA . TYR A 1 684 ? 165.589 178.951 196.674 1.00 83.54 684 TYR A CA 1
ATOM 5492 C C . TYR A 1 684 ? 166.822 178.850 197.456 1.00 83.54 684 TYR A C 1
ATOM 5493 O O . TYR A 1 684 ? 167.068 177.845 198.041 1.00 83.54 684 TYR A O 1
ATOM 5502 N N . PRO A 1 685 ? 167.610 179.898 197.504 1.00 81.89 685 PRO A N 1
ATOM 5503 C CA . PRO A 1 685 ? 168.841 179.892 198.201 1.00 81.89 685 PRO A CA 1
ATOM 5504 C C . PRO A 1 685 ? 168.664 179.548 199.660 1.00 81.89 685 PRO A C 1
ATOM 5505 O O . PRO A 1 685 ? 167.631 179.753 200.139 1.00 81.89 685 PRO A O 1
ATOM 5509 N N . LEU A 1 686 ? 169.637 179.042 200.376 1.00 80.30 686 LEU A N 1
ATOM 5510 C CA . LEU A 1 686 ? 169.529 178.622 201.757 1.00 80.30 686 LEU A CA 1
ATOM 5511 C C . LEU A 1 686 ? 169.933 179.671 202.695 1.00 80.30 686 LEU A C 1
ATOM 5512 O O . LEU A 1 686 ? 169.706 179.536 203.851 1.00 80.30 686 LEU A O 1
ATOM 5517 N N . GLN A 1 687 ? 170.526 180.746 202.231 1.00 87.57 687 GLN A N 1
ATOM 5518 C CA . GLN A 1 687 ? 170.840 181.859 203.050 1.00 87.57 687 GLN A CA 1
ATOM 5519 C C . GLN A 1 687 ? 169.704 182.728 203.123 1.00 87.57 687 GLN A C 1
ATOM 5520 O O . GLN A 1 687 ? 169.610 183.469 204.029 1.00 87.57 687 GLN A O 1
ATOM 5526 N N . GLU A 1 688 ? 168.785 182.657 202.201 1.00 91.75 688 GLU A N 1
ATOM 5527 C CA . GLU A 1 688 ? 167.608 183.444 202.171 1.00 91.75 688 GLU A CA 1
ATOM 5528 C C . GLU A 1 688 ? 166.571 182.891 203.065 1.00 91.75 688 GLU A C 1
ATOM 5529 O O . GLU A 1 688 ? 165.904 183.633 203.700 1.00 91.75 688 GLU A O 1
ATOM 5535 N N . ALA A 1 689 ? 166.458 181.592 203.198 1.00 87.63 689 ALA A N 1
ATOM 5536 C CA . ALA A 1 689 ? 165.573 180.910 204.075 1.00 87.63 689 ALA A CA 1
ATOM 5537 C C . ALA A 1 689 ? 165.985 180.964 205.472 1.00 87.63 689 ALA A C 1
ATOM 5538 O O . ALA A 1 689 ? 165.147 180.927 206.306 1.00 87.63 689 ALA A O 1
ATOM 5540 N N . MET A 1 690 ? 167.255 181.038 205.797 1.00 91.06 690 MET A N 1
ATOM 5541 C CA . MET A 1 690 ? 167.701 181.265 207.133 1.00 91.06 690 MET A CA 1
ATOM 5542 C C . MET A 1 690 ? 167.551 182.678 207.601 1.00 91.06 690 MET A C 1
ATOM 5543 O O . MET A 1 690 ? 167.304 182.873 208.734 1.00 91.06 690 MET A O 1
ATOM 5548 N N . MET A 1 691 ? 167.660 183.692 206.788 1.00 95.36 691 MET A N 1
ATOM 5549 C CA . MET A 1 691 ? 167.415 185.029 207.205 1.00 95.36 691 MET A CA 1
ATOM 5550 C C . MET A 1 691 ? 165.998 185.369 207.440 1.00 95.36 691 MET A C 1
ATOM 5551 O O . MET A 1 691 ? 165.757 186.236 208.212 1.00 95.36 691 MET A O 1
ATOM 5556 N N . LYS A 1 692 ? 165.031 184.727 206.806 1.00 91.00 692 LYS A N 1
ATOM 5557 C CA . LYS A 1 692 ? 163.650 184.982 206.956 1.00 91.00 692 LYS A CA 1
ATOM 5558 C C . LYS A 1 692 ? 163.223 184.316 208.146 1.00 91.00 692 LYS A C 1
ATOM 5559 O O . LYS A 1 692 ? 162.368 184.793 208.810 1.00 91.00 692 LYS A O 1
ATOM 5565 N N . ASP A 1 693 ? 163.873 183.262 208.514 1.00 96.20 693 ASP A N 1
ATOM 5566 C CA . ASP A 1 693 ? 163.504 182.463 209.615 1.00 96.20 693 ASP A CA 1
ATOM 5567 C C . ASP A 1 693 ? 164.040 182.907 210.893 1.00 96.20 693 ASP A C 1
ATOM 5568 O O . ASP A 1 693 ? 163.508 182.569 211.899 1.00 96.20 693 ASP A O 1
ATOM 5573 N N . THR A 1 694 ? 165.113 183.655 210.893 1.00 97.45 694 THR A N 1
ATOM 5574 C CA . THR A 1 694 ? 165.694 184.191 212.089 1.00 97.45 694 THR A CA 1
ATOM 5575 C C . THR A 1 694 ? 165.247 185.534 212.407 1.00 97.45 694 THR A C 1
ATOM 5576 O O . THR A 1 694 ? 165.562 186.012 213.449 1.00 97.45 694 THR A O 1
ATOM 5580 N N . LEU A 1 695 ? 164.525 186.180 211.537 1.00 99.15 695 LEU A N 1
ATOM 5581 C CA . LEU A 1 695 ? 163.973 187.468 211.794 1.00 99.15 695 LEU A CA 1
ATOM 5582 C C . LEU A 1 695 ? 162.550 187.356 212.204 1.00 99.15 695 LEU A C 1
ATOM 5583 O O . LEU A 1 695 ? 161.994 188.330 212.596 1.00 99.15 695 LEU A O 1
ATOM 5588 N N . GLU A 1 696 ? 161.938 186.192 212.141 1.00 101.06 696 GLU A N 1
ATOM 5589 C CA . GLU A 1 696 ? 160.570 185.957 212.484 1.00 101.06 696 GLU A CA 1
ATOM 5590 C C . GLU A 1 696 ? 160.534 185.222 213.763 1.00 101.06 696 GLU A C 1
ATOM 5591 O O . GLU A 1 696 ? 159.494 184.932 214.265 1.00 101.06 696 GLU A O 1
ATOM 5597 N N . ARG A 1 697 ? 161.669 184.908 214.326 1.00 104.19 697 ARG A N 1
ATOM 5598 C CA . ARG A 1 697 ? 161.754 184.237 215.585 1.00 104.19 697 ARG A CA 1
ATOM 5599 C C . ARG A 1 697 ? 162.379 185.190 216.507 1.00 104.19 697 ARG A C 1
ATOM 5600 O O . ARG A 1 697 ? 163.000 184.802 217.460 1.00 104.19 697 ARG A O 1
ATOM 5608 N N . ALA A 1 698 ? 162.241 186.457 216.234 1.00 103.86 698 ALA A N 1
ATOM 5609 C CA . ALA A 1 698 ? 162.800 187.456 217.045 1.00 103.86 698 ALA A CA 1
ATOM 5610 C C . ALA A 1 698 ? 161.725 188.446 217.128 1.00 103.86 698 ALA A C 1
ATOM 5611 O O . ALA A 1 698 ? 161.736 189.272 218.008 1.00 103.86 698 ALA A O 1
ATOM 5613 N N . ARG A 1 699 ? 160.779 188.392 216.214 1.00 108.95 699 ARG A N 1
ATOM 5614 C CA . ARG A 1 699 ? 159.662 189.302 216.194 1.00 108.95 699 ARG A CA 1
ATOM 5615 C C . ARG A 1 699 ? 158.512 188.610 216.842 1.00 108.95 699 ARG A C 1
ATOM 5616 O O . ARG A 1 699 ? 157.858 189.207 217.667 1.00 108.95 699 ARG A O 1
ATOM 5624 N N . GLU A 1 700 ? 158.217 187.375 216.459 1.00 111.66 700 GLU A N 1
ATOM 5625 C CA . GLU A 1 700 ? 157.186 186.576 217.085 1.00 111.66 700 GLU A CA 1
ATOM 5626 C C . GLU A 1 700 ? 157.903 185.507 217.775 1.00 111.66 700 GLU A C 1
ATOM 5627 O O . GLU A 1 700 ? 158.013 184.431 217.263 1.00 111.66 700 GLU A O 1
ATOM 5633 N N . PRO A 1 701 ? 158.386 185.779 218.966 1.00 114.75 701 PRO A N 1
ATOM 5634 C CA . PRO A 1 701 ? 159.184 184.811 219.674 1.00 114.75 701 PRO A CA 1
ATOM 5635 C C . PRO A 1 701 ? 158.432 183.591 220.167 1.00 114.75 701 PRO A C 1
ATOM 5636 O O . PRO A 1 701 ? 159.071 182.614 220.530 1.00 114.75 701 PRO A O 1
ATOM 5640 N N . ASN A 1 702 ? 157.109 183.616 220.173 1.00 117.26 702 ASN A N 1
ATOM 5641 C CA . ASN A 1 702 ? 156.289 182.503 220.626 1.00 117.26 702 ASN A CA 1
ATOM 5642 C C . ASN A 1 702 ? 155.882 181.520 219.518 1.00 117.26 702 ASN A C 1
ATOM 5643 O O . ASN A 1 702 ? 156.368 180.402 219.537 1.00 117.26 702 ASN A O 1
ATOM 5648 N N . LEU A 1 703 ? 155.010 181.902 218.583 1.00 118.71 703 LEU A N 1
ATOM 5649 C CA . LEU A 1 703 ? 154.587 181.069 217.428 1.00 118.71 703 LEU A CA 1
ATOM 5650 C C . LEU A 1 703 ? 154.485 179.543 217.450 1.00 118.71 703 LEU A C 1
ATOM 5651 O O . LEU A 1 703 ? 155.503 178.861 217.519 1.00 118.71 703 LEU A O 1
ATOM 5656 N N . ASN A 1 704 ? 153.274 178.981 217.347 1.00 113.73 704 ASN A N 1
ATOM 5657 C CA . ASN A 1 704 ? 153.162 177.530 217.221 1.00 113.73 704 ASN A CA 1
ATOM 5658 C C . ASN A 1 704 ? 152.835 177.264 215.803 1.00 113.73 704 ASN A C 1
ATOM 5659 O O . ASN A 1 704 ? 151.841 177.743 215.325 1.00 113.73 704 ASN A O 1
ATOM 5664 N N . LEU A 1 705 ? 153.661 176.508 215.108 1.00 106.31 705 LEU A N 1
ATOM 5665 C CA . LEU A 1 705 ? 153.462 176.307 213.715 1.00 106.31 705 LEU A CA 1
ATOM 5666 C C . LEU A 1 705 ? 152.645 175.102 213.424 1.00 106.31 705 LEU A C 1
ATOM 5667 O O . LEU A 1 705 ? 152.151 174.971 212.358 1.00 106.31 705 LEU A O 1
ATOM 5672 N N . LYS A 1 706 ? 152.433 174.233 214.368 1.00 104.59 706 LYS A N 1
ATOM 5673 C CA . LYS A 1 706 ? 151.726 173.022 214.104 1.00 104.59 706 LYS A CA 1
ATOM 5674 C C . LYS A 1 706 ? 150.285 173.255 214.160 1.00 104.59 706 LYS A C 1
ATOM 5675 O O . LYS A 1 706 ? 149.525 172.410 213.753 1.00 104.59 706 LYS A O 1
ATOM 5681 N N . GLY A 1 707 ? 149.854 174.383 214.695 1.00 107.13 707 GLY A N 1
ATOM 5682 C CA . GLY A 1 707 ? 148.455 174.721 214.646 1.00 107.13 707 GLY A CA 1
ATOM 5683 C C . GLY A 1 707 ? 148.173 175.133 213.239 1.00 107.13 707 GLY A C 1
ATOM 5684 O O . GLY A 1 707 ? 147.394 174.488 212.565 1.00 107.13 707 GLY A O 1
ATOM 5685 N N . TYR A 1 708 ? 148.833 176.161 212.766 1.00 101.70 708 TYR A N 1
ATOM 5686 C CA . TYR A 1 708 ? 148.676 176.665 211.432 1.00 101.70 708 TYR A CA 1
ATOM 5687 C C . TYR A 1 708 ? 148.888 175.735 210.306 1.00 101.70 708 TYR A C 1
ATOM 5688 O O . TYR A 1 708 ? 148.132 175.795 209.370 1.00 101.70 708 TYR A O 1
ATOM 5697 N N . LEU A 1 709 ? 149.872 174.856 210.358 1.00 98.93 709 LEU A N 1
ATOM 5698 C CA . LEU A 1 709 ? 150.276 174.051 209.225 1.00 98.93 709 LEU A CA 1
ATOM 5699 C C . LEU A 1 709 ? 149.677 172.747 209.121 1.00 98.93 709 LEU A C 1
ATOM 5700 O O . LEU A 1 709 ? 149.690 172.172 208.076 1.00 98.93 709 LEU A O 1
ATOM 5705 N N . GLN A 1 710 ? 149.094 172.265 210.178 1.00 104.83 710 GLN A N 1
ATOM 5706 C CA . GLN A 1 710 ? 148.451 170.949 210.195 1.00 104.83 710 GLN A CA 1
ATOM 5707 C C . GLN A 1 710 ? 147.360 170.737 209.203 1.00 104.83 710 GLN A C 1
ATOM 5708 O O . GLN A 1 710 ? 147.480 169.886 208.338 1.00 104.83 710 GLN A O 1
ATOM 5714 N N . ASP A 1 711 ? 146.309 171.530 209.292 1.00 102.71 711 ASP A N 1
ATOM 5715 C CA . ASP A 1 711 ? 145.176 171.375 208.466 1.00 102.71 711 ASP A CA 1
ATOM 5716 C C . ASP A 1 711 ? 145.011 172.228 207.289 1.00 102.71 711 ASP A C 1
ATOM 5717 O O . ASP A 1 711 ? 143.906 172.511 206.950 1.00 102.71 711 ASP A O 1
ATOM 5722 N N . ALA A 1 712 ? 146.052 172.606 206.606 1.00 95.44 712 ALA A N 1
ATOM 5723 C CA . ALA A 1 712 ? 145.924 173.520 205.549 1.00 95.44 712 ALA A CA 1
ATOM 5724 C C . ALA A 1 712 ? 145.815 172.843 204.300 1.00 95.44 712 ALA A C 1
ATOM 5725 O O . ALA A 1 712 ? 145.391 173.421 203.349 1.00 95.44 712 ALA A O 1
ATOM 5727 N N . TYR A 1 713 ? 146.130 171.577 204.284 1.00 90.53 713 TYR A N 1
ATOM 5728 C CA . TYR A 1 713 ? 146.118 170.772 203.109 1.00 90.53 713 TYR A CA 1
ATOM 5729 C C . TYR A 1 713 ? 145.145 169.597 203.223 1.00 90.53 713 TYR A C 1
ATOM 5730 O O . TYR A 1 713 ? 145.509 168.528 202.906 1.00 90.53 713 TYR A O 1
ATOM 5739 N N . ILE A 1 714 ? 143.887 169.830 203.621 1.00 93.83 714 ILE A N 1
ATOM 5740 C CA . ILE A 1 714 ? 142.840 168.821 203.711 1.00 93.83 714 ILE A CA 1
ATOM 5741 C C . ILE A 1 714 ? 141.847 168.601 202.503 1.00 93.83 714 ILE A C 1
ATOM 5742 O O . ILE A 1 714 ? 141.892 167.483 202.083 1.00 93.83 714 ILE A O 1
ATOM 5747 N N . HIS A 1 715 ? 140.984 169.542 202.016 1.00 92.56 715 HIS A N 1
ATOM 5748 C CA . HIS A 1 715 ? 140.000 169.451 200.857 1.00 92.56 715 HIS A CA 1
ATOM 5749 C C . HIS A 1 715 ? 138.507 170.126 200.937 1.00 92.56 715 HIS A C 1
ATOM 5750 O O . HIS A 1 715 ? 138.475 171.355 200.808 1.00 92.56 715 HIS A O 1
ATOM 5757 N N . PRO A 1 716 ? 137.266 169.367 201.005 1.00 91.37 716 PRO A N 1
ATOM 5758 C CA . PRO A 1 716 ? 135.847 169.814 201.144 1.00 91.37 716 PRO A CA 1
ATOM 5759 C C . PRO A 1 716 ? 135.404 169.045 202.307 1.00 91.37 716 PRO A C 1
ATOM 5760 O O . PRO A 1 716 ? 134.346 168.453 202.239 1.00 91.37 716 PRO A O 1
ATOM 5764 N N . VAL A 1 717 ? 136.217 168.967 203.338 1.00 97.26 717 VAL A N 1
ATOM 5765 C CA . VAL A 1 717 ? 135.949 168.193 204.473 1.00 97.26 717 VAL A CA 1
ATOM 5766 C C . VAL A 1 717 ? 136.204 169.214 205.559 1.00 97.26 717 VAL A C 1
ATOM 5767 O O . VAL A 1 717 ? 135.903 170.403 205.414 1.00 97.26 717 VAL A O 1
ATOM 5771 N N . ALA B 1 2 ? 194.349 142.164 148.568 1.00 30.00 2 ALA B N 1
ATOM 5772 C CA . ALA B 1 2 ? 194.226 142.348 149.988 1.00 30.00 2 ALA B CA 1
ATOM 5773 C C . ALA B 1 2 ? 193.480 141.151 150.172 1.00 30.00 2 ALA B C 1
ATOM 5774 O O . ALA B 1 2 ? 193.432 140.574 151.227 1.00 30.00 2 ALA B O 1
ATOM 5776 N N . THR B 1 3 ? 193.151 140.450 149.176 1.00 30.00 3 THR B N 1
ATOM 5777 C CA . THR B 1 3 ? 192.500 139.204 149.525 1.00 30.00 3 THR B CA 1
ATOM 5778 C C . THR B 1 3 ? 193.099 138.249 150.605 1.00 30.00 3 THR B C 1
ATOM 5779 O O . THR B 1 3 ? 194.027 138.458 151.498 1.00 30.00 3 THR B O 1
ATOM 5783 N N . LEU B 1 4 ? 192.549 137.093 150.570 1.00 106.56 4 LEU B N 1
ATOM 5784 C CA . LEU B 1 4 ? 193.136 136.164 151.458 1.00 106.56 4 LEU B CA 1
ATOM 5785 C C . LEU B 1 4 ? 194.696 136.334 151.588 1.00 106.56 4 LEU B C 1
ATOM 5786 O O . LEU B 1 4 ? 195.178 136.268 152.664 1.00 106.56 4 LEU B O 1
ATOM 5791 N N . LYS B 1 5 ? 195.453 136.716 150.570 1.00 109.64 5 LYS B N 1
ATOM 5792 C CA . LYS B 1 5 ? 196.893 136.855 150.717 1.00 109.64 5 LYS B CA 1
ATOM 5793 C C . LYS B 1 5 ? 197.335 137.817 151.762 1.00 109.64 5 LYS B C 1
ATOM 5794 O O . LYS B 1 5 ? 197.911 137.419 152.750 1.00 109.64 5 LYS B O 1
ATOM 5800 N N . ASP B 1 6 ? 197.121 139.087 151.571 1.00 109.60 6 ASP B N 1
ATOM 5801 C CA . ASP B 1 6 ? 197.461 140.013 152.612 1.00 109.60 6 ASP B CA 1
ATOM 5802 C C . ASP B 1 6 ? 196.828 139.681 153.957 1.00 109.60 6 ASP B C 1
ATOM 5803 O O . ASP B 1 6 ? 197.495 139.786 154.989 1.00 109.60 6 ASP B O 1
ATOM 5808 N N . ILE B 1 7 ? 195.588 139.174 153.982 1.00 104.79 7 ILE B N 1
ATOM 5809 C CA . ILE B 1 7 ? 195.056 138.960 155.343 1.00 104.79 7 ILE B CA 1
ATOM 5810 C C . ILE B 1 7 ? 195.877 137.878 156.009 1.00 104.79 7 ILE B C 1
ATOM 5811 O O . ILE B 1 7 ? 196.368 138.070 157.100 1.00 104.79 7 ILE B O 1
ATOM 5816 N N . GLY B 1 8 ? 196.156 136.806 155.331 1.00 107.64 8 GLY B N 1
ATOM 5817 C CA . GLY B 1 8 ? 196.983 135.777 155.873 1.00 107.64 8 GLY B CA 1
ATOM 5818 C C . GLY B 1 8 ? 198.382 136.188 156.220 1.00 107.64 8 GLY B C 1
ATOM 5819 O O . GLY B 1 8 ? 198.906 135.767 157.225 1.00 107.64 8 GLY B O 1
ATOM 5820 N N . VAL B 1 9 ? 199.016 137.019 155.437 1.00 106.49 9 VAL B N 1
ATOM 5821 C CA . VAL B 1 9 ? 200.330 137.382 155.854 1.00 106.49 9 VAL B CA 1
ATOM 5822 C C . VAL B 1 9 ? 200.257 138.167 157.108 1.00 106.49 9 VAL B C 1
ATOM 5823 O O . VAL B 1 9 ? 200.937 137.836 158.074 1.00 106.49 9 VAL B O 1
ATOM 5827 N N . SER B 1 10 ? 199.378 139.146 157.189 1.00 105.21 10 SER B N 1
ATOM 5828 C CA . SER B 1 10 ? 199.397 139.867 158.417 1.00 105.21 10 SER B CA 1
ATOM 5829 C C . SER B 1 10 ? 199.131 138.944 159.536 1.00 105.21 10 SER B C 1
ATOM 5830 O O . SER B 1 10 ? 199.814 139.000 160.506 1.00 105.21 10 SER B O 1
ATOM 5833 N N . ALA B 1 11 ? 198.199 138.014 159.393 1.00 102.15 11 ALA B N 1
ATOM 5834 C CA . ALA B 1 11 ? 197.811 137.199 160.505 1.00 102.15 11 ALA B CA 1
ATOM 5835 C C . ALA B 1 11 ? 198.875 136.305 160.941 1.00 102.15 11 ALA B C 1
ATOM 5836 O O . ALA B 1 11 ? 199.118 136.221 162.106 1.00 102.15 11 ALA B O 1
ATOM 5838 N N . GLY B 1 12 ? 199.611 135.707 160.050 1.00 102.54 12 GLY B N 1
ATOM 5839 C CA . GLY B 1 12 ? 200.741 134.903 160.429 1.00 102.54 12 GLY B CA 1
ATOM 5840 C C . GLY B 1 12 ? 201.744 135.740 161.150 1.00 102.54 12 GLY B C 1
ATOM 5841 O O . GLY B 1 12 ? 202.097 135.441 162.282 1.00 102.54 12 GLY B O 1
ATOM 5842 N N . ILE B 1 13 ? 202.173 136.830 160.560 1.00 103.15 13 ILE B N 1
ATOM 5843 C CA . ILE B 1 13 ? 203.195 137.567 161.235 1.00 103.15 13 ILE B CA 1
ATOM 5844 C C . ILE B 1 13 ? 202.716 137.955 162.616 1.00 103.15 13 ILE B C 1
ATOM 5845 O O . ILE B 1 13 ? 203.461 137.805 163.575 1.00 103.15 13 ILE B O 1
ATOM 5850 N N . ASN B 1 14 ? 201.450 138.315 162.801 1.00 102.55 14 ASN B N 1
ATOM 5851 C CA . ASN B 1 14 ? 200.991 138.801 164.095 1.00 102.55 14 ASN B CA 1
ATOM 5852 C C . ASN B 1 14 ? 200.824 137.709 165.109 1.00 102.55 14 ASN B C 1
ATOM 5853 O O . ASN B 1 14 ? 201.256 137.849 166.256 1.00 102.55 14 ASN B O 1
ATOM 5858 N N . ILE B 1 15 ? 200.360 136.572 164.713 1.00 100.45 15 ILE B N 1
ATOM 5859 C CA . ILE B 1 15 ? 200.269 135.543 165.653 1.00 100.45 15 ILE B CA 1
ATOM 5860 C C . ILE B 1 15 ? 201.661 135.180 166.070 1.00 100.45 15 ILE B C 1
ATOM 5861 O O . ILE B 1 15 ? 201.942 135.029 167.267 1.00 100.45 15 ILE B O 1
ATOM 5866 N N . LEU B 1 16 ? 202.603 135.152 165.155 1.00 102.50 16 LEU B N 1
ATOM 5867 C CA . LEU B 1 16 ? 203.971 134.885 165.564 1.00 102.50 16 LEU B CA 1
ATOM 5868 C C . LEU B 1 16 ? 204.530 135.886 166.540 1.00 102.50 16 LEU B C 1
ATOM 5869 O O . LEU B 1 16 ? 205.085 135.511 167.562 1.00 102.50 16 LEU B O 1
ATOM 5874 N N . THR B 1 17 ? 204.381 137.156 166.276 1.00 101.73 17 THR B N 1
ATOM 5875 C CA . THR B 1 17 ? 204.802 138.125 167.231 1.00 101.73 17 THR B CA 1
ATOM 5876 C C . THR B 1 17 ? 204.195 137.877 168.589 1.00 101.73 17 THR B C 1
ATOM 5877 O O . THR B 1 17 ? 204.916 137.781 169.550 1.00 101.73 17 THR B O 1
ATOM 5881 N N . ALA B 1 18 ? 202.888 137.730 168.709 1.00 100.92 18 ALA B N 1
ATOM 5882 C CA . ALA B 1 18 ? 202.336 137.401 170.004 1.00 100.92 18 ALA B CA 1
ATOM 5883 C C . ALA B 1 18 ? 202.905 136.161 170.666 1.00 100.92 18 ALA B C 1
ATOM 5884 O O . ALA B 1 18 ? 203.256 136.219 171.828 1.00 100.92 18 ALA B O 1
ATOM 5886 N N . PHE B 1 19 ? 203.057 135.046 169.985 1.00 104.20 19 PHE B N 1
ATOM 5887 C CA . PHE B 1 19 ? 203.744 133.908 170.611 1.00 104.20 19 PHE B CA 1
ATOM 5888 C C . PHE B 1 19 ? 205.199 134.167 171.053 1.00 104.20 19 PHE B C 1
ATOM 5889 O O . PHE B 1 19 ? 205.594 133.781 172.155 1.00 104.20 19 PHE B O 1
ATOM 5897 N N . ILE B 1 20 ? 205.995 134.887 170.289 1.00 102.83 20 ILE B N 1
ATOM 5898 C CA . ILE B 1 20 ? 207.326 135.227 170.724 1.00 102.83 20 ILE B CA 1
ATOM 5899 C C . ILE B 1 20 ? 207.245 136.062 171.949 1.00 102.83 20 ILE B C 1
ATOM 5900 O O . ILE B 1 20 ? 207.975 135.813 172.922 1.00 102.83 20 ILE B O 1
ATOM 5905 N N . PHE B 1 21 ? 206.332 136.997 172.000 1.00 101.18 21 PHE B N 1
ATOM 5906 C CA . PHE B 1 21 ? 206.168 137.772 173.199 1.00 101.18 21 PHE B CA 1
ATOM 5907 C C . PHE B 1 21 ? 205.891 136.935 174.376 1.00 101.18 21 PHE B C 1
ATOM 5908 O O . PHE B 1 21 ? 206.604 137.015 175.350 1.00 101.18 21 PHE B O 1
ATOM 5916 N N . PHE B 1 22 ? 204.912 136.069 174.280 1.00 101.47 22 PHE B N 1
ATOM 5917 C CA . PHE B 1 22 ? 204.554 135.227 175.402 1.00 101.47 22 PHE B CA 1
ATOM 5918 C C . PHE B 1 22 ? 205.716 134.393 175.857 1.00 101.47 22 PHE B C 1
ATOM 5919 O O . PHE B 1 22 ? 205.984 134.307 177.056 1.00 101.47 22 PHE B O 1
ATOM 5927 N N . ILE B 1 23 ? 206.503 133.856 174.949 1.00 102.54 23 ILE B N 1
ATOM 5928 C CA . ILE B 1 23 ? 207.760 133.151 175.366 1.00 102.54 23 ILE B CA 1
ATOM 5929 C C . ILE B 1 23 ? 208.813 134.012 176.117 1.00 102.54 23 ILE B C 1
ATOM 5930 O O . ILE B 1 23 ? 209.267 133.688 177.253 1.00 102.54 23 ILE B O 1
ATOM 5935 N N . ILE B 1 24 ? 209.199 135.133 175.546 1.00 103.40 24 ILE B N 1
ATOM 5936 C CA . ILE B 1 24 ? 210.080 135.979 176.303 1.00 103.40 24 ILE B CA 1
ATOM 5937 C C . ILE B 1 24 ? 209.467 136.341 177.674 1.00 103.40 24 ILE B C 1
ATOM 5938 O O . ILE B 1 24 ? 210.206 136.423 178.654 1.00 103.40 24 ILE B O 1
ATOM 5943 N N . PHE B 1 25 ? 208.147 136.558 177.797 1.00 104.99 25 PHE B N 1
ATOM 5944 C CA . PHE B 1 25 ? 207.541 136.854 179.091 1.00 104.99 25 PHE B CA 1
ATOM 5945 C C . PHE B 1 25 ? 207.742 135.698 180.001 1.00 104.99 25 PHE B C 1
ATOM 5946 O O . PHE B 1 25 ? 208.242 135.906 181.054 1.00 104.99 25 PHE B O 1
ATOM 5954 N N . ALA B 1 26 ? 207.370 134.485 179.661 1.00 106.14 26 ALA B N 1
ATOM 5955 C CA . ALA B 1 26 ? 207.705 133.380 180.521 1.00 106.14 26 ALA B CA 1
ATOM 5956 C C . ALA B 1 26 ? 209.131 133.517 181.036 1.00 106.14 26 ALA B C 1
ATOM 5957 O O . ALA B 1 26 ? 209.383 133.572 182.278 1.00 106.14 26 ALA B O 1
ATOM 5959 N N . PHE B 1 27 ? 210.095 133.616 180.130 1.00 111.76 27 PHE B N 1
ATOM 5960 C CA . PHE B 1 27 ? 211.468 133.689 180.609 1.00 111.76 27 PHE B CA 1
ATOM 5961 C C . PHE B 1 27 ? 211.656 134.683 181.642 1.00 111.76 27 PHE B C 1
ATOM 5962 O O . PHE B 1 27 ? 212.082 134.351 182.696 1.00 111.76 27 PHE B O 1
ATOM 5970 N N . LEU B 1 28 ? 211.401 135.932 181.320 1.00 109.57 28 LEU B N 1
ATOM 5971 C CA . LEU B 1 28 ? 211.560 137.034 182.264 1.00 109.57 28 LEU B CA 1
ATOM 5972 C C . LEU B 1 28 ? 210.772 136.989 183.571 1.00 109.57 28 LEU B C 1
ATOM 5973 O O . LEU B 1 28 ? 211.292 137.434 184.567 1.00 109.57 28 LEU B O 1
ATOM 5978 N N . ARG B 1 29 ? 209.557 136.464 183.611 1.00 108.58 29 ARG B N 1
ATOM 5979 C CA . ARG B 1 29 ? 208.836 136.283 184.869 1.00 108.58 29 ARG B CA 1
ATOM 5980 C C . ARG B 1 29 ? 209.344 135.104 185.724 1.00 108.58 29 ARG B C 1
ATOM 5981 O O . ARG B 1 29 ? 209.064 135.042 186.917 1.00 108.58 29 ARG B O 1
ATOM 5989 N N . LEU B 1 30 ? 210.093 134.160 185.146 1.00 112.97 30 LEU B N 1
ATOM 5990 C CA . LEU B 1 30 ? 210.718 133.086 185.994 1.00 112.97 30 LEU B CA 1
ATOM 5991 C C . LEU B 1 30 ? 212.077 133.400 186.664 1.00 112.97 30 LEU B C 1
ATOM 5992 O O . LEU B 1 30 ? 212.557 132.571 187.406 1.00 112.97 30 LEU B O 1
ATOM 5997 N N . GLN B 1 31 ? 212.699 134.557 186.432 1.00 120.09 31 GLN B N 1
ATOM 5998 C CA . GLN B 1 31 ? 213.949 134.964 186.968 1.00 120.09 31 GLN B CA 1
ATOM 5999 C C . GLN B 1 31 ? 213.608 135.785 188.161 1.00 120.09 31 GLN B C 1
ATOM 6000 O O . GLN B 1 31 ? 212.784 136.671 188.071 1.00 120.09 31 GLN B O 1
ATOM 6006 N N . PRO B 1 32 ? 214.216 135.506 189.313 1.00 119.49 32 PRO B N 1
ATOM 6007 C CA . PRO B 1 32 ? 213.896 136.203 190.560 1.00 119.49 32 PRO B CA 1
ATOM 6008 C C . PRO B 1 32 ? 214.625 137.520 190.856 1.00 119.49 32 PRO B C 1
ATOM 6009 O O . PRO B 1 32 ? 214.767 137.862 192.010 1.00 119.49 32 PRO B O 1
ATOM 6013 N N . PHE B 1 33 ? 215.041 138.271 189.853 1.00 120.94 33 PHE B N 1
ATOM 6014 C CA . PHE B 1 33 ? 215.612 139.595 190.064 1.00 120.94 33 PHE B CA 1
ATOM 6015 C C . PHE B 1 33 ? 214.587 140.645 189.640 1.00 120.94 33 PHE B C 1
ATOM 6016 O O . PHE B 1 33 ? 214.666 141.787 190.052 1.00 120.94 33 PHE B O 1
ATOM 6024 N N . ASN B 1 34 ? 213.629 140.272 188.800 1.00 115.53 34 ASN B N 1
ATOM 6025 C CA . ASN B 1 34 ? 212.558 141.161 188.425 1.00 115.53 34 ASN B CA 1
ATOM 6026 C C . ASN B 1 34 ? 211.604 141.037 189.572 1.00 115.53 34 ASN B C 1
ATOM 6027 O O . ASN B 1 34 ? 211.804 141.755 190.501 1.00 115.53 34 ASN B O 1
ATOM 6032 N N . ASP B 1 35 ? 210.641 140.125 189.595 1.00 114.34 35 ASP B N 1
ATOM 6033 C CA . ASP B 1 35 ? 209.726 139.885 190.754 1.00 114.34 35 ASP B CA 1
ATOM 6034 C C . ASP B 1 35 ? 208.972 141.038 191.306 1.00 114.34 35 ASP B C 1
ATOM 6035 O O . ASP B 1 35 ? 207.839 140.902 191.620 1.00 114.34 35 ASP B O 1
ATOM 6040 N N . ARG B 1 36 ? 209.600 142.168 191.481 1.00 114.43 36 ARG B N 1
ATOM 6041 C CA . ARG B 1 36 ? 208.954 143.289 192.048 1.00 114.43 36 ARG B CA 1
ATOM 6042 C C . ARG B 1 36 ? 208.514 144.117 190.947 1.00 114.43 36 ARG B C 1
ATOM 6043 O O . ARG B 1 36 ? 207.926 145.138 191.172 1.00 114.43 36 ARG B O 1
ATOM 6051 N N . VAL B 1 37 ? 208.770 143.685 189.732 1.00 108.51 37 VAL B N 1
ATOM 6052 C CA . VAL B 1 37 ? 208.273 144.394 188.592 1.00 108.51 37 VAL B CA 1
ATOM 6053 C C . VAL B 1 37 ? 207.112 143.620 188.083 1.00 108.51 37 VAL B C 1
ATOM 6054 O O . VAL B 1 37 ? 206.191 144.220 187.596 1.00 108.51 37 VAL B O 1
ATOM 6058 N N . TYR B 1 38 ? 207.078 142.317 188.267 1.00 104.08 38 TYR B N 1
ATOM 6059 C CA . TYR B 1 38 ? 205.989 141.582 187.684 1.00 104.08 38 TYR B CA 1
ATOM 6060 C C . TYR B 1 38 ? 204.937 141.111 188.605 1.00 104.08 38 TYR B C 1
ATOM 6061 O O . TYR B 1 38 ? 203.968 140.616 188.128 1.00 104.08 38 TYR B O 1
ATOM 6070 N N . PHE B 1 39 ? 205.094 141.262 189.910 1.00 104.03 39 PHE B N 1
ATOM 6071 C CA . PHE B 1 39 ? 204.150 140.847 190.925 1.00 104.03 39 PHE B CA 1
ATOM 6072 C C . PHE B 1 39 ? 204.100 141.907 191.955 1.00 104.03 39 PHE B C 1
ATOM 6073 O O . PHE B 1 39 ? 204.169 141.577 193.071 1.00 104.03 39 PHE B O 1
ATOM 6081 N N . SER B 1 40 ? 203.970 143.172 191.605 1.00 101.33 40 SER B N 1
ATOM 6082 C CA . SER B 1 40 ? 203.916 144.314 192.523 1.00 101.33 40 SER B CA 1
ATOM 6083 C C . SER B 1 40 ? 202.694 144.640 193.396 1.00 101.33 40 SER B C 1
ATOM 6084 O O . SER B 1 40 ? 202.858 145.202 194.424 1.00 101.33 40 SER B O 1
ATOM 6087 N N . LYS B 1 41 ? 201.482 144.301 193.028 1.00 94.21 41 LYS B N 1
ATOM 6088 C CA . LYS B 1 41 ? 200.341 144.462 193.882 1.00 94.21 41 LYS B CA 1
ATOM 6089 C C . LYS B 1 41 ? 200.248 143.307 194.860 1.00 94.21 41 LYS B C 1
ATOM 6090 O O . LYS B 1 41 ? 199.285 143.202 195.566 1.00 94.21 41 LYS B O 1
ATOM 6096 N N . TRP B 1 42 ? 201.219 142.426 194.930 1.00 99.83 42 TRP B N 1
ATOM 6097 C CA . TRP B 1 42 ? 201.197 141.341 195.842 1.00 99.83 42 TRP B CA 1
ATOM 6098 C C . TRP B 1 42 ? 202.230 141.702 196.808 1.00 99.83 42 TRP B C 1
ATOM 6099 O O . TRP B 1 42 ? 202.367 141.006 197.769 1.00 99.83 42 TRP B O 1
ATOM 6110 N N . TYR B 1 43 ? 202.968 142.800 196.591 1.00 105.00 43 TYR B N 1
ATOM 6111 C CA . TYR B 1 43 ? 204.052 143.203 197.416 1.00 105.00 43 TYR B CA 1
ATOM 6112 C C . TYR B 1 43 ? 203.591 144.408 197.978 1.00 105.00 43 TYR B C 1
ATOM 6113 O O . TYR B 1 43 ? 203.946 144.706 199.067 1.00 105.00 43 TYR B O 1
ATOM 6122 N N . LEU B 1 44 ? 202.753 145.140 197.279 1.00 102.16 44 LEU B N 1
ATOM 6123 C CA . LEU B 1 44 ? 202.217 146.407 197.767 1.00 102.16 44 LEU B CA 1
ATOM 6124 C C . LEU B 1 44 ? 200.916 146.213 198.338 1.00 102.16 44 LEU B C 1
ATOM 6125 O O . LEU B 1 44 ? 200.040 146.973 198.069 1.00 102.16 44 LEU B O 1
ATOM 6130 N N . ARG B 1 45 ? 200.755 145.192 199.118 1.00 104.93 45 ARG B N 1
ATOM 6131 C CA . ARG B 1 45 ? 199.503 144.900 199.738 1.00 104.93 45 ARG B CA 1
ATOM 6132 C C . ARG B 1 45 ? 199.991 144.166 200.929 1.00 104.93 45 ARG B C 1
ATOM 6133 O O . ARG B 1 45 ? 199.216 143.704 201.734 1.00 104.93 45 ARG B O 1
ATOM 6141 N N . GLY B 1 46 ? 201.299 144.068 201.057 1.00 106.61 46 GLY B N 1
ATOM 6142 C CA . GLY B 1 46 ? 201.905 143.342 202.152 1.00 106.61 46 GLY B CA 1
ATOM 6143 C C . GLY B 1 46 ? 201.642 141.869 202.135 1.00 106.61 46 GLY B C 1
ATOM 6144 O O . GLY B 1 46 ? 201.228 141.302 203.131 1.00 106.61 46 GLY B O 1
ATOM 6145 N N . LEU B 1 47 ? 201.905 141.216 201.036 1.00 107.25 47 LEU B N 1
ATOM 6146 C CA . LEU B 1 47 ? 201.555 139.847 200.941 1.00 107.25 47 LEU B CA 1
ATOM 6147 C C . LEU B 1 47 ? 202.611 139.020 200.264 1.00 107.25 47 LEU B C 1
ATOM 6148 O O . LEU B 1 47 ? 202.463 137.820 200.186 1.00 107.25 47 LEU B O 1
ATOM 6153 N N . ARG B 1 48 ? 203.672 139.619 199.753 1.00 109.94 48 ARG B N 1
ATOM 6154 C CA . ARG B 1 48 ? 204.768 138.846 199.211 1.00 109.94 48 ARG B CA 1
ATOM 6155 C C . ARG B 1 48 ? 205.985 139.472 199.761 1.00 109.94 48 ARG B C 1
ATOM 6156 O O . ARG B 1 48 ? 205.980 140.648 200.041 1.00 109.94 48 ARG B O 1
ATOM 6164 N N . SER B 1 49 ? 207.051 138.705 199.924 1.00 117.27 49 SER B N 1
ATOM 6165 C CA . SER B 1 49 ? 208.236 139.195 200.642 1.00 117.27 49 SER B CA 1
ATOM 6166 C C . SER B 1 49 ? 209.480 139.599 199.917 1.00 117.27 49 SER B C 1
ATOM 6167 O O . SER B 1 49 ? 209.865 140.757 199.996 1.00 117.27 49 SER B O 1
ATOM 6170 N N . SER B 1 50 ? 210.155 138.644 199.288 1.00 122.21 50 SER B N 1
ATOM 6171 C CA . SER B 1 50 ? 211.336 138.944 198.498 1.00 122.21 50 SER B CA 1
ATOM 6172 C C . SER B 1 50 ? 211.638 137.777 197.566 1.00 122.21 50 SER B C 1
ATOM 6173 O O . SER B 1 50 ? 211.115 136.699 197.795 1.00 122.21 50 SER B O 1
ATOM 6176 N N . PRO B 1 51 ? 212.455 137.968 196.499 1.00 123.67 51 PRO B N 1
ATOM 6177 C CA . PRO B 1 51 ? 212.731 136.953 195.478 1.00 123.67 51 PRO B CA 1
ATOM 6178 C C . PRO B 1 51 ? 212.179 135.599 195.614 1.00 123.67 51 PRO B C 1
ATOM 6179 O O . PRO B 1 51 ? 211.054 135.355 195.208 1.00 123.67 51 PRO B O 1
ATOM 6183 N N . ALA B 1 52 ? 212.988 134.691 196.143 1.00 30.00 52 ALA B N 1
ATOM 6184 C CA . ALA B 1 52 ? 212.550 133.303 196.278 1.00 30.00 52 ALA B CA 1
ATOM 6185 C C . ALA B 1 52 ? 211.857 133.043 197.606 1.00 30.00 52 ALA B C 1
ATOM 6186 O O . ALA B 1 52 ? 212.471 132.526 198.530 1.00 30.00 52 ALA B O 1
ATOM 6188 N N . SER B 1 53 ? 210.579 133.414 197.702 1.00 30.00 53 SER B N 1
ATOM 6189 C CA . SER B 1 53 ? 209.809 133.240 198.936 1.00 30.00 53 SER B CA 1
ATOM 6190 C C . SER B 1 53 ? 210.538 133.808 200.137 1.00 30.00 53 SER B C 1
ATOM 6191 O O . SER B 1 53 ? 210.855 133.085 201.077 1.00 30.00 53 SER B O 1
ATOM 6194 N N . GLY B 1 54 ? 210.791 135.111 200.119 1.00 30.00 54 GLY B N 1
ATOM 6195 C CA . GLY B 1 54 ? 211.561 135.723 201.185 1.00 30.00 54 GLY B CA 1
ATOM 6196 C C . GLY B 1 54 ? 212.895 136.188 200.637 1.00 30.00 54 GLY B C 1
ATOM 6197 O O . GLY B 1 54 ? 213.596 136.966 201.287 1.00 30.00 54 GLY B O 1
ATOM 6198 N N . GLY B 1 55 ? 213.267 135.691 199.463 1.00 30.00 55 GLY B N 1
ATOM 6199 C CA . GLY B 1 55 ? 214.495 136.122 198.832 1.00 30.00 55 GLY B CA 1
ATOM 6200 C C . GLY B 1 55 ? 215.844 135.767 199.401 1.00 30.00 55 GLY B C 1
ATOM 6201 O O . GLY B 1 55 ? 215.942 135.150 200.458 1.00 30.00 55 GLY B O 1
ATOM 6202 N N . GLY B 1 56 ? 216.903 136.172 198.706 1.00 30.00 56 GLY B N 1
ATOM 6203 C CA . GLY B 1 56 ? 218.246 135.842 199.132 1.00 30.00 56 GLY B CA 1
ATOM 6204 C C . GLY B 1 56 ? 218.667 134.754 198.196 1.00 30.00 56 GLY B C 1
ATOM 6205 O O . GLY B 1 56 ? 219.836 134.385 198.165 1.00 30.00 56 GLY B O 1
ATOM 6206 N N . PHE B 1 57 ? 217.720 134.236 197.418 1.00 30.00 57 PHE B N 1
ATOM 6207 C CA . PHE B 1 57 ? 218.009 133.113 196.536 1.00 30.00 57 PHE B CA 1
ATOM 6208 C C . PHE B 1 57 ? 217.781 133.384 195.062 1.00 30.00 57 PHE B C 1
ATOM 6209 O O . PHE B 1 57 ? 217.386 134.477 194.675 1.00 30.00 57 PHE B O 1
ATOM 6217 N N . ALA B 1 58 ? 218.027 132.377 194.235 1.00 30.00 58 ALA B N 1
ATOM 6218 C CA . ALA B 1 58 ? 217.868 132.539 192.787 1.00 30.00 58 ALA B CA 1
ATOM 6219 C C . ALA B 1 58 ? 216.808 131.684 192.054 1.00 30.00 58 ALA B C 1
ATOM 6220 O O . ALA B 1 58 ? 215.788 131.316 192.636 1.00 30.00 58 ALA B O 1
ATOM 6222 N N . GLY B 1 59 ? 217.034 131.412 190.772 1.00 30.00 59 GLY B N 1
ATOM 6223 C CA . GLY B 1 59 ? 216.089 130.663 189.946 1.00 30.00 59 GLY B CA 1
ATOM 6224 C C . GLY B 1 59 ? 216.399 131.228 188.583 1.00 30.00 59 GLY B C 1
ATOM 6225 O O . GLY B 1 59 ? 215.563 131.176 187.684 1.00 30.00 59 GLY B O 1
ATOM 6226 N N . ARG B 1 60 ? 217.622 131.733 188.413 1.00 30.00 60 ARG B N 1
ATOM 6227 C CA . ARG B 1 60 ? 218.002 132.415 187.174 1.00 30.00 60 ARG B CA 1
ATOM 6228 C C . ARG B 1 60 ? 218.395 131.599 186.002 1.00 30.00 60 ARG B C 1
ATOM 6229 O O . ARG B 1 60 ? 217.758 130.613 185.668 1.00 30.00 60 ARG B O 1
ATOM 6237 N N . PHE B 1 61 ? 219.461 132.027 185.362 1.00 30.00 61 PHE B N 1
ATOM 6238 C CA . PHE B 1 61 ? 219.856 131.355 184.155 1.00 30.00 61 PHE B CA 1
ATOM 6239 C C . PHE B 1 61 ? 221.012 130.375 184.327 1.00 30.00 61 PHE B C 1
ATOM 6240 O O . PHE B 1 61 ? 222.138 130.782 184.593 1.00 30.00 61 PHE B O 1
ATOM 6248 N N . VAL B 1 62 ? 220.736 129.084 184.208 1.00 144.12 62 VAL B N 1
ATOM 6249 C CA . VAL B 1 62 ? 221.779 128.065 184.264 1.00 144.12 62 VAL B CA 1
ATOM 6250 C C . VAL B 1 62 ? 221.111 126.890 183.591 1.00 144.12 62 VAL B C 1
ATOM 6251 O O . VAL B 1 62 ? 221.672 126.281 182.675 1.00 144.12 62 VAL B O 1
ATOM 6255 N N . ASN B 1 63 ? 219.895 126.578 184.024 1.00 147.07 63 ASN B N 1
ATOM 6256 C CA . ASN B 1 63 ? 219.118 125.527 183.408 1.00 147.07 63 ASN B CA 1
ATOM 6257 C C . ASN B 1 63 ? 217.943 126.400 183.124 1.00 147.07 63 ASN B C 1
ATOM 6258 O O . ASN B 1 63 ? 217.184 126.155 182.195 1.00 147.07 63 ASN B O 1
ATOM 6263 N N . LEU B 1 64 ? 217.768 127.456 183.904 1.00 155.78 64 LEU B N 1
ATOM 6264 C CA . LEU B 1 64 ? 216.638 128.367 183.708 1.00 155.78 64 LEU B CA 1
ATOM 6265 C C . LEU B 1 64 ? 215.310 127.635 183.446 1.00 155.78 64 LEU B C 1
ATOM 6266 O O . LEU B 1 64 ? 214.589 127.354 184.394 1.00 155.78 64 LEU B O 1
ATOM 6271 N N . GLU B 1 65 ? 214.986 127.307 182.199 1.00 161.84 65 GLU B N 1
ATOM 6272 C CA . GLU B 1 65 ? 213.764 126.524 181.931 1.00 161.84 65 GLU B CA 1
ATOM 6273 C C . GLU B 1 65 ? 213.782 125.274 181.024 1.00 161.84 65 GLU B C 1
ATOM 6274 O O . GLU B 1 65 ? 214.022 125.377 179.824 1.00 161.84 65 GLU B O 1
ATOM 6280 N N . LEU B 1 66 ? 213.514 124.098 181.586 1.00 162.06 66 LEU B N 1
ATOM 6281 C CA . LEU B 1 66 ? 213.357 122.898 180.749 1.00 162.06 66 LEU B CA 1
ATOM 6282 C C . LEU B 1 66 ? 212.110 123.225 179.944 1.00 162.06 66 LEU B C 1
ATOM 6283 O O . LEU B 1 66 ? 211.229 123.925 180.449 1.00 162.06 66 LEU B O 1
ATOM 6288 N N . ARG B 1 67 ? 211.986 122.714 178.724 1.00 159.93 67 ARG B N 1
ATOM 6289 C CA . ARG B 1 67 ? 210.848 123.119 177.899 1.00 159.93 67 ARG B CA 1
ATOM 6290 C C . ARG B 1 67 ? 209.498 122.977 178.590 1.00 159.93 67 ARG B C 1
ATOM 6291 O O . ARG B 1 67 ? 209.284 122.041 179.376 1.00 159.93 67 ARG B O 1
ATOM 6299 N N . SER B 1 68 ? 208.571 123.886 178.276 1.00 155.80 68 SER B N 1
ATOM 6300 C CA . SER B 1 68 ? 207.283 123.852 178.925 1.00 155.80 68 SER B CA 1
ATOM 6301 C C . SER B 1 68 ? 206.102 124.231 178.046 1.00 155.80 68 SER B C 1
ATOM 6302 O O . SER B 1 68 ? 206.270 125.036 177.145 1.00 155.80 68 SER B O 1
ATOM 6305 N N . TYR B 1 69 ? 204.912 123.641 178.261 1.00 147.75 69 TYR B N 1
ATOM 6306 C CA . TYR B 1 69 ? 203.687 124.080 177.548 1.00 147.75 69 TYR B CA 1
ATOM 6307 C C . TYR B 1 69 ? 203.043 124.831 178.637 1.00 147.75 69 TYR B C 1
ATOM 6308 O O . TYR B 1 69 ? 201.969 125.398 178.500 1.00 147.75 69 TYR B O 1
ATOM 6317 N N . LEU B 1 70 ? 203.723 124.854 179.753 1.00 140.56 70 LEU B N 1
ATOM 6318 C CA . LEU B 1 70 ? 203.265 125.633 180.831 1.00 140.56 70 LEU B CA 1
ATOM 6319 C C . LEU B 1 70 ? 204.029 126.885 180.534 1.00 140.56 70 LEU B C 1
ATOM 6320 O O . LEU B 1 70 ? 204.764 127.374 181.372 1.00 140.56 70 LEU B O 1
ATOM 6325 N N . LYS B 1 71 ? 203.877 127.418 179.339 1.00 132.15 71 LYS B N 1
ATOM 6326 C CA . LYS B 1 71 ? 204.636 128.555 178.933 1.00 132.15 71 LYS B CA 1
ATOM 6327 C C . LYS B 1 71 ? 203.666 129.574 178.642 1.00 132.15 71 LYS B C 1
ATOM 6328 O O . LYS B 1 71 ? 203.981 130.573 178.029 1.00 132.15 71 LYS B O 1
ATOM 6334 N N . PHE B 1 72 ? 202.468 129.389 179.096 1.00 120.55 72 PHE B N 1
ATOM 6335 C CA . PHE B 1 72 ? 201.491 130.274 178.635 1.00 120.55 72 PHE B CA 1
ATOM 6336 C C . PHE B 1 72 ? 200.363 129.958 179.381 1.00 120.55 72 PHE B C 1
ATOM 6337 O O . PHE B 1 72 ? 200.098 130.538 180.382 1.00 120.55 72 PHE B O 1
ATOM 6345 N N . LEU B 1 73 ? 199.751 128.939 178.926 1.00 121.64 73 LEU B N 1
ATOM 6346 C CA . LEU B 1 73 ? 198.484 128.546 179.441 1.00 121.64 73 LEU B CA 1
ATOM 6347 C C . LEU B 1 73 ? 198.248 128.786 180.876 1.00 121.64 73 LEU B C 1
ATOM 6348 O O . LEU B 1 73 ? 197.117 129.022 181.330 1.00 121.64 73 LEU B O 1
ATOM 6353 N N . HIS B 1 74 ? 199.266 128.677 181.658 1.00 121.04 74 HIS B N 1
ATOM 6354 C CA . HIS B 1 74 ? 198.915 128.763 183.001 1.00 121.04 74 HIS B CA 1
ATOM 6355 C C . HIS B 1 74 ? 198.502 130.115 183.410 1.00 121.04 74 HIS B C 1
ATOM 6356 O O . HIS B 1 74 ? 197.361 130.279 183.902 1.00 121.04 74 HIS B O 1
ATOM 6363 N N . TRP B 1 75 ? 199.327 131.105 183.154 1.00 109.04 75 TRP B N 1
ATOM 6364 C CA . TRP B 1 75 ? 198.929 132.454 183.390 1.00 109.04 75 TRP B CA 1
ATOM 6365 C C . TRP B 1 75 ? 197.487 132.559 182.968 1.00 109.04 75 TRP B C 1
ATOM 6366 O O . TRP B 1 75 ? 196.620 132.893 183.784 1.00 109.04 75 TRP B O 1
ATOM 6377 N N . MET B 1 76 ? 197.190 132.129 181.747 1.00 107.84 76 MET B N 1
ATOM 6378 C CA . MET B 1 76 ? 195.799 132.159 181.264 1.00 107.84 76 MET B CA 1
ATOM 6379 C C . MET B 1 76 ? 194.693 131.598 182.205 1.00 107.84 76 MET B C 1
ATOM 6380 O O . MET B 1 76 ? 193.875 132.405 182.845 1.00 107.84 76 MET B O 1
ATOM 6385 N N . PRO B 1 77 ? 194.583 130.244 182.329 1.00 106.49 77 PRO B N 1
ATOM 6386 C CA . PRO B 1 77 ? 193.616 129.806 183.345 1.00 106.49 77 PRO B CA 1
ATOM 6387 C C . PRO B 1 77 ? 193.600 130.405 184.775 1.00 106.49 77 PRO B C 1
ATOM 6388 O O . PRO B 1 77 ? 192.541 130.598 185.462 1.00 106.49 77 PRO B O 1
ATOM 6392 N N . GLU B 1 78 ? 194.755 130.754 185.267 1.00 104.37 78 GLU B N 1
ATOM 6393 C CA . GLU B 1 78 ? 194.742 131.227 186.609 1.00 104.37 78 GLU B CA 1
ATOM 6394 C C . GLU B 1 78 ? 194.220 132.595 186.751 1.00 104.37 78 GLU B C 1
ATOM 6395 O O . GLU B 1 78 ? 193.612 132.900 187.780 1.00 104.37 78 GLU B O 1
ATOM 6401 N N . ALA B 1 79 ? 194.469 133.467 185.770 1.00 99.00 79 ALA B N 1
ATOM 6402 C CA . ALA B 1 79 ? 193.931 134.818 185.778 1.00 99.00 79 ALA B CA 1
ATOM 6403 C C . ALA B 1 79 ? 192.521 134.613 185.756 1.00 99.00 79 ALA B C 1
ATOM 6404 O O . ALA B 1 79 ? 191.786 135.281 186.408 1.00 99.00 79 ALA B O 1
ATOM 6406 N N . LEU B 1 80 ? 192.077 133.670 184.955 1.00 97.40 80 LEU B N 1
ATOM 6407 C CA . LEU B 1 80 ? 190.611 133.409 185.004 1.00 97.40 80 LEU B CA 1
ATOM 6408 C C . LEU B 1 80 ? 189.985 133.042 186.330 1.00 97.40 80 LEU B C 1
ATOM 6409 O O . LEU B 1 80 ? 188.920 133.511 186.583 1.00 97.40 80 LEU B O 1
ATOM 6414 N N . LYS B 1 81 ? 190.584 132.215 187.186 1.00 101.50 81 LYS B N 1
ATOM 6415 C CA . LYS B 1 81 ? 189.932 131.772 188.552 1.00 101.50 81 LYS B CA 1
ATOM 6416 C C . LYS B 1 81 ? 189.701 132.456 189.957 1.00 101.50 81 LYS B C 1
ATOM 6417 O O . LYS B 1 81 ? 189.563 131.674 190.835 1.00 101.50 81 LYS B O 1
ATOM 6423 N N . MET B 1 82 ? 189.723 133.767 190.247 1.00 97.96 82 MET B N 1
ATOM 6424 C CA . MET B 1 82 ? 189.468 134.591 191.433 1.00 97.96 82 MET B CA 1
ATOM 6425 C C . MET B 1 82 ? 188.085 135.068 191.189 1.00 97.96 82 MET B C 1
ATOM 6426 O O . MET B 1 82 ? 187.812 135.589 190.140 1.00 97.96 82 MET B O 1
ATOM 6431 N N . PRO B 1 83 ? 187.194 134.886 192.135 1.00 94.75 83 PRO B N 1
ATOM 6432 C CA . PRO B 1 83 ? 185.853 135.339 191.982 1.00 94.75 83 PRO B CA 1
ATOM 6433 C C . PRO B 1 83 ? 185.834 136.799 191.763 1.00 94.75 83 PRO B C 1
ATOM 6434 O O . PRO B 1 83 ? 186.811 137.415 192.023 1.00 94.75 83 PRO B O 1
ATOM 6438 N N . GLU B 1 84 ? 184.761 137.385 191.305 1.00 95.04 84 GLU B N 1
ATOM 6439 C CA . GLU B 1 84 ? 184.756 138.791 191.016 1.00 95.04 84 GLU B CA 1
ATOM 6440 C C . GLU B 1 84 ? 184.432 139.605 192.185 1.00 95.04 84 GLU B C 1
ATOM 6441 O O . GLU B 1 84 ? 184.231 140.769 192.034 1.00 95.04 84 GLU B O 1
ATOM 6447 N N . ARG B 1 85 ? 184.349 139.044 193.372 1.00 99.77 85 ARG B N 1
ATOM 6448 C CA . ARG B 1 85 ? 184.143 139.807 194.565 1.00 99.77 85 ARG B CA 1
ATOM 6449 C C . ARG B 1 85 ? 185.284 139.781 195.454 1.00 99.77 85 ARG B C 1
ATOM 6450 O O . ARG B 1 85 ? 185.202 140.301 196.510 1.00 99.77 85 ARG B O 1
ATOM 6458 N N . GLU B 1 86 ? 186.359 139.164 195.061 1.00 98.14 86 GLU B N 1
ATOM 6459 C CA . GLU B 1 86 ? 187.495 139.033 195.851 1.00 98.14 86 GLU B CA 1
ATOM 6460 C C . GLU B 1 86 ? 188.392 139.834 195.040 1.00 98.14 86 GLU B C 1
ATOM 6461 O O . GLU B 1 86 ? 189.483 140.107 195.453 1.00 98.14 86 GLU B O 1
ATOM 6467 N N . LEU B 1 87 ? 187.969 140.204 193.852 1.00 90.34 87 LEU B N 1
ATOM 6468 C CA . LEU B 1 87 ? 188.732 141.103 193.056 1.00 90.34 87 LEU B CA 1
ATOM 6469 C C . LEU B 1 87 ? 188.311 142.515 193.359 1.00 90.34 87 LEU B C 1
ATOM 6470 O O . LEU B 1 87 ? 189.126 143.375 193.264 1.00 90.34 87 LEU B O 1
ATOM 6475 N N . ILE B 1 88 ? 187.084 142.808 193.756 1.00 92.60 88 ILE B N 1
ATOM 6476 C CA . ILE B 1 88 ? 186.715 144.141 194.175 1.00 92.60 88 ILE B CA 1
ATOM 6477 C C . ILE B 1 88 ? 187.540 144.542 195.381 1.00 92.60 88 ILE B C 1
ATOM 6478 O O . ILE B 1 88 ? 187.946 145.651 195.487 1.00 92.60 88 ILE B O 1
ATOM 6483 N N . ASP B 1 89 ? 187.899 143.668 196.271 1.00 98.06 89 ASP B N 1
ATOM 6484 C CA . ASP B 1 89 ? 188.742 144.070 197.362 1.00 98.06 89 ASP B CA 1
ATOM 6485 C C . ASP B 1 89 ? 190.247 143.926 197.289 1.00 98.06 89 ASP B C 1
ATOM 6486 O O . ASP B 1 89 ? 190.920 144.425 198.152 1.00 98.06 89 ASP B O 1
ATOM 6491 N N . HIS B 1 90 ? 190.794 143.248 196.288 1.00 91.62 90 HIS B N 1
ATOM 6492 C CA . HIS B 1 90 ? 192.201 143.112 196.086 1.00 91.62 90 HIS B CA 1
ATOM 6493 C C . HIS B 1 90 ? 192.465 144.296 195.303 1.00 91.62 90 HIS B C 1
ATOM 6494 O O . HIS B 1 90 ? 193.275 145.088 195.690 1.00 91.62 90 HIS B O 1
ATOM 6501 N N . ALA B 1 91 ? 191.707 144.502 194.250 1.00 84.83 91 ALA B N 1
ATOM 6502 C CA . ALA B 1 91 ? 191.884 145.625 193.383 1.00 84.83 91 ALA B CA 1
ATOM 6503 C C . ALA B 1 91 ? 191.054 146.894 193.513 1.00 84.83 91 ALA B C 1
ATOM 6504 O O . ALA B 1 91 ? 191.636 147.939 193.626 1.00 84.83 91 ALA B O 1
ATOM 6506 N N . GLY B 1 92 ? 189.736 146.851 193.443 1.00 84.99 92 GLY B N 1
ATOM 6507 C CA . GLY B 1 92 ? 188.896 148.012 193.505 1.00 84.99 92 GLY B CA 1
ATOM 6508 C C . GLY B 1 92 ? 187.745 147.880 192.585 1.00 84.99 92 GLY B C 1
ATOM 6509 O O . GLY B 1 92 ? 187.771 147.031 191.787 1.00 84.99 92 GLY B O 1
ATOM 6510 N N . LEU B 1 93 ? 186.741 148.720 192.648 1.00 81.51 93 LEU B N 1
ATOM 6511 C CA . LEU B 1 93 ? 185.650 148.671 191.729 1.00 81.51 93 LEU B CA 1
ATOM 6512 C C . LEU B 1 93 ? 185.932 149.112 190.326 1.00 81.51 93 LEU B C 1
ATOM 6513 O O . LEU B 1 93 ? 185.539 148.451 189.360 1.00 81.51 93 LEU B O 1
ATOM 6518 N N . ASP B 1 94 ? 186.632 150.164 190.123 1.00 86.14 94 ASP B N 1
ATOM 6519 C CA . ASP B 1 94 ? 186.949 150.579 188.841 1.00 86.14 94 ASP B CA 1
ATOM 6520 C C . ASP B 1 94 ? 187.528 149.545 187.919 1.00 86.14 94 ASP B C 1
ATOM 6521 O O . ASP B 1 94 ? 187.067 149.373 186.768 1.00 86.14 94 ASP B O 1
ATOM 6526 N N . SER B 1 95 ? 188.536 148.818 188.341 1.00 83.54 95 SER B N 1
ATOM 6527 C C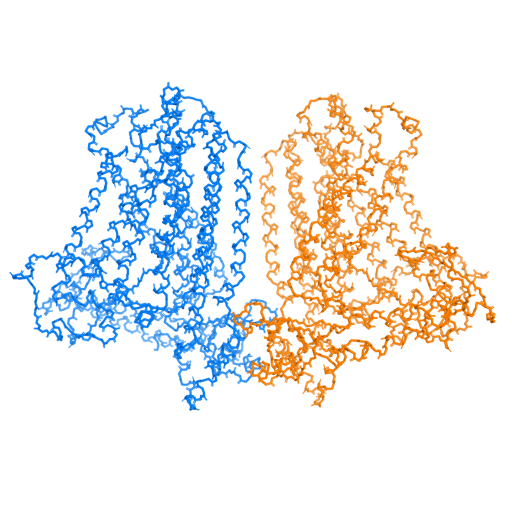A . SER B 1 95 ? 189.178 147.804 187.556 1.00 83.54 95 SER B CA 1
ATOM 6528 C C . SER B 1 95 ? 188.254 146.719 187.131 1.00 83.54 95 SER B C 1
ATOM 6529 O O . SER B 1 95 ? 188.188 146.316 185.890 1.00 83.54 95 SER B O 1
ATOM 6532 N N . VAL B 1 96 ? 187.443 146.250 188.041 1.00 80.89 96 VAL B N 1
ATOM 6533 C CA . VAL B 1 96 ? 186.388 145.289 187.758 1.00 80.89 96 VAL B CA 1
ATOM 6534 C C . VAL B 1 96 ? 185.369 145.799 186.712 1.00 80.89 96 VAL B C 1
ATOM 6535 O O . VAL B 1 96 ? 185.091 145.105 185.691 1.00 80.89 96 VAL B O 1
ATOM 6539 N N . VAL B 1 97 ? 184.901 147.033 186.835 1.00 79.46 97 VAL B N 1
ATOM 6540 C CA . VAL B 1 97 ? 184.047 147.608 185.793 1.00 79.46 97 VAL B CA 1
ATOM 6541 C C . VAL B 1 97 ? 184.740 147.785 184.397 1.00 79.46 97 VAL B C 1
ATOM 6542 O O . VAL B 1 97 ? 184.103 147.588 183.286 1.00 79.46 97 VAL B O 1
ATOM 6546 N N . TYR B 1 98 ? 186.025 148.042 184.349 1.00 80.27 98 TYR B N 1
ATOM 6547 C CA . TYR B 1 98 ? 186.743 147.996 183.071 1.00 80.27 98 TYR B CA 1
ATOM 6548 C C . TYR B 1 98 ? 186.789 146.556 182.360 1.00 80.27 98 TYR B C 1
ATOM 6549 O O . TYR B 1 98 ? 186.580 146.260 181.037 1.00 80.27 98 TYR B O 1
ATOM 6558 N N . LEU B 1 99 ? 187.018 145.581 183.184 1.00 79.27 99 LEU B N 1
ATOM 6559 C CA . LEU B 1 99 ? 187.023 144.314 182.577 1.00 79.27 99 LEU B CA 1
ATOM 6560 C C . LEU B 1 99 ? 185.610 144.001 182.092 1.00 79.27 99 LEU B C 1
ATOM 6561 O O . LEU B 1 99 ? 185.330 143.254 181.055 1.00 79.27 99 LEU B O 1
ATOM 6566 N N . ARG B 1 100 ? 184.629 144.519 182.778 1.00 81.15 100 ARG B N 1
ATOM 6567 C CA . ARG B 1 100 ? 183.273 144.355 182.307 1.00 81.15 100 ARG B CA 1
ATOM 6568 C C . ARG B 1 100 ? 183.052 144.931 180.956 1.00 81.15 100 ARG B C 1
ATOM 6569 O O . ARG B 1 100 ? 182.353 144.327 180.164 1.00 81.15 100 ARG B O 1
ATOM 6577 N N . ILE B 1 101 ? 183.513 146.118 180.674 1.00 77.15 101 ILE B N 1
ATOM 6578 C CA . ILE B 1 101 ? 183.500 146.629 179.264 1.00 77.15 101 ILE B CA 1
ATOM 6579 C C . ILE B 1 101 ? 183.983 145.637 178.254 1.00 77.15 101 ILE B C 1
ATOM 6580 O O . ILE B 1 101 ? 183.265 145.271 177.289 1.00 77.15 101 ILE B O 1
ATOM 6585 N N . TYR B 1 102 ? 185.150 145.086 178.478 1.00 76.33 102 TYR B N 1
ATOM 6586 C CA . TYR B 1 102 ? 185.502 143.972 177.495 1.00 76.33 102 TYR B CA 1
ATOM 6587 C C . TYR B 1 102 ? 184.497 142.833 177.349 1.00 76.33 102 TYR B C 1
ATOM 6588 O O . TYR B 1 102 ? 184.061 142.452 176.224 1.00 76.33 102 TYR B O 1
ATOM 6597 N N . TRP B 1 103 ? 184.064 142.268 178.453 1.00 84.35 103 TRP B N 1
ATOM 6598 C CA . TRP B 1 103 ? 182.934 141.289 178.334 1.00 84.35 103 TRP B CA 1
ATOM 6599 C C . TRP B 1 103 ? 181.596 141.743 177.661 1.00 84.35 103 TRP B C 1
ATOM 6600 O O . TRP B 1 103 ? 180.973 140.947 176.960 1.00 84.35 103 TRP B O 1
ATOM 6611 N N . LEU B 1 104 ? 181.113 142.967 177.831 1.00 79.30 104 LEU B N 1
ATOM 6612 C CA . LEU B 1 104 ? 179.954 143.472 177.106 1.00 79.30 104 LEU B CA 1
ATOM 6613 C C . LEU B 1 104 ? 180.263 143.458 175.661 1.00 79.30 104 LEU B C 1
ATOM 6614 O O . LEU B 1 104 ? 179.414 143.039 174.818 1.00 79.30 104 LEU B O 1
ATOM 6619 N N . GLY B 1 105 ? 181.426 143.932 175.281 1.00 78.43 105 GLY B N 1
ATOM 6620 C CA . GLY B 1 105 ? 181.766 143.798 173.900 1.00 78.43 105 GLY B CA 1
ATOM 6621 C C . GLY B 1 105 ? 181.504 142.441 173.389 1.00 78.43 105 GLY B C 1
ATOM 6622 O O . GLY B 1 105 ? 180.697 142.227 172.475 1.00 78.43 105 GLY B O 1
ATOM 6623 N N . LEU B 1 106 ? 182.095 141.480 174.054 1.00 78.87 106 LEU B N 1
ATOM 6624 C CA . LEU B 1 106 ? 181.933 140.135 173.565 1.00 78.87 106 LEU B CA 1
ATOM 6625 C C . LEU B 1 106 ? 180.581 139.807 173.424 1.00 78.87 106 LEU B C 1
ATOM 6626 O O . LEU B 1 106 ? 180.206 139.478 172.346 1.00 78.87 106 LEU B O 1
ATOM 6631 N N . LYS B 1 107 ? 179.758 139.912 174.440 1.00 81.47 107 LYS B N 1
ATOM 6632 C CA . LYS B 1 107 ? 178.307 139.677 174.279 1.00 81.47 107 LYS B CA 1
ATOM 6633 C C . LYS B 1 107 ? 177.603 140.206 173.031 1.00 81.47 107 LYS B C 1
ATOM 6634 O O . LYS B 1 107 ? 177.230 139.404 172.004 1.00 81.47 107 LYS B O 1
ATOM 6640 N N . ILE B 1 108 ? 177.572 141.519 172.948 1.00 82.53 108 ILE B N 1
ATOM 6641 C CA . ILE B 1 108 ? 177.008 142.066 171.726 1.00 82.53 108 ILE B CA 1
ATOM 6642 C C . ILE B 1 108 ? 177.512 141.420 170.463 1.00 82.53 108 ILE B C 1
ATOM 6643 O O . ILE B 1 108 ? 176.803 140.692 169.659 1.00 82.53 108 ILE B O 1
ATOM 6648 N N . PHE B 1 109 ? 178.798 141.506 170.275 1.00 84.85 109 PHE B N 1
ATOM 6649 C CA . PHE B 1 109 ? 179.301 141.034 169.013 1.00 84.85 109 PHE B CA 1
ATOM 6650 C C . PHE B 1 109 ? 179.218 139.597 168.724 1.00 84.85 109 PHE B C 1
ATOM 6651 O O . PHE B 1 109 ? 178.997 139.254 167.629 1.00 84.85 109 PHE B O 1
ATOM 6659 N N . ALA B 1 110 ? 179.274 138.726 169.673 1.00 86.92 110 ALA B N 1
ATOM 6660 C CA . ALA B 1 110 ? 179.217 137.380 169.329 1.00 86.92 110 ALA B CA 1
ATOM 6661 C C . ALA B 1 110 ? 177.899 137.089 168.768 1.00 86.92 110 ALA B C 1
ATOM 6662 O O . ALA B 1 110 ? 177.777 136.547 167.575 1.00 86.92 110 ALA B O 1
ATOM 6664 N N . PRO B 1 111 ? 176.831 137.486 169.574 1.00 89.54 111 PRO B N 1
ATOM 6665 C CA . PRO B 1 111 ? 175.630 137.182 168.772 1.00 89.54 111 PRO B CA 1
ATOM 6666 C C . PRO B 1 111 ? 175.463 137.797 167.351 1.00 89.54 111 PRO B C 1
ATOM 6667 O O . PRO B 1 111 ? 175.162 137.090 166.284 1.00 89.54 111 PRO B O 1
ATOM 6671 N N . ILE B 1 112 ? 175.790 139.100 167.272 1.00 90.58 112 ILE B N 1
ATOM 6672 C CA . ILE B 1 112 ? 175.669 139.729 165.967 1.00 90.58 112 ILE B CA 1
ATOM 6673 C C . ILE B 1 112 ? 176.448 139.041 164.892 1.00 90.58 112 ILE B C 1
ATOM 6674 O O . ILE B 1 112 ? 175.899 138.769 163.880 1.00 90.58 112 ILE B O 1
ATOM 6679 N N . ALA B 1 113 ? 177.654 138.593 165.137 1.00 91.30 113 ALA B N 1
ATOM 6680 C CA . ALA B 1 113 ? 178.486 137.880 164.191 1.00 91.30 113 ALA B CA 1
ATOM 6681 C C . ALA B 1 113 ? 177.903 136.654 163.743 1.00 91.30 113 ALA B C 1
ATOM 6682 O O . ALA B 1 113 ? 177.722 136.483 162.574 1.00 91.30 113 ALA B O 1
ATOM 6684 N N . MET B 1 114 ? 177.544 135.767 164.634 1.00 97.87 114 MET B N 1
ATOM 6685 C CA . MET B 1 114 ? 176.908 134.578 164.046 1.00 97.87 114 MET B CA 1
ATOM 6686 C C . MET B 1 114 ? 175.812 134.934 163.071 1.00 97.87 114 MET B C 1
ATOM 6687 O O . MET B 1 114 ? 175.845 134.559 161.843 1.00 97.87 114 MET B O 1
ATOM 6692 N N . LEU B 1 115 ? 174.874 135.750 163.541 1.00 93.93 115 LEU B N 1
ATOM 6693 C CA . LEU B 1 115 ? 173.763 135.978 162.616 1.00 93.93 115 LEU B CA 1
ATOM 6694 C C . LEU B 1 115 ? 174.195 136.532 161.301 1.00 93.93 115 LEU B C 1
ATOM 6695 O O . LEU B 1 115 ? 173.853 135.944 160.230 1.00 93.93 115 LEU B O 1
ATOM 6700 N N . ALA B 1 116 ? 174.980 137.597 161.344 1.00 93.03 116 ALA B N 1
ATOM 6701 C CA . ALA B 1 116 ? 175.446 138.269 160.158 1.00 93.03 116 ALA B CA 1
ATOM 6702 C C . ALA B 1 116 ? 175.922 137.269 159.335 1.00 93.03 116 ALA B C 1
ATOM 6703 O O . ALA B 1 116 ? 175.288 136.977 158.420 1.00 93.03 116 ALA B O 1
ATOM 6705 N N . TRP B 1 117 ? 176.996 136.647 159.706 1.00 97.46 117 TRP B N 1
ATOM 6706 C CA . TRP B 1 117 ? 177.605 135.693 158.832 1.00 97.46 117 TRP B CA 1
ATOM 6707 C C . TRP B 1 117 ? 176.601 134.920 158.179 1.00 97.46 117 TRP B C 1
ATOM 6708 O O . TRP B 1 117 ? 176.266 135.247 157.061 1.00 97.46 117 TRP B O 1
ATOM 6719 N N . ALA B 1 118 ? 175.984 133.993 158.858 1.00 96.75 118 ALA B N 1
ATOM 6720 C CA . ALA B 1 118 ? 175.004 133.236 158.062 1.00 96.75 118 ALA B CA 1
ATOM 6721 C C . ALA B 1 118 ? 174.171 134.055 157.014 1.00 96.75 118 ALA B C 1
ATOM 6722 O O . ALA B 1 118 ? 174.535 134.219 155.712 1.00 96.75 118 ALA B O 1
ATOM 6724 N N . VAL B 1 119 ? 173.164 134.740 157.532 1.00 95.82 119 VAL B N 1
ATOM 6725 C CA . VAL B 1 119 ? 172.328 135.400 156.531 1.00 95.82 119 VAL B CA 1
ATOM 6726 C C . VAL B 1 119 ? 173.061 136.187 155.466 1.00 95.82 119 VAL B C 1
ATOM 6727 O O . VAL B 1 119 ? 173.094 135.829 154.212 1.00 95.82 119 VAL B O 1
ATOM 6731 N N . LEU B 1 120 ? 173.836 137.142 155.911 1.00 96.48 120 LEU B N 1
ATOM 6732 C CA . LEU B 1 120 ? 174.368 138.053 154.946 1.00 96.48 120 LEU B CA 1
ATOM 6733 C C . LEU B 1 120 ? 175.453 137.556 154.089 1.00 96.48 120 LEU B C 1
ATOM 6734 O O . LEU B 1 120 ? 175.428 137.786 152.911 1.00 96.48 120 LEU B O 1
ATOM 6739 N N . VAL B 1 121 ? 176.299 136.704 154.557 1.00 103.01 121 VAL B N 1
ATOM 6740 C CA . VAL B 1 121 ? 177.302 136.297 153.635 1.00 103.01 121 VAL B CA 1
ATOM 6741 C C . VAL B 1 121 ? 176.574 135.536 152.554 1.00 103.01 121 VAL B C 1
ATOM 6742 O O . VAL B 1 121 ? 176.668 135.903 151.371 1.00 103.01 121 VAL B O 1
ATOM 6746 N N . PRO B 1 122 ? 175.753 134.510 152.938 1.00 106.51 122 PRO B N 1
ATOM 6747 C CA . PRO B 1 122 ? 175.075 133.946 151.771 1.00 106.51 122 PRO B CA 1
ATOM 6748 C C . PRO B 1 122 ? 174.402 134.906 150.756 1.00 106.51 122 PRO B C 1
ATOM 6749 O O . PRO B 1 122 ? 174.779 134.899 149.503 1.00 106.51 122 PRO B O 1
ATOM 6753 N N . VAL B 1 123 ? 173.512 135.766 151.256 1.00 106.12 123 VAL B N 1
ATOM 6754 C CA . VAL B 1 123 ? 172.866 136.717 150.384 1.00 106.12 123 VAL B CA 1
ATOM 6755 C C . VAL B 1 123 ? 173.908 137.438 149.541 1.00 106.12 123 VAL B C 1
ATOM 6756 O O . VAL B 1 123 ? 173.939 137.250 148.357 1.00 106.12 123 VAL B O 1
ATOM 6760 N N . ASN B 1 124 ? 174.836 138.188 150.097 1.00 107.24 124 ASN B N 1
ATOM 6761 C CA . ASN B 1 124 ? 175.783 138.974 149.342 1.00 107.24 124 ASN B CA 1
ATOM 6762 C C . ASN B 1 124 ? 176.577 138.217 148.346 1.00 107.24 124 ASN B C 1
ATOM 6763 O O . ASN B 1 124 ? 176.858 138.716 147.294 1.00 107.24 124 ASN B O 1
ATOM 6768 N N . TRP B 1 125 ? 176.974 137.012 148.652 1.00 113.67 125 TRP B N 1
ATOM 6769 C CA . TRP B 1 125 ? 177.811 136.256 147.746 1.00 113.67 125 TRP B CA 1
ATOM 6770 C C . TRP B 1 125 ? 177.124 135.777 146.542 1.00 113.67 125 TRP B C 1
ATOM 6771 O O . TRP B 1 125 ? 177.696 135.758 145.482 1.00 113.67 125 TRP B O 1
ATOM 6782 N N . THR B 1 126 ? 175.878 135.343 146.653 1.00 119.83 126 THR B N 1
ATOM 6783 C CA . THR B 1 126 ? 175.268 134.902 145.331 1.00 119.83 126 THR B CA 1
ATOM 6784 C C . THR B 1 126 ? 174.720 136.036 144.406 1.00 119.83 126 THR B C 1
ATOM 6785 O O . THR B 1 126 ? 173.573 135.954 144.009 1.00 119.83 126 THR B O 1
ATOM 6789 N N . ASN B 1 127 ? 175.531 136.885 143.748 1.00 121.90 127 ASN B N 1
ATOM 6790 C CA . ASN B 1 127 ? 174.998 138.138 143.226 1.00 121.90 127 ASN B CA 1
ATOM 6791 C C . ASN B 1 127 ? 175.767 138.990 142.194 1.00 121.90 127 ASN B C 1
ATOM 6792 O O . ASN B 1 127 ? 175.388 140.123 142.044 1.00 121.90 127 ASN B O 1
ATOM 6797 N N . ASN B 1 128 ? 176.839 138.562 141.530 1.00 120.83 128 ASN B N 1
ATOM 6798 C CA . ASN B 1 128 ? 177.487 139.317 140.365 1.00 120.83 128 ASN B CA 1
ATOM 6799 C C . ASN B 1 128 ? 177.919 140.804 140.105 1.00 120.83 128 ASN B C 1
ATOM 6800 O O . ASN B 1 128 ? 178.749 141.000 139.252 1.00 120.83 128 ASN B O 1
ATOM 6805 N N . GLU B 1 129 ? 177.401 141.828 140.764 1.00 124.13 129 GLU B N 1
ATOM 6806 C CA . GLU B 1 129 ? 177.704 143.222 140.419 1.00 124.13 129 GLU B CA 1
ATOM 6807 C C . GLU B 1 129 ? 178.966 143.895 140.769 1.00 124.13 129 GLU B C 1
ATOM 6808 O O . GLU B 1 129 ? 179.013 145.103 140.796 1.00 124.13 129 GLU B O 1
ATOM 6814 N N . LEU B 1 130 ? 180.033 143.170 140.958 1.00 127.87 130 LEU B N 1
ATOM 6815 C CA . LEU B 1 130 ? 181.282 143.826 141.197 1.00 127.87 130 LEU B CA 1
ATOM 6816 C C . LEU B 1 130 ? 182.148 143.483 140.010 1.00 127.87 130 LEU B C 1
ATOM 6817 O O . LEU B 1 130 ? 183.014 144.259 139.662 1.00 127.87 130 LEU B O 1
ATOM 6822 N N . GLU B 1 131 ? 181.897 142.352 139.355 1.00 128.18 131 GLU B N 1
ATOM 6823 C CA . GLU B 1 131 ? 182.624 141.976 138.140 1.00 128.18 131 GLU B CA 1
ATOM 6824 C C . GLU B 1 131 ? 182.180 142.782 136.958 1.00 128.18 131 GLU B C 1
ATOM 6825 O O . GLU B 1 131 ? 182.933 142.944 135.994 1.00 128.18 131 GLU B O 1
ATOM 6831 N N . LEU B 1 132 ? 180.987 143.354 137.030 1.00 127.60 132 LEU B N 1
ATOM 6832 C CA . LEU B 1 132 ? 180.481 144.054 135.910 1.00 127.60 132 LEU B CA 1
ATOM 6833 C C . LEU B 1 132 ? 180.971 145.462 135.956 1.00 127.60 132 LEU B C 1
ATOM 6834 O O . LEU B 1 132 ? 181.218 146.053 134.933 1.00 127.60 132 LEU B O 1
ATOM 6839 N N . ALA B 1 133 ? 181.208 146.002 137.131 1.00 131.37 133 ALA B N 1
ATOM 6840 C CA . ALA B 1 133 ? 181.761 147.357 137.225 1.00 131.37 133 ALA B CA 1
ATOM 6841 C C . ALA B 1 133 ? 183.231 147.473 137.024 1.00 131.37 133 ALA B C 1
ATOM 6842 O O . ALA B 1 133 ? 183.724 148.555 136.854 1.00 131.37 133 ALA B O 1
ATOM 6844 N N . LYS B 1 134 ? 183.964 146.389 137.053 1.00 134.00 134 LYS B N 1
ATOM 6845 C CA . LYS B 1 134 ? 185.358 146.498 136.782 1.00 134.00 134 LYS B CA 1
ATOM 6846 C C . LYS B 1 134 ? 185.479 146.409 135.312 1.00 134.00 134 LYS B C 1
ATOM 6847 O O . LYS B 1 134 ? 186.472 146.838 134.733 1.00 134.00 134 LYS B O 1
ATOM 6853 N N . HIS B 1 135 ? 184.460 145.872 134.669 1.00 132.28 135 HIS B N 1
ATOM 6854 C CA . HIS B 1 135 ? 184.506 145.672 133.241 1.00 132.28 135 HIS B CA 1
ATOM 6855 C C . HIS B 1 135 ? 183.776 146.790 132.501 1.00 132.28 135 HIS B C 1
ATOM 6856 O O . HIS B 1 135 ? 183.797 146.826 131.281 1.00 132.28 135 HIS B O 1
ATOM 6863 N N . PHE B 1 136 ? 183.139 147.707 133.220 1.00 131.93 136 PHE B N 1
ATOM 6864 C CA . PHE B 1 136 ? 182.381 148.768 132.589 1.00 131.93 136 PHE B CA 1
ATOM 6865 C C . PHE B 1 136 ? 182.332 150.053 133.361 1.00 131.93 136 PHE B C 1
ATOM 6866 O O . PHE B 1 136 ? 181.413 150.813 133.147 1.00 131.93 136 PHE B O 1
ATOM 6874 N N . LYS B 1 137 ? 183.275 150.300 134.259 1.00 132.92 137 LYS B N 1
ATOM 6875 C CA . LYS B 1 137 ? 183.316 151.523 135.057 1.00 132.92 137 LYS B CA 1
ATOM 6876 C C . LYS B 1 137 ? 184.587 151.566 135.834 1.00 132.92 137 LYS B C 1
ATOM 6877 O O . LYS B 1 137 ? 184.734 152.401 136.697 1.00 132.92 137 LYS B O 1
ATOM 6883 N N . ASN B 1 138 ? 185.497 150.644 135.568 1.00 131.84 138 ASN B N 1
ATOM 6884 C CA . ASN B 1 138 ? 186.814 150.637 136.195 1.00 131.84 138 ASN B CA 1
ATOM 6885 C C . ASN B 1 138 ? 186.931 150.684 137.722 1.00 131.84 138 ASN B C 1
ATOM 6886 O O . ASN B 1 138 ? 187.829 151.347 138.227 1.00 131.84 138 ASN B O 1
ATOM 6891 N N . VAL B 1 139 ? 186.064 149.986 138.460 1.00 133.11 139 VAL B N 1
ATOM 6892 C CA . VAL B 1 139 ? 186.142 149.954 139.907 1.00 133.11 139 VAL B CA 1
ATOM 6893 C C . VAL B 1 139 ? 186.975 148.768 140.297 1.00 133.11 139 VAL B C 1
ATOM 6894 O O . VAL B 1 139 ? 186.580 147.656 140.045 1.00 133.11 139 VAL B O 1
ATOM 6898 N N . THR B 1 140 ? 188.131 148.992 140.903 1.00 131.85 140 THR B N 1
ATOM 6899 C CA . THR B 1 140 ? 189.035 147.924 141.317 1.00 131.85 140 THR B CA 1
ATOM 6900 C C . THR B 1 140 ? 188.481 147.176 142.497 1.00 131.85 140 THR B C 1
ATOM 6901 O O . THR B 1 140 ? 187.816 147.771 143.325 1.00 131.85 140 THR B O 1
ATOM 6905 N N . SER B 1 141 ? 188.753 145.881 142.595 1.00 131.21 141 SER B N 1
ATOM 6906 C CA . SER B 1 141 ? 188.178 145.080 143.647 1.00 131.21 141 SER B CA 1
ATOM 6907 C C . SER B 1 141 ? 188.821 143.723 143.677 1.00 131.21 141 SER B C 1
ATOM 6908 O O . SER B 1 141 ? 189.666 143.442 142.846 1.00 131.21 141 SER B O 1
ATOM 6911 N N . SER B 1 142 ? 188.440 142.866 144.620 1.00 129.64 142 SER B N 1
ATOM 6912 C CA . SER B 1 142 ? 189.091 141.591 144.777 1.00 129.64 142 SER B CA 1
ATOM 6913 C C . SER B 1 142 ? 188.045 140.548 144.919 1.00 129.64 142 SER B C 1
ATOM 6914 O O . SER B 1 142 ? 186.971 140.721 144.380 1.00 129.64 142 SER B O 1
ATOM 6917 N N . ASP B 1 143 ? 188.325 139.463 145.634 1.00 126.52 143 ASP B N 1
ATOM 6918 C CA . ASP B 1 143 ? 187.347 138.411 145.867 1.00 126.52 143 ASP B CA 1
ATOM 6919 C C . ASP B 1 143 ? 186.930 138.334 147.314 1.00 126.52 143 ASP B C 1
ATOM 6920 O O . ASP B 1 143 ? 186.187 137.447 147.696 1.00 126.52 143 ASP B O 1
ATOM 6925 N N . ILE B 1 144 ? 187.407 139.254 148.135 1.00 122.57 144 ILE B N 1
ATOM 6926 C CA . ILE B 1 144 ? 187.061 139.298 149.522 1.00 122.57 144 ILE B CA 1
ATOM 6927 C C . ILE B 1 144 ? 185.939 140.260 149.522 1.00 122.57 144 ILE B C 1
ATOM 6928 O O . ILE B 1 144 ? 185.276 140.435 150.523 1.00 122.57 144 ILE B O 1
ATOM 6933 N N . ASP B 1 145 ? 185.670 140.860 148.382 1.00 116.68 145 ASP B N 1
ATOM 6934 C CA . ASP B 1 145 ? 184.675 141.892 148.318 1.00 116.68 145 ASP B CA 1
ATOM 6935 C C . ASP B 1 145 ? 183.379 141.390 147.850 1.00 116.68 145 ASP B C 1
ATOM 6936 O O . ASP B 1 145 ? 182.466 142.121 147.675 1.00 116.68 145 ASP B O 1
ATOM 6941 N N . LYS B 1 146 ? 183.281 140.120 147.683 1.00 113.85 146 LYS B N 1
ATOM 6942 C CA . LYS B 1 146 ? 182.063 139.570 147.286 1.00 113.85 146 LYS B CA 1
ATOM 6943 C C . LYS B 1 146 ? 181.340 138.959 148.452 1.00 113.85 146 LYS B C 1
ATOM 6944 O O . LYS B 1 146 ? 180.571 138.064 148.243 1.00 113.85 146 LYS B O 1
ATOM 6950 N N . LEU B 1 147 ? 181.574 139.391 149.687 1.00 107.94 147 LEU B N 1
ATOM 6951 C CA . LEU B 1 147 ? 180.852 138.904 150.830 1.00 107.94 147 LEU B CA 1
ATOM 6952 C C . LEU B 1 147 ? 180.437 140.192 151.430 1.00 107.94 147 LEU B C 1
ATOM 6953 O O . LEU B 1 147 ? 179.844 140.192 152.464 1.00 107.94 147 LEU B O 1
ATOM 6958 N N . THR B 1 148 ? 180.718 141.309 150.774 1.00 106.29 148 THR B N 1
ATOM 6959 C CA . THR B 1 148 ? 180.301 142.646 151.214 1.00 106.29 148 THR B CA 1
ATOM 6960 C C . THR B 1 148 ? 178.965 143.192 150.573 1.00 106.29 148 THR B C 1
ATOM 6961 O O . THR B 1 148 ? 178.436 142.565 149.696 1.00 106.29 148 THR B O 1
ATOM 6965 N N . ILE B 1 149 ? 178.422 144.333 151.011 1.00 105.12 149 ILE B N 1
ATOM 6966 C CA . ILE B 1 149 ? 177.177 144.899 150.508 1.00 105.12 149 ILE B CA 1
ATOM 6967 C C . ILE B 1 149 ? 177.342 145.413 149.169 1.00 105.12 149 ILE B C 1
ATOM 6968 O O . ILE B 1 149 ? 176.445 145.999 148.629 1.00 105.12 149 ILE B O 1
ATOM 6973 N N . SER B 1 150 ? 178.473 145.173 148.555 1.00 107.29 150 SER B N 1
ATOM 6974 C CA . SER B 1 150 ? 178.766 145.753 147.270 1.00 107.29 150 SER B CA 1
ATOM 6975 C C . SER B 1 150 ? 178.876 144.776 146.112 1.00 107.29 150 SER B C 1
ATOM 6976 O O . SER B 1 150 ? 179.290 145.180 145.067 1.00 107.29 150 SER B O 1
ATOM 6979 N N . ASN B 1 151 ? 178.489 143.519 146.265 1.00 109.84 151 ASN B N 1
ATOM 6980 C CA . ASN B 1 151 ? 178.476 142.602 145.183 1.00 109.84 151 ASN B CA 1
ATOM 6981 C C . ASN B 1 151 ? 177.056 142.536 144.965 1.00 109.84 151 ASN B C 1
ATOM 6982 O O . ASN B 1 151 ? 176.605 141.652 144.304 1.00 109.84 151 ASN B O 1
ATOM 6987 N N . ILE B 1 152 ? 176.281 143.452 145.499 1.00 114.15 152 ILE B N 1
ATOM 6988 C CA . ILE B 1 152 ? 174.842 143.316 145.374 1.00 114.15 152 ILE B CA 1
ATOM 6989 C C . ILE B 1 152 ? 174.317 144.348 144.387 1.00 114.15 152 ILE B C 1
ATOM 6990 O O . ILE B 1 152 ? 174.672 145.503 144.475 1.00 114.15 152 ILE B O 1
ATOM 6995 N N . PRO B 1 153 ? 173.512 143.934 143.395 1.00 118.99 153 PRO B N 1
ATOM 6996 C CA . PRO B 1 153 ? 173.048 144.824 142.349 1.00 118.99 153 PRO B CA 1
ATOM 6997 C C . PRO B 1 153 ? 172.167 145.955 142.771 1.00 118.99 153 PRO B C 1
ATOM 6998 O O . PRO B 1 153 ? 171.493 145.837 143.741 1.00 118.99 153 PRO B O 1
ATOM 7002 N N . GLU B 1 154 ? 172.162 147.053 142.053 1.00 118.07 154 GLU B N 1
ATOM 7003 C CA . GLU B 1 154 ? 171.350 148.178 142.402 1.00 118.07 154 GLU B CA 1
ATOM 7004 C C . GLU B 1 154 ? 170.032 147.661 142.144 1.00 118.07 154 GLU B C 1
ATOM 7005 O O . GLU B 1 154 ? 169.821 147.029 141.134 1.00 118.07 154 GLU B O 1
ATOM 7011 N N . GLY B 1 155 ? 169.079 147.957 142.992 1.00 121.29 155 GLY B N 1
ATOM 7012 C CA . GLY B 1 155 ? 167.819 147.299 142.844 1.00 121.29 155 GLY B CA 1
ATOM 7013 C C . GLY B 1 155 ? 167.759 146.219 143.898 1.00 121.29 155 GLY B C 1
ATOM 7014 O O . GLY B 1 155 ? 168.376 145.161 143.838 1.00 121.29 155 GLY B O 1
ATOM 7015 N N . SER B 1 156 ? 166.949 146.463 144.872 1.00 121.67 156 SER B N 1
ATOM 7016 C CA . SER B 1 156 ? 166.856 145.575 145.998 1.00 121.67 156 SER B CA 1
ATOM 7017 C C . SER B 1 156 ? 166.382 144.196 145.981 1.00 121.67 156 SER B C 1
ATOM 7018 O O . SER B 1 156 ? 166.866 143.371 145.227 1.00 121.67 156 SER B O 1
ATOM 7021 N N . ASN B 1 157 ? 165.500 143.941 146.923 1.00 124.07 157 ASN B N 1
ATOM 7022 C CA . ASN B 1 157 ? 164.960 142.651 147.099 1.00 124.07 157 ASN B CA 1
ATOM 7023 C C . ASN B 1 157 ? 165.986 141.765 147.696 1.00 124.07 157 ASN B C 1
ATOM 7024 O O . ASN B 1 157 ? 165.758 140.578 147.816 1.00 124.07 157 ASN B O 1
ATOM 7029 N N . ARG B 1 158 ? 167.091 142.325 148.134 1.00 118.66 158 ARG B N 1
ATOM 7030 C CA . ARG B 1 158 ? 168.093 141.551 148.755 1.00 118.66 158 ARG B CA 1
ATOM 7031 C C . ARG B 1 158 ? 168.761 142.546 149.556 1.00 118.66 158 ARG B C 1
ATOM 7032 O O . ARG B 1 158 ? 169.799 142.300 150.074 1.00 118.66 158 ARG B O 1
ATOM 7040 N N . PHE B 1 159 ? 168.103 143.657 149.819 1.00 118.87 159 PHE B N 1
ATOM 7041 C CA . PHE B 1 159 ? 168.644 144.694 150.674 1.00 118.87 159 PHE B CA 1
ATOM 7042 C C . PHE B 1 159 ? 167.806 144.703 151.911 1.00 118.87 159 PHE B C 1
ATOM 7043 O O . PHE B 1 159 ? 168.145 145.259 153.012 1.00 118.87 159 PHE B O 1
ATOM 7051 N N . TRP B 1 160 ? 166.731 143.992 151.813 1.00 119.51 160 TRP B N 1
ATOM 7052 C CA . TRP B 1 160 ? 165.882 143.916 152.935 1.00 119.51 160 TRP B CA 1
ATOM 7053 C C . TRP B 1 160 ? 166.538 143.108 153.985 1.00 119.51 160 TRP B C 1
ATOM 7054 O O . TRP B 1 160 ? 166.373 143.419 155.148 1.00 119.51 160 TRP B O 1
ATOM 7065 N N . ALA B 1 161 ? 167.321 142.107 153.637 1.00 114.22 161 ALA B N 1
ATOM 7066 C CA . ALA B 1 161 ? 168.067 141.394 154.621 1.00 114.22 161 ALA B CA 1
ATOM 7067 C C . ALA B 1 161 ? 168.893 142.345 155.418 1.00 114.22 161 ALA B C 1
ATOM 7068 O O . ALA B 1 161 ? 168.751 142.396 156.605 1.00 114.22 161 ALA B O 1
ATOM 7070 N N . HIS B 1 162 ? 169.732 143.136 154.800 1.00 112.59 162 HIS B N 1
ATOM 7071 C CA . HIS B 1 162 ? 170.501 144.161 155.467 1.00 112.59 162 HIS B CA 1
ATOM 7072 C C . HIS B 1 162 ? 169.661 144.976 156.393 1.00 112.59 162 HIS B C 1
ATOM 7073 O O . HIS B 1 162 ? 169.946 145.003 157.557 1.00 112.59 162 HIS B O 1
ATOM 7080 N N . ILE B 1 163 ? 168.568 145.571 155.963 1.00 110.25 163 ILE B N 1
ATOM 7081 C CA . ILE B 1 163 ? 167.671 146.267 156.948 1.00 110.25 163 ILE B CA 1
ATOM 7082 C C . ILE B 1 163 ? 167.125 145.454 158.160 1.00 110.25 163 ILE B C 1
ATOM 7083 O O . ILE B 1 163 ? 167.267 145.880 159.330 1.00 110.25 163 ILE B O 1
ATOM 7088 N N . ILE B 1 164 ? 166.567 144.286 157.952 1.00 107.93 164 ILE B N 1
ATOM 7089 C CA . ILE B 1 164 ? 166.166 143.478 159.078 1.00 107.93 164 ILE B CA 1
ATOM 7090 C C . ILE B 1 164 ? 167.314 143.212 160.025 1.00 107.93 164 ILE B C 1
ATOM 7091 O O . ILE B 1 164 ? 167.162 143.296 161.273 1.00 107.93 164 ILE B O 1
ATOM 7096 N N . MET B 1 165 ? 168.488 142.897 159.497 1.00 106.97 165 MET B N 1
ATOM 7097 C CA . MET B 1 165 ? 169.572 142.567 160.347 1.00 106.97 165 MET B CA 1
ATOM 7098 C C . MET B 1 165 ? 169.925 143.766 161.100 1.00 106.97 165 MET B C 1
ATOM 7099 O O . MET B 1 165 ? 170.084 143.703 162.270 1.00 106.97 165 MET B O 1
ATOM 7104 N N . ALA B 1 166 ? 170.051 144.893 160.493 1.00 102.93 166 ALA B N 1
ATOM 7105 C CA . ALA B 1 166 ? 170.281 146.080 161.245 1.00 102.93 166 ALA B CA 1
ATOM 7106 C C . ALA B 1 166 ? 169.385 146.254 162.382 1.00 102.93 166 ALA B C 1
ATOM 7107 O O . ALA B 1 166 ? 169.855 146.468 163.476 1.00 102.93 166 ALA B O 1
ATOM 7109 N N . TYR B 1 167 ? 168.085 146.188 162.207 1.00 102.30 167 TYR B N 1
ATOM 7110 C CA . TYR B 1 167 ? 167.179 146.238 163.383 1.00 102.30 167 TYR B CA 1
ATOM 7111 C C . TYR B 1 167 ? 167.507 145.263 164.468 1.00 102.30 167 TYR B C 1
ATOM 7112 O O . TYR B 1 167 ? 167.736 145.654 165.620 1.00 102.30 167 TYR B O 1
ATOM 7121 N N . ALA B 1 168 ? 167.545 143.991 164.148 1.00 97.11 168 ALA B N 1
ATOM 7122 C CA . ALA B 1 168 ? 168.015 143.051 165.149 1.00 97.11 168 ALA B CA 1
ATOM 7123 C C . ALA B 1 168 ? 169.252 143.509 165.880 1.00 97.11 168 ALA B C 1
ATOM 7124 O O . ALA B 1 168 ? 169.241 143.615 167.102 1.00 97.11 168 ALA B O 1
ATOM 7126 N N . PHE B 1 169 ? 170.326 143.823 165.194 1.00 95.34 169 PHE B N 1
ATOM 7127 C CA . PHE B 1 169 ? 171.535 144.305 165.791 1.00 95.34 169 PHE B CA 1
ATOM 7128 C C . PHE B 1 169 ? 171.355 145.491 166.699 1.00 95.34 169 PHE B C 1
ATOM 7129 O O . PHE B 1 169 ? 171.731 145.399 167.872 1.00 95.34 169 PHE B O 1
ATOM 7137 N N . THR B 1 170 ? 170.704 146.570 166.305 1.00 91.23 170 THR B N 1
ATOM 7138 C CA . THR B 1 170 ? 170.463 147.641 167.275 1.00 91.23 170 THR B CA 1
ATOM 7139 C C . THR B 1 170 ? 169.697 147.251 168.490 1.00 91.23 170 THR B C 1
ATOM 7140 O O . THR B 1 170 ? 170.134 147.510 169.604 1.00 91.23 170 THR B O 1
ATOM 7144 N N . ILE B 1 171 ? 168.634 146.499 168.352 1.00 90.10 171 ILE B N 1
ATOM 7145 C CA . ILE B 1 171 ? 167.953 146.042 169.549 1.00 90.10 171 ILE B CA 1
ATOM 7146 C C . ILE B 1 171 ? 168.818 145.244 170.466 1.00 90.10 171 ILE B C 1
ATOM 7147 O O . ILE B 1 171 ? 168.911 145.556 171.653 1.00 90.10 171 ILE B O 1
ATOM 7152 N N . TRP B 1 172 ? 169.550 144.280 169.959 1.00 84.96 172 TRP B N 1
ATOM 7153 C CA . TRP B 1 172 ? 170.442 143.576 170.844 1.00 84.96 172 TRP B CA 1
ATOM 7154 C C . TRP B 1 172 ? 171.450 144.478 171.535 1.00 84.96 172 TRP B C 1
ATOM 7155 O O . TRP B 1 172 ? 171.523 144.487 172.772 1.00 84.96 172 TRP B O 1
ATOM 7166 N N . THR B 1 173 ? 172.168 145.310 170.804 1.00 86.24 173 THR B N 1
ATOM 7167 C CA . THR B 1 173 ? 173.059 146.194 171.457 1.00 86.24 173 THR B CA 1
ATOM 7168 C C . THR B 1 173 ? 172.382 146.938 172.579 1.00 86.24 173 THR B C 1
ATOM 7169 O O . THR B 1 173 ? 172.823 146.861 173.706 1.00 86.24 173 THR B O 1
ATOM 7173 N N . CYS B 1 174 ? 171.276 147.613 172.339 1.00 88.17 174 CYS B N 1
ATOM 7174 C CA . CYS B 1 174 ? 170.611 148.373 173.370 1.00 88.17 174 CYS B CA 1
ATOM 7175 C C . CYS B 1 174 ? 170.150 147.558 174.585 1.00 88.17 174 CYS B C 1
ATOM 7176 O O . CYS B 1 174 ? 170.425 147.924 175.736 1.00 88.17 174 CYS B O 1
ATOM 7179 N N . TYR B 1 175 ? 169.572 146.404 174.413 1.00 86.86 175 TYR B N 1
ATOM 7180 C CA . TYR B 1 175 ? 169.244 145.562 175.534 1.00 86.86 175 TYR B CA 1
ATOM 7181 C C . TYR B 1 175 ? 170.439 145.237 176.388 1.00 86.86 175 TYR B C 1
ATOM 7182 O O . TYR B 1 175 ? 170.455 145.439 177.643 1.00 86.86 175 TYR B O 1
ATOM 7191 N N . MET B 1 176 ? 171.501 144.783 175.743 1.00 83.40 176 MET B N 1
ATOM 7192 C CA . MET B 1 176 ? 172.708 144.471 176.476 1.00 83.40 176 MET B CA 1
ATOM 7193 C C . MET B 1 176 ? 173.262 145.651 177.244 1.00 83.40 176 MET B C 1
ATOM 7194 O O . MET B 1 176 ? 173.545 145.580 178.474 1.00 83.40 176 MET B O 1
ATOM 7199 N N . LEU B 1 177 ? 173.290 146.783 176.611 1.00 82.75 177 LEU B N 1
ATOM 7200 C CA . LEU B 1 177 ? 173.726 147.982 177.273 1.00 82.75 177 LEU B CA 1
ATOM 7201 C C . LEU B 1 177 ? 172.887 148.381 178.491 1.00 82.75 177 LEU B C 1
ATOM 7202 O O . LEU B 1 177 ? 173.453 148.686 179.547 1.00 82.75 177 LEU B O 1
ATOM 7207 N N . MET B 1 178 ? 171.574 148.313 178.455 1.00 88.89 178 MET B N 1
ATOM 7208 C CA . MET B 1 178 ? 170.767 148.555 179.652 1.00 88.89 178 MET B CA 1
ATOM 7209 C C . MET B 1 178 ? 170.934 147.570 180.771 1.00 88.89 178 MET B C 1
ATOM 7210 O O . MET B 1 178 ? 170.997 147.926 181.980 1.00 88.89 178 MET B O 1
ATOM 7215 N N . LYS B 1 179 ? 171.112 146.321 180.439 1.00 87.45 179 LYS B N 1
ATOM 7216 C CA . LYS B 1 179 ? 171.430 145.377 181.489 1.00 87.45 179 LYS B CA 1
ATOM 7217 C C . LYS B 1 179 ? 172.780 145.671 182.172 1.00 87.45 179 LYS B C 1
ATOM 7218 O O . LYS B 1 179 ? 172.923 145.630 183.436 1.00 87.45 179 LYS B O 1
ATOM 7224 N N . GLU B 1 180 ? 173.777 146.107 181.420 1.00 83.98 180 GLU B N 1
ATOM 7225 C CA . GLU B 1 180 ? 175.000 146.480 182.074 1.00 83.98 180 GLU B CA 1
ATOM 7226 C C . GLU B 1 180 ? 174.858 147.683 182.867 1.00 83.98 180 GLU B C 1
ATOM 7227 O O . GLU B 1 180 ? 175.392 147.748 183.946 1.00 83.98 180 GLU B O 1
ATOM 7233 N N . TYR B 1 181 ? 174.064 148.628 182.455 1.00 81.52 181 TYR B N 1
ATOM 7234 C CA . TYR B 1 181 ? 173.843 149.771 183.300 1.00 81.52 181 TYR B CA 1
ATOM 7235 C C . TYR B 1 181 ? 173.333 149.375 184.584 1.00 81.52 181 TYR B C 1
ATOM 7236 O O . TYR B 1 181 ? 173.949 149.704 185.604 1.00 81.52 181 TYR B O 1
ATOM 7245 N N . GLU B 1 182 ? 172.320 148.546 184.633 1.00 85.84 182 GLU B N 1
ATOM 7246 C CA . GLU B 1 182 ? 171.910 148.182 185.951 1.00 85.84 182 GLU B CA 1
ATOM 7247 C C . GLU B 1 182 ? 172.850 147.465 186.785 1.00 85.84 182 GLU B C 1
ATOM 7248 O O . GLU B 1 182 ? 173.033 147.829 187.942 1.00 85.84 182 GLU B O 1
ATOM 7254 N N . THR B 1 183 ? 173.563 146.491 186.256 1.00 82.27 183 THR B N 1
ATOM 7255 C CA . THR B 1 183 ? 174.565 145.879 187.103 1.00 82.27 183 THR B CA 1
ATOM 7256 C C . THR B 1 183 ? 175.560 146.856 187.647 1.00 82.27 183 THR B C 1
ATOM 7257 O O . THR B 1 183 ? 175.751 146.940 188.848 1.00 82.27 183 THR B O 1
ATOM 7261 N N . VAL B 1 184 ? 176.149 147.679 186.807 1.00 78.81 184 VAL B N 1
ATOM 7262 C CA . VAL B 1 184 ? 177.153 148.577 187.294 1.00 78.81 184 VAL B CA 1
ATOM 7263 C C . VAL B 1 184 ? 176.553 149.488 188.372 1.00 78.81 184 VAL B C 1
ATOM 7264 O O . VAL B 1 184 ? 177.165 149.650 189.416 1.00 78.81 184 VAL B O 1
ATOM 7268 N N . ALA B 1 185 ? 175.338 150.019 188.226 1.00 80.21 185 ALA B N 1
ATOM 7269 C CA . ALA B 1 185 ? 174.727 150.808 189.263 1.00 80.21 185 ALA B CA 1
ATOM 7270 C C . ALA B 1 185 ? 174.540 150.113 190.566 1.00 80.21 185 ALA B C 1
ATOM 7271 O O . ALA B 1 185 ? 175.011 150.578 191.610 1.00 80.21 185 ALA B O 1
ATOM 7273 N N . ASN B 1 186 ? 173.957 148.948 190.567 1.00 83.03 186 ASN B N 1
ATOM 7274 C CA . ASN B 1 186 ? 173.855 148.219 191.796 1.00 83.03 186 ASN B CA 1
ATOM 7275 C C . ASN B 1 186 ? 175.138 147.989 192.466 1.00 83.03 186 ASN B C 1
ATOM 7276 O O . ASN B 1 186 ? 175.254 148.186 193.670 1.00 83.03 186 ASN B O 1
ATOM 7281 N N . MET B 1 187 ? 176.166 147.664 191.722 1.00 83.16 187 MET B N 1
ATOM 7282 C CA . MET B 1 187 ? 177.481 147.470 192.280 1.00 83.16 187 MET B CA 1
ATOM 7283 C C . MET B 1 187 ? 178.037 148.672 192.904 1.00 83.16 187 MET B C 1
ATOM 7284 O O . MET B 1 187 ? 178.410 148.617 194.046 1.00 83.16 187 MET B O 1
ATOM 7289 N N . ARG B 1 188 ? 178.045 149.796 192.229 1.00 76.83 188 ARG B N 1
ATOM 7290 C CA . ARG B 1 188 ? 178.442 151.050 192.822 1.00 76.83 188 ARG B CA 1
ATOM 7291 C C . ARG B 1 188 ? 177.754 151.289 194.113 1.00 76.83 188 ARG B C 1
ATOM 7292 O O . ARG B 1 188 ? 178.404 151.555 195.084 1.00 76.83 188 ARG B O 1
ATOM 7300 N N . LEU B 1 189 ? 176.446 151.123 194.190 1.00 79.64 189 LEU B N 1
ATOM 7301 C CA . LEU B 1 189 ? 175.775 151.435 195.408 1.00 79.64 189 LEU B CA 1
ATOM 7302 C C . LEU B 1 189 ? 176.125 150.523 196.526 1.00 79.64 189 LEU B C 1
ATOM 7303 O O . LEU B 1 189 ? 176.485 150.971 197.629 1.00 79.64 189 LEU B O 1
ATOM 7308 N N . GLN B 1 190 ? 176.185 149.248 196.276 1.00 86.02 190 GLN B N 1
ATOM 7309 C CA . GLN B 1 190 ? 176.671 148.374 197.312 1.00 86.02 190 GLN B CA 1
ATOM 7310 C C . GLN B 1 190 ? 178.087 148.646 197.784 1.00 86.02 190 GLN B C 1
ATOM 7311 O O . GLN B 1 190 ? 178.336 148.620 198.944 1.00 86.02 190 GLN B O 1
ATOM 7317 N N . PHE B 1 191 ? 179.022 149.006 196.922 1.00 82.94 191 PHE B N 1
ATOM 7318 C CA . PHE B 1 191 ? 180.362 149.377 197.339 1.00 82.94 191 PHE B CA 1
ATOM 7319 C C . PHE B 1 191 ? 180.309 150.528 198.182 1.00 82.94 191 PHE B C 1
ATOM 7320 O O . PHE B 1 191 ? 180.916 150.552 199.194 1.00 82.94 191 PHE B O 1
ATOM 7328 N N . LEU B 1 192 ? 179.625 151.548 197.763 1.00 81.18 192 LEU B N 1
ATOM 7329 C CA . LEU B 1 192 ? 179.596 152.768 198.490 1.00 81.18 192 LEU B CA 1
ATOM 7330 C C . LEU B 1 192 ? 179.069 152.595 199.833 1.00 81.18 192 LEU B C 1
ATOM 7331 O O . LEU B 1 192 ? 179.494 153.276 200.721 1.00 81.18 192 LEU B O 1
ATOM 7336 N N . ALA B 1 193 ? 178.177 151.649 200.036 1.00 85.28 193 ALA B N 1
ATOM 7337 C CA . ALA B 1 193 ? 177.667 151.373 201.375 1.00 85.28 193 ALA B CA 1
ATOM 7338 C C . ALA B 1 193 ? 178.453 150.627 202.335 1.00 85.28 193 ALA B C 1
ATOM 7339 O O . ALA B 1 193 ? 177.987 150.442 203.417 1.00 85.28 193 ALA B O 1
ATOM 7341 N N . SER B 1 194 ? 179.659 150.228 202.030 1.00 87.52 194 SER B N 1
ATOM 7342 C CA . SER B 1 194 ? 180.483 149.372 202.847 1.00 87.52 194 SER B CA 1
ATOM 7343 C C . SER B 1 194 ? 181.919 149.837 202.955 1.00 87.52 194 SER B C 1
ATOM 7344 O O . SER B 1 194 ? 182.644 149.317 203.767 1.00 87.52 194 SER B O 1
ATOM 7347 N N . GLU B 1 195 ? 182.358 150.806 202.171 1.00 92.80 195 GLU B N 1
ATOM 7348 C CA . GLU B 1 195 ? 183.697 151.359 202.254 1.00 92.80 195 GLU B CA 1
ATOM 7349 C C . GLU B 1 195 ? 183.982 152.139 203.512 1.00 92.80 195 GLU B C 1
ATOM 7350 O O . GLU B 1 195 ? 183.156 152.889 203.928 1.00 92.80 195 GLU B O 1
ATOM 7356 N N . GLY B 1 196 ? 185.138 152.011 204.125 1.00 96.65 196 GLY B N 1
ATOM 7357 C CA . GLY B 1 196 ? 185.396 152.655 205.390 1.00 96.65 196 GLY B CA 1
ATOM 7358 C C . GLY B 1 196 ? 185.708 154.098 205.318 1.00 96.65 196 GLY B C 1
ATOM 7359 O O . GLY B 1 196 ? 185.954 154.556 204.251 1.00 96.65 196 GLY B O 1
ATOM 7360 N N . ARG B 1 197 ? 185.768 154.818 206.421 1.00 97.40 197 ARG B N 1
ATOM 7361 C CA . ARG B 1 197 ? 185.917 156.240 206.385 1.00 97.40 197 ARG B CA 1
ATOM 7362 C C . ARG B 1 197 ? 186.998 156.716 205.494 1.00 97.40 197 ARG B C 1
ATOM 7363 O O . ARG B 1 197 ? 188.041 156.143 205.478 1.00 97.40 197 ARG B O 1
ATOM 7371 N N . ARG B 1 198 ? 186.754 157.758 204.728 1.00 91.65 198 ARG B N 1
ATOM 7372 C CA . ARG B 1 198 ? 187.703 158.313 203.853 1.00 91.65 198 ARG B CA 1
ATOM 7373 C C . ARG B 1 198 ? 187.326 159.664 204.282 1.00 91.65 198 ARG B C 1
ATOM 7374 O O . ARG B 1 198 ? 186.249 159.822 204.746 1.00 91.65 198 ARG B O 1
ATOM 7382 N N . PRO B 1 199 ? 188.200 160.658 204.159 1.00 89.49 199 PRO B N 1
ATOM 7383 C CA . PRO B 1 199 ? 187.927 162.017 204.586 1.00 89.49 199 PRO B CA 1
ATOM 7384 C C . PRO B 1 199 ? 186.990 162.836 203.731 1.00 89.49 199 PRO B C 1
ATOM 7385 O O . PRO B 1 199 ? 186.627 163.862 204.168 1.00 89.49 199 PRO B O 1
ATOM 7389 N N . ASP B 1 200 ? 186.576 162.376 202.580 1.00 85.01 200 ASP B N 1
ATOM 7390 C CA . ASP B 1 200 ? 185.738 163.088 201.655 1.00 85.01 200 ASP B CA 1
ATOM 7391 C C . ASP B 1 200 ? 184.343 162.713 201.623 1.00 85.01 200 ASP B C 1
ATOM 7392 O O . ASP B 1 200 ? 183.678 163.052 200.682 1.00 85.01 200 ASP B O 1
ATOM 7397 N N . GLN B 1 201 ? 183.870 162.014 202.629 1.00 88.02 201 GLN B N 1
ATOM 7398 C CA . GLN B 1 201 ? 182.545 161.555 202.711 1.00 88.02 201 GLN B CA 1
ATOM 7399 C C . GLN B 1 201 ? 181.949 162.542 203.596 1.00 88.02 201 GLN B C 1
ATOM 7400 O O . GLN B 1 201 ? 180.780 162.563 203.716 1.00 88.02 201 GLN B O 1
ATOM 7406 N N . PHE B 1 202 ? 182.748 163.417 204.157 1.00 83.90 202 PHE B N 1
ATOM 7407 C CA . PHE B 1 202 ? 182.319 164.452 205.017 1.00 83.90 202 PHE B CA 1
ATOM 7408 C C . PHE B 1 202 ? 182.669 165.847 204.564 1.00 83.90 202 PHE B C 1
ATOM 7409 O O . PHE B 1 202 ? 182.244 166.711 205.184 1.00 83.90 202 PHE B O 1
ATOM 7417 N N . THR B 1 203 ? 183.434 166.094 203.502 1.00 82.91 203 THR B N 1
ATOM 7418 C CA . THR B 1 203 ? 183.862 167.393 202.986 1.00 82.91 203 THR B CA 1
ATOM 7419 C C . THR B 1 203 ? 183.442 167.897 201.636 1.00 82.91 203 THR B C 1
ATOM 7420 O O . THR B 1 203 ? 183.227 167.126 200.782 1.00 82.91 203 THR B O 1
ATOM 7424 N N . VAL B 1 204 ? 183.348 169.213 201.445 1.00 80.23 204 VAL B N 1
ATOM 7425 C CA . VAL B 1 204 ? 182.995 169.892 200.210 1.00 80.23 204 VAL B CA 1
ATOM 7426 C C . VAL B 1 204 ? 184.055 170.955 199.815 1.00 80.23 204 VAL B C 1
ATOM 7427 O O . VAL B 1 204 ? 184.768 171.361 200.635 1.00 80.23 204 VAL B O 1
ATOM 7431 N N . LEU B 1 205 ? 184.192 171.383 198.573 1.00 83.66 205 LEU B N 1
ATOM 7432 C CA . LEU B 1 205 ? 185.066 172.453 198.179 1.00 83.66 205 LEU B CA 1
ATOM 7433 C C . LEU B 1 205 ? 184.243 173.663 197.841 1.00 83.66 205 LEU B C 1
ATOM 7434 O O . LEU B 1 205 ? 183.520 173.620 196.893 1.00 83.66 205 LEU B O 1
ATOM 7439 N N . VAL B 1 206 ? 184.333 174.751 198.598 1.00 85.63 206 VAL B N 1
ATOM 7440 C CA . VAL B 1 206 ? 183.655 175.988 198.301 1.00 85.63 206 VAL B CA 1
ATOM 7441 C C . VAL B 1 206 ? 184.549 176.901 197.506 1.00 85.63 206 VAL B C 1
ATOM 7442 O O . VAL B 1 206 ? 185.579 177.263 197.942 1.00 85.63 206 VAL B O 1
ATOM 7446 N N . ARG B 1 207 ? 184.168 177.270 196.313 1.00 93.34 207 ARG B N 1
ATOM 7447 C CA . ARG B 1 207 ? 184.975 177.995 195.449 1.00 93.34 207 ARG B CA 1
ATOM 7448 C C . ARG B 1 207 ? 184.271 179.243 195.246 1.00 93.34 207 ARG B C 1
ATOM 7449 O O . ARG B 1 207 ? 183.121 179.198 195.153 1.00 93.34 207 ARG B O 1
ATOM 7457 N N . ASN B 1 208 ? 184.947 180.366 195.231 1.00 94.48 208 ASN B N 1
ATOM 7458 C CA . ASN B 1 208 ? 184.407 181.671 195.008 1.00 94.48 208 ASN B CA 1
ATOM 7459 C C . ASN B 1 208 ? 183.913 182.396 196.210 1.00 94.48 208 ASN B C 1
ATOM 7460 O O . ASN B 1 208 ? 182.937 183.053 196.135 1.00 94.48 208 ASN B O 1
ATOM 7465 N N . VAL B 1 209 ? 184.593 182.296 197.321 1.00 95.52 209 VAL B N 1
ATOM 7466 C CA . VAL B 1 209 ? 184.253 183.013 198.490 1.00 95.52 209 VAL B CA 1
ATOM 7467 C C . VAL B 1 209 ? 184.414 184.448 198.129 1.00 95.52 209 VAL B C 1
ATOM 7468 O O . VAL B 1 209 ? 185.469 184.838 197.714 1.00 95.52 209 VAL B O 1
ATOM 7472 N N . PRO B 1 210 ? 183.370 185.277 198.265 1.00 99.11 210 PRO B N 1
ATOM 7473 C CA . PRO B 1 210 ? 183.377 186.685 197.884 1.00 99.11 210 PRO B CA 1
ATOM 7474 C C . PRO B 1 210 ? 184.260 187.626 198.673 1.00 99.11 210 PRO B C 1
ATOM 7475 O O . PRO B 1 210 ? 184.065 187.680 199.863 1.00 99.11 210 PRO B O 1
ATOM 7479 N N . PRO B 1 211 ? 185.145 188.426 198.036 1.00 107.57 211 PRO B N 1
ATOM 7480 C CA . PRO B 1 211 ? 186.137 189.275 198.727 1.00 107.57 211 PRO B CA 1
ATOM 7481 C C . PRO B 1 211 ? 185.666 190.350 199.674 1.00 107.57 211 PRO B C 1
ATOM 7482 O O . PRO B 1 211 ? 184.518 190.745 199.597 1.00 107.57 211 PRO B O 1
ATOM 7486 N N . ASP B 1 212 ? 186.523 190.826 200.563 1.00 114.13 212 ASP B N 1
ATOM 7487 C CA . ASP B 1 212 ? 186.156 191.853 201.526 1.00 114.13 212 ASP B CA 1
ATOM 7488 C C . ASP B 1 212 ? 187.360 192.735 201.770 1.00 114.13 212 ASP B C 1
ATOM 7489 O O . ASP B 1 212 ? 188.362 192.606 201.103 1.00 114.13 212 ASP B O 1
ATOM 7494 N N . PRO B 1 213 ? 187.263 193.697 202.676 1.00 115.02 213 PRO B N 1
ATOM 7495 C CA . PRO B 1 213 ? 188.492 194.436 202.904 1.00 115.02 213 PRO B CA 1
ATOM 7496 C C . PRO B 1 213 ? 188.892 194.495 204.372 1.00 115.02 213 PRO B C 1
ATOM 7497 O O . PRO B 1 213 ? 189.707 195.346 204.700 1.00 115.02 213 PRO B O 1
ATOM 7501 N N . ASP B 1 214 ? 188.371 193.625 205.231 1.00 117.44 214 ASP B N 1
ATOM 7502 C CA . ASP B 1 214 ? 188.626 193.689 206.651 1.00 117.44 214 ASP B CA 1
ATOM 7503 C C . ASP B 1 214 ? 188.507 192.345 207.320 1.00 117.44 214 ASP B C 1
ATOM 7504 O O . ASP B 1 214 ? 188.595 192.266 208.532 1.00 117.44 214 ASP B O 1
ATOM 7509 N N . GLU B 1 215 ? 188.290 191.282 206.557 1.00 111.64 215 GLU B N 1
ATOM 7510 C CA . GLU B 1 215 ? 188.098 189.969 207.096 1.00 111.64 215 GLU B CA 1
ATOM 7511 C C . GLU B 1 215 ? 188.916 189.100 206.193 1.00 111.64 215 GLU B C 1
ATOM 7512 O O . GLU B 1 215 ? 189.074 189.434 205.042 1.00 111.64 215 GLU B O 1
ATOM 7518 N N . THR B 1 216 ? 189.431 187.984 206.671 1.00 103.76 216 THR B N 1
ATOM 7519 C CA . THR B 1 216 ? 190.305 187.171 205.925 1.00 103.76 216 THR B CA 1
ATOM 7520 C C . THR B 1 216 ? 189.451 186.227 205.191 1.00 103.76 216 THR B C 1
ATOM 7521 O O . THR B 1 216 ? 188.282 186.384 205.258 1.00 103.76 216 THR B O 1
ATOM 7525 N N . VAL B 1 217 ? 189.977 185.263 204.455 1.00 96.39 217 VAL B N 1
ATOM 7526 C CA . VAL B 1 217 ? 189.147 184.279 203.798 1.00 96.39 217 VAL B CA 1
ATOM 7527 C C . VAL B 1 217 ? 188.611 183.307 204.793 1.00 96.39 217 VAL B C 1
ATOM 7528 O O . VAL B 1 217 ? 187.522 182.859 204.645 1.00 96.39 217 VAL B O 1
ATOM 7532 N N . SER B 1 218 ? 189.303 183.057 205.878 1.00 96.37 218 SER B N 1
ATOM 7533 C CA . SER B 1 218 ? 188.867 182.128 206.886 1.00 96.37 218 SER B CA 1
ATOM 7534 C C . SER B 1 218 ? 187.970 182.587 207.942 1.00 96.37 218 SER B C 1
ATOM 7535 O O . SER B 1 218 ? 187.562 181.827 208.737 1.00 96.37 218 SER B O 1
ATOM 7538 N N . GLU B 1 219 ? 187.651 183.836 207.983 1.00 96.57 219 GLU B N 1
ATOM 7539 C CA . GLU B 1 219 ? 186.820 184.419 208.969 1.00 96.57 219 GLU B CA 1
ATOM 7540 C C . GLU B 1 219 ? 185.588 184.759 208.275 1.00 96.57 219 GLU B C 1
ATOM 7541 O O . GLU B 1 219 ? 184.760 185.383 208.839 1.00 96.57 219 GLU B O 1
ATOM 7547 N N . LEU B 1 220 ? 185.419 184.305 207.071 1.00 94.33 220 LEU B N 1
ATOM 7548 C CA . LEU B 1 220 ? 184.337 184.636 206.287 1.00 94.33 220 LEU B CA 1
ATOM 7549 C C . LEU B 1 220 ? 183.765 183.325 205.940 1.00 94.33 220 LEU B C 1
ATOM 7550 O O . LEU B 1 220 ? 182.606 183.269 205.650 1.00 94.33 220 LEU B O 1
ATOM 7555 N N . VAL B 1 221 ? 184.526 182.242 205.991 1.00 90.10 221 VAL B N 1
ATOM 7556 C CA . VAL B 1 221 ? 184.065 180.908 205.711 1.00 90.10 221 VAL B CA 1
ATOM 7557 C C . VAL B 1 221 ? 183.516 180.310 206.990 1.00 90.10 221 VAL B C 1
ATOM 7558 O O . VAL B 1 221 ? 182.679 179.467 206.950 1.00 90.10 221 VAL B O 1
ATOM 7562 N N . GLU B 1 222 ? 183.880 180.815 208.139 1.00 91.87 222 GLU B N 1
ATOM 7563 C CA . GLU B 1 222 ? 183.424 180.298 209.362 1.00 91.87 222 GLU B CA 1
ATOM 7564 C C . GLU B 1 222 ? 182.182 180.905 209.673 1.00 91.87 222 GLU B C 1
ATOM 7565 O O . GLU B 1 222 ? 181.288 180.258 210.090 1.00 91.87 222 GLU B O 1
ATOM 7571 N N . HIS B 1 223 ? 182.072 182.179 209.517 1.00 92.48 223 HIS B N 1
ATOM 7572 C CA . HIS B 1 223 ? 180.841 182.868 209.698 1.00 92.48 223 HIS B CA 1
ATOM 7573 C C . HIS B 1 223 ? 179.740 182.502 208.732 1.00 92.48 223 HIS B C 1
ATOM 7574 O O . HIS B 1 223 ? 178.628 182.547 209.104 1.00 92.48 223 HIS B O 1
ATOM 7581 N N . PHE B 1 224 ? 179.992 182.091 207.516 1.00 86.95 224 PHE B N 1
ATOM 7582 C CA . PHE B 1 224 ? 178.934 181.715 206.669 1.00 86.95 224 PHE B CA 1
ATOM 7583 C C . PHE B 1 224 ? 178.413 180.416 207.071 1.00 86.95 224 PHE B C 1
ATOM 7584 O O . PHE B 1 224 ? 177.242 180.243 207.096 1.00 86.95 224 PHE B O 1
ATOM 7592 N N . PHE B 1 225 ? 179.218 179.454 207.436 1.00 81.53 225 PHE B N 1
ATOM 7593 C CA . PHE B 1 225 ? 178.707 178.148 207.681 1.00 81.53 225 PHE B CA 1
ATOM 7594 C C . PHE B 1 225 ? 178.287 177.931 209.059 1.00 81.53 225 PHE B C 1
ATOM 7595 O O . PHE B 1 225 ? 177.662 176.987 209.322 1.00 81.53 225 PHE B O 1
ATOM 7603 N N . LEU B 1 226 ? 178.575 178.804 209.968 1.00 84.45 226 LEU B N 1
ATOM 7604 C CA . LEU B 1 226 ? 178.117 178.686 211.294 1.00 84.45 226 LEU B CA 1
ATOM 7605 C C . LEU B 1 226 ? 176.802 179.339 211.459 1.00 84.45 226 LEU B C 1
ATOM 7606 O O . LEU B 1 226 ? 176.166 179.105 212.437 1.00 84.45 226 LEU B O 1
ATOM 7611 N N . VAL B 1 227 ? 176.365 180.172 210.533 1.00 84.92 227 VAL B N 1
ATOM 7612 C CA . VAL B 1 227 ? 175.070 180.812 210.548 1.00 84.92 227 VAL B CA 1
ATOM 7613 C C . VAL B 1 227 ? 174.172 180.109 209.632 1.00 84.92 227 VAL B C 1
ATOM 7614 O O . VAL B 1 227 ? 173.039 180.046 209.925 1.00 84.92 227 VAL B O 1
ATOM 7618 N N . ASN B 1 228 ? 174.655 179.507 208.563 1.00 86.33 228 ASN B N 1
ATOM 7619 C CA . ASN B 1 228 ? 173.825 178.899 207.552 1.00 86.33 228 ASN B CA 1
ATOM 7620 C C . ASN B 1 228 ? 173.713 177.415 207.539 1.00 86.33 228 ASN B C 1
ATOM 7621 O O . ASN B 1 228 ? 172.810 176.941 206.952 1.00 86.33 228 ASN B O 1
ATOM 7626 N N . HIS B 1 229 ? 174.592 176.662 208.168 1.00 83.06 229 HIS B N 1
ATOM 7627 C CA . HIS B 1 229 ? 174.563 175.207 208.291 1.00 83.06 229 HIS B CA 1
ATOM 7628 C C . HIS B 1 229 ? 174.938 175.109 209.679 1.00 83.06 229 HIS B C 1
ATOM 7629 O O . HIS B 1 229 ? 175.972 174.630 209.943 1.00 83.06 229 HIS B O 1
ATOM 7636 N N . PRO B 1 230 ? 174.074 175.514 210.603 1.00 86.74 230 PRO B N 1
ATOM 7637 C CA . PRO B 1 230 ? 174.425 175.670 212.004 1.00 86.74 230 PRO B CA 1
ATOM 7638 C C . PRO B 1 230 ? 174.843 174.514 212.908 1.00 86.74 230 PRO B C 1
ATOM 7639 O O . PRO B 1 230 ? 175.791 174.686 213.636 1.00 86.74 230 PRO B O 1
ATOM 7643 N N . ASP B 1 231 ? 174.183 173.372 212.862 1.00 92.77 231 ASP B N 1
ATOM 7644 C CA . ASP B 1 231 ? 174.467 172.237 213.709 1.00 92.77 231 ASP B CA 1
ATOM 7645 C C . ASP B 1 231 ? 175.525 171.266 213.272 1.00 92.77 231 ASP B C 1
ATOM 7646 O O . ASP B 1 231 ? 176.169 170.683 214.107 1.00 92.77 231 ASP B O 1
ATOM 7651 N N . ASN B 1 232 ? 175.703 171.046 211.993 1.00 87.46 232 ASN B N 1
ATOM 7652 C CA . ASN B 1 232 ? 176.752 170.231 211.529 1.00 87.46 232 ASN B CA 1
ATOM 7653 C C . ASN B 1 232 ? 177.708 171.068 210.791 1.00 87.46 232 ASN B C 1
ATOM 7654 O O . ASN B 1 232 ? 177.422 171.407 209.703 1.00 87.46 232 ASN B O 1
ATOM 7659 N N . TYR B 1 233 ? 178.807 171.485 211.358 1.00 84.64 233 TYR B N 1
ATOM 7660 C CA . TYR B 1 233 ? 179.815 172.168 210.641 1.00 84.64 233 TYR B CA 1
ATOM 7661 C C . TYR B 1 233 ? 180.823 171.830 211.638 1.00 84.64 233 TYR B C 1
ATOM 7662 O O . TYR B 1 233 ? 180.516 171.869 212.781 1.00 84.64 233 TYR B O 1
ATOM 7671 N N . LEU B 1 234 ? 182.024 171.476 211.244 1.00 87.58 234 LEU B N 1
ATOM 7672 C CA . LEU B 1 234 ? 183.074 171.200 212.143 1.00 87.58 234 LEU B CA 1
ATOM 7673 C C . LEU B 1 234 ? 184.311 171.992 211.872 1.00 87.58 234 LEU B C 1
ATOM 7674 O O . LEU B 1 234 ? 184.820 172.585 212.783 1.00 87.58 234 LEU B O 1
ATOM 7679 N N . THR B 1 235 ? 184.782 172.083 210.645 1.00 89.07 235 THR B N 1
ATOM 7680 C CA . THR B 1 235 ? 186.061 172.646 210.375 1.00 89.07 235 THR B CA 1
ATOM 7681 C C . THR B 1 235 ? 186.224 173.091 208.972 1.00 89.07 235 THR B C 1
ATOM 7682 O O . THR B 1 235 ? 185.392 172.805 208.209 1.00 89.07 235 THR B O 1
ATOM 7686 N N . HIS B 1 236 ? 187.261 173.844 208.628 1.00 90.08 236 HIS B N 1
ATOM 7687 C CA . HIS B 1 236 ? 187.577 174.222 207.291 1.00 90.08 236 HIS B CA 1
ATOM 7688 C C . HIS B 1 236 ? 189.055 174.304 207.125 1.00 90.08 236 HIS B C 1
ATOM 7689 O O . HIS B 1 236 ? 189.727 174.338 208.105 1.00 90.08 236 HIS B O 1
ATOM 7696 N N . GLN B 1 237 ? 189.590 174.279 205.913 1.00 92.61 237 GLN B N 1
ATOM 7697 C CA . GLN B 1 237 ? 190.999 174.440 205.624 1.00 92.61 237 GLN B CA 1
ATOM 7698 C C . GLN B 1 237 ? 191.104 175.192 204.385 1.00 92.61 237 GLN B C 1
ATOM 7699 O O . GLN B 1 237 ? 190.693 174.691 203.419 1.00 92.61 237 GLN B O 1
ATOM 7705 N N . VAL B 1 238 ? 191.724 176.366 204.353 1.00 93.22 238 VAL B N 1
ATOM 7706 C CA . VAL B 1 238 ? 191.779 177.234 203.187 1.00 93.22 238 VAL B CA 1
ATOM 7707 C C . VAL B 1 238 ? 192.642 176.786 202.031 1.00 93.22 238 VAL B C 1
ATOM 7708 O O . VAL B 1 238 ? 193.344 175.820 202.163 1.00 93.22 238 VAL B O 1
ATOM 7712 N N . VAL B 1 239 ? 192.574 177.433 200.875 1.00 96.65 239 VAL B N 1
ATOM 7713 C CA . VAL B 1 239 ? 193.444 177.121 199.747 1.00 96.65 239 VAL B CA 1
ATOM 7714 C C . VAL B 1 239 ? 194.466 178.192 199.563 1.00 96.65 239 VAL B C 1
ATOM 7715 O O . VAL B 1 239 ? 194.142 179.301 199.478 1.00 96.65 239 VAL B O 1
ATOM 7719 N N . CYS B 1 240 ? 195.722 177.857 199.571 1.00 103.95 240 CYS B N 1
ATOM 7720 C CA . CYS B 1 240 ? 196.799 178.779 199.342 1.00 103.95 240 CYS B CA 1
ATOM 7721 C C . CYS B 1 240 ? 197.634 178.399 198.120 1.00 103.95 240 CYS B C 1
ATOM 7722 O O . CYS B 1 240 ? 197.757 177.247 197.829 1.00 103.95 240 CYS B O 1
ATOM 7725 N N . ASN B 1 241 ? 198.187 179.346 197.389 1.00 106.90 241 ASN B N 1
ATOM 7726 C CA . ASN B 1 241 ? 199.084 179.058 196.275 1.00 106.90 241 ASN B CA 1
ATOM 7727 C C . ASN B 1 241 ? 200.400 178.675 196.846 1.00 106.90 241 ASN B C 1
ATOM 7728 O O . ASN B 1 241 ? 201.127 179.542 197.296 1.00 106.90 241 ASN B O 1
ATOM 7733 N N . ALA B 1 242 ? 200.749 177.407 196.848 1.00 111.30 242 ALA B N 1
ATOM 7734 C CA . ALA B 1 242 ? 202.049 177.021 197.269 1.00 111.30 242 ALA B CA 1
ATOM 7735 C C . ALA B 1 242 ? 202.568 176.406 196.078 1.00 111.30 242 ALA B C 1
ATOM 7736 O O . ALA B 1 242 ? 203.091 175.339 196.157 1.00 111.30 242 ALA B O 1
ATOM 7738 N N . ASN B 1 243 ? 202.464 177.048 194.940 1.00 113.88 243 ASN B N 1
ATOM 7739 C CA . ASN B 1 243 ? 202.964 176.531 193.720 1.00 113.88 243 ASN B CA 1
ATOM 7740 C C . ASN B 1 243 ? 204.464 176.697 193.703 1.00 113.88 243 ASN B C 1
ATOM 7741 O O . ASN B 1 243 ? 205.166 175.688 193.507 1.00 113.88 243 ASN B O 1
ATOM 7746 N N . LYS B 1 244 ? 205.020 177.863 194.030 1.00 121.56 244 LYS B N 1
ATOM 7747 C CA . LYS B 1 244 ? 206.490 177.951 194.098 1.00 121.56 244 LYS B CA 1
ATOM 7748 C C . LYS B 1 244 ? 207.294 177.091 195.068 1.00 121.56 244 LYS B C 1
ATOM 7749 O O . LYS B 1 244 ? 208.307 176.596 194.691 1.00 121.56 244 LYS B O 1
ATOM 7755 N N . LEU B 1 245 ? 206.901 176.875 196.293 1.00 120.19 245 LEU B N 1
ATOM 7756 C CA . LEU B 1 245 ? 207.620 176.030 197.183 1.00 120.19 245 LEU B CA 1
ATOM 7757 C C . LEU B 1 245 ? 207.556 174.673 196.694 1.00 120.19 245 LEU B C 1
ATOM 7758 O O . LEU B 1 245 ? 208.491 173.931 196.804 1.00 120.19 245 LEU B O 1
ATOM 7763 N N . ALA B 1 246 ? 206.482 174.308 196.081 1.00 121.01 246 ALA B N 1
ATOM 7764 C CA . ALA B 1 246 ? 206.305 172.970 195.681 1.00 121.01 246 ALA B CA 1
ATOM 7765 C C . ALA B 1 246 ? 207.303 172.783 194.606 1.00 121.01 246 ALA B C 1
ATOM 7766 O O . ALA B 1 246 ? 208.095 171.810 194.624 1.00 121.01 246 ALA B O 1
ATOM 7768 N N . ASP B 1 247 ? 207.366 173.735 193.688 1.00 125.53 247 ASP B N 1
ATOM 7769 C CA . ASP B 1 247 ? 208.388 173.678 192.666 1.00 125.53 247 ASP B CA 1
ATOM 7770 C C . ASP B 1 247 ? 209.817 173.641 193.169 1.00 125.53 247 ASP B C 1
ATOM 7771 O O . ASP B 1 247 ? 210.600 172.846 192.687 1.00 125.53 247 ASP B O 1
ATOM 7776 N N . LEU B 1 248 ? 210.201 174.418 194.149 1.00 124.57 248 LEU B N 1
ATOM 7777 C CA . LEU B 1 248 ? 211.552 174.257 194.638 1.00 124.57 248 LEU B CA 1
ATOM 7778 C C . LEU B 1 248 ? 211.821 172.954 195.363 1.00 124.57 248 LEU B C 1
ATOM 7779 O O . LEU B 1 248 ? 212.886 172.454 195.284 1.00 124.57 248 LEU B O 1
ATOM 7784 N N . VAL B 1 249 ? 210.889 172.373 196.076 1.00 124.65 249 VAL B N 1
ATOM 7785 C CA . VAL B 1 249 ? 211.157 171.088 196.686 1.00 124.65 249 VAL B CA 1
ATOM 7786 C C . VAL B 1 249 ? 211.395 170.140 195.562 1.00 124.65 249 VAL B C 1
ATOM 7787 O O . VAL B 1 249 ? 212.328 169.337 195.606 1.00 124.65 249 VAL B O 1
ATOM 7791 N N . SER B 1 250 ? 210.598 170.233 194.513 1.00 125.73 250 SER B N 1
ATOM 7792 C CA . SER B 1 250 ? 210.869 169.414 193.337 1.00 125.73 250 SER B CA 1
ATOM 7793 C C . SER B 1 250 ? 212.281 169.610 192.740 1.00 125.73 250 SER B C 1
ATOM 7794 O O . SER B 1 250 ? 212.981 168.617 192.492 1.00 125.73 250 SER B O 1
ATOM 7797 N N . LYS B 1 251 ? 212.741 170.839 192.550 1.00 126.18 251 LYS B N 1
ATOM 7798 C CA . LYS B 1 251 ? 214.052 171.036 191.997 1.00 126.18 251 LYS B CA 1
ATOM 7799 C C . LYS B 1 251 ? 215.061 170.522 192.900 1.00 126.18 251 LYS B C 1
ATOM 7800 O O . LYS B 1 251 ? 216.045 169.988 192.458 1.00 126.18 251 LYS B O 1
ATOM 7806 N N . LYS B 1 252 ? 214.872 170.611 194.188 1.00 128.56 252 LYS B N 1
ATOM 7807 C CA . LYS B 1 252 ? 215.844 170.014 195.091 1.00 128.56 252 LYS B CA 1
ATOM 7808 C C . LYS B 1 252 ? 215.928 168.535 194.972 1.00 128.56 252 LYS B C 1
ATOM 7809 O O . LYS B 1 252 ? 216.993 167.981 194.866 1.00 128.56 252 LYS B O 1
ATOM 7815 N N . THR B 1 253 ? 214.817 167.853 194.983 1.00 130.09 253 THR B N 1
ATOM 7816 C CA . THR B 1 253 ? 214.984 166.446 194.826 1.00 130.09 253 THR B CA 1
ATOM 7817 C C . THR B 1 253 ? 215.673 166.177 193.513 1.00 130.09 253 THR B C 1
ATOM 7818 O O . THR B 1 253 ? 216.537 165.322 193.483 1.00 130.09 253 THR B O 1
ATOM 7822 N N . LYS B 1 254 ? 215.375 166.897 192.435 1.00 130.66 254 LYS B N 1
ATOM 7823 C CA . LYS B 1 254 ? 216.027 166.553 191.186 1.00 130.66 254 LYS B CA 1
ATOM 7824 C C . LYS B 1 254 ? 217.503 166.697 191.331 1.00 130.66 254 LYS B C 1
ATOM 7825 O O . LYS B 1 254 ? 218.239 165.742 191.060 1.00 130.66 254 LYS B O 1
ATOM 7831 N N . LEU B 1 255 ? 217.965 167.831 191.841 1.00 134.15 255 LEU B N 1
ATOM 7832 C CA . LEU B 1 255 ? 219.390 167.965 192.061 1.00 134.15 255 LEU B CA 1
ATOM 7833 C C . LEU B 1 255 ? 219.942 166.856 192.892 1.00 134.15 255 LEU B C 1
ATOM 7834 O O . LEU B 1 255 ? 220.817 166.194 192.463 1.00 134.15 255 LEU B O 1
ATOM 7839 N N . GLN B 1 256 ? 219.437 166.558 194.055 1.00 134.66 256 GLN B N 1
ATOM 7840 C CA . GLN B 1 256 ? 220.090 165.482 194.786 1.00 134.66 256 GLN B CA 1
ATOM 7841 C C . GLN B 1 256 ? 220.078 164.164 194.081 1.00 134.66 256 GLN B C 1
ATOM 7842 O O . GLN B 1 256 ? 221.052 163.524 194.062 1.00 134.66 256 GLN B O 1
ATOM 7848 N N . ASN B 1 257 ? 218.975 163.663 193.614 1.00 138.64 257 ASN B N 1
ATOM 7849 C CA . ASN B 1 257 ? 218.991 162.426 192.889 1.00 138.64 257 ASN B CA 1
ATOM 7850 C C . ASN B 1 257 ? 220.044 162.512 191.877 1.00 138.64 257 ASN B C 1
ATOM 7851 O O . ASN B 1 257 ? 221.063 161.717 191.907 1.00 138.64 257 ASN B O 1
ATOM 7856 N N . TRP B 1 258 ? 219.837 163.490 190.988 1.00 141.78 258 TRP B N 1
ATOM 7857 C CA . TRP B 1 258 ? 220.737 163.641 189.863 1.00 141.78 258 TRP B CA 1
ATOM 7858 C C . TRP B 1 258 ? 222.070 163.538 190.314 1.00 141.78 258 TRP B C 1
ATOM 7859 O O . TRP B 1 258 ? 222.764 162.632 189.946 1.00 141.78 258 TRP B O 1
ATOM 7870 N N . LEU B 1 259 ? 222.450 164.360 191.226 1.00 142.53 259 LEU B N 1
ATOM 7871 C CA . LEU B 1 259 ? 223.805 164.197 191.488 1.00 142.53 259 LEU B CA 1
ATOM 7872 C C . LEU B 1 259 ? 224.428 163.433 192.646 1.00 142.53 259 LEU B C 1
ATOM 7873 O O . LEU B 1 259 ? 225.623 163.336 192.752 1.00 142.53 259 LEU B O 1
ATOM 7878 N N . ASP B 1 260 ? 223.647 162.759 193.441 1.00 145.74 260 ASP B N 1
ATOM 7879 C CA . ASP B 1 260 ? 224.185 161.868 194.425 1.00 145.74 260 ASP B CA 1
ATOM 7880 C C . ASP B 1 260 ? 224.537 160.814 193.444 1.00 145.74 260 ASP B C 1
ATOM 7881 O O . ASP B 1 260 ? 225.275 159.916 193.774 1.00 145.74 260 ASP B O 1
ATOM 7886 N N . TYR B 1 261 ? 223.887 160.784 192.276 1.00 145.11 261 TYR B N 1
ATOM 7887 C CA . TYR B 1 261 ? 224.381 159.870 191.239 1.00 145.11 261 TYR B CA 1
ATOM 7888 C C . TYR B 1 261 ? 225.821 160.230 190.858 1.00 145.11 261 TYR B C 1
ATOM 7889 O O . TYR B 1 261 ? 226.691 159.408 191.025 1.00 145.11 261 TYR B O 1
ATOM 7898 N N . TYR B 1 262 ? 226.074 161.423 190.308 1.00 146.84 262 TYR B N 1
ATOM 7899 C CA . TYR B 1 262 ? 227.459 161.773 189.815 1.00 146.84 262 TYR B CA 1
ATOM 7900 C C . TYR B 1 262 ? 228.441 161.844 190.905 1.00 146.84 262 TYR B C 1
ATOM 7901 O O . TYR B 1 262 ? 229.570 162.260 190.670 1.00 146.84 262 TYR B O 1
ATOM 7910 N N . GLN B 1 263 ? 228.035 161.453 192.096 1.00 149.04 263 GLN B N 1
ATOM 7911 C CA . GLN B 1 263 ? 228.917 161.406 193.230 1.00 149.04 263 GLN B CA 1
ATOM 7912 C C . GLN B 1 263 ? 229.431 160.045 193.571 1.00 149.04 263 GLN B C 1
ATOM 7913 O O . GLN B 1 263 ? 230.643 159.846 193.669 1.00 149.04 263 GLN B O 1
ATOM 7919 N N . LEU B 1 264 ? 228.573 159.073 193.788 1.00 149.28 264 LEU B N 1
ATOM 7920 C CA . LEU B 1 264 ? 229.240 157.799 194.167 1.00 149.28 264 LEU B CA 1
ATOM 7921 C C . LEU B 1 264 ? 229.533 157.039 192.920 1.00 149.28 264 LEU B C 1
ATOM 7922 O O . LEU B 1 264 ? 229.338 155.797 192.890 1.00 149.28 264 LEU B O 1
ATOM 7927 N N . LYS B 1 265 ? 230.258 157.636 191.996 1.00 149.75 265 LYS B N 1
ATOM 7928 C CA . LYS B 1 265 ? 230.262 157.091 190.670 1.00 149.75 265 LYS B CA 1
ATOM 7929 C C . LYS B 1 265 ? 231.102 155.870 190.865 1.00 149.75 265 LYS B C 1
ATOM 7930 O O . LYS B 1 265 ? 230.801 154.804 190.320 1.00 149.75 265 LYS B O 1
ATOM 7936 N N . TYR B 1 266 ? 232.149 155.996 191.678 1.00 153.67 266 TYR B N 1
ATOM 7937 C CA . TYR B 1 266 ? 233.065 154.880 191.958 1.00 153.67 266 TYR B CA 1
ATOM 7938 C C . TYR B 1 266 ? 233.628 155.443 193.237 1.00 153.67 266 TYR B C 1
ATOM 7939 O O . TYR B 1 266 ? 234.623 154.940 193.742 1.00 153.67 266 TYR B O 1
ATOM 7948 N N . THR B 1 267 ? 232.943 156.449 193.789 1.00 154.12 267 THR B N 1
ATOM 7949 C CA . THR B 1 267 ? 233.384 157.155 194.998 1.00 154.12 267 THR B CA 1
ATOM 7950 C C . THR B 1 267 ? 234.440 158.210 194.621 1.00 154.12 267 THR B C 1
ATOM 7951 O O . THR B 1 267 ? 234.567 158.514 193.432 1.00 154.12 267 THR B O 1
ATOM 7955 N N . ARG B 1 268 ? 235.110 158.832 195.590 1.00 156.30 268 ARG B N 1
ATOM 7956 C CA . ARG B 1 268 ? 236.211 159.773 195.310 1.00 156.30 268 ARG B CA 1
ATOM 7957 C C . ARG B 1 268 ? 235.881 161.059 194.580 1.00 156.30 268 ARG B C 1
ATOM 7958 O O . ARG B 1 268 ? 234.712 161.387 194.403 1.00 156.30 268 ARG B O 1
ATOM 7966 N N . ASN B 1 269 ? 236.908 161.793 194.153 1.00 161.74 269 ASN B N 1
ATOM 7967 C CA . ASN B 1 269 ? 236.689 163.006 193.377 1.00 161.74 269 ASN B CA 1
ATOM 7968 C C . ASN B 1 269 ? 236.216 162.616 192.001 1.00 161.74 269 ASN B C 1
ATOM 7969 O O . ASN B 1 269 ? 236.642 161.591 191.464 1.00 161.74 269 ASN B O 1
ATOM 7974 N N . ASN B 1 270 ? 235.353 163.434 191.402 1.00 165.25 270 ASN B N 1
ATOM 7975 C CA . ASN B 1 270 ? 234.744 163.023 190.139 1.00 165.25 270 ASN B CA 1
ATOM 7976 C C . ASN B 1 270 ? 234.783 163.818 188.897 1.00 165.25 270 ASN B C 1
ATOM 7977 O O . ASN B 1 270 ? 235.649 164.662 188.713 1.00 165.25 270 ASN B O 1
ATOM 7982 N N . SER B 1 271 ? 233.830 163.550 188.035 1.00 169.28 271 SER B N 1
ATOM 7983 C CA . SER B 1 271 ? 233.929 164.120 186.724 1.00 169.28 271 SER B CA 1
ATOM 7984 C C . SER B 1 271 ? 233.292 165.410 186.456 1.00 169.28 271 SER B C 1
ATOM 7985 O O . SER B 1 271 ? 233.390 166.325 187.242 1.00 169.28 271 SER B O 1
ATOM 7988 N N . GLN B 1 272 ? 232.669 165.506 185.295 1.00 173.30 272 GLN B N 1
ATOM 7989 C CA . GLN B 1 272 ? 232.098 166.759 184.910 1.00 173.30 272 GLN B CA 1
ATOM 7990 C C . GLN B 1 272 ? 231.075 166.552 183.855 1.00 173.30 272 GLN B C 1
ATOM 7991 O O . GLN B 1 272 ? 230.985 165.463 183.309 1.00 173.30 272 GLN B O 1
ATOM 7997 N N . ILE B 1 273 ? 230.292 167.581 183.562 1.00 174.79 273 ILE B N 1
ATOM 7998 C CA . ILE B 1 273 ? 229.344 167.517 182.482 1.00 174.79 273 ILE B CA 1
ATOM 7999 C C . ILE B 1 273 ? 229.000 168.926 182.284 1.00 174.79 273 ILE B C 1
ATOM 8000 O O . ILE B 1 273 ? 229.431 169.752 183.060 1.00 174.79 273 ILE B O 1
ATOM 8005 N N . ARG B 1 274 ? 228.201 169.215 181.263 1.00 180.87 274 ARG B N 1
ATOM 8006 C CA . ARG B 1 274 ? 227.728 170.581 181.015 1.00 180.87 274 ARG B CA 1
ATOM 8007 C C . ARG B 1 274 ? 226.664 170.675 179.944 1.00 180.87 274 ARG B C 1
ATOM 8008 O O . ARG B 1 274 ? 226.771 171.515 179.060 1.00 180.87 274 ARG B O 1
ATOM 8016 N N . PRO B 1 275 ? 225.620 169.836 180.010 1.00 183.25 275 PRO B N 1
ATOM 8017 C CA . PRO B 1 275 ? 224.660 169.888 178.906 1.00 183.25 275 PRO B CA 1
ATOM 8018 C C . PRO B 1 275 ? 224.003 171.224 178.717 1.00 183.25 275 PRO B C 1
ATOM 8019 O O . PRO B 1 275 ? 223.970 172.053 179.629 1.00 183.25 275 PRO B O 1
ATOM 8023 N N . ILE B 1 276 ? 223.458 171.448 177.534 1.00 30.00 276 ILE B N 1
ATOM 8024 C CA . ILE B 1 276 ? 222.715 172.668 177.334 1.00 30.00 276 ILE B CA 1
ATOM 8025 C C . ILE B 1 276 ? 221.468 172.410 178.139 1.00 30.00 276 ILE B C 1
ATOM 8026 O O . ILE B 1 276 ? 220.834 171.370 177.984 1.00 30.00 276 ILE B O 1
ATOM 8031 N N . THR B 1 277 ? 221.136 173.324 179.035 1.00 30.00 277 THR B N 1
ATOM 8032 C CA . THR B 1 277 ? 219.962 173.151 179.871 1.00 30.00 277 THR B CA 1
ATOM 8033 C C . THR B 1 277 ? 218.941 174.240 179.587 1.00 30.00 277 THR B C 1
ATOM 8034 O O . THR B 1 277 ? 218.993 175.322 180.177 1.00 30.00 277 THR B O 1
ATOM 8038 N N . LYS B 1 278 ? 218.018 173.963 178.669 1.00 30.00 278 LYS B N 1
ATOM 8039 C CA . LYS B 1 278 ? 216.977 174.928 178.351 1.00 30.00 278 LYS B CA 1
ATOM 8040 C C . LYS B 1 278 ? 215.723 174.243 177.832 1.00 30.00 278 LYS B C 1
ATOM 8041 O O . LYS B 1 278 ? 214.615 174.747 178.022 1.00 30.00 278 LYS B O 1
ATOM 8047 N N . LEU B 1 279 ? 215.884 173.094 177.180 1.00 30.00 279 LEU B N 1
ATOM 8048 C CA . LEU B 1 279 ? 214.736 172.408 176.585 1.00 30.00 279 LEU B CA 1
ATOM 8049 C C . LEU B 1 279 ? 214.612 170.957 177.055 1.00 30.00 279 LEU B C 1
ATOM 8050 O O . LEU B 1 279 ? 213.586 170.581 177.622 1.00 30.00 279 LEU B O 1
ATOM 8055 N N . GLY B 1 280 ? 215.640 170.141 176.830 1.00 30.00 280 GLY B N 1
ATOM 8056 C CA . GLY B 1 280 ? 215.591 168.733 177.213 1.00 30.00 280 GLY B CA 1
ATOM 8057 C C . GLY B 1 280 ? 216.789 167.951 176.707 1.00 30.00 280 GLY B C 1
ATOM 8058 O O . GLY B 1 280 ? 217.563 168.489 175.914 1.00 30.00 280 GLY B O 1
ATOM 8059 N N . CYS B 1 281 ? 216.955 166.706 177.151 1.00 186.58 281 CYS B N 1
ATOM 8060 C CA . CYS B 1 281 ? 218.107 165.856 176.759 1.00 186.58 281 CYS B CA 1
ATOM 8061 C C . CYS B 1 281 ? 219.477 166.453 177.010 1.00 186.58 281 CYS B C 1
ATOM 8062 O O . CYS B 1 281 ? 219.742 166.896 178.126 1.00 186.58 281 CYS B O 1
ATOM 8065 N N . LEU B 1 282 ? 220.369 166.403 176.021 1.00 185.93 282 LEU B N 1
ATOM 8066 C CA . LEU B 1 282 ? 221.695 167.054 176.116 1.00 185.93 282 LEU B CA 1
ATOM 8067 C C . LEU B 1 282 ? 222.757 166.541 177.095 1.00 185.93 282 LEU B C 1
ATOM 8068 O O . LEU B 1 282 ? 222.447 165.874 178.079 1.00 185.93 282 LEU B O 1
ATOM 8073 N N . GLY B 1 283 ? 224.017 166.878 176.828 1.00 185.06 283 GLY B N 1
ATOM 8074 C CA . GLY B 1 283 ? 225.123 166.433 177.670 1.00 185.06 283 GLY B CA 1
ATOM 8075 C C . GLY B 1 283 ? 226.458 166.839 177.068 1.00 185.06 283 GLY B C 1
ATOM 8076 O O . GLY B 1 283 ? 226.662 166.626 175.874 1.00 185.06 283 GLY B O 1
ATOM 8077 N N . LEU B 1 284 ? 227.344 167.442 177.856 1.00 184.75 284 LEU B N 1
ATOM 8078 C CA . LEU B 1 284 ? 228.692 167.847 177.398 1.00 184.75 284 LEU B CA 1
ATOM 8079 C C . LEU B 1 284 ? 228.806 168.965 176.373 1.00 184.75 284 LEU B C 1
ATOM 8080 O O . LEU B 1 284 ? 229.916 169.373 176.035 1.00 184.75 284 LEU B O 1
ATOM 8085 N N . CYS B 1 285 ? 227.690 169.477 175.883 1.00 186.56 285 CYS B N 1
ATOM 8086 C CA . CYS B 1 285 ? 227.763 170.622 174.989 1.00 186.56 285 CYS B CA 1
ATOM 8087 C C . CYS B 1 285 ? 227.693 171.888 175.828 1.00 186.56 285 CYS B C 1
ATOM 8088 O O . CYS B 1 285 ? 226.624 172.477 175.951 1.00 186.56 285 CYS B O 1
ATOM 8091 N N . GLY B 1 286 ? 228.801 172.312 176.439 1.00 183.29 286 GLY B N 1
ATOM 8092 C CA . GLY B 1 286 ? 228.711 173.473 177.309 1.00 183.29 286 GLY B CA 1
ATOM 8093 C C . GLY B 1 286 ? 229.888 173.839 178.177 1.00 183.29 286 GLY B C 1
ATOM 8094 O O . GLY B 1 286 ? 231.010 173.463 177.862 1.00 183.29 286 GLY B O 1
ATOM 8095 N N . GLN B 1 287 ? 229.643 174.568 179.270 1.00 180.79 287 GLN B N 1
ATOM 8096 C CA . GLN B 1 287 ? 230.738 175.047 180.110 1.00 180.79 287 GLN B CA 1
ATOM 8097 C C . GLN B 1 287 ? 230.654 174.721 181.600 1.00 180.79 287 GLN B C 1
ATOM 8098 O O . GLN B 1 287 ? 231.660 174.829 182.300 1.00 180.79 287 GLN B O 1
ATOM 8104 N N . LYS B 1 288 ? 229.477 174.334 182.099 1.00 176.62 288 LYS B N 1
ATOM 8105 C CA . LYS B 1 288 ? 229.282 174.069 183.545 1.00 176.62 288 LYS B CA 1
ATOM 8106 C C . LYS B 1 288 ? 229.998 172.833 184.099 1.00 176.62 288 LYS B C 1
ATOM 8107 O O . LYS B 1 288 ? 229.337 171.971 184.670 1.00 176.62 288 LYS B O 1
ATOM 8113 N N . VAL B 1 289 ? 231.330 172.771 184.016 1.00 172.73 289 VAL B N 1
ATOM 8114 C CA . VAL B 1 289 ? 232.081 171.575 184.431 1.00 172.73 289 VAL B CA 1
ATOM 8115 C C . VAL B 1 289 ? 232.226 171.261 185.917 1.00 172.73 289 VAL B C 1
ATOM 8116 O O . VAL B 1 289 ? 231.239 170.993 186.595 1.00 172.73 289 VAL B O 1
ATOM 8120 N N . ASP B 1 290 ? 233.454 171.220 186.404 1.00 168.39 290 ASP B N 1
ATOM 8121 C CA . ASP B 1 290 ? 233.726 170.946 187.823 1.00 168.39 290 ASP B CA 1
ATOM 8122 C C . ASP B 1 290 ? 233.454 169.586 188.465 1.00 168.39 290 ASP B C 1
ATOM 8123 O O . ASP B 1 290 ? 234.254 168.691 188.276 1.00 168.39 290 ASP B O 1
ATOM 8128 N N . ALA B 1 291 ? 232.360 169.410 189.217 1.00 161.48 291 ALA B N 1
ATOM 8129 C CA . ALA B 1 291 ? 232.222 168.137 189.967 1.00 161.48 291 ALA B CA 1
ATOM 8130 C C . ALA B 1 291 ? 230.956 167.388 190.449 1.00 161.48 291 ALA B C 1
ATOM 8131 O O . ALA B 1 291 ? 229.978 167.285 189.716 1.00 161.48 291 ALA B O 1
ATOM 8133 N N . ILE B 1 292 ? 230.998 166.858 191.675 1.00 154.83 292 ILE B N 1
ATOM 8134 C CA . ILE B 1 292 ? 229.944 166.002 192.228 1.00 154.83 292 ILE B CA 1
ATOM 8135 C C . ILE B 1 292 ? 228.535 166.579 192.519 1.00 154.83 292 ILE B C 1
ATOM 8136 O O . ILE B 1 292 ? 228.282 167.689 192.070 1.00 154.83 292 ILE B O 1
ATOM 8141 N N . GLU B 1 293 ? 227.626 165.878 193.260 1.00 150.61 293 GLU B N 1
ATOM 8142 C CA . GLU B 1 293 ? 226.186 166.309 193.490 1.00 150.61 293 GLU B CA 1
ATOM 8143 C C . GLU B 1 293 ? 225.836 167.679 193.029 1.00 150.61 293 GLU B C 1
ATOM 8144 O O . GLU B 1 293 ? 225.854 168.603 193.835 1.00 150.61 293 GLU B O 1
ATOM 8150 N N . HIS B 1 294 ? 225.513 167.798 191.754 1.00 148.35 294 HIS B N 1
ATOM 8151 C CA . HIS B 1 294 ? 225.185 169.031 191.143 1.00 148.35 294 HIS B CA 1
ATOM 8152 C C . HIS B 1 294 ? 225.845 170.093 191.936 1.00 148.35 294 HIS B C 1
ATOM 8153 O O . HIS B 1 294 ? 225.149 170.851 192.611 1.00 148.35 294 HIS B O 1
ATOM 8160 N N . TYR B 1 295 ? 227.179 170.154 191.828 1.00 145.52 295 TYR B N 1
ATOM 8161 C CA . TYR B 1 295 ? 227.986 171.111 192.544 1.00 145.52 295 TYR B CA 1
ATOM 8162 C C . TYR B 1 295 ? 227.262 171.408 193.800 1.00 145.52 295 TYR B C 1
ATOM 8163 O O . TYR B 1 295 ? 226.630 172.439 193.826 1.00 145.52 295 TYR B O 1
ATOM 8172 N N . ILE B 1 296 ? 227.338 170.536 194.824 1.00 144.57 296 ILE B N 1
ATOM 8173 C CA . ILE B 1 296 ? 226.612 170.677 196.096 1.00 144.57 296 ILE B CA 1
ATOM 8174 C C . ILE B 1 296 ? 226.254 172.066 196.529 1.00 144.57 296 ILE B C 1
ATOM 8175 O O . ILE B 1 296 ? 225.376 172.243 197.346 1.00 144.57 296 ILE B O 1
ATOM 8180 N N . ALA B 1 297 ? 226.913 173.068 196.014 1.00 144.33 297 ALA B N 1
ATOM 8181 C CA . ALA B 1 297 ? 226.495 174.422 196.278 1.00 144.33 297 ALA B CA 1
ATOM 8182 C C . ALA B 1 297 ? 225.116 174.714 195.641 1.00 144.33 297 ALA B C 1
ATOM 8183 O O . ALA B 1 297 ? 224.308 175.395 196.249 1.00 144.33 297 ALA B O 1
ATOM 8185 N N . GLU B 1 298 ? 224.818 174.199 194.452 1.00 142.22 298 GLU B N 1
ATOM 8186 C CA . GLU B 1 298 ? 223.476 174.363 193.885 1.00 142.22 298 GLU B CA 1
ATOM 8187 C C . GLU B 1 298 ? 222.460 173.734 194.791 1.00 142.22 298 GLU B C 1
ATOM 8188 O O . GLU B 1 298 ? 221.343 174.200 194.907 1.00 142.22 298 GLU B O 1
ATOM 8194 N N . VAL B 1 299 ? 222.840 172.650 195.441 1.00 139.86 299 VAL B N 1
ATOM 8195 C CA . VAL B 1 299 ? 221.891 171.959 196.304 1.00 139.86 299 VAL B CA 1
ATOM 8196 C C . VAL B 1 299 ? 221.618 172.774 197.554 1.00 139.86 299 VAL B C 1
ATOM 8197 O O . VAL B 1 299 ? 220.530 172.680 198.113 1.00 139.86 299 VAL B O 1
ATOM 8201 N N . ASP B 1 300 ? 222.533 173.650 197.942 1.00 140.17 300 ASP B N 1
ATOM 8202 C CA . ASP B 1 300 ? 222.244 174.478 199.088 1.00 140.17 300 ASP B CA 1
ATOM 8203 C C . ASP B 1 300 ? 221.659 175.857 198.795 1.00 140.17 300 ASP B C 1
ATOM 8204 O O . ASP B 1 300 ? 221.033 176.439 199.653 1.00 140.17 300 ASP B O 1
ATOM 8209 N N . LYS B 1 301 ? 221.800 176.367 197.583 1.00 138.50 301 LYS B N 1
ATOM 8210 C CA . LYS B 1 301 ? 221.195 177.649 197.227 1.00 138.50 301 LYS B CA 1
ATOM 8211 C C . LYS B 1 301 ? 219.757 177.460 196.994 1.00 138.50 301 LYS B C 1
ATOM 8212 O O . LYS B 1 301 ? 219.001 178.408 197.026 1.00 138.50 301 LYS B O 1
ATOM 8218 N N . THR B 1 302 ? 219.352 176.233 196.767 1.00 137.64 302 THR B N 1
ATOM 8219 C CA . THR B 1 302 ? 217.965 175.937 196.576 1.00 137.64 302 THR B CA 1
ATOM 8220 C C . THR B 1 302 ? 217.363 175.809 197.955 1.00 137.64 302 THR B C 1
ATOM 8221 O O . THR B 1 302 ? 216.198 176.066 198.135 1.00 137.64 302 THR B O 1
ATOM 8225 N N . SER B 1 303 ? 218.167 175.471 198.948 1.00 135.94 303 SER B N 1
ATOM 8226 C CA . SER B 1 303 ? 217.617 175.287 200.254 1.00 135.94 303 SER B CA 1
ATOM 8227 C C . SER B 1 303 ? 217.643 176.576 200.991 1.00 135.94 303 SER B C 1
ATOM 8228 O O . SER B 1 303 ? 217.284 176.627 202.138 1.00 135.94 303 SER B O 1
ATOM 8231 N N . LYS B 1 304 ? 218.019 177.647 200.335 1.00 136.40 304 LYS B N 1
ATOM 8232 C CA . LYS B 1 304 ? 217.921 178.950 200.958 1.00 136.40 304 LYS B CA 1
ATOM 8233 C C . LYS B 1 304 ? 216.580 179.489 200.539 1.00 136.40 304 LYS B C 1
ATOM 8234 O O . LYS B 1 304 ? 215.793 179.912 201.370 1.00 136.40 304 LYS B O 1
ATOM 8240 N N . GLU B 1 305 ? 216.289 179.461 199.253 1.00 133.56 305 GLU B N 1
ATOM 8241 C CA . GLU B 1 305 ? 214.980 179.866 198.788 1.00 133.56 305 GLU B CA 1
ATOM 8242 C C . GLU B 1 305 ? 213.922 179.021 199.382 1.00 133.56 305 GLU B C 1
ATOM 8243 O O . GLU B 1 305 ? 212.866 179.514 199.632 1.00 133.56 305 GLU B O 1
ATOM 8249 N N . ILE B 1 306 ? 214.194 177.754 199.650 1.00 134.50 306 ILE B N 1
ATOM 8250 C CA . ILE B 1 306 ? 213.220 176.803 200.145 1.00 134.50 306 ILE B CA 1
ATOM 8251 C C . ILE B 1 306 ? 212.873 177.056 201.541 1.00 134.50 306 ILE B C 1
ATOM 8252 O O . ILE B 1 306 ? 211.860 176.571 201.985 1.00 134.50 306 ILE B O 1
ATOM 8257 N N . ALA B 1 307 ? 213.643 177.861 202.254 1.00 135.46 307 ALA B N 1
ATOM 8258 C CA . ALA B 1 307 ? 213.241 178.247 203.607 1.00 135.46 307 ALA B CA 1
ATOM 8259 C C . ALA B 1 307 ? 212.764 179.668 203.703 1.00 135.46 307 ALA B C 1
ATOM 8260 O O . ALA B 1 307 ? 212.235 180.047 204.719 1.00 135.46 307 ALA B O 1
ATOM 8262 N N . GLU B 1 308 ? 212.939 180.459 202.660 1.00 132.41 308 GLU B N 1
ATOM 8263 C CA . GLU B 1 308 ? 212.393 181.814 202.624 1.00 132.41 308 GLU B CA 1
ATOM 8264 C C . GLU B 1 308 ? 211.247 181.888 201.658 1.00 132.41 308 GLU B C 1
ATOM 8265 O O . GLU B 1 308 ? 210.902 182.945 201.183 1.00 132.41 308 GLU B O 1
ATOM 8271 N N . GLU B 1 309 ? 210.665 180.756 201.325 1.00 130.70 309 GLU B N 1
ATOM 8272 C CA . GLU B 1 309 ? 209.509 180.746 200.487 1.00 130.70 309 GLU B CA 1
ATOM 8273 C C . GLU B 1 309 ? 208.566 180.249 201.489 1.00 130.70 309 GLU B C 1
ATOM 8274 O O . GLU B 1 309 ? 207.440 180.661 201.499 1.00 130.70 309 GLU B O 1
ATOM 8280 N N . ARG B 1 310 ? 209.036 179.404 202.388 1.00 131.88 310 ARG B N 1
ATOM 8281 C CA . ARG B 1 310 ? 208.193 178.853 203.418 1.00 131.88 310 ARG B CA 1
ATOM 8282 C C . ARG B 1 310 ? 207.694 179.894 204.363 1.00 131.88 310 ARG B C 1
ATOM 8283 O O . ARG B 1 310 ? 206.729 179.654 205.055 1.00 131.88 310 ARG B O 1
ATOM 8291 N N . GLU B 1 311 ? 208.314 181.065 204.392 1.00 132.05 311 GLU B N 1
ATOM 8292 C CA . GLU B 1 311 ? 207.911 182.130 205.285 1.00 132.05 311 GLU B CA 1
ATOM 8293 C C . GLU B 1 311 ? 206.975 183.107 204.634 1.00 132.05 311 GLU B C 1
ATOM 8294 O O . GLU B 1 311 ? 206.027 183.540 205.237 1.00 132.05 311 GLU B O 1
ATOM 8300 N N . ASN B 1 312 ? 207.206 183.430 203.385 1.00 132.53 312 ASN B N 1
ATOM 8301 C CA . ASN B 1 312 ? 206.364 184.375 202.705 1.00 132.53 312 ASN B CA 1
ATOM 8302 C C . ASN B 1 312 ? 205.162 183.693 202.146 1.00 132.53 312 ASN B C 1
ATOM 8303 O O . ASN B 1 312 ? 204.576 184.190 201.204 1.00 132.53 312 ASN B O 1
ATOM 8308 N N . VAL B 1 313 ? 204.792 182.549 202.687 1.00 131.56 313 VAL B N 1
ATOM 8309 C CA . VAL B 1 313 ? 203.707 181.782 202.148 1.00 131.56 313 VAL B CA 1
ATOM 8310 C C . VAL B 1 313 ? 202.894 181.307 203.299 1.00 131.56 313 VAL B C 1
ATOM 8311 O O . VAL B 1 313 ? 201.698 181.089 203.173 1.00 131.56 313 VAL B O 1
ATOM 8315 N N . VAL B 1 314 ? 203.515 181.198 204.453 1.00 130.97 314 VAL B N 1
ATOM 8316 C CA . VAL B 1 314 ? 202.809 180.676 205.599 1.00 130.97 314 VAL B CA 1
ATOM 8317 C C . VAL B 1 314 ? 202.385 181.831 206.453 1.00 130.97 314 VAL B C 1
ATOM 8318 O O . VAL B 1 314 ? 201.539 181.679 207.315 1.00 130.97 314 VAL B O 1
ATOM 8322 N N . ASN B 1 315 ? 202.918 183.004 206.206 1.00 127.79 315 ASN B N 1
ATOM 8323 C CA . ASN B 1 315 ? 202.418 184.165 206.937 1.00 127.79 315 ASN B CA 1
ATOM 8324 C C . ASN B 1 315 ? 202.209 185.416 206.075 1.00 127.79 315 ASN B C 1
ATOM 8325 O O . ASN B 1 315 ? 203.027 186.325 206.110 1.00 127.79 315 ASN B O 1
ATOM 8330 N N . ASP B 1 316 ? 201.112 185.466 205.318 1.00 122.36 316 ASP B N 1
ATOM 8331 C CA . ASP B 1 316 ? 200.877 186.588 204.423 1.00 122.36 316 ASP B CA 1
ATOM 8332 C C . ASP B 1 316 ? 199.435 186.991 204.016 1.00 122.36 316 ASP B C 1
ATOM 8333 O O . ASP B 1 316 ? 199.190 188.181 203.857 1.00 122.36 316 ASP B O 1
ATOM 8338 N N . GLN B 1 317 ? 198.494 186.057 203.846 1.00 126.31 317 GLN B N 1
ATOM 8339 C CA . GLN B 1 317 ? 197.134 186.377 203.372 1.00 126.31 317 GLN B CA 1
ATOM 8340 C C . GLN B 1 317 ? 197.183 187.119 202.073 1.00 126.31 317 GLN B C 1
ATOM 8341 O O . GLN B 1 317 ? 196.349 187.961 201.822 1.00 126.31 317 GLN B O 1
ATOM 8347 N N . LYS B 1 318 ? 198.163 186.808 201.238 1.00 123.94 318 LYS B N 1
ATOM 8348 C CA . LYS B 1 318 ? 198.302 187.420 199.934 1.00 123.94 318 LYS B CA 1
ATOM 8349 C C . LYS B 1 318 ? 198.397 186.191 199.102 1.00 123.94 318 LYS B C 1
ATOM 8350 O O . LYS B 1 318 ? 198.119 186.190 197.912 1.00 123.94 318 LYS B O 1
ATOM 8356 N N . SER B 1 319 ? 198.717 185.094 199.746 1.00 118.74 319 SER B N 1
ATOM 8357 C CA . SER B 1 319 ? 198.747 183.854 199.063 1.00 118.74 319 SER B CA 1
ATOM 8358 C C . SER B 1 319 ? 197.612 182.969 199.494 1.00 118.74 319 SER B C 1
ATOM 8359 O O . SER B 1 319 ? 197.804 181.776 199.455 1.00 118.74 319 SER B O 1
ATOM 8362 N N . VAL B 1 320 ? 196.449 183.498 199.920 1.00 110.23 320 VAL B N 1
ATOM 8363 C CA . VAL B 1 320 ? 195.303 182.695 200.264 1.00 110.23 320 VAL B CA 1
ATOM 8364 C C . VAL B 1 320 ? 194.349 182.903 199.155 1.00 110.23 320 VAL B C 1
ATOM 8365 O O . VAL B 1 320 ? 194.164 183.998 198.735 1.00 110.23 320 VAL B O 1
ATOM 8369 N N . MET B 1 321 ? 193.771 181.846 198.634 1.00 102.88 321 MET B N 1
ATOM 8370 C CA . MET B 1 321 ? 192.925 181.914 197.489 1.00 102.88 321 MET B CA 1
ATOM 8371 C C . MET B 1 321 ? 191.545 181.929 197.910 1.00 102.88 321 MET B C 1
ATOM 8372 O O . MET B 1 321 ? 191.243 181.517 198.978 1.00 102.88 321 MET B O 1
ATOM 8377 N N . PRO B 1 322 ? 190.685 182.472 197.092 1.00 96.48 322 PRO B N 1
ATOM 8378 C CA . PRO B 1 322 ? 189.332 182.579 197.513 1.00 96.48 322 PRO B CA 1
ATOM 8379 C C . PRO B 1 322 ? 188.568 181.258 197.603 1.00 96.48 322 PRO B C 1
ATOM 8380 O O . PRO B 1 322 ? 187.537 181.199 197.013 1.00 96.48 322 PRO B O 1
ATOM 8384 N N . ALA B 1 323 ? 189.030 180.233 198.305 1.00 91.88 323 ALA B N 1
ATOM 8385 C CA . ALA B 1 323 ? 188.391 178.959 198.381 1.00 91.88 323 ALA B CA 1
ATOM 8386 C C . ALA B 1 323 ? 188.787 178.204 199.615 1.00 91.88 323 ALA B C 1
ATOM 8387 O O . ALA B 1 323 ? 189.768 178.526 200.181 1.00 91.88 323 ALA B O 1
ATOM 8389 N N . SER B 1 324 ? 188.028 177.213 200.067 1.00 87.41 324 SER B N 1
ATOM 8390 C CA . SER B 1 324 ? 188.283 176.424 201.241 1.00 87.41 324 SER B CA 1
ATOM 8391 C C . SER B 1 324 ? 187.703 175.069 201.085 1.00 87.41 324 SER B C 1
ATOM 8392 O O . SER B 1 324 ? 187.088 174.828 200.126 1.00 87.41 324 SER B O 1
ATOM 8395 N N . PHE B 1 325 ? 187.896 174.163 202.023 1.00 85.68 325 PHE B N 1
ATOM 8396 C CA . PHE B 1 325 ? 187.382 172.828 202.004 1.00 85.68 325 PHE B CA 1
ATOM 8397 C C . PHE B 1 325 ? 186.665 172.703 203.312 1.00 85.68 325 PHE B C 1
ATOM 8398 O O . PHE B 1 325 ? 187.331 172.632 204.270 1.00 85.68 325 PHE B O 1
ATOM 8406 N N . VAL B 1 326 ? 185.347 172.610 203.404 1.00 83.61 326 VAL B N 1
ATOM 8407 C CA . VAL B 1 326 ? 184.621 172.597 204.628 1.00 83.61 326 VAL B CA 1
ATOM 8408 C C . VAL B 1 326 ? 184.183 171.246 205.000 1.00 83.61 326 VAL B C 1
ATOM 8409 O O . VAL B 1 326 ? 183.720 170.584 204.187 1.00 83.61 326 VAL B O 1
ATOM 8413 N N . SER B 1 327 ? 184.317 170.822 206.241 1.00 83.80 327 SER B N 1
ATOM 8414 C CA . SER B 1 327 ? 183.917 169.546 206.714 1.00 83.80 327 SER B CA 1
ATOM 8415 C C . SER B 1 327 ? 182.861 169.527 207.728 1.00 83.80 327 SER B C 1
ATOM 8416 O O . SER B 1 327 ? 182.748 170.421 208.476 1.00 83.80 327 SER B O 1
ATOM 8419 N N . PHE B 1 328 ? 182.066 168.486 207.765 1.00 79.22 328 PHE B N 1
ATOM 8420 C CA . PHE B 1 328 ? 180.906 168.392 208.584 1.00 79.22 328 PHE B CA 1
ATOM 8421 C C . PHE B 1 328 ? 180.901 167.211 209.485 1.00 79.22 328 PHE B C 1
ATOM 8422 O O . PHE B 1 328 ? 181.705 166.358 209.361 1.00 79.22 328 PHE B O 1
ATOM 8430 N N . LYS B 1 329 ? 179.996 167.152 210.414 1.00 85.68 329 LYS B N 1
ATOM 8431 C CA . LYS B 1 329 ? 179.977 166.127 211.392 1.00 85.68 329 LYS B CA 1
ATOM 8432 C C . LYS B 1 329 ? 179.279 164.892 210.964 1.00 85.68 329 LYS B C 1
ATOM 8433 O O . LYS B 1 329 ? 179.375 163.911 211.639 1.00 85.68 329 LYS B O 1
ATOM 8439 N N . THR B 1 330 ? 178.565 164.912 209.852 1.00 86.09 330 THR B N 1
ATOM 8440 C CA . THR B 1 330 ? 177.847 163.824 209.350 1.00 86.09 330 THR B CA 1
ATOM 8441 C C . THR B 1 330 ? 178.013 163.800 207.877 1.00 86.09 330 THR B C 1
ATOM 8442 O O . THR B 1 330 ? 178.463 164.724 207.326 1.00 86.09 330 THR B O 1
ATOM 8446 N N . ARG B 1 331 ? 177.642 162.727 207.224 1.00 85.98 331 ARG B N 1
ATOM 8447 C CA . ARG B 1 331 ? 177.704 162.554 205.812 1.00 85.98 331 ARG B CA 1
ATOM 8448 C C . ARG B 1 331 ? 176.425 162.926 205.215 1.00 85.98 331 ARG B C 1
ATOM 8449 O O . ARG B 1 331 ? 176.358 162.960 204.049 1.00 85.98 331 ARG B O 1
ATOM 8457 N N . TRP B 1 332 ? 175.378 163.148 205.975 1.00 81.73 332 TRP B N 1
ATOM 8458 C CA . TRP B 1 332 ? 174.122 163.585 205.523 1.00 81.73 332 TRP B CA 1
ATOM 8459 C C . TRP B 1 332 ? 174.181 165.018 205.372 1.00 81.73 332 TRP B C 1
ATOM 8460 O O . TRP B 1 332 ? 173.569 165.486 204.481 1.00 81.73 332 TRP B O 1
ATOM 8471 N N . ALA B 1 333 ? 174.922 165.761 206.185 1.00 79.51 333 ALA B N 1
ATOM 8472 C CA . ALA B 1 333 ? 175.038 167.171 206.168 1.00 79.51 333 ALA B CA 1
ATOM 8473 C C . ALA B 1 333 ? 175.850 167.665 205.138 1.00 79.51 333 ALA B C 1
ATOM 8474 O O . ALA B 1 333 ? 175.678 168.764 204.763 1.00 79.51 333 ALA B O 1
ATOM 8476 N N . ALA B 1 334 ? 176.766 166.903 204.638 1.00 77.48 334 ALA B N 1
ATOM 8477 C CA . ALA B 1 334 ? 177.674 167.264 203.623 1.00 77.48 334 ALA B CA 1
ATOM 8478 C C . ALA B 1 334 ? 177.129 167.038 202.323 1.00 77.48 334 ALA B C 1
ATOM 8479 O O . ALA B 1 334 ? 177.605 167.607 201.401 1.00 77.48 334 ALA B O 1
ATOM 8481 N N . ALA B 1 335 ? 176.126 166.202 202.200 1.00 76.56 335 ALA B N 1
ATOM 8482 C CA . ALA B 1 335 ? 175.469 165.891 200.993 1.00 76.56 335 ALA B CA 1
ATOM 8483 C C . ALA B 1 335 ? 174.366 166.779 200.757 1.00 76.56 335 ALA B C 1
ATOM 8484 O O . ALA B 1 335 ? 173.833 166.740 199.739 1.00 76.56 335 ALA B O 1
ATOM 8486 N N . VAL B 1 336 ? 174.039 167.638 201.663 1.00 75.95 336 VAL B N 1
ATOM 8487 C CA . VAL B 1 336 ? 173.021 168.601 201.568 1.00 75.95 336 VAL B CA 1
ATOM 8488 C C . VAL B 1 336 ? 173.710 169.874 201.189 1.00 75.95 336 VAL B C 1
ATOM 8489 O O . VAL B 1 336 ? 173.121 170.694 200.609 1.00 75.95 336 VAL B O 1
ATOM 8493 N N . CYS B 1 337 ? 174.981 170.064 201.454 1.00 78.55 337 CYS B N 1
ATOM 8494 C CA . CYS B 1 337 ? 175.735 171.224 201.055 1.00 78.55 337 CYS B CA 1
ATOM 8495 C C . CYS B 1 337 ? 176.286 171.047 199.691 1.00 78.55 337 CYS B C 1
ATOM 8496 O O . CYS B 1 337 ? 176.617 171.986 199.071 1.00 78.55 337 CYS B O 1
ATOM 8499 N N . ALA B 1 338 ? 176.329 169.860 199.157 1.00 76.90 338 ALA B N 1
ATOM 8500 C CA . ALA B 1 338 ? 176.755 169.626 197.844 1.00 76.90 338 ALA B CA 1
ATOM 8501 C C . ALA B 1 338 ? 175.649 169.654 196.848 1.00 76.90 338 ALA B C 1
ATOM 8502 O O . ALA B 1 338 ? 175.927 169.884 195.709 1.00 76.90 338 ALA B O 1
ATOM 8504 N N . GLN B 1 339 ? 174.396 169.448 197.220 1.00 78.03 339 GLN B N 1
ATOM 8505 C CA . GLN B 1 339 ? 173.321 169.515 196.323 1.00 78.03 339 GLN B CA 1
ATOM 8506 C C . GLN B 1 339 ? 172.310 170.550 196.551 1.00 78.03 339 GLN B C 1
ATOM 8507 O O . GLN B 1 339 ? 171.241 170.396 196.079 1.00 78.03 339 GLN B O 1
ATOM 8513 N N . THR B 1 340 ? 172.656 171.678 197.131 1.00 79.06 340 THR B N 1
ATOM 8514 C CA . THR B 1 340 ? 171.766 172.731 197.486 1.00 79.06 340 THR B CA 1
ATOM 8515 C C . THR B 1 340 ? 172.426 174.065 197.087 1.00 79.06 340 THR B C 1
ATOM 8516 O O . THR B 1 340 ? 173.604 174.082 196.984 1.00 79.06 340 THR B O 1
ATOM 8520 N N . THR B 1 341 ? 171.692 175.152 196.800 1.00 80.99 341 THR B N 1
ATOM 8521 C CA . THR B 1 341 ? 172.216 176.471 196.451 1.00 80.99 341 THR B CA 1
ATOM 8522 C C . THR B 1 341 ? 172.305 177.280 197.654 1.00 80.99 341 THR B C 1
ATOM 8523 O O . THR B 1 341 ? 171.443 177.230 198.458 1.00 80.99 341 THR B O 1
ATOM 8527 N N . GLN B 1 342 ? 173.347 178.055 197.803 1.00 84.75 342 GLN B N 1
ATOM 8528 C CA . GLN B 1 342 ? 173.585 178.717 199.014 1.00 84.75 342 GLN B CA 1
ATOM 8529 C C . GLN B 1 342 ? 173.361 180.153 199.087 1.00 84.75 342 GLN B C 1
ATOM 8530 O O . GLN B 1 342 ? 173.114 180.639 200.138 1.00 84.75 342 GLN B O 1
ATOM 8536 N N . THR B 1 343 ? 173.431 180.863 197.988 1.00 89.13 343 THR B N 1
ATOM 8537 C CA . THR B 1 343 ? 173.301 182.296 197.958 1.00 89.13 343 THR B CA 1
ATOM 8538 C C . THR B 1 343 ? 172.565 182.733 196.720 1.00 89.13 343 THR B C 1
ATOM 8539 O O . THR B 1 343 ? 172.321 181.922 195.879 1.00 89.13 343 THR B O 1
ATOM 8543 N N . ARG B 1 344 ? 172.216 184.002 196.595 1.00 92.73 344 ARG B N 1
ATOM 8544 C CA . ARG B 1 344 ? 171.466 184.576 195.486 1.00 92.73 344 ARG B CA 1
ATOM 8545 C C . ARG B 1 344 ? 172.267 184.978 194.340 1.00 92.73 344 ARG B C 1
ATOM 8546 O O . ARG B 1 344 ? 171.700 185.305 193.344 1.00 92.73 344 ARG B O 1
ATOM 8554 N N . ASN B 1 345 ? 173.579 184.967 194.447 1.00 97.67 345 ASN B N 1
ATOM 8555 C CA . ASN B 1 345 ? 174.473 185.285 193.382 1.00 97.67 345 ASN B CA 1
ATOM 8556 C C . ASN B 1 345 ? 174.891 183.984 192.928 1.00 97.67 345 ASN B C 1
ATOM 8557 O O . ASN B 1 345 ? 175.541 183.282 193.636 1.00 97.67 345 ASN B O 1
ATOM 8562 N N . PRO B 1 346 ? 174.557 183.636 191.715 1.00 99.06 346 PRO B N 1
ATOM 8563 C CA . PRO B 1 346 ? 174.796 182.301 191.231 1.00 99.06 346 PRO B CA 1
ATOM 8564 C C . PRO B 1 346 ? 176.208 181.889 190.995 1.00 99.06 346 PRO B C 1
ATOM 8565 O O . PRO B 1 346 ? 176.432 180.756 190.663 1.00 99.06 346 PRO B O 1
ATOM 8569 N N . THR B 1 347 ? 177.154 182.749 191.234 1.00 100.92 347 THR B N 1
ATOM 8570 C CA . THR B 1 347 ? 178.535 182.508 190.951 1.00 100.92 347 THR B CA 1
ATOM 8571 C C . THR B 1 347 ? 179.453 182.663 192.124 1.00 100.92 347 THR B C 1
ATOM 8572 O O . THR B 1 347 ? 180.636 182.647 191.948 1.00 100.92 347 THR B O 1
ATOM 8576 N N . GLU B 1 348 ? 178.943 182.742 193.324 1.00 97.29 348 GLU B N 1
ATOM 8577 C CA . GLU B 1 348 ? 179.704 182.938 194.467 1.00 97.29 348 GLU B CA 1
ATOM 8578 C C . GLU B 1 348 ? 179.279 181.903 195.393 1.00 97.29 348 GLU B C 1
ATOM 8579 O O . GLU B 1 348 ? 178.134 181.576 195.391 1.00 97.29 348 GLU B O 1
ATOM 8585 N N . TRP B 1 349 ? 180.163 181.383 196.206 1.00 89.24 349 TRP B N 1
ATOM 8586 C CA . TRP B 1 349 ? 179.907 180.356 197.171 1.00 89.24 349 TRP B CA 1
ATOM 8587 C C . TRP B 1 349 ? 179.435 179.120 196.560 1.00 89.24 349 TRP B C 1
ATOM 8588 O O . TRP B 1 349 ? 178.328 178.759 196.805 1.00 89.24 349 TRP B O 1
ATOM 8599 N N . LEU B 1 350 ? 180.261 178.412 195.823 1.00 88.44 350 LEU B N 1
ATOM 8600 C CA . LEU B 1 350 ? 179.854 177.251 195.085 1.00 88.44 350 LEU B CA 1
ATOM 8601 C C . LEU B 1 350 ? 180.356 175.931 195.481 1.00 88.44 350 LEU B C 1
ATOM 8602 O O . LEU B 1 350 ? 181.343 175.525 195.002 1.00 88.44 350 LEU B O 1
ATOM 8607 N N . THR B 1 351 ? 179.622 175.177 196.260 1.00 85.07 351 THR B N 1
ATOM 8608 C CA . THR B 1 351 ? 179.986 173.891 196.805 1.00 85.07 351 THR B CA 1
ATOM 8609 C C . THR B 1 351 ? 179.824 172.626 195.957 1.00 85.07 351 THR B C 1
ATOM 8610 O O . THR B 1 351 ? 178.896 172.534 195.225 1.00 85.07 351 THR B O 1
ATOM 8614 N N . GLU B 1 352 ? 180.729 171.661 196.023 1.00 88.78 352 GLU B N 1
ATOM 8615 C CA . GLU B 1 352 ? 180.702 170.441 195.249 1.00 88.78 352 GLU B CA 1
ATOM 8616 C C . GLU B 1 352 ? 181.196 169.472 196.236 1.00 88.78 352 GLU B C 1
ATOM 8617 O O . GLU B 1 352 ? 181.070 169.763 197.354 1.00 88.78 352 GLU B O 1
ATOM 8623 N N . TRP B 1 353 ? 181.730 168.326 195.907 1.00 82.38 353 TRP B N 1
ATOM 8624 C CA . TRP B 1 353 ? 182.127 167.353 196.844 1.00 82.38 353 TRP B CA 1
ATOM 8625 C C . TRP B 1 353 ? 183.514 167.327 196.570 1.00 82.38 353 TRP B C 1
ATOM 8626 O O . TRP B 1 353 ? 183.887 167.536 195.485 1.00 82.38 353 TRP B O 1
ATOM 8637 N N . ALA B 1 354 ? 184.328 167.070 197.540 1.00 84.53 354 ALA B N 1
ATOM 8638 C CA . ALA B 1 354 ? 185.712 167.071 197.377 1.00 84.53 354 ALA B CA 1
ATOM 8639 C C . ALA B 1 354 ? 186.219 165.732 197.008 1.00 84.53 354 ALA B C 1
ATOM 8640 O O . ALA B 1 354 ? 185.616 164.747 197.263 1.00 84.53 354 ALA B O 1
ATOM 8642 N N . ALA B 1 355 ? 187.351 165.677 196.383 1.00 87.26 355 ALA B N 1
ATOM 8643 C CA . ALA B 1 355 ? 187.929 164.487 195.978 1.00 87.26 355 ALA B CA 1
ATOM 8644 C C . ALA B 1 355 ? 188.681 163.987 197.102 1.00 87.26 355 ALA B C 1
ATOM 8645 O O . ALA B 1 355 ? 188.727 164.597 198.107 1.00 87.26 355 ALA B O 1
ATOM 8647 N N . GLU B 1 356 ? 189.298 162.864 196.974 1.00 92.19 356 GLU B N 1
ATOM 8648 C CA . GLU B 1 356 ? 189.927 162.301 198.081 1.00 92.19 356 GLU B CA 1
ATOM 8649 C C . GLU B 1 356 ? 191.189 162.998 198.112 1.00 92.19 356 GLU B C 1
ATOM 8650 O O . GLU B 1 356 ? 191.678 163.383 197.117 1.00 92.19 356 GLU B O 1
ATOM 8656 N N . PRO B 1 357 ? 191.763 163.183 199.268 1.00 89.85 357 PRO B N 1
ATOM 8657 C CA . PRO B 1 357 ? 192.894 164.050 199.303 1.00 89.85 357 PRO B CA 1
ATOM 8658 C C . PRO B 1 357 ? 194.000 163.625 198.381 1.00 89.85 357 PRO B C 1
ATOM 8659 O O . PRO B 1 357 ? 194.860 164.440 198.188 1.00 89.85 357 PRO B O 1
ATOM 8663 N N . ARG B 1 358 ? 194.027 162.412 197.835 1.00 91.07 358 ARG B N 1
ATOM 8664 C CA . ARG B 1 358 ? 195.033 161.849 196.908 1.00 91.07 358 ARG B CA 1
ATOM 8665 C C . ARG B 1 358 ? 194.691 161.902 195.421 1.00 91.07 358 ARG B C 1
ATOM 8666 O O . ARG B 1 358 ? 195.519 161.566 194.624 1.00 91.07 358 ARG B O 1
ATOM 8674 N N . ASP B 1 359 ? 193.504 162.316 195.031 1.00 89.04 359 ASP B N 1
ATOM 8675 C CA . ASP B 1 359 ? 193.115 162.465 193.698 1.00 89.04 359 ASP B CA 1
ATOM 8676 C C . ASP B 1 359 ? 192.908 163.909 193.651 1.00 89.04 359 ASP B C 1
ATOM 8677 O O . ASP B 1 359 ? 191.850 164.305 193.320 1.00 89.04 359 ASP B O 1
ATOM 8682 N N . ILE B 1 360 ? 193.848 164.750 194.034 1.00 87.59 360 ILE B N 1
ATOM 8683 C CA . ILE B 1 360 ? 193.702 166.167 193.924 1.00 87.59 360 ILE B CA 1
ATOM 8684 C C . ILE B 1 360 ? 194.893 166.576 193.191 1.00 87.59 360 ILE B C 1
ATOM 8685 O O . ILE B 1 360 ? 195.926 166.086 193.478 1.00 87.59 360 ILE B O 1
ATOM 8690 N N . TYR B 1 361 ? 194.766 167.416 192.171 1.00 89.97 361 TYR B N 1
ATOM 8691 C CA . TYR B 1 361 ? 195.840 167.942 191.388 1.00 89.97 361 TYR B CA 1
ATOM 8692 C C . TYR B 1 361 ? 195.944 169.263 191.969 1.00 89.97 361 TYR B C 1
ATOM 8693 O O . TYR B 1 361 ? 195.189 170.118 191.659 1.00 89.97 361 TYR B O 1
ATOM 8702 N N . TRP B 1 362 ? 196.875 169.446 192.863 1.00 87.74 362 TRP B N 1
ATOM 8703 C CA . TRP B 1 362 ? 196.992 170.645 193.575 1.00 87.74 362 TRP B CA 1
ATOM 8704 C C . TRP B 1 362 ? 197.509 171.713 192.767 1.00 87.74 362 TRP B C 1
ATOM 8705 O O . TRP B 1 362 ? 197.258 172.827 193.063 1.00 87.74 362 TRP B O 1
ATOM 8716 N N . PRO B 1 363 ? 198.289 171.432 191.754 1.00 92.05 363 PRO B N 1
ATOM 8717 C CA . PRO B 1 363 ? 198.660 172.576 190.979 1.00 92.05 363 PRO B CA 1
ATOM 8718 C C . PRO B 1 363 ? 197.601 173.471 190.284 1.00 92.05 363 PRO B C 1
ATOM 8719 O O . PRO B 1 363 ? 197.985 174.494 189.820 1.00 92.05 363 PRO B O 1
ATOM 8723 N N . ASN B 1 364 ? 196.320 173.172 190.264 1.00 91.27 364 ASN B N 1
ATOM 8724 C CA . ASN B 1 364 ? 195.318 173.912 189.556 1.00 91.27 364 ASN B CA 1
ATOM 8725 C C . ASN B 1 364 ? 194.248 174.293 190.473 1.00 91.27 364 ASN B C 1
ATOM 8726 O O . ASN B 1 364 ? 193.165 174.568 190.048 1.00 91.27 364 ASN B O 1
ATOM 8731 N N . LEU B 1 365 ? 194.514 174.333 191.753 1.00 94.76 365 LEU B N 1
ATOM 8732 C CA . LEU B 1 365 ? 193.560 174.739 192.766 1.00 94.76 365 LEU B CA 1
ATOM 8733 C C . LEU B 1 365 ? 193.899 176.155 193.031 1.00 94.76 365 LEU B C 1
ATOM 8734 O O . LEU B 1 365 ? 193.170 176.838 193.694 1.00 94.76 365 LEU B O 1
ATOM 8739 N N . ALA B 1 366 ? 194.979 176.631 192.463 1.00 101.81 366 ALA B N 1
ATOM 8740 C CA . ALA B 1 366 ? 195.440 177.968 192.613 1.00 101.81 366 ALA B CA 1
ATOM 8741 C C . ALA B 1 366 ? 195.413 178.733 191.342 1.00 101.81 366 ALA B C 1
ATOM 8742 O O . ALA B 1 366 ? 196.327 179.471 191.106 1.00 101.81 366 ALA B O 1
ATOM 8744 N N . ILE B 1 367 ? 194.395 178.587 190.519 1.00 105.38 367 ILE B N 1
ATOM 8745 C CA . ILE B 1 367 ? 194.249 179.274 189.275 1.00 105.38 367 ILE B CA 1
ATOM 8746 C C . ILE B 1 367 ? 192.994 180.052 189.548 1.00 105.38 367 ILE B C 1
ATOM 8747 O O . ILE B 1 367 ? 192.075 179.494 190.110 1.00 105.38 367 ILE B O 1
ATOM 8752 N N . PRO B 1 368 ? 192.937 181.358 189.216 1.00 109.34 368 PRO B N 1
ATOM 8753 C CA . PRO B 1 368 ? 191.724 182.175 189.361 1.00 109.34 368 PRO B CA 1
ATOM 8754 C C . PRO B 1 368 ? 190.456 181.524 188.755 1.00 109.34 368 PRO B C 1
ATOM 8755 O O . PRO B 1 368 ? 190.585 180.584 188.034 1.00 109.34 368 PRO B O 1
ATOM 8759 N N . TYR B 1 369 ? 189.232 182.070 188.678 1.00 110.62 369 TYR B N 1
ATOM 8760 C CA . TYR B 1 369 ? 188.031 181.461 187.939 1.00 110.62 369 TYR B CA 1
ATOM 8761 C C . TYR B 1 369 ? 187.639 181.959 186.445 1.00 110.62 369 TYR B C 1
ATOM 8762 O O . TYR B 1 369 ? 187.049 181.233 185.367 1.00 110.62 369 TYR B O 1
ATOM 8771 N N . VAL B 1 370 ? 188.010 183.196 186.232 1.00 111.18 370 VAL B N 1
ATOM 8772 C CA . VAL B 1 370 ? 187.750 183.762 184.926 1.00 111.18 370 VAL B CA 1
ATOM 8773 C C . VAL B 1 370 ? 188.734 183.198 183.919 1.00 111.18 370 VAL B C 1
ATOM 8774 O O . VAL B 1 370 ? 188.499 183.004 182.604 1.00 111.18 370 VAL B O 1
ATOM 8778 N N . SER B 1 371 ? 189.870 182.887 184.477 1.00 110.35 371 SER B N 1
ATOM 8779 C CA . SER B 1 371 ? 190.836 182.438 183.616 1.00 110.35 371 SER B CA 1
ATOM 8780 C C . SER B 1 371 ? 190.301 181.153 183.175 1.00 110.35 371 SER B C 1
ATOM 8781 O O . SER B 1 371 ? 190.446 180.811 182.057 1.00 110.35 371 SER B O 1
ATOM 8784 N N . LEU B 1 372 ? 189.701 180.390 184.025 1.00 107.36 372 LEU B N 1
ATOM 8785 C CA . LEU B 1 372 ? 189.147 179.080 183.691 1.00 107.36 372 LEU B CA 1
ATOM 8786 C C . LEU B 1 372 ? 188.362 179.220 182.444 1.00 107.36 372 LEU B C 1
ATOM 8787 O O . LEU B 1 372 ? 188.657 178.550 181.394 1.00 107.36 372 LEU B O 1
ATOM 8792 N N . THR B 1 373 ? 187.365 180.087 182.476 1.00 108.37 373 THR B N 1
ATOM 8793 C CA . THR B 1 373 ? 186.703 180.216 181.086 1.00 108.37 373 THR B CA 1
ATOM 8794 C C . THR B 1 373 ? 187.551 180.586 179.793 1.00 108.37 373 THR B C 1
ATOM 8795 O O . THR B 1 373 ? 187.542 179.851 178.698 1.00 108.37 373 THR B O 1
ATOM 8799 N N . VAL B 1 374 ? 188.332 181.662 179.869 1.00 105.82 374 VAL B N 1
ATOM 8800 C CA . VAL B 1 374 ? 189.192 181.885 178.675 1.00 105.82 374 VAL B CA 1
ATOM 8801 C C . VAL B 1 374 ? 190.075 180.675 178.288 1.00 105.82 374 VAL B C 1
ATOM 8802 O O . VAL B 1 374 ? 190.301 180.379 177.088 1.00 105.82 374 VAL B O 1
ATOM 8806 N N . ARG B 1 375 ? 190.579 179.932 179.262 1.00 100.35 375 ARG B N 1
ATOM 8807 C CA . ARG B 1 375 ? 191.453 178.801 179.029 1.00 100.35 375 ARG B CA 1
ATOM 8808 C C . ARG B 1 375 ? 190.720 177.737 178.295 1.00 100.35 375 ARG B C 1
ATOM 8809 O O . ARG B 1 375 ? 191.168 177.222 177.243 1.00 100.35 375 ARG B O 1
ATOM 8817 N N . ARG B 1 376 ? 189.556 177.422 178.773 1.00 101.63 376 ARG B N 1
ATOM 8818 C CA . ARG B 1 376 ? 188.780 176.493 178.013 1.00 101.63 376 ARG B CA 1
ATOM 8819 C C . ARG B 1 376 ? 188.650 176.852 176.557 1.00 101.63 376 ARG B C 1
ATOM 8820 O O . ARG B 1 376 ? 188.916 176.008 175.641 1.00 101.63 376 ARG B O 1
ATOM 8828 N N . LEU B 1 377 ? 188.261 178.098 176.266 1.00 103.22 377 LEU B N 1
ATOM 8829 C CA . LEU B 1 377 ? 188.280 178.495 174.797 1.00 103.22 377 LEU B CA 1
ATOM 8830 C C . LEU B 1 377 ? 189.579 178.308 174.018 1.00 103.22 377 LEU B C 1
ATOM 8831 O O . LEU B 1 377 ? 189.623 177.702 172.905 1.00 103.22 377 LEU B O 1
ATOM 8836 N N . VAL B 1 378 ? 190.656 178.859 174.539 1.00 103.14 378 VAL B N 1
ATOM 8837 C CA . VAL B 1 378 ? 191.936 178.589 173.887 1.00 103.14 378 VAL B CA 1
ATOM 8838 C C . VAL B 1 378 ? 192.216 177.075 173.600 1.00 103.14 378 VAL B C 1
ATOM 8839 O O . VAL B 1 378 ? 192.674 176.669 172.499 1.00 103.14 378 VAL B O 1
ATOM 8843 N N . MET B 1 379 ? 191.881 176.195 174.527 1.00 104.02 379 MET B N 1
ATOM 8844 C CA . MET B 1 379 ? 192.130 174.778 174.308 1.00 104.02 379 MET B CA 1
ATOM 8845 C C . MET B 1 379 ? 191.213 174.208 173.241 1.00 104.02 379 MET B C 1
ATOM 8846 O O . MET B 1 379 ? 191.664 173.435 172.384 1.00 104.02 379 MET B O 1
ATOM 8851 N N . ASN B 1 380 ? 189.952 174.592 173.204 1.00 104.11 380 ASN B N 1
ATOM 8852 C CA . ASN B 1 380 ? 189.123 174.181 172.043 1.00 104.11 380 ASN B CA 1
ATOM 8853 C C . ASN B 1 380 ? 189.741 174.613 170.682 1.00 104.11 380 ASN B C 1
ATOM 8854 O O . ASN B 1 380 ? 189.836 173.802 169.672 1.00 104.11 380 ASN B O 1
ATOM 8859 N N . VAL B 1 381 ? 190.251 175.835 170.606 1.00 104.62 381 VAL B N 1
ATOM 8860 C CA . VAL B 1 381 ? 190.975 176.197 169.351 1.00 104.62 381 VAL B CA 1
ATOM 8861 C C . VAL B 1 381 ? 192.190 175.306 169.013 1.00 104.62 381 VAL B C 1
ATOM 8862 O O . VAL B 1 381 ? 192.392 174.792 167.846 1.00 104.62 381 VAL B O 1
ATOM 8866 N N . ALA B 1 382 ? 193.030 175.060 170.001 1.00 103.32 382 ALA B N 1
ATOM 8867 C CA . ALA B 1 382 ? 194.140 174.153 169.735 1.00 103.32 382 ALA B CA 1
ATOM 8868 C C . ALA B 1 382 ? 193.695 172.813 169.260 1.00 103.32 382 ALA B C 1
ATOM 8869 O O . ALA B 1 382 ? 194.316 172.234 168.355 1.00 103.32 382 ALA B O 1
ATOM 8871 N N . PHE B 1 383 ? 192.619 172.292 169.824 1.00 102.09 383 PHE B N 1
ATOM 8872 C CA . PHE B 1 383 ? 192.059 171.041 169.333 1.00 102.09 383 PHE B CA 1
ATOM 8873 C C . PHE B 1 383 ? 191.734 171.097 167.862 1.00 102.09 383 PHE B C 1
ATOM 8874 O O . PHE B 1 383 ? 192.207 170.254 167.067 1.00 102.09 383 PHE B O 1
ATOM 8882 N N . PHE B 1 384 ? 190.905 172.038 167.450 1.00 107.85 384 PHE B N 1
ATOM 8883 C CA . PHE B 1 384 ? 190.722 172.160 165.979 1.00 107.85 384 PHE B CA 1
ATOM 8884 C C . PHE B 1 384 ? 192.054 172.138 165.138 1.00 107.85 384 PHE B C 1
ATOM 8885 O O . PHE B 1 384 ? 192.271 171.308 164.142 1.00 107.85 384 PHE B O 1
ATOM 8893 N N . PHE B 1 385 ? 193.021 172.952 165.526 1.00 107.14 385 PHE B N 1
ATOM 8894 C CA . PHE B 1 385 ? 194.280 172.830 164.731 1.00 107.14 385 PHE B CA 1
ATOM 8895 C C . PHE B 1 385 ? 195.043 171.463 164.720 1.00 107.14 385 PHE B C 1
ATOM 8896 O O . PHE B 1 385 ? 195.596 170.971 163.654 1.00 107.14 385 PHE B O 1
ATOM 8904 N N . LEU B 1 386 ? 195.092 170.802 165.861 1.00 105.09 386 LEU B N 1
ATOM 8905 C CA . LEU B 1 386 ? 195.662 169.466 165.904 1.00 105.09 386 LEU B CA 1
ATOM 8906 C C . LEU B 1 386 ? 194.901 168.577 164.966 1.00 105.09 386 LEU B C 1
ATOM 8907 O O . LEU B 1 386 ? 195.502 167.864 164.159 1.00 105.09 386 LEU B O 1
ATOM 8912 N N . THR B 1 387 ? 193.585 168.578 165.044 1.00 108.22 387 THR B N 1
ATOM 8913 C CA . THR B 1 387 ? 192.815 167.809 164.073 1.00 108.22 387 THR B CA 1
ATOM 8914 C C . THR B 1 387 ? 193.294 168.019 162.625 1.00 108.22 387 THR B C 1
ATOM 8915 O O . THR B 1 387 ? 193.669 167.041 161.896 1.00 108.22 387 THR B O 1
ATOM 8919 N N . PHE B 1 388 ? 193.379 169.260 162.174 1.00 112.99 388 PHE B N 1
ATOM 8920 C CA . PHE B 1 388 ? 194.015 169.447 160.810 1.00 112.99 388 PHE B CA 1
ATOM 8921 C C . PHE B 1 388 ? 195.480 168.864 160.504 1.00 112.99 388 PHE B C 1
ATOM 8922 O O . PHE B 1 388 ? 195.812 168.131 159.436 1.00 112.99 388 PHE B O 1
ATOM 8930 N N . PHE B 1 389 ? 196.419 169.143 161.391 1.00 112.98 389 PHE B N 1
ATOM 8931 C CA . PHE B 1 389 ? 197.745 168.497 161.135 1.00 112.98 389 PHE B CA 1
ATOM 8932 C C . PHE B 1 389 ? 197.697 166.954 161.091 1.00 112.98 389 PHE B C 1
ATOM 8933 O O . PHE B 1 389 ? 198.448 166.142 160.361 1.00 112.98 389 PHE B O 1
ATOM 8941 N N . PHE B 1 390 ? 196.795 166.458 161.889 1.00 108.46 390 PHE B N 1
ATOM 8942 C CA . PHE B 1 390 ? 196.707 165.042 161.826 1.00 108.46 390 PHE B CA 1
ATOM 8943 C C . PHE B 1 390 ? 196.128 164.575 160.529 1.00 108.46 390 PHE B C 1
ATOM 8944 O O . PHE B 1 390 ? 196.623 163.616 159.995 1.00 108.46 390 PHE B O 1
ATOM 8952 N N . ILE B 1 391 ? 195.075 165.181 160.011 1.00 108.58 391 ILE B N 1
ATOM 8953 C CA . ILE B 1 391 ? 194.660 164.833 158.645 1.00 108.58 391 ILE B CA 1
ATOM 8954 C C . ILE B 1 391 ? 195.882 164.693 157.751 1.00 108.58 391 ILE B C 1
ATOM 8955 O O . ILE B 1 391 ? 196.067 163.665 157.043 1.00 108.58 391 ILE B O 1
ATOM 8960 N N . ILE B 1 392 ? 196.759 165.676 157.778 1.00 109.21 392 ILE B N 1
ATOM 8961 C CA . ILE B 1 392 ? 198.034 165.400 156.986 1.00 109.21 392 ILE B CA 1
ATOM 8962 C C . ILE B 1 392 ? 198.772 164.044 157.220 1.00 109.21 392 ILE B C 1
ATOM 8963 O O . ILE B 1 392 ? 198.874 163.158 156.289 1.00 109.21 392 ILE B O 1
ATOM 8968 N N . PRO B 1 393 ? 199.370 163.862 158.445 1.00 109.76 393 PRO B N 1
ATOM 8969 C CA . PRO B 1 393 ? 199.890 162.465 158.562 1.00 109.76 393 PRO B CA 1
ATOM 8970 C C . PRO B 1 393 ? 198.992 161.257 158.214 1.00 109.76 393 PRO B C 1
ATOM 8971 O O . PRO B 1 393 ? 199.480 160.225 157.686 1.00 109.76 393 PRO B O 1
ATOM 8975 N N . ILE B 1 394 ? 197.696 161.347 158.493 1.00 108.57 394 ILE B N 1
ATOM 8976 C CA . ILE B 1 394 ? 196.733 160.304 158.134 1.00 108.57 394 ILE B CA 1
ATOM 8977 C C . ILE B 1 394 ? 196.693 159.982 156.658 1.00 108.57 394 ILE B C 1
ATOM 8978 O O . ILE B 1 394 ? 196.744 158.810 156.262 1.00 108.57 394 ILE B O 1
ATOM 8983 N N . ALA B 1 395 ? 196.641 160.978 155.802 1.00 109.18 395 ALA B N 1
ATOM 8984 C CA . ALA B 1 395 ? 196.710 160.626 154.406 1.00 109.18 395 ALA B CA 1
ATOM 8985 C C . ALA B 1 395 ? 198.027 160.121 153.997 1.00 109.18 395 ALA B C 1
ATOM 8986 O O . ALA B 1 395 ? 198.126 159.234 153.148 1.00 109.18 395 ALA B O 1
ATOM 8988 N N . PHE B 1 396 ? 199.087 160.642 154.581 1.00 109.74 396 PHE B N 1
ATOM 8989 C CA . PHE B 1 396 ? 200.344 159.975 154.238 1.00 109.74 396 PHE B CA 1
ATOM 8990 C C . PHE B 1 396 ? 200.201 158.483 154.430 1.00 109.74 396 PHE B C 1
ATOM 8991 O O . PHE B 1 396 ? 200.492 157.742 153.532 1.00 109.74 396 PHE B O 1
ATOM 8999 N N . VAL B 1 397 ? 199.761 158.032 155.607 1.00 108.27 397 VAL B N 1
ATOM 9000 C CA . VAL B 1 397 ? 199.509 156.571 155.834 1.00 108.27 397 VAL B CA 1
ATOM 9001 C C . VAL B 1 397 ? 198.613 155.935 154.826 1.00 108.27 397 VAL B C 1
ATOM 9002 O O . VAL B 1 397 ? 198.969 154.943 154.289 1.00 108.27 397 VAL B O 1
ATOM 9006 N N . GLN B 1 398 ? 197.436 156.479 154.562 1.00 111.09 398 GLN B N 1
ATOM 9007 C CA . GLN B 1 398 ? 196.539 155.937 153.539 1.00 111.09 398 GLN B CA 1
ATOM 9008 C C . GLN B 1 398 ? 197.023 155.895 152.128 1.00 111.09 398 GLN B C 1
ATOM 9009 O O . GLN B 1 398 ? 196.380 155.291 151.299 1.00 111.09 398 GLN B O 1
ATOM 9015 N N . SER B 1 399 ? 198.131 156.538 151.798 1.00 114.05 399 SER B N 1
ATOM 9016 C CA . SER B 1 399 ? 198.765 156.364 150.473 1.00 114.05 399 SER B CA 1
ATOM 9017 C C . SER B 1 399 ? 199.672 155.160 150.330 1.00 114.05 399 SER B C 1
ATOM 9018 O O . SER B 1 399 ? 199.992 154.831 149.245 1.00 114.05 399 SER B O 1
ATOM 9021 N N . LEU B 1 400 ? 200.149 154.533 151.378 1.00 112.90 400 LEU B N 1
ATOM 9022 C CA . LEU B 1 400 ? 201.015 153.421 151.445 1.00 112.90 400 LEU B CA 1
ATOM 9023 C C . LEU B 1 400 ? 200.104 152.224 151.480 1.00 112.90 400 LEU B C 1
ATOM 9024 O O . LEU B 1 400 ? 200.503 151.145 151.099 1.00 112.90 400 LEU B O 1
ATOM 9029 N N . ALA B 1 401 ? 198.862 152.388 151.921 1.00 112.80 401 ALA B N 1
ATOM 9030 C CA . ALA B 1 401 ? 197.895 151.292 152.021 1.00 112.80 401 ALA B CA 1
ATOM 9031 C C . ALA B 1 401 ? 197.087 151.050 150.795 1.00 112.80 401 ALA B C 1
ATOM 9032 O O . ALA B 1 401 ? 196.676 149.935 150.559 1.00 112.80 401 ALA B O 1
ATOM 9034 N N . THR B 1 402 ? 196.809 152.069 150.008 1.00 118.80 402 THR B N 1
ATOM 9035 C CA . THR B 1 402 ? 196.140 151.903 148.753 1.00 118.80 402 THR B CA 1
ATOM 9036 C C . THR B 1 402 ? 197.146 152.182 147.673 1.00 118.80 402 THR B C 1
ATOM 9037 O O . THR B 1 402 ? 196.903 153.014 146.846 1.00 118.80 402 THR B O 1
ATOM 9041 N N . ILE B 1 403 ? 198.281 151.500 147.661 1.00 120.09 403 ILE B N 1
ATOM 9042 C CA . ILE B 1 403 ? 199.354 151.751 146.699 1.00 120.09 403 ILE B CA 1
ATOM 9043 C C . ILE B 1 403 ? 199.167 151.073 145.361 1.00 120.09 403 ILE B C 1
ATOM 9044 O O . ILE B 1 403 ? 199.695 151.538 144.371 1.00 120.09 403 ILE B O 1
ATOM 9049 N N . GLU B 1 404 ? 198.387 150.005 145.294 1.00 127.78 404 GLU B N 1
ATOM 9050 C CA . GLU B 1 404 ? 198.213 149.275 144.062 1.00 127.78 404 GLU B CA 1
ATOM 9051 C C . GLU B 1 404 ? 197.176 149.910 143.173 1.00 127.78 404 GLU B C 1
ATOM 9052 O O . GLU B 1 404 ? 196.905 149.419 142.097 1.00 127.78 404 GLU B O 1
ATOM 9058 N N . GLY B 1 405 ? 196.571 150.996 143.605 1.00 129.13 405 GLY B N 1
ATOM 9059 C CA . GLY B 1 405 ? 195.629 151.711 142.776 1.00 129.13 405 GLY B CA 1
ATOM 9060 C C . GLY B 1 405 ? 196.159 153.099 142.540 1.00 129.13 405 GLY B C 1
ATOM 9061 O O . GLY B 1 405 ? 195.593 153.870 141.784 1.00 129.13 405 GLY B O 1
ATOM 9062 N N . ILE B 1 406 ? 197.251 153.429 143.192 1.00 133.36 406 ILE B N 1
ATOM 9063 C CA . ILE B 1 406 ? 197.844 154.725 143.044 1.00 133.36 406 ILE B CA 1
ATOM 9064 C C . ILE B 1 406 ? 198.867 154.436 142.005 1.00 133.36 406 ILE B C 1
ATOM 9065 O O . ILE B 1 406 ? 199.368 155.321 141.339 1.00 133.36 406 ILE B O 1
ATOM 9070 N N . GLU B 1 407 ? 199.152 153.160 141.822 1.00 144.10 407 GLU B N 1
ATOM 9071 C CA . GLU B 1 407 ? 200.115 152.780 140.822 1.00 144.10 407 GLU B CA 1
ATOM 9072 C C . GLU B 1 407 ? 199.446 152.173 139.631 1.00 144.10 407 GLU B C 1
ATOM 9073 O O . GLU B 1 407 ? 199.872 151.137 139.147 1.00 144.10 407 GLU B O 1
ATOM 9079 N N . LYS B 1 408 ? 198.410 152.839 139.144 1.00 148.89 408 LYS B N 1
ATOM 9080 C CA . LYS B 1 408 ? 197.700 152.412 137.970 1.00 148.89 408 LYS B CA 1
ATOM 9081 C C . LYS B 1 408 ? 197.493 153.687 137.193 1.00 148.89 408 LYS B C 1
ATOM 9082 O O . LYS B 1 408 ? 197.744 153.724 135.993 1.00 148.89 408 LYS B O 1
ATOM 9088 N N . VAL B 1 409 ? 197.018 154.738 137.859 1.00 157.35 409 VAL B N 1
ATOM 9089 C CA . VAL B 1 409 ? 196.858 156.060 137.230 1.00 157.35 409 VAL B CA 1
ATOM 9090 C C . VAL B 1 409 ? 198.142 156.805 137.456 1.00 157.35 409 VAL B C 1
ATOM 9091 O O . VAL B 1 409 ? 198.234 158.001 137.231 1.00 157.35 409 VAL B O 1
ATOM 9095 N N . ALA B 1 410 ? 199.147 156.096 137.922 1.00 161.26 410 ALA B N 1
ATOM 9096 C CA . ALA B 1 410 ? 200.445 156.666 138.043 1.00 161.26 410 ALA B CA 1
ATOM 9097 C C . ALA B 1 410 ? 201.341 155.479 138.039 1.00 161.26 410 ALA B C 1
ATOM 9098 O O . ALA B 1 410 ? 201.804 155.074 139.088 1.00 161.26 410 ALA B O 1
ATOM 9100 N N . PRO B 1 411 ? 201.603 154.895 136.862 1.00 158.26 411 PRO B N 1
ATOM 9101 C CA . PRO B 1 411 ? 202.565 153.789 136.782 1.00 158.26 411 PRO B CA 1
ATOM 9102 C C . PRO B 1 411 ? 203.966 154.345 136.802 1.00 158.26 411 PRO B C 1
ATOM 9103 O O . PRO B 1 411 ? 204.705 154.097 135.859 1.00 158.26 411 PRO B O 1
ATOM 9107 N N . PHE B 1 412 ? 204.353 155.043 137.864 1.00 163.42 412 PHE B N 1
ATOM 9108 C CA . PHE B 1 412 ? 205.630 155.745 137.890 1.00 163.42 412 PHE B CA 1
ATOM 9109 C C . PHE B 1 412 ? 206.725 155.186 138.758 1.00 163.42 412 PHE B C 1
ATOM 9110 O O . PHE B 1 412 ? 207.330 154.177 138.415 1.00 163.42 412 PHE B O 1
ATOM 9118 N N . LEU B 1 413 ? 207.008 155.867 139.858 1.00 163.89 413 LEU B N 1
ATOM 9119 C CA . LEU B 1 413 ? 208.074 155.451 140.741 1.00 163.89 413 LEU B CA 1
ATOM 9120 C C . LEU B 1 413 ? 207.916 153.990 141.033 1.00 163.89 413 LEU B C 1
ATOM 9121 O O . LEU B 1 413 ? 208.767 153.209 140.601 1.00 163.89 413 LEU B O 1
ATOM 9126 N N . LYS B 1 414 ? 206.890 153.605 141.804 1.00 163.09 414 LYS B N 1
ATOM 9127 C CA . LYS B 1 414 ? 206.578 152.190 142.049 1.00 163.09 414 LYS B CA 1
ATOM 9128 C C . LYS B 1 414 ? 207.556 151.240 142.789 1.00 163.09 414 LYS B C 1
ATOM 9129 O O . LYS B 1 414 ? 208.750 151.534 142.878 1.00 163.09 414 LYS B O 1
ATOM 9135 N N . VAL B 1 415 ? 207.055 150.121 143.349 1.00 161.03 415 VAL B N 1
ATOM 9136 C CA . VAL B 1 415 ? 207.900 149.121 144.031 1.00 161.03 415 VAL B CA 1
ATOM 9137 C C . VAL B 1 415 ? 208.275 148.266 142.900 1.00 161.03 415 VAL B C 1
ATOM 9138 O O . VAL B 1 415 ? 207.718 147.180 142.791 1.00 161.03 415 VAL B O 1
ATOM 9142 N N . ILE B 1 416 ? 209.203 148.711 142.055 1.00 155.82 416 ILE B N 1
ATOM 9143 C CA . ILE B 1 416 ? 209.512 147.985 140.841 1.00 155.82 416 ILE B CA 1
ATOM 9144 C C . ILE B 1 416 ? 208.150 147.722 140.223 1.00 155.82 416 ILE B C 1
ATOM 9145 O O . ILE B 1 416 ? 207.764 146.568 140.042 1.00 155.82 416 ILE B O 1
ATOM 9150 N N . ILE B 1 417 ? 207.425 148.787 139.891 1.00 152.50 417 ILE B N 1
ATOM 9151 C CA . ILE B 1 417 ? 206.060 148.659 139.360 1.00 152.50 417 ILE B CA 1
ATOM 9152 C C . ILE B 1 417 ? 205.243 147.598 140.125 1.00 152.50 417 ILE B C 1
ATOM 9153 O O . ILE B 1 417 ? 204.847 146.589 139.539 1.00 152.50 417 ILE B O 1
ATOM 9158 N N . GLU B 1 418 ? 204.985 147.813 141.429 1.00 146.84 418 GLU B N 1
ATOM 9159 C CA . GLU B 1 418 ? 204.241 146.841 142.312 1.00 146.84 418 GLU B CA 1
ATOM 9160 C C . GLU B 1 418 ? 204.331 145.317 142.054 1.00 146.84 418 GLU B C 1
ATOM 9161 O O . GLU B 1 418 ? 203.437 144.565 142.453 1.00 146.84 418 GLU B O 1
ATOM 9167 N N . LYS B 1 419 ? 205.403 144.845 141.420 1.00 144.05 419 LYS B N 1
ATOM 9168 C CA . LYS B 1 419 ? 205.580 143.416 141.231 1.00 144.05 419 LYS B CA 1
ATOM 9169 C C . LYS B 1 419 ? 206.318 143.016 142.480 1.00 144.05 419 LYS B C 1
ATOM 9170 O O . LYS B 1 419 ? 206.480 143.872 143.352 1.00 144.05 419 LYS B O 1
ATOM 9176 N N . ASP B 1 420 ? 206.843 141.793 142.560 1.00 142.21 420 ASP B N 1
ATOM 9177 C CA . ASP B 1 420 ? 207.418 141.307 143.809 1.00 142.21 420 ASP B CA 1
ATOM 9178 C C . ASP B 1 420 ? 206.253 141.464 144.750 1.00 142.21 420 ASP B C 1
ATOM 9179 O O . ASP B 1 420 ? 206.229 142.389 145.530 1.00 142.21 420 ASP B O 1
ATOM 9184 N N . PHE B 1 421 ? 205.282 140.565 144.712 1.00 140.43 421 PHE B N 1
ATOM 9185 C CA . PHE B 1 421 ? 204.066 140.763 145.513 1.00 140.43 421 PHE B CA 1
ATOM 9186 C C . PHE B 1 421 ? 204.162 140.545 147.014 1.00 140.43 421 PHE B C 1
ATOM 9187 O O . PHE B 1 421 ? 203.299 141.008 147.745 1.00 140.43 421 PHE B O 1
ATOM 9195 N N . ILE B 1 422 ? 205.213 139.939 147.552 1.00 132.89 422 ILE B N 1
ATOM 9196 C CA . ILE B 1 422 ? 205.285 139.869 149.011 1.00 132.89 422 ILE B CA 1
ATOM 9197 C C . ILE B 1 422 ? 205.427 141.313 149.515 1.00 132.89 422 ILE B C 1
ATOM 9198 O O . ILE B 1 422 ? 204.782 141.753 150.517 1.00 132.89 422 ILE B O 1
ATOM 9203 N N . LYS B 1 423 ? 206.218 142.100 148.816 1.00 129.11 423 LYS B N 1
ATOM 9204 C CA . LYS B 1 423 ? 206.322 143.490 149.192 1.00 129.11 423 LYS B CA 1
ATOM 9205 C C . LYS B 1 423 ? 204.985 144.258 149.387 1.00 129.11 423 LYS B C 1
ATOM 9206 O O . LYS B 1 423 ? 204.881 145.010 150.343 1.00 129.11 423 LYS B O 1
ATOM 9212 N N . SER B 1 424 ? 203.958 144.110 148.561 1.00 123.62 424 SER B N 1
ATOM 9213 C CA . SER B 1 424 ? 202.740 144.914 148.778 1.00 123.62 424 SER B CA 1
ATOM 9214 C C . SER B 1 424 ? 201.880 144.510 150.018 1.00 123.62 424 SER B C 1
ATOM 9215 O O . SER B 1 424 ? 201.110 145.355 150.683 1.00 123.62 424 SER B O 1
ATOM 9218 N N . LEU B 1 425 ? 201.993 143.251 150.409 1.00 116.23 425 LEU B N 1
ATOM 9219 C CA . LEU B 1 425 ? 201.306 142.841 151.608 1.00 116.23 425 LEU B CA 1
ATOM 9220 C C . LEU B 1 425 ? 202.105 143.388 152.794 1.00 116.23 425 LEU B C 1
ATOM 9221 O O . LEU B 1 425 ? 201.581 143.883 153.903 1.00 116.23 425 LEU B O 1
ATOM 9226 N N . ILE B 1 426 ? 203.398 143.350 152.610 1.00 113.48 426 ILE B N 1
ATOM 9227 C CA . ILE B 1 426 ? 204.129 143.927 153.664 1.00 113.48 426 ILE B CA 1
ATOM 9228 C C . ILE B 1 426 ? 203.729 145.401 153.752 1.00 113.48 426 ILE B C 1
ATOM 9229 O O . ILE B 1 426 ? 203.657 145.930 154.853 1.00 113.48 426 ILE B O 1
ATOM 9234 N N . GLN B 1 427 ? 203.431 146.095 152.661 1.00 110.93 427 GLN B N 1
ATOM 9235 C CA . GLN B 1 427 ? 202.899 147.497 152.726 1.00 110.93 427 GLN B CA 1
ATOM 9236 C C . GLN B 1 427 ? 201.600 147.632 153.507 1.00 110.93 427 GLN B C 1
ATOM 9237 O O . GLN B 1 427 ? 201.498 148.552 154.350 1.00 110.93 427 GLN B O 1
ATOM 9243 N N . GLY B 1 428 ? 200.586 146.799 153.271 1.00 108.81 428 GLY B N 1
ATOM 9244 C CA . GLY B 1 428 ? 199.449 146.771 154.253 1.00 108.81 428 GLY B CA 1
ATOM 9245 C C . GLY B 1 428 ? 199.961 146.744 155.786 1.00 108.81 428 GLY B C 1
ATOM 9246 O O . GLY B 1 428 ? 199.652 147.723 156.688 1.00 108.81 428 GLY B O 1
ATOM 9247 N N . LEU B 1 429 ? 200.779 145.715 156.169 1.00 106.82 429 LEU B N 1
ATOM 9248 C CA . LEU B 1 429 ? 201.428 145.795 157.568 1.00 106.82 429 LEU B CA 1
ATOM 9249 C C . LEU B 1 429 ? 202.167 147.154 157.966 1.00 106.82 429 LEU B C 1
ATOM 9250 O O . LEU B 1 429 ? 202.017 147.737 159.115 1.00 106.82 429 LEU B O 1
ATOM 9255 N N . LEU B 1 430 ? 202.941 147.714 157.061 1.00 101.54 430 LEU B N 1
ATOM 9256 C CA . LEU B 1 430 ? 203.591 148.994 157.325 1.00 101.54 430 LEU B CA 1
ATOM 9257 C C . LEU B 1 430 ? 202.641 150.158 157.549 1.00 101.54 430 LEU B C 1
ATOM 9258 O O . LEU B 1 430 ? 202.872 151.037 158.450 1.00 101.54 430 LEU B O 1
ATOM 9263 N N . ALA B 1 431 ? 201.561 150.220 156.785 1.00 103.12 431 ALA B N 1
ATOM 9264 C CA . ALA B 1 431 ? 200.565 151.237 157.057 1.00 103.12 431 ALA B CA 1
ATOM 9265 C C . ALA B 1 431 ? 200.107 151.129 158.508 1.00 103.12 431 ALA B C 1
ATOM 9266 O O . ALA B 1 431 ? 200.129 152.173 159.357 1.00 103.12 431 ALA B O 1
ATOM 9268 N N . GLY B 1 432 ? 199.724 149.899 158.876 1.00 101.39 432 GLY B N 1
ATOM 9269 C CA . GLY B 1 432 ? 199.429 149.763 160.311 1.00 101.39 432 GLY B CA 1
ATOM 9270 C C . GLY B 1 432 ? 200.441 150.358 161.303 1.00 101.39 432 GLY B C 1
ATOM 9271 O O . GLY B 1 432 ? 200.117 151.261 162.171 1.00 101.39 432 GLY B O 1
ATOM 9272 N N . ILE B 1 433 ? 201.699 149.920 161.190 1.00 99.55 433 ILE B N 1
ATOM 9273 C CA . ILE B 1 433 ? 202.730 150.528 162.081 1.00 99.55 433 ILE B CA 1
ATOM 9274 C C . ILE B 1 433 ? 202.874 152.054 162.097 1.00 99.55 433 ILE B C 1
ATOM 9275 O O . ILE B 1 433 ? 202.967 152.733 163.229 1.00 99.55 433 ILE B O 1
ATOM 9280 N N . ALA B 1 434 ? 202.827 152.684 160.936 1.00 100.96 434 ALA B N 1
ATOM 9281 C CA . ALA B 1 434 ? 202.793 154.170 160.942 1.00 100.96 434 ALA B CA 1
ATOM 9282 C C . ALA B 1 434 ? 201.638 154.841 161.759 1.00 100.96 434 ALA B C 1
ATOM 9283 O O . ALA B 1 434 ? 201.835 155.783 162.720 1.00 100.96 434 ALA B O 1
ATOM 9285 N N . LEU B 1 435 ? 200.418 154.365 161.480 1.00 100.92 435 LEU B N 1
ATOM 9286 C CA . LEU B 1 435 ? 199.365 154.935 162.334 1.00 100.92 435 LEU B CA 1
ATOM 9287 C C . LEU B 1 435 ? 199.667 154.695 163.833 1.00 100.92 435 LEU B C 1
ATOM 9288 O O . LEU B 1 435 ? 199.577 155.663 164.698 1.00 100.92 435 LEU B O 1
ATOM 9293 N N . LYS B 1 436 ? 200.061 153.475 164.211 1.00 101.70 436 LYS B N 1
ATOM 9294 C CA . LYS B 1 436 ? 200.443 153.293 165.623 1.00 101.70 436 LYS B CA 1
ATOM 9295 C C . LYS B 1 436 ? 201.327 154.420 166.210 1.00 101.70 436 LYS B C 1
ATOM 9296 O O . LYS B 1 436 ? 200.970 155.140 167.303 1.00 101.70 436 LYS B O 1
ATOM 9302 N N . LEU B 1 437 ? 202.477 154.610 165.565 1.00 98.37 437 LEU B N 1
ATOM 9303 C CA . LEU B 1 437 ? 203.334 155.714 165.998 1.00 98.37 437 LEU B CA 1
ATOM 9304 C C . LEU B 1 437 ? 202.692 157.183 166.288 1.00 98.37 437 LEU B C 1
ATOM 9305 O O . LEU B 1 437 ? 202.702 158.000 167.571 1.00 98.37 437 LEU B O 1
ATOM 9310 N N . PHE B 1 438 ? 202.052 157.597 165.201 1.00 99.76 438 PHE B N 1
ATOM 9311 C CA . PHE B 1 438 ? 201.391 158.900 165.463 1.00 99.76 438 PHE B CA 1
ATOM 9312 C C . PHE B 1 438 ? 200.443 158.941 166.717 1.00 99.76 438 PHE B C 1
ATOM 9313 O O . PHE B 1 438 ? 200.420 159.858 167.761 1.00 99.76 438 PHE B O 1
ATOM 9321 N N . LEU B 1 439 ? 199.612 157.929 166.708 1.00 100.30 439 LEU B N 1
ATOM 9322 C CA . LEU B 1 439 ? 198.667 157.955 167.791 1.00 100.30 439 LEU B CA 1
ATOM 9323 C C . LEU B 1 439 ? 199.265 157.914 169.272 1.00 100.30 439 LEU B C 1
ATOM 9324 O O . LEU B 1 439 ? 198.666 158.514 170.317 1.00 100.30 439 LEU B O 1
ATOM 9329 N N . ILE B 1 440 ? 200.393 157.226 169.448 1.00 100.96 440 ILE B N 1
ATOM 9330 C CA . ILE B 1 440 ? 201.111 157.368 170.793 1.00 100.96 440 ILE B CA 1
ATOM 9331 C C . ILE B 1 440 ? 201.353 158.832 171.349 1.00 100.96 440 ILE B C 1
ATOM 9332 O O . ILE B 1 440 ? 200.868 159.518 172.586 1.00 100.96 440 ILE B O 1
ATOM 9337 N N . PHE B 1 441 ? 202.077 159.465 170.418 1.00 103.20 441 PHE B N 1
ATOM 9338 C CA . PHE B 1 441 ? 202.209 160.858 171.092 1.00 103.20 441 PHE B CA 1
ATOM 9339 C C . PHE B 1 441 ? 200.858 161.635 171.345 1.00 103.20 441 PHE B C 1
ATOM 9340 O O . PHE B 1 441 ? 200.718 162.504 172.259 1.00 103.20 441 PHE B O 1
ATOM 9348 N N . LEU B 1 442 ? 199.868 161.364 170.469 1.00 97.21 442 LEU B N 1
ATOM 9349 C CA . LEU B 1 442 ? 198.489 161.927 170.811 1.00 97.21 442 LEU B CA 1
ATOM 9350 C C . LEU B 1 442 ? 198.039 161.725 172.253 1.00 97.21 442 LEU B C 1
ATOM 9351 O O . LEU B 1 442 ? 197.682 162.731 172.939 1.00 97.21 442 LEU B O 1
ATOM 9356 N N . PRO B 1 443 ? 197.881 160.425 172.691 1.00 95.51 443 PRO B N 1
ATOM 9357 C CA . PRO B 1 443 ? 197.579 160.420 174.148 1.00 95.51 443 PRO B CA 1
ATOM 9358 C C . PRO B 1 443 ? 198.282 161.409 175.078 1.00 95.51 443 PRO B C 1
ATOM 9359 O O . PRO B 1 443 ? 197.664 162.325 175.816 1.00 95.51 443 PRO B O 1
ATOM 9363 N N . ALA B 1 444 ? 199.629 161.354 174.981 1.00 94.75 444 ALA B N 1
ATOM 9364 C CA . ALA B 1 444 ? 200.191 162.435 175.944 1.00 94.75 444 ALA B CA 1
ATOM 9365 C C . ALA B 1 444 ? 199.844 163.921 175.748 1.00 94.75 444 ALA B C 1
ATOM 9366 O O . ALA B 1 444 ? 199.558 164.685 176.713 1.00 94.75 444 ALA B O 1
ATOM 9368 N N . ILE B 1 445 ? 199.848 164.391 174.508 1.00 93.42 445 ILE B N 1
ATOM 9369 C CA . ILE B 1 445 ? 199.384 165.787 174.271 1.00 93.42 445 ILE B CA 1
ATOM 9370 C C . ILE B 1 445 ? 198.023 166.094 174.825 1.00 93.42 445 ILE B C 1
ATOM 9371 O O . ILE B 1 445 ? 197.777 167.110 175.427 1.00 93.42 445 ILE B O 1
ATOM 9376 N N . LEU B 1 446 ? 197.093 165.222 174.608 1.00 92.08 446 LEU B N 1
ATOM 9377 C CA . LEU B 1 446 ? 195.768 165.528 175.084 1.00 92.08 446 LEU B CA 1
ATOM 9378 C C . LEU B 1 446 ? 195.744 165.632 176.605 1.00 92.08 446 LEU B C 1
ATOM 9379 O O . LEU B 1 446 ? 195.090 166.512 177.182 1.00 92.08 446 LEU B O 1
ATOM 9384 N N . MET B 1 447 ? 196.448 164.748 177.308 1.00 91.69 447 MET B N 1
ATOM 9385 C CA . MET B 1 447 ? 196.540 165.025 178.790 1.00 91.69 447 MET B CA 1
ATOM 9386 C C . MET B 1 447 ? 197.124 166.362 179.164 1.00 91.69 447 MET B C 1
ATOM 9387 O O . MET B 1 447 ? 196.633 167.057 180.071 1.00 91.69 447 MET B O 1
ATOM 9392 N N . THR B 1 448 ? 198.217 166.749 178.540 1.00 91.78 448 THR B N 1
ATOM 9393 C CA . THR B 1 448 ? 198.677 168.130 178.787 1.00 91.78 448 THR B CA 1
ATOM 9394 C C . THR B 1 448 ? 197.631 169.179 178.514 1.00 91.78 448 THR B C 1
ATOM 9395 O O . THR B 1 448 ? 197.460 170.036 179.304 1.00 91.78 448 THR B O 1
ATOM 9399 N N . MET B 1 449 ? 196.877 169.143 177.440 1.00 94.80 449 MET B N 1
ATOM 9400 C CA . MET B 1 449 ? 195.779 170.108 177.280 1.00 94.80 449 MET B CA 1
ATOM 9401 C C . MET B 1 449 ? 194.667 170.045 178.240 1.00 94.80 449 MET B C 1
ATOM 9402 O O . MET B 1 449 ? 193.945 170.955 178.342 1.00 94.80 449 MET B O 1
ATOM 9407 N N . SER B 1 450 ? 194.421 168.933 178.877 1.00 91.55 450 SER B N 1
ATOM 9408 C CA . SER B 1 450 ? 193.414 168.886 179.946 1.00 91.55 450 SER B CA 1
ATOM 9409 C C . SER B 1 450 ? 193.901 169.428 181.221 1.00 91.55 450 SER B C 1
ATOM 9410 O O . SER B 1 450 ? 193.146 169.890 182.009 1.00 91.55 450 SER B O 1
ATOM 9413 N N . LYS B 1 451 ? 195.193 169.350 181.474 1.00 90.90 451 LYS B N 1
ATOM 9414 C CA . LYS B 1 451 ? 195.659 170.005 182.674 1.00 90.90 451 LYS B CA 1
ATOM 9415 C C . LYS B 1 451 ? 195.813 171.521 182.590 1.00 90.90 451 LYS B C 1
ATOM 9416 O O . LYS B 1 451 ? 196.272 172.079 183.533 1.00 90.90 451 LYS B O 1
ATOM 9422 N N . PHE B 1 452 ? 195.406 172.226 181.545 1.00 95.08 452 PHE B N 1
ATOM 9423 C CA . PHE B 1 452 ? 195.500 173.680 181.312 1.00 95.08 452 PHE B CA 1
ATOM 9424 C C . PHE B 1 452 ? 194.162 174.291 181.487 1.00 95.08 452 PHE B C 1
ATOM 9425 O O . PHE B 1 452 ? 194.065 175.266 182.132 1.00 95.08 452 PHE B O 1
ATOM 9433 N N . GLU B 1 453 ? 193.124 173.746 180.929 1.00 94.72 453 GLU B N 1
ATOM 9434 C CA . GLU B 1 453 ? 191.805 174.159 181.159 1.00 94.72 453 GLU B CA 1
ATOM 9435 C C . GLU B 1 453 ? 191.376 174.150 182.587 1.00 94.72 453 GLU B C 1
ATOM 9436 O O . GLU B 1 453 ? 190.237 174.418 182.845 1.00 94.72 453 GLU B O 1
ATOM 9442 N N . GLY B 1 454 ? 192.203 173.771 183.527 1.00 90.30 454 GLY B N 1
ATOM 9443 C CA . GLY B 1 454 ? 191.922 173.869 184.935 1.00 90.30 454 GLY B CA 1
ATOM 9444 C C . GLY B 1 454 ? 191.257 172.919 185.877 1.00 90.30 454 GLY B C 1
ATOM 9445 O O . GLY B 1 454 ? 190.736 173.397 186.855 1.00 90.30 454 GLY B O 1
ATOM 9446 N N . PHE B 1 455 ? 191.277 171.620 185.670 1.00 87.05 455 PHE B N 1
ATOM 9447 C CA . PHE B 1 455 ? 190.548 170.700 186.502 1.00 87.05 455 PHE B CA 1
ATOM 9448 C C . PHE B 1 455 ? 191.379 170.365 187.675 1.00 87.05 455 PHE B C 1
ATOM 9449 O O . PHE B 1 455 ? 192.541 170.599 187.625 1.00 87.05 455 PHE B O 1
ATOM 9457 N N . THR B 1 456 ? 190.835 169.823 188.738 1.00 90.59 456 THR B N 1
ATOM 9458 C CA . THR B 1 456 ? 191.562 169.618 189.967 1.00 90.59 456 THR B CA 1
ATOM 9459 C C . THR B 1 456 ? 191.502 168.255 190.592 1.00 90.59 456 THR B C 1
ATOM 9460 O O . THR B 1 456 ? 191.785 168.149 191.743 1.00 90.59 456 THR B O 1
ATOM 9464 N N . SER B 1 457 ? 191.134 167.214 189.860 1.00 85.94 457 SER B N 1
ATOM 9465 C CA . SER B 1 457 ? 190.989 165.894 190.347 1.00 85.94 457 SER B CA 1
ATOM 9466 C C . SER B 1 457 ? 191.680 165.218 189.314 1.00 85.94 457 SER B C 1
ATOM 9467 O O . SER B 1 457 ? 191.649 165.692 188.257 1.00 85.94 457 SER B O 1
ATOM 9470 N N . VAL B 1 458 ? 192.265 164.079 189.557 1.00 84.32 458 VAL B N 1
ATOM 9471 C CA . VAL B 1 458 ? 193.074 163.411 188.629 1.00 84.32 458 VAL B CA 1
ATOM 9472 C C . VAL B 1 458 ? 192.234 162.450 187.921 1.00 84.32 458 VAL B C 1
ATOM 9473 O O . VAL B 1 458 ? 192.637 161.940 186.949 1.00 84.32 458 VAL B O 1
ATOM 9477 N N . SER B 1 459 ? 191.006 162.298 188.312 1.00 85.52 459 SER B N 1
ATOM 9478 C CA . SER B 1 459 ? 190.077 161.416 187.725 1.00 85.52 459 SER B CA 1
ATOM 9479 C C . SER B 1 459 ? 189.254 162.035 186.725 1.00 85.52 459 SER B C 1
ATOM 9480 O O . SER B 1 459 ? 188.725 161.363 185.925 1.00 85.52 459 SER B O 1
ATOM 9483 N N . PHE B 1 460 ? 189.062 163.316 186.767 1.00 82.13 460 PHE B N 1
ATOM 9484 C CA . PHE B 1 460 ? 188.368 164.043 185.764 1.00 82.13 460 PHE B CA 1
ATOM 9485 C C . PHE B 1 460 ? 189.294 164.464 184.670 1.00 82.13 460 PHE B C 1
ATOM 9486 O O . PHE B 1 460 ? 188.922 164.447 183.526 1.00 82.13 460 PHE B O 1
ATOM 9494 N N . LEU B 1 461 ? 190.533 164.703 184.940 1.00 84.19 461 LEU B N 1
ATOM 9495 C CA . LEU B 1 461 ? 191.467 164.968 183.901 1.00 84.19 461 LEU B CA 1
ATOM 9496 C C . LEU B 1 461 ? 191.496 163.748 183.006 1.00 84.19 461 LEU B C 1
ATOM 9497 O O . LEU B 1 461 ? 191.348 163.903 181.795 1.00 84.19 461 LEU B O 1
ATOM 9502 N N . GLU B 1 462 ? 191.583 162.525 183.496 1.00 84.39 462 GLU B N 1
ATOM 9503 C CA . GLU B 1 462 ? 191.479 161.335 182.677 1.00 84.39 462 GLU B CA 1
ATOM 9504 C C . GLU B 1 462 ? 190.209 161.148 181.891 1.00 84.39 462 GLU B C 1
ATOM 9505 O O . GLU B 1 462 ? 190.247 160.882 180.692 1.00 84.39 462 GLU B O 1
ATOM 9511 N N . ARG B 1 463 ? 189.080 161.407 182.469 1.00 81.38 463 ARG B N 1
ATOM 9512 C CA . ARG B 1 463 ? 187.865 161.304 181.789 1.00 81.38 463 ARG B CA 1
ATOM 9513 C C . ARG B 1 463 ? 187.814 162.265 180.643 1.00 81.38 463 ARG B C 1
ATOM 9514 O O . ARG B 1 463 ? 187.454 161.886 179.494 1.00 81.38 463 ARG B O 1
ATOM 9522 N N . ARG B 1 464 ? 188.327 163.471 180.817 1.00 85.44 464 ARG B N 1
ATOM 9523 C CA . ARG B 1 464 ? 188.318 164.464 179.771 1.00 85.44 464 ARG B CA 1
ATOM 9524 C C . ARG B 1 464 ? 189.213 164.115 178.669 1.00 85.44 464 ARG B C 1
ATOM 9525 O O . ARG B 1 464 ? 188.847 164.183 177.472 1.00 85.44 464 ARG B O 1
ATOM 9533 N N . SER B 1 465 ? 190.367 163.624 179.015 1.00 82.58 465 SER B N 1
ATOM 9534 C CA . SER B 1 465 ? 191.262 163.183 178.016 1.00 82.58 465 SER B CA 1
ATOM 9535 C C . SER B 1 465 ? 190.706 162.078 177.175 1.00 82.58 465 SER B C 1
ATOM 9536 O O . SER B 1 465 ? 190.772 162.167 175.966 1.00 82.58 465 SER B O 1
ATOM 9539 N N . ALA B 1 466 ? 190.021 161.100 177.734 1.00 79.06 466 ALA B N 1
ATOM 9540 C CA . ALA B 1 466 ? 189.340 160.068 176.971 1.00 79.06 466 ALA B CA 1
ATOM 9541 C C . ALA B 1 466 ? 188.258 160.562 176.068 1.00 79.06 466 ALA B C 1
ATOM 9542 O O . ALA B 1 466 ? 188.162 160.186 174.907 1.00 79.06 466 ALA B O 1
ATOM 9544 N N . SER B 1 467 ? 187.455 161.474 176.516 1.00 81.19 467 SER B N 1
ATOM 9545 C CA . SER B 1 467 ? 186.505 162.054 175.604 1.00 81.19 467 SER B CA 1
ATOM 9546 C C . SER B 1 467 ? 187.086 162.773 174.416 1.00 81.19 467 SER B C 1
ATOM 9547 O O . SER B 1 467 ? 186.626 162.651 173.229 1.00 81.19 467 SER B O 1
ATOM 9550 N N . ARG B 1 468 ? 188.163 163.493 174.639 1.00 88.57 468 ARG B N 1
ATOM 9551 C CA . ARG B 1 468 ? 188.787 164.123 173.528 1.00 88.57 468 ARG B CA 1
ATOM 9552 C C . ARG B 1 468 ? 189.429 163.164 172.599 1.00 88.57 468 ARG B C 1
ATOM 9553 O O . ARG B 1 468 ? 189.343 163.340 171.382 1.00 88.57 468 ARG B O 1
ATOM 9561 N N . TYR B 1 469 ? 190.004 162.093 173.098 1.00 85.47 469 TYR B N 1
ATOM 9562 C CA . TYR B 1 469 ? 190.530 161.138 172.196 1.00 85.47 469 TYR B CA 1
ATOM 9563 C C . TYR B 1 469 ? 189.496 160.597 171.421 1.00 85.47 469 TYR B C 1
ATOM 9564 O O . TYR B 1 469 ? 189.672 160.495 170.315 1.00 85.47 469 TYR B O 1
ATOM 9573 N N . TYR B 1 470 ? 188.343 160.317 171.931 1.00 84.37 470 TYR B N 1
ATOM 9574 C CA . TYR B 1 470 ? 187.259 159.854 171.107 1.00 84.37 470 TYR B CA 1
ATOM 9575 C C . TYR B 1 470 ? 187.007 160.731 170.016 1.00 84.37 470 TYR B C 1
ATOM 9576 O O . TYR B 1 470 ? 187.100 160.332 168.916 1.00 84.37 470 TYR B O 1
ATOM 9585 N N . ILE B 1 471 ? 186.692 161.966 170.261 1.00 85.52 471 ILE B N 1
ATOM 9586 C CA . ILE B 1 471 ? 186.489 162.820 169.062 1.00 85.52 471 ILE B CA 1
ATOM 9587 C C . ILE B 1 471 ? 187.614 162.757 168.043 1.00 85.52 471 ILE B C 1
ATOM 9588 O O . ILE B 1 471 ? 187.352 162.386 166.918 1.00 85.52 471 ILE B O 1
ATOM 9593 N N . PHE B 1 472 ? 188.851 162.973 168.443 1.00 88.41 472 PHE B N 1
ATOM 9594 C CA . PHE B 1 472 ? 189.959 162.894 167.532 1.00 88.41 472 PHE B CA 1
ATOM 9595 C C . PHE B 1 472 ? 189.836 161.646 166.798 1.00 88.41 472 PHE B C 1
ATOM 9596 O O . PHE B 1 472 ? 189.575 161.784 165.680 1.00 88.41 472 PHE B O 1
ATOM 9604 N N . ASN B 1 473 ? 189.933 160.447 167.397 1.00 88.94 473 ASN B N 1
ATOM 9605 C CA . ASN B 1 473 ? 189.820 159.089 166.785 1.00 88.94 473 ASN B CA 1
ATOM 9606 C C . ASN B 1 473 ? 188.758 159.180 165.859 1.00 88.94 473 ASN B C 1
ATOM 9607 O O . ASN B 1 473 ? 189.120 159.454 164.829 1.00 88.94 473 ASN B O 1
ATOM 9612 N N . LEU B 1 474 ? 187.484 159.241 166.200 1.00 88.24 474 LEU B N 1
ATOM 9613 C CA . LEU B 1 474 ? 186.390 159.380 165.206 1.00 88.24 474 LEU B CA 1
ATOM 9614 C C . LEU B 1 474 ? 186.845 160.118 164.065 1.00 88.24 474 LEU B C 1
ATOM 9615 O O . LEU B 1 474 ? 187.460 159.510 163.209 1.00 88.24 474 LEU B O 1
ATOM 9620 N N . VAL B 1 475 ? 186.786 161.438 164.103 1.00 91.19 475 VAL B N 1
ATOM 9621 C CA . VAL B 1 475 ? 187.111 162.198 162.901 1.00 91.19 475 VAL B CA 1
ATOM 9622 C C . VAL B 1 475 ? 188.295 161.680 162.244 1.00 91.19 475 VAL B C 1
ATOM 9623 O O . VAL B 1 475 ? 188.236 160.825 161.414 1.00 91.19 475 VAL B O 1
ATOM 9627 N N . ASN B 1 476 ? 189.427 161.966 162.764 1.00 96.62 476 ASN B N 1
ATOM 9628 C CA . ASN B 1 476 ? 190.579 161.579 162.023 1.00 96.62 476 ASN B CA 1
ATOM 9629 C C . ASN B 1 476 ? 190.619 160.174 161.577 1.00 96.62 476 ASN B C 1
ATOM 9630 O O . ASN B 1 476 ? 190.267 159.870 160.511 1.00 96.62 476 ASN B O 1
ATOM 9635 N N . VAL B 1 477 ? 190.718 159.238 162.439 1.00 94.69 477 VAL B N 1
ATOM 9636 C CA . VAL B 1 477 ? 191.001 157.928 161.953 1.00 94.69 477 VAL B CA 1
ATOM 9637 C C . VAL B 1 477 ? 189.936 157.477 161.068 1.00 94.69 477 VAL B C 1
ATOM 9638 O O . VAL B 1 477 ? 190.103 157.433 159.830 1.00 94.69 477 VAL B O 1
ATOM 9642 N N . PHE B 1 478 ? 188.739 157.517 161.545 1.00 96.85 478 PHE B N 1
ATOM 9643 C CA . PHE B 1 478 ? 187.748 156.889 160.776 1.00 96.85 478 PHE B CA 1
ATOM 9644 C C . PHE B 1 478 ? 187.501 157.565 159.521 1.00 96.85 478 PHE B C 1
ATOM 9645 O O . PHE B 1 478 ? 187.778 157.042 158.412 1.00 96.85 478 PHE B O 1
ATOM 9653 N N . LEU B 1 479 ? 187.212 158.810 159.625 1.00 98.60 479 LEU B N 1
ATOM 9654 C CA . LEU B 1 479 ? 186.745 159.438 158.449 1.00 98.60 479 LEU B CA 1
ATOM 9655 C C . LEU B 1 479 ? 187.801 159.892 157.548 1.00 98.60 479 LEU B C 1
ATOM 9656 O O . LEU B 1 479 ? 187.608 159.904 156.340 1.00 98.60 479 LEU B O 1
ATOM 9661 N N . GLY B 1 480 ? 188.986 159.994 158.026 1.00 99.43 480 GLY B N 1
ATOM 9662 C CA . GLY B 1 480 ? 190.018 160.557 157.250 1.00 99.43 480 GLY B CA 1
ATOM 9663 C C . GLY B 1 480 ? 190.447 159.418 156.478 1.00 99.43 480 GLY B C 1
ATOM 9664 O O . GLY B 1 480 ? 190.621 159.520 155.275 1.00 99.43 480 GLY B O 1
ATOM 9665 N N . SER B 1 481 ? 190.457 158.271 157.086 1.00 102.00 481 SER B N 1
ATOM 9666 C CA . SER B 1 481 ? 190.985 157.183 156.408 1.00 102.00 481 SER B CA 1
ATOM 9667 C C . SER B 1 481 ? 190.016 156.920 155.352 1.00 102.00 481 SER B C 1
ATOM 9668 O O . SER B 1 481 ? 190.386 156.875 154.207 1.00 102.00 481 SER B O 1
ATOM 9671 N N . VAL B 1 482 ? 188.749 156.957 155.659 1.00 102.49 482 VAL B N 1
ATOM 9672 C CA . VAL B 1 482 ? 187.785 156.592 154.678 1.00 102.49 482 VAL B CA 1
ATOM 9673 C C . VAL B 1 482 ? 187.977 157.492 153.500 1.00 102.49 482 VAL B C 1
ATOM 9674 O O . VAL B 1 482 ? 188.354 157.032 152.448 1.00 102.49 482 VAL B O 1
ATOM 9678 N N . ILE B 1 483 ? 187.911 158.786 153.685 1.00 105.67 483 ILE B N 1
ATOM 9679 C CA . ILE B 1 483 ? 188.040 159.731 152.613 1.00 105.67 483 ILE B CA 1
ATOM 9680 C C . ILE B 1 483 ? 189.282 159.584 151.802 1.00 105.67 483 ILE B C 1
ATOM 9681 O O . ILE B 1 483 ? 189.198 159.384 150.606 1.00 105.67 483 ILE B O 1
ATOM 9686 N N . ALA B 1 484 ? 190.434 159.547 152.392 1.00 107.27 484 ALA B N 1
ATOM 9687 C CA . ALA B 1 484 ? 191.625 159.481 151.622 1.00 107.27 484 ALA B CA 1
ATOM 9688 C C . ALA B 1 484 ? 191.814 158.163 150.897 1.00 107.27 484 ALA B C 1
ATOM 9689 O O . ALA B 1 484 ? 192.216 158.098 149.704 1.00 107.27 484 ALA B O 1
ATOM 9691 N N . GLY B 1 485 ? 191.432 157.100 151.510 1.00 108.92 485 GLY B N 1
ATOM 9692 C CA . GLY B 1 485 ? 191.663 155.860 150.878 1.00 108.92 485 GLY B CA 1
ATOM 9693 C C . GLY B 1 485 ? 190.785 155.848 149.703 1.00 108.92 485 GLY B C 1
ATOM 9694 O O . GLY B 1 485 ? 191.250 155.505 148.566 1.00 108.92 485 GLY B O 1
ATOM 9695 N N . ALA B 1 486 ? 189.548 156.272 149.910 1.00 112.74 486 ALA B N 1
ATOM 9696 C CA . ALA B 1 486 ? 188.586 156.296 148.844 1.00 112.74 486 ALA B CA 1
ATOM 9697 C C . ALA B 1 486 ? 189.262 156.979 147.742 1.00 112.74 486 ALA B C 1
ATOM 9698 O O . ALA B 1 486 ? 189.562 156.317 146.744 1.00 112.74 486 ALA B O 1
ATOM 9700 N N . ALA B 1 487 ? 189.566 158.255 147.919 1.00 112.65 487 ALA B N 1
ATOM 9701 C CA . ALA B 1 487 ? 190.312 158.986 146.935 1.00 112.65 487 ALA B CA 1
ATOM 9702 C C . ALA B 1 487 ? 191.292 158.133 146.218 1.00 112.65 487 ALA B C 1
ATOM 9703 O O . ALA B 1 487 ? 191.000 157.627 145.201 1.00 112.65 487 ALA B O 1
ATOM 9705 N N . PHE B 1 488 ? 192.468 157.883 146.714 1.00 115.16 488 PHE B N 1
ATOM 9706 C CA . PHE B 1 488 ? 193.462 157.125 145.940 1.00 115.16 488 PHE B CA 1
ATOM 9707 C C . PHE B 1 488 ? 193.093 155.965 144.900 1.00 115.16 488 PHE B C 1
ATOM 9708 O O . PHE B 1 488 ? 193.383 156.096 143.603 1.00 115.16 488 PHE B O 1
ATOM 9716 N N . GLU B 1 489 ? 192.481 154.862 145.344 1.00 120.23 489 GLU B N 1
ATOM 9717 C CA . GLU B 1 489 ? 192.046 153.768 144.413 1.00 120.23 489 GLU B CA 1
ATOM 9718 C C . GLU B 1 489 ? 190.938 154.126 143.409 1.00 120.23 489 GLU B C 1
ATOM 9719 O O . GLU B 1 489 ? 190.889 154.057 142.065 1.00 120.23 489 GLU B O 1
ATOM 9725 N N . GLN B 1 490 ? 189.915 154.558 144.035 1.00 122.23 490 GLN B N 1
ATOM 9726 C CA . GLN B 1 490 ? 188.963 154.930 143.097 1.00 122.23 490 GLN B CA 1
ATOM 9727 C C . GLN B 1 490 ? 189.321 156.294 142.513 1.00 122.23 490 GLN B C 1
ATOM 9728 O O . GLN B 1 490 ? 188.495 156.794 141.892 1.00 122.23 490 GLN B O 1
ATOM 9734 N N . LEU B 1 491 ? 190.524 156.871 142.673 1.00 123.57 491 LEU B N 1
ATOM 9735 C CA . LEU B 1 491 ? 190.992 158.170 142.093 1.00 123.57 491 LEU B CA 1
ATOM 9736 C C . LEU B 1 491 ? 191.400 157.718 140.820 1.00 123.57 491 LEU B C 1
ATOM 9737 O O . LEU B 1 491 ? 191.167 158.387 139.792 1.00 123.57 491 LEU B O 1
ATOM 9742 N N . ASN B 1 492 ? 192.150 156.642 140.869 1.00 125.22 492 ASN B N 1
ATOM 9743 C CA . ASN B 1 492 ? 192.360 156.071 139.553 1.00 125.22 492 ASN B CA 1
ATOM 9744 C C . ASN B 1 492 ? 190.995 156.061 138.838 1.00 125.22 492 ASN B C 1
ATOM 9745 O O . ASN B 1 492 ? 190.793 156.742 137.809 1.00 125.22 492 ASN B O 1
ATOM 9750 N N . SER B 1 493 ? 190.007 155.364 139.429 1.00 121.10 493 SER B N 1
ATOM 9751 C CA . SER B 1 493 ? 188.727 155.318 138.604 1.00 121.10 493 SER B CA 1
ATOM 9752 C C . SER B 1 493 ? 188.060 156.630 138.300 1.00 121.10 493 SER B C 1
ATOM 9753 O O . SER B 1 493 ? 187.446 156.717 137.283 1.00 121.10 493 SER B O 1
ATOM 9756 N N . PHE B 1 494 ? 188.163 157.626 139.166 1.00 123.16 494 PHE B N 1
ATOM 9757 C CA . PHE B 1 494 ? 187.585 158.964 139.044 1.00 123.16 494 PHE B CA 1
ATOM 9758 C C . PHE B 1 494 ? 188.187 159.782 137.948 1.00 123.16 494 PHE B C 1
ATOM 9759 O O . PHE B 1 494 ? 187.504 160.597 137.339 1.00 123.16 494 PHE B O 1
ATOM 9767 N N . LEU B 1 495 ? 189.472 159.647 137.709 1.00 126.45 495 LEU B N 1
ATOM 9768 C CA . LEU B 1 495 ? 189.960 160.425 136.585 1.00 126.45 495 LEU B CA 1
ATOM 9769 C C . LEU B 1 495 ? 189.257 160.024 135.260 1.00 126.45 495 LEU B C 1
ATOM 9770 O O . LEU B 1 495 ? 188.548 160.802 134.749 1.00 126.45 495 LEU B O 1
ATOM 9775 N N . ASN B 1 496 ? 189.369 158.821 134.757 1.00 127.62 496 ASN B N 1
ATOM 9776 C CA . ASN B 1 496 ? 188.841 158.276 133.523 1.00 127.62 496 ASN B CA 1
ATOM 9777 C C . ASN B 1 496 ? 187.345 158.030 133.487 1.00 127.62 496 ASN B C 1
ATOM 9778 O O . ASN B 1 496 ? 186.912 157.106 132.826 1.00 127.62 496 ASN B O 1
ATOM 9783 N N . GLN B 1 497 ? 186.547 158.803 134.206 1.00 134.78 497 GLN B N 1
ATOM 9784 C CA . GLN B 1 497 ? 185.097 158.706 134.131 1.00 134.78 497 GLN B CA 1
ATOM 9785 C C . GLN B 1 497 ? 184.596 160.124 134.270 1.00 134.78 497 GLN B C 1
ATOM 9786 O O . GLN B 1 497 ? 185.326 161.055 133.975 1.00 134.78 497 GLN B O 1
ATOM 9792 N N . SER B 1 498 ? 183.370 160.315 134.734 1.00 135.92 498 SER B N 1
ATOM 9793 C CA . SER B 1 498 ? 182.787 161.655 134.828 1.00 135.92 498 SER B CA 1
ATOM 9794 C C . SER B 1 498 ? 182.301 161.958 136.226 1.00 135.92 498 SER B C 1
ATOM 9795 O O . SER B 1 498 ? 181.920 161.038 136.927 1.00 135.92 498 SER B O 1
ATOM 9798 N N . PRO B 1 499 ? 182.261 163.236 136.637 1.00 136.26 499 PRO B N 1
ATOM 9799 C CA . PRO B 1 499 ? 181.782 163.641 137.978 1.00 136.26 499 PRO B CA 1
ATOM 9800 C C . PRO B 1 499 ? 180.351 163.298 138.377 1.00 136.26 499 PRO B C 1
ATOM 9801 O O . PRO B 1 499 ? 179.906 163.774 139.402 1.00 136.26 499 PRO B O 1
ATOM 9805 N N . ASN B 1 500 ? 179.768 162.136 138.057 1.00 132.34 500 ASN B N 1
ATOM 9806 C CA . ASN B 1 500 ? 178.476 161.650 138.699 1.00 132.34 500 ASN B CA 1
ATOM 9807 C C . ASN B 1 500 ? 178.846 160.303 139.445 1.00 132.34 500 ASN B C 1
ATOM 9808 O O . ASN B 1 500 ? 178.426 159.725 140.667 1.00 132.34 500 ASN B O 1
ATOM 9813 N N . GLN B 1 501 ? 179.742 159.711 138.728 1.00 130.47 501 GLN B N 1
ATOM 9814 C CA . GLN B 1 501 ? 180.155 158.529 139.317 1.00 130.47 501 GLN B CA 1
ATOM 9815 C C . GLN B 1 501 ? 180.941 158.882 140.530 1.00 130.47 501 GLN B C 1
ATOM 9816 O O . GLN B 1 501 ? 181.177 158.024 141.283 1.00 130.47 501 GLN B O 1
ATOM 9822 N N . ILE B 1 502 ? 181.060 160.115 140.945 1.00 128.67 502 ILE B N 1
ATOM 9823 C CA . ILE B 1 502 ? 181.721 160.302 142.234 1.00 128.67 502 ILE B CA 1
ATOM 9824 C C . ILE B 1 502 ? 180.972 159.471 143.354 1.00 128.67 502 ILE B C 1
ATOM 9825 O O . ILE B 1 502 ? 181.573 158.541 143.956 1.00 128.67 502 ILE B O 1
ATOM 9830 N N . PRO B 1 503 ? 179.671 159.703 143.613 1.00 129.19 503 PRO B N 1
ATOM 9831 C CA . PRO B 1 503 ? 178.941 158.856 144.583 1.00 129.19 503 PRO B CA 1
ATOM 9832 C C . PRO B 1 503 ? 178.992 157.304 144.617 1.00 129.19 503 PRO B C 1
ATOM 9833 O O . PRO B 1 503 ? 179.241 156.628 145.691 1.00 129.19 503 PRO B O 1
ATOM 9837 N N . LYS B 1 504 ? 178.694 156.675 143.513 1.00 127.08 504 LYS B N 1
ATOM 9838 C CA . LYS B 1 504 ? 178.802 155.249 143.513 1.00 127.08 504 LYS B CA 1
ATOM 9839 C C . LYS B 1 504 ? 180.217 154.724 143.885 1.00 127.08 504 LYS B C 1
ATOM 9840 O O . LYS B 1 504 ? 180.455 153.685 144.704 1.00 127.08 504 LYS B O 1
ATOM 9846 N N . THR B 1 505 ? 181.198 155.421 143.357 1.00 128.58 505 THR B N 1
ATOM 9847 C CA . THR B 1 505 ? 182.519 154.985 143.663 1.00 128.58 505 THR B CA 1
ATOM 9848 C C . THR B 1 505 ? 182.735 155.186 145.154 1.00 128.58 505 THR B C 1
ATOM 9849 O O . THR B 1 505 ? 183.222 154.247 145.838 1.00 128.58 505 THR B O 1
ATOM 9853 N N . ILE B 1 506 ? 182.378 156.332 145.708 1.00 121.70 506 ILE B N 1
ATOM 9854 C CA . ILE B 1 506 ? 182.397 156.473 147.164 1.00 121.70 506 ILE B CA 1
ATOM 9855 C C . ILE B 1 506 ? 181.787 155.248 147.940 1.00 121.70 506 ILE B C 1
ATOM 9856 O O . ILE B 1 506 ? 182.474 154.682 148.873 1.00 121.70 506 ILE B O 1
ATOM 9861 N N . GLY B 1 507 ? 180.557 154.804 147.644 1.00 115.65 507 GLY B N 1
ATOM 9862 C CA . GLY B 1 507 ? 180.045 153.570 148.280 1.00 115.65 507 GLY B CA 1
ATOM 9863 C C . GLY B 1 507 ? 180.990 152.342 148.265 1.00 115.65 507 GLY B C 1
ATOM 9864 O O . GLY B 1 507 ? 181.503 151.645 149.374 1.00 115.65 507 GLY B O 1
ATOM 9865 N N . MET B 1 508 ? 181.340 151.978 147.045 1.00 112.86 508 MET B N 1
ATOM 9866 C CA . MET B 1 508 ? 182.280 150.839 147.127 1.00 112.86 508 MET B CA 1
ATOM 9867 C C . MET B 1 508 ? 183.657 151.076 147.932 1.00 112.86 508 MET B C 1
ATOM 9868 O O . MET B 1 508 ? 184.267 150.212 148.775 1.00 112.86 508 MET B O 1
ATOM 9873 N N . ALA B 1 509 ? 184.176 152.263 147.784 1.00 113.25 509 ALA B N 1
ATOM 9874 C CA . ALA B 1 509 ? 185.375 152.479 148.553 1.00 113.25 509 ALA B CA 1
ATOM 9875 C C . ALA B 1 509 ? 185.187 152.398 150.076 1.00 113.25 509 ALA B C 1
ATOM 9876 O O . ALA B 1 509 ? 186.156 151.972 150.811 1.00 113.25 509 ALA B O 1
ATOM 9878 N N . ILE B 1 510 ? 184.063 152.869 150.629 1.00 109.46 510 ILE B N 1
ATOM 9879 C CA . ILE B 1 510 ? 183.793 152.583 152.081 1.00 109.46 510 ILE B CA 1
ATOM 9880 C C . ILE B 1 510 ? 183.934 151.055 152.446 1.00 109.46 510 ILE B C 1
ATOM 9881 O O . ILE B 1 510 ? 184.766 150.551 153.383 1.00 109.46 510 ILE B O 1
ATOM 9886 N N . PRO B 1 511 ? 183.107 150.265 151.727 1.00 106.85 511 PRO B N 1
ATOM 9887 C CA . PRO B 1 511 ? 183.532 148.877 152.107 1.00 106.85 511 PRO B CA 1
ATOM 9888 C C . PRO B 1 511 ? 185.119 148.335 152.033 1.00 106.85 511 PRO B C 1
ATOM 9889 O O . PRO B 1 511 ? 185.865 147.432 152.822 1.00 106.85 511 PRO B O 1
ATOM 9893 N N . MET B 1 512 ? 185.808 148.860 151.045 1.00 103.78 512 MET B N 1
ATOM 9894 C CA . MET B 1 512 ? 187.305 148.509 151.091 1.00 103.78 512 MET B CA 1
ATOM 9895 C C . MET B 1 512 ? 188.174 149.086 152.282 1.00 103.78 512 MET B C 1
ATOM 9896 O O . MET B 1 512 ? 189.309 148.546 152.849 1.00 103.78 512 MET B O 1
ATOM 9901 N N . LYS B 1 513 ? 187.787 150.280 152.669 1.00 102.54 513 LYS B N 1
ATOM 9902 C CA . LYS B 1 513 ? 188.481 150.777 153.830 1.00 102.54 513 LYS B CA 1
ATOM 9903 C C . LYS B 1 513 ? 188.247 149.818 154.965 1.00 102.54 513 LYS B C 1
ATOM 9904 O O . LYS B 1 513 ? 189.081 149.697 155.890 1.00 102.54 513 LYS B O 1
ATOM 9910 N N . ALA B 1 514 ? 187.081 149.193 155.006 1.00 100.77 514 ALA B N 1
ATOM 9911 C CA . ALA B 1 514 ? 186.941 148.063 156.030 1.00 100.77 514 ALA B CA 1
ATOM 9912 C C . ALA B 1 514 ? 188.016 147.109 156.021 1.00 100.77 514 ALA B C 1
ATOM 9913 O O . ALA B 1 514 ? 188.598 146.729 157.064 1.00 100.77 514 ALA B O 1
ATOM 9915 N N . THR B 1 515 ? 188.162 146.520 154.876 1.00 102.51 515 THR B N 1
ATOM 9916 C CA . THR B 1 515 ? 189.455 145.670 154.904 1.00 102.51 515 THR B CA 1
ATOM 9917 C C . THR B 1 515 ? 190.811 146.257 155.531 1.00 102.51 515 THR B C 1
ATOM 9918 O O . THR B 1 515 ? 191.587 145.616 156.385 1.00 102.51 515 THR B O 1
ATOM 9922 N N . PHE B 1 516 ? 191.161 147.486 155.157 1.00 101.21 516 PHE B N 1
ATOM 9923 C CA . PHE B 1 516 ? 192.354 148.096 155.933 1.00 101.21 516 PHE B CA 1
ATOM 9924 C C . PHE B 1 516 ? 192.192 148.151 157.447 1.00 101.21 516 PHE B C 1
ATOM 9925 O O . PHE B 1 516 ? 193.136 147.918 158.230 1.00 101.21 516 PHE B O 1
ATOM 9933 N N . PHE B 1 517 ? 191.012 148.555 157.914 1.00 98.95 517 PHE B N 1
ATOM 9934 C CA . PHE B 1 517 ? 190.738 148.532 159.363 1.00 98.95 517 PHE B CA 1
ATOM 9935 C C . PHE B 1 517 ? 191.024 147.177 159.916 1.00 98.95 517 PHE B C 1
ATOM 9936 O O . PHE B 1 517 ? 191.658 147.096 160.909 1.00 98.95 517 PHE B O 1
ATOM 9944 N N . ILE B 1 518 ? 190.569 146.099 159.310 1.00 94.52 518 ILE B N 1
ATOM 9945 C CA . ILE B 1 518 ? 190.951 144.714 159.738 1.00 94.52 518 ILE B CA 1
ATOM 9946 C C . ILE B 1 518 ? 192.385 144.606 159.970 1.00 94.52 518 ILE B C 1
ATOM 9947 O O . ILE B 1 518 ? 192.838 144.325 161.086 1.00 94.52 518 ILE B O 1
ATOM 9952 N N . THR B 1 519 ? 193.180 144.873 158.955 1.00 97.75 519 THR B N 1
ATOM 9953 C CA . THR B 1 519 ? 194.658 144.828 159.313 1.00 97.75 519 THR B CA 1
ATOM 9954 C C . THR B 1 519 ? 195.168 145.642 160.486 1.00 97.75 519 THR B C 1
ATOM 9955 O O . THR B 1 519 ? 195.869 145.112 161.357 1.00 97.75 519 THR B O 1
ATOM 9959 N N . TYR B 1 520 ? 194.811 146.918 160.565 1.00 94.87 520 TYR B N 1
ATOM 9960 C CA . TYR B 1 520 ? 195.159 147.693 161.782 1.00 94.87 520 TYR B CA 1
ATOM 9961 C C . TYR B 1 520 ? 194.765 147.039 163.029 1.00 94.87 520 TYR B C 1
ATOM 9962 O O . TYR B 1 520 ? 195.596 146.914 163.843 1.00 94.87 520 TYR B O 1
ATOM 9971 N N . ILE B 1 521 ? 193.503 146.637 163.214 1.00 92.99 521 ILE B N 1
ATOM 9972 C CA . ILE B 1 521 ? 193.076 145.850 164.410 1.00 92.99 521 ILE B CA 1
ATOM 9973 C C . ILE B 1 521 ? 194.041 144.835 164.598 1.00 92.99 521 ILE B C 1
ATOM 9974 O O . ILE B 1 521 ? 194.781 145.033 165.403 1.00 92.99 521 ILE B O 1
ATOM 9979 N N . MET B 1 522 ? 194.169 143.852 163.748 1.00 95.78 522 MET B N 1
ATOM 9980 C CA . MET B 1 522 ? 195.229 142.880 164.005 1.00 95.78 522 MET B CA 1
ATOM 9981 C C . MET B 1 522 ? 196.466 143.491 164.595 1.00 95.78 522 MET B C 1
ATOM 9982 O O . MET B 1 522 ? 196.547 143.436 165.782 1.00 95.78 522 MET B O 1
ATOM 9987 N N . VAL B 1 523 ? 197.325 144.213 163.872 1.00 94.68 523 VAL B N 1
ATOM 9988 C CA . VAL B 1 523 ? 198.539 144.817 164.565 1.00 94.68 523 VAL B CA 1
ATOM 9989 C C . VAL B 1 523 ? 198.191 145.340 165.906 1.00 94.68 523 VAL B C 1
ATOM 9990 O O . VAL B 1 523 ? 198.297 144.607 166.873 1.00 94.68 523 VAL B O 1
ATOM 9994 N N . ASP B 1 524 ? 197.592 146.521 166.003 1.00 93.55 524 ASP B N 1
ATOM 9995 C CA . ASP B 1 524 ? 197.326 147.119 167.303 1.00 93.55 524 ASP B CA 1
ATOM 9996 C C . ASP B 1 524 ? 196.833 146.149 168.284 1.00 93.55 524 ASP B C 1
ATOM 9997 O O . ASP B 1 524 ? 197.565 145.641 169.073 1.00 93.55 524 ASP B O 1
ATOM 10002 N N . GLY B 1 525 ? 195.661 145.633 168.085 1.00 91.37 525 GLY B N 1
ATOM 10003 C CA . GLY B 1 525 ? 195.030 144.828 169.077 1.00 91.37 525 GLY B CA 1
ATOM 10004 C C . GLY B 1 525 ? 195.787 143.712 169.521 1.00 91.37 525 GLY B C 1
ATOM 10005 O O . GLY B 1 525 ? 196.377 143.726 170.616 1.00 91.37 525 GLY B O 1
ATOM 10006 N N . TRP B 1 526 ? 196.073 142.875 168.606 1.00 94.95 526 TRP B N 1
ATOM 10007 C CA . TRP B 1 526 ? 196.625 141.688 169.036 1.00 94.95 526 TRP B CA 1
ATOM 10008 C C . TRP B 1 526 ? 197.988 141.856 169.586 1.00 94.95 526 TRP B C 1
ATOM 10009 O O . TRP B 1 526 ? 198.255 141.572 170.803 1.00 94.95 526 TRP B O 1
ATOM 10020 N N . ALA B 1 527 ? 198.815 142.583 168.877 1.00 92.63 527 ALA B N 1
ATOM 10021 C CA . ALA B 1 527 ? 200.168 142.556 169.286 1.00 92.63 527 ALA B CA 1
ATOM 10022 C C . ALA B 1 527 ? 200.427 143.420 170.413 1.00 92.63 527 ALA B C 1
ATOM 10023 O O . ALA B 1 527 ? 201.249 143.083 171.237 1.00 92.63 527 ALA B O 1
ATOM 10025 N N . GLY B 1 528 ? 199.569 144.371 170.637 1.00 95.21 528 GLY B N 1
ATOM 10026 C CA . GLY B 1 528 ? 199.777 145.338 171.660 1.00 95.21 528 GLY B CA 1
ATOM 10027 C C . GLY B 1 528 ? 199.281 144.808 172.938 1.00 95.21 528 GLY B C 1
ATOM 10028 O O . GLY B 1 528 ? 199.923 144.949 173.983 1.00 95.21 528 GLY B O 1
ATOM 10029 N N . VAL B 1 529 ? 198.202 144.057 172.886 1.00 92.88 529 VAL B N 1
ATOM 10030 C CA . VAL B 1 529 ? 197.782 143.520 174.102 1.00 92.88 529 VAL B CA 1
ATOM 10031 C C . VAL B 1 529 ? 198.810 142.499 174.456 1.00 92.88 529 VAL B C 1
ATOM 10032 O O . VAL B 1 529 ? 199.269 142.467 175.589 1.00 92.88 529 VAL B O 1
ATOM 10036 N N . ALA B 1 530 ? 199.363 141.788 173.518 1.00 91.05 530 ALA B N 1
ATOM 10037 C CA . ALA B 1 530 ? 200.329 140.822 173.946 1.00 91.05 530 ALA B CA 1
ATOM 10038 C C . ALA B 1 530 ? 201.706 141.319 174.337 1.00 91.05 530 ALA B C 1
ATOM 10039 O O . ALA B 1 530 ? 202.460 140.598 174.989 1.00 91.05 530 ALA B O 1
ATOM 10041 N N . GLY B 1 531 ? 202.035 142.549 174.010 1.00 94.26 531 GLY B N 1
ATOM 10042 C CA . GLY B 1 531 ? 203.306 143.099 174.346 1.00 94.26 531 GLY B CA 1
ATOM 10043 C C . GLY B 1 531 ? 203.171 143.916 175.545 1.00 94.26 531 GLY B C 1
ATOM 10044 O O . GLY B 1 531 ? 204.162 144.359 176.115 1.00 94.26 531 GLY B O 1
ATOM 10045 N N . GLU B 1 532 ? 201.949 144.153 175.961 1.00 97.82 532 GLU B N 1
ATOM 10046 C CA . GLU B 1 532 ? 201.743 144.841 177.212 1.00 97.82 532 GLU B CA 1
ATOM 10047 C C . GLU B 1 532 ? 202.034 143.966 178.385 1.00 97.82 532 GLU B C 1
ATOM 10048 O O . GLU B 1 532 ? 202.313 144.443 179.414 1.00 97.82 532 GLU B O 1
ATOM 10054 N N . ILE B 1 533 ? 201.940 142.683 178.246 1.00 98.47 533 ILE B N 1
ATOM 10055 C CA . ILE B 1 533 ? 202.242 141.809 179.317 1.00 98.47 533 ILE B CA 1
ATOM 10056 C C . ILE B 1 533 ? 203.666 141.846 179.736 1.00 98.47 533 ILE B C 1
ATOM 10057 O O . ILE B 1 533 ? 203.960 141.393 180.806 1.00 98.47 533 ILE B O 1
ATOM 10062 N N . LEU B 1 534 ? 204.563 142.470 179.006 1.00 102.89 534 LEU B N 1
ATOM 10063 C CA . LEU B 1 534 ? 205.960 142.348 179.320 1.00 102.89 534 LEU B CA 1
ATOM 10064 C C . LEU B 1 534 ? 206.526 143.436 180.096 1.00 102.89 534 LEU B C 1
ATOM 10065 O O . LEU B 1 534 ? 207.620 143.318 180.552 1.00 102.89 534 LEU B O 1
ATOM 10070 N N . MET B 1 535 ? 205.805 144.518 180.263 1.00 106.61 535 MET B N 1
ATOM 10071 C CA . MET B 1 535 ? 206.261 145.701 181.017 1.00 106.61 535 MET B CA 1
ATOM 10072 C C . MET B 1 535 ? 207.701 146.042 180.806 1.00 106.61 535 MET B C 1
ATOM 10073 O O . MET B 1 535 ? 208.474 145.966 181.715 1.00 106.61 535 MET B O 1
ATOM 10078 N N . LEU B 1 536 ? 208.047 146.517 179.629 1.00 107.89 536 LEU B N 1
ATOM 10079 C CA . LEU B 1 536 ? 209.426 146.752 179.292 1.00 107.89 536 LEU B CA 1
ATOM 10080 C C . LEU B 1 536 ? 209.979 148.108 179.627 1.00 107.89 536 LEU B C 1
ATOM 10081 O O . LEU B 1 536 ? 211.109 148.200 179.993 1.00 107.89 536 LEU B O 1
ATOM 10086 N N . LYS B 1 537 ? 209.246 149.187 179.507 1.00 107.89 537 LYS B N 1
ATOM 10087 C CA . LYS B 1 537 ? 209.761 150.463 180.024 1.00 107.89 537 LYS B CA 1
ATOM 10088 C C . LYS B 1 537 ? 209.847 150.346 181.537 1.00 107.89 537 LYS B C 1
ATOM 10089 O O . LYS B 1 537 ? 210.879 150.646 182.092 1.00 107.89 537 LYS B O 1
ATOM 10095 N N . PRO B 1 538 ? 208.777 149.910 182.232 1.00 104.84 538 PRO B N 1
ATOM 10096 C CA . PRO B 1 538 ? 208.932 149.657 183.651 1.00 104.84 538 PRO B CA 1
ATOM 10097 C C . PRO B 1 538 ? 209.991 148.615 184.091 1.00 104.84 538 PRO B C 1
ATOM 10098 O O . PRO B 1 538 ? 210.415 148.731 185.209 1.00 104.84 538 PRO B O 1
ATOM 10102 N N . LEU B 1 539 ? 210.456 147.677 183.283 1.00 109.70 539 LEU B N 1
ATOM 10103 C CA . LEU B 1 539 ? 211.569 146.772 183.647 1.00 109.70 539 LEU B CA 1
ATOM 10104 C C . LEU B 1 539 ? 212.960 147.407 183.459 1.00 109.70 539 LEU B C 1
ATOM 10105 O O . LEU B 1 539 ? 213.810 147.278 184.316 1.00 109.70 539 LEU B O 1
ATOM 10110 N N . ILE B 1 540 ? 213.214 148.091 182.363 1.00 109.82 540 ILE B N 1
ATOM 10111 C CA . ILE B 1 540 ? 214.475 148.759 182.171 1.00 109.82 540 ILE B CA 1
ATOM 10112 C C . ILE B 1 540 ? 214.494 149.738 183.261 1.00 109.82 540 ILE B C 1
ATOM 10113 O O . ILE B 1 540 ? 215.359 149.700 184.075 1.00 109.82 540 ILE B O 1
ATOM 10118 N N . ILE B 1 541 ? 213.514 150.609 183.330 1.00 110.60 541 ILE B N 1
ATOM 10119 C CA . ILE B 1 541 ? 213.514 151.645 184.340 1.00 110.60 541 ILE B CA 1
ATOM 10120 C C . ILE B 1 541 ? 213.957 151.208 185.724 1.00 110.60 541 ILE B C 1
ATOM 10121 O O . ILE B 1 541 ? 214.689 151.946 186.335 1.00 110.60 541 ILE B O 1
ATOM 10126 N N . TYR B 1 542 ? 213.615 150.023 186.207 1.00 113.47 542 TYR B N 1
ATOM 10127 C CA . TYR B 1 542 ? 213.986 149.655 187.531 1.00 113.47 542 TYR B CA 1
ATOM 10128 C C . TYR B 1 542 ? 215.388 149.270 187.536 1.00 113.47 542 TYR B C 1
ATOM 10129 O O . TYR B 1 542 ? 216.106 149.668 188.404 1.00 113.47 542 TYR B O 1
ATOM 10138 N N . HIS B 1 543 ? 215.837 148.484 186.581 1.00 117.64 543 HIS B N 1
ATOM 10139 C CA . HIS B 1 543 ? 217.209 147.952 186.603 1.00 117.64 543 HIS B CA 1
ATOM 10140 C C . HIS B 1 543 ? 218.248 148.993 186.453 1.00 117.64 543 HIS B C 1
ATOM 10141 O O . HIS B 1 543 ? 219.279 148.909 187.079 1.00 117.64 543 HIS B O 1
ATOM 10148 N N . LEU B 1 544 ? 218.004 149.981 185.625 1.00 116.87 544 LEU B N 1
ATOM 10149 C CA . LEU B 1 544 ? 218.899 151.089 185.521 1.00 116.87 544 LEU B CA 1
ATOM 10150 C C . LEU B 1 544 ? 218.880 151.700 186.887 1.00 116.87 544 LEU B C 1
ATOM 10151 O O . LEU B 1 544 ? 219.867 151.665 187.577 1.00 116.87 544 LEU B O 1
ATOM 10156 N N . LYS B 1 545 ? 217.757 152.243 187.304 1.00 119.98 545 LYS B N 1
ATOM 10157 C CA . LYS B 1 545 ? 217.626 152.798 188.639 1.00 119.98 545 LYS B CA 1
ATOM 10158 C C . LYS B 1 545 ? 218.400 152.065 189.689 1.00 119.98 545 LYS B C 1
ATOM 10159 O O . LYS B 1 545 ? 219.195 152.674 190.362 1.00 119.98 545 LYS B O 1
ATOM 10165 N N . ASN B 1 546 ? 218.241 150.777 189.841 1.00 122.83 546 ASN B N 1
ATOM 10166 C CA . ASN B 1 546 ? 218.893 150.104 190.936 1.00 122.83 546 ASN B CA 1
ATOM 10167 C C . ASN B 1 546 ? 220.390 149.847 190.822 1.00 122.83 546 ASN B C 1
ATOM 10168 O O . ASN B 1 546 ? 221.016 149.425 191.779 1.00 122.83 546 ASN B O 1
ATOM 10173 N N . ALA B 1 547 ? 220.998 150.098 189.680 1.00 124.56 547 ALA B N 1
ATOM 10174 C CA . ALA B 1 547 ? 222.443 149.940 189.545 1.00 124.56 547 ALA B CA 1
ATOM 10175 C C . ALA B 1 547 ? 223.025 151.262 189.199 1.00 124.56 547 ALA B C 1
ATOM 10176 O O . ALA B 1 547 ? 223.995 151.336 188.471 1.00 124.56 547 ALA B O 1
ATOM 10178 N N . PHE B 1 548 ? 222.430 152.315 189.710 1.00 127.38 548 PHE B N 1
ATOM 10179 C CA . PHE B 1 548 ? 222.840 153.628 189.368 1.00 127.38 548 PHE B CA 1
ATOM 10180 C C . PHE B 1 548 ? 222.419 154.340 190.616 1.00 127.38 548 PHE B C 1
ATOM 10181 O O . PHE B 1 548 ? 223.161 154.371 191.572 1.00 127.38 548 PHE B O 1
ATOM 10189 N N . LEU B 1 549 ? 221.212 154.883 190.642 1.00 131.88 549 LEU B N 1
ATOM 10190 C CA . LEU B 1 549 ? 220.786 155.652 191.796 1.00 131.88 549 LEU B CA 1
ATOM 10191 C C . LEU B 1 549 ? 220.179 154.735 192.798 1.00 131.88 549 LEU B C 1
ATOM 10192 O O . LEU B 1 549 ? 218.976 154.703 192.971 1.00 131.88 549 LEU B O 1
ATOM 10197 N N . VAL B 1 550 ? 221.008 153.973 193.463 1.00 138.72 550 VAL B N 1
ATOM 10198 C CA . VAL B 1 550 ? 220.522 153.082 194.472 1.00 138.72 550 VAL B CA 1
ATOM 10199 C C . VAL B 1 550 ? 221.026 153.509 195.830 1.00 138.72 550 VAL B C 1
ATOM 10200 O O . VAL B 1 550 ? 220.362 154.325 196.467 1.00 138.72 550 VAL B O 1
ATOM 10204 N N . LYS B 1 551 ? 222.192 153.020 196.275 1.00 148.57 551 LYS B N 1
ATOM 10205 C CA . LYS B 1 551 ? 222.707 153.292 197.627 1.00 148.57 551 LYS B CA 1
ATOM 10206 C C . LYS B 1 551 ? 221.539 153.213 198.560 1.00 148.57 551 LYS B C 1
ATOM 10207 O O . LYS B 1 551 ? 221.212 154.181 199.250 1.00 148.57 551 LYS B O 1
ATOM 10213 N N . THR B 1 552 ? 220.896 152.051 198.582 1.00 154.11 552 THR B N 1
ATOM 10214 C CA . THR B 1 552 ? 219.697 151.945 199.365 1.00 154.11 552 THR B CA 1
ATOM 10215 C C . THR B 1 552 ? 220.015 151.683 200.776 1.00 154.11 552 THR B C 1
ATOM 10216 O O . THR B 1 552 ? 220.944 150.944 201.086 1.00 154.11 552 THR B O 1
ATOM 10220 N N . GLU B 1 553 ? 219.243 152.289 201.659 1.00 157.72 553 GLU B N 1
ATOM 10221 C CA . GLU B 1 553 ? 219.505 152.139 203.075 1.00 157.72 553 GLU B CA 1
ATOM 10222 C C . GLU B 1 553 ? 219.348 150.690 203.371 1.00 157.72 553 GLU B C 1
ATOM 10223 O O . GLU B 1 553 ? 220.003 150.169 204.270 1.00 157.72 553 GLU B O 1
ATOM 10229 N N . LYS B 1 554 ? 218.487 150.030 202.607 1.00 156.49 554 LYS B N 1
ATOM 10230 C CA . LYS B 1 554 ? 218.214 148.640 202.836 1.00 156.49 554 LYS B CA 1
ATOM 10231 C C . LYS B 1 554 ? 217.580 148.123 201.581 1.00 156.49 554 LYS B C 1
ATOM 10232 O O . LYS B 1 554 ? 218.263 147.603 200.703 1.00 156.49 554 LYS B O 1
ATOM 10238 N N . ASP B 1 555 ? 216.271 148.278 201.479 1.00 156.80 555 ASP B N 1
ATOM 10239 C CA . ASP B 1 555 ? 215.539 147.766 200.358 1.00 156.80 555 ASP B CA 1
ATOM 10240 C C . ASP B 1 555 ? 214.296 148.550 200.577 1.00 156.80 555 ASP B C 1
ATOM 10241 O O . ASP B 1 555 ? 213.385 148.534 199.760 1.00 156.80 555 ASP B O 1
ATOM 10246 N N . ARG B 1 556 ? 214.254 149.258 201.695 1.00 152.16 556 ARG B N 1
ATOM 10247 C CA . ARG B 1 556 ? 213.125 150.109 201.993 1.00 152.16 556 ARG B CA 1
ATOM 10248 C C . ARG B 1 556 ? 213.050 151.208 200.966 1.00 152.16 556 ARG B C 1
ATOM 10249 O O . ARG B 1 556 ? 211.982 151.763 200.730 1.00 152.16 556 ARG B O 1
ATOM 10257 N N . GLU B 1 557 ? 214.176 151.551 200.363 1.00 151.41 557 GLU B N 1
ATOM 10258 C CA . GLU B 1 557 ? 214.138 152.524 199.292 1.00 151.41 557 GLU B CA 1
ATOM 10259 C C . GLU B 1 557 ? 213.448 151.899 198.075 1.00 151.41 557 GLU B C 1
ATOM 10260 O O . GLU B 1 557 ? 214.104 151.202 197.284 1.00 151.41 557 GLU B O 1
ATOM 10266 N N . GLU B 1 558 ? 212.136 152.125 197.918 1.00 138.61 558 GLU B N 1
ATOM 10267 C CA . GLU B 1 558 ? 211.427 151.493 196.813 1.00 138.61 558 GLU B CA 1
ATOM 10268 C C . GLU B 1 558 ? 211.126 152.340 195.584 1.00 138.61 558 GLU B C 1
ATOM 10269 O O . GLU B 1 558 ? 210.669 153.476 195.696 1.00 138.61 558 GLU B O 1
ATOM 10275 N N . ALA B 1 559 ? 211.416 151.774 194.407 1.00 129.19 559 ALA B N 1
ATOM 10276 C CA . ALA B 1 559 ? 211.243 152.484 193.149 1.00 129.19 559 ALA B CA 1
ATOM 10277 C C . ALA B 1 559 ? 210.624 151.517 192.193 1.00 129.19 559 ALA B C 1
ATOM 10278 O O . ALA B 1 559 ? 210.972 151.523 191.018 1.00 129.19 559 ALA B O 1
ATOM 10280 N N . MET B 1 560 ? 209.725 150.669 192.698 1.00 120.90 560 MET B N 1
ATOM 10281 C CA . MET B 1 560 ? 209.038 149.689 191.874 1.00 120.90 560 MET B CA 1
ATOM 10282 C C . MET B 1 560 ? 207.761 150.236 191.310 1.00 120.90 560 MET B C 1
ATOM 10283 O O . MET B 1 560 ? 207.391 149.779 190.241 1.00 120.90 560 MET B O 1
ATOM 10288 N N . ASN B 1 561 ? 207.110 151.215 191.961 1.00 116.72 561 ASN B N 1
ATOM 10289 C CA . ASN B 1 561 ? 205.786 151.770 191.540 1.00 116.72 561 ASN B CA 1
ATOM 10290 C C . ASN B 1 561 ? 205.193 151.344 190.224 1.00 116.72 561 ASN B C 1
ATOM 10291 O O . ASN B 1 561 ? 205.666 151.726 189.165 1.00 116.72 561 ASN B O 1
ATOM 10296 N N . PRO B 1 562 ? 204.087 150.633 190.290 1.00 105.98 562 PRO B N 1
ATOM 10297 C CA . PRO B 1 562 ? 203.604 150.068 189.047 1.00 105.98 562 PRO B CA 1
ATOM 10298 C C . PRO B 1 562 ? 202.896 150.967 188.085 1.00 105.98 562 PRO B C 1
ATOM 10299 O O . PRO B 1 562 ? 203.487 151.240 187.059 1.00 105.98 562 PRO B O 1
ATOM 10303 N N . GLY B 1 563 ? 201.679 151.394 188.345 1.00 100.10 563 GLY B N 1
ATOM 10304 C CA . GLY B 1 563 ? 201.082 152.335 187.455 1.00 100.10 563 GLY B CA 1
ATOM 10305 C C . GLY B 1 563 ? 199.634 152.335 187.620 1.00 100.10 563 GLY B C 1
ATOM 10306 O O . GLY B 1 563 ? 199.211 152.556 188.715 1.00 100.10 563 GLY B O 1
ATOM 10307 N N . SER B 1 564 ? 198.895 152.154 186.550 1.00 93.00 564 SER B N 1
ATOM 10308 C CA . SER B 1 564 ? 197.505 152.021 186.631 1.00 93.00 564 SER B CA 1
ATOM 10309 C C . SER B 1 564 ? 196.976 151.931 185.277 1.00 93.00 564 SER B C 1
ATOM 10310 O O . SER B 1 564 ? 197.656 152.326 184.389 1.00 93.00 564 SER B O 1
ATOM 10313 N N . ILE B 1 565 ? 195.888 151.247 185.097 1.00 85.71 565 ILE B N 1
ATOM 10314 C CA . ILE B 1 565 ? 195.301 150.966 183.825 1.00 85.71 565 ILE B CA 1
ATOM 10315 C C . ILE B 1 565 ? 195.330 151.974 182.725 1.00 85.71 565 ILE B C 1
ATOM 10316 O O . ILE B 1 565 ? 195.390 151.588 181.575 1.00 85.71 565 ILE B O 1
ATOM 10321 N N . GLY B 1 566 ? 195.351 153.250 183.020 1.00 83.85 566 GLY B N 1
ATOM 10322 C CA . GLY B 1 566 ? 195.201 154.279 182.009 1.00 83.85 566 GLY B CA 1
ATOM 10323 C C . GLY B 1 566 ? 193.762 154.513 182.317 1.00 83.85 566 GLY B C 1
ATOM 10324 O O . GLY B 1 566 ? 193.416 154.483 183.486 1.00 83.85 566 GLY B O 1
ATOM 10325 N N . PHE B 1 567 ? 192.927 154.834 181.381 1.00 83.07 567 PHE B N 1
ATOM 10326 C CA . PHE B 1 567 ? 191.524 154.876 181.588 1.00 83.07 567 PHE B CA 1
ATOM 10327 C C . PHE B 1 567 ? 191.823 155.399 180.302 1.00 83.07 567 PHE B C 1
ATOM 10328 O O . PHE B 1 567 ? 191.690 154.690 179.391 1.00 83.07 567 PHE B O 1
ATOM 10336 N N . ASN B 1 568 ? 192.254 156.626 180.194 1.00 85.36 568 ASN B N 1
ATOM 10337 C CA . ASN B 1 568 ? 192.745 157.164 178.922 1.00 85.36 568 ASN B CA 1
ATOM 10338 C C . ASN B 1 568 ? 193.051 156.248 177.717 1.00 85.36 568 ASN B C 1
ATOM 10339 O O . ASN B 1 568 ? 192.103 155.760 177.000 1.00 85.36 568 ASN B O 1
ATOM 10344 N N . THR B 1 569 ? 194.277 155.899 177.458 1.00 86.22 569 THR B N 1
ATOM 10345 C CA . THR B 1 569 ? 194.546 154.956 176.424 1.00 86.22 569 THR B CA 1
ATOM 10346 C C . THR B 1 569 ? 193.550 153.793 176.210 1.00 86.22 569 THR B C 1
ATOM 10347 O O . THR B 1 569 ? 192.854 153.652 175.116 1.00 86.22 569 THR B O 1
ATOM 10351 N N . GLY B 1 570 ? 193.403 152.959 177.204 1.00 84.62 570 GLY B N 1
ATOM 10352 C CA . GLY B 1 570 ? 192.486 151.854 177.083 1.00 84.62 570 GLY B CA 1
ATOM 10353 C C . GLY B 1 570 ? 191.064 152.078 176.687 1.00 84.62 570 GLY B C 1
ATOM 10354 O O . GLY B 1 570 ? 190.514 151.398 175.747 1.00 84.62 570 GLY B O 1
ATOM 10355 N N . GLU B 1 571 ? 190.420 153.031 177.333 1.00 84.44 571 GLU B N 1
ATOM 10356 C CA . GLU B 1 571 ? 189.089 153.186 176.884 1.00 84.44 571 GLU B CA 1
ATOM 10357 C C . GLU B 1 571 ? 189.060 153.730 175.491 1.00 84.44 571 GLU B C 1
ATOM 10358 O O . GLU B 1 571 ? 188.288 153.231 174.609 1.00 84.44 571 GLU B O 1
ATOM 10364 N N . PRO B 1 572 ? 189.869 154.776 175.231 1.00 84.12 572 PRO B N 1
ATOM 10365 C CA . PRO B 1 572 ? 189.847 155.076 173.840 1.00 84.12 572 PRO B CA 1
ATOM 10366 C C . PRO B 1 572 ? 189.924 153.885 172.819 1.00 84.12 572 PRO B C 1
ATOM 10367 O O . PRO B 1 572 ? 189.044 153.778 171.901 1.00 84.12 572 PRO B O 1
ATOM 10371 N N . GLN B 1 573 ? 190.831 152.932 172.989 1.00 82.80 573 GLN B N 1
ATOM 10372 C CA . GLN B 1 573 ? 190.832 151.748 172.113 1.00 82.80 573 GLN B CA 1
ATOM 10373 C C . GLN B 1 573 ? 189.620 150.945 172.078 1.00 82.80 573 GLN B C 1
ATOM 10374 O O . GLN B 1 573 ? 189.069 150.665 170.977 1.00 82.80 573 GLN B O 1
ATOM 10380 N N . ILE B 1 574 ? 189.131 150.499 173.226 1.00 81.11 574 ILE B N 1
ATOM 10381 C CA . ILE B 1 574 ? 187.840 149.752 173.156 1.00 81.11 574 ILE B CA 1
ATOM 10382 C C . ILE B 1 574 ? 186.782 150.483 172.348 1.00 81.11 574 ILE B C 1
ATOM 10383 O O . ILE B 1 574 ? 186.156 149.940 171.472 1.00 81.11 574 ILE B O 1
ATOM 10388 N N . GLN B 1 575 ? 186.637 151.759 172.544 1.00 82.51 575 GLN B N 1
ATOM 10389 C CA . GLN B 1 575 ? 185.651 152.437 171.760 1.00 82.51 575 GLN B CA 1
ATOM 10390 C C . GLN B 1 575 ? 185.867 152.529 170.277 1.00 82.51 575 GLN B C 1
ATOM 10391 O O . GLN B 1 575 ? 184.910 152.333 169.477 1.00 82.51 575 GLN B O 1
ATOM 10397 N N . LEU B 1 576 ? 187.069 152.829 169.839 1.00 81.73 576 LEU B N 1
ATOM 10398 C CA . LEU B 1 576 ? 187.309 152.731 168.408 1.00 81.73 576 LEU B CA 1
ATOM 10399 C C . LEU B 1 576 ? 186.861 151.364 167.901 1.00 81.73 576 LEU B C 1
ATOM 10400 O O . LEU B 1 576 ? 186.057 151.262 166.965 1.00 81.73 576 LEU B O 1
ATOM 10405 N N . TYR B 1 577 ? 187.311 150.284 168.514 1.00 81.14 577 TYR B N 1
ATOM 10406 C CA . TYR B 1 577 ? 186.832 149.015 168.028 1.00 81.14 577 TYR B CA 1
ATOM 10407 C C . TYR B 1 577 ? 185.343 148.775 168.060 1.00 81.14 577 TYR B C 1
ATOM 10408 O O . TYR B 1 577 ? 184.817 148.333 167.077 1.00 81.14 577 TYR B O 1
ATOM 10417 N N . PHE B 1 578 ? 184.593 149.185 169.061 1.00 80.43 578 PHE B N 1
ATOM 10418 C CA . PHE B 1 578 ? 183.128 149.115 169.007 1.00 80.43 578 PHE B CA 1
ATOM 10419 C C . PHE B 1 578 ? 182.553 149.835 167.819 1.00 80.43 578 PHE B C 1
ATOM 10420 O O . PHE B 1 578 ? 181.746 149.268 167.065 1.00 80.43 578 PHE B O 1
ATOM 10428 N N . LEU B 1 579 ? 182.944 151.078 167.583 1.00 84.58 579 LEU B N 1
ATOM 10429 C CA . LEU B 1 579 ? 182.517 151.793 166.367 1.00 84.58 579 LEU B CA 1
ATOM 10430 C C . LEU B 1 579 ? 182.719 150.989 165.139 1.00 84.58 579 LEU B C 1
ATOM 10431 O O . LEU B 1 579 ? 181.745 150.683 164.376 1.00 84.58 579 LEU B O 1
ATOM 10436 N N . LEU B 1 580 ? 183.963 150.589 164.933 1.00 83.14 580 LEU B N 1
ATOM 10437 C CA . LEU B 1 580 ? 184.264 149.838 163.756 1.00 83.14 580 LEU B CA 1
ATOM 10438 C C . LEU B 1 580 ? 183.318 148.695 163.646 1.00 83.14 580 LEU B C 1
ATOM 10439 O O . LEU B 1 580 ? 182.556 148.623 162.717 1.00 83.14 580 LEU B O 1
ATOM 10444 N N . GLY B 1 581 ? 183.241 147.861 164.624 1.00 83.25 581 GLY B N 1
ATOM 10445 C CA . GLY B 1 581 ? 182.304 146.785 164.594 1.00 83.25 581 GLY B CA 1
ATOM 10446 C C . GLY B 1 581 ? 180.884 147.051 164.235 1.00 83.25 581 GLY B C 1
ATOM 10447 O O . GLY B 1 581 ? 180.414 146.500 163.287 1.00 83.25 581 GLY B O 1
ATOM 10448 N N . LEU B 1 582 ? 180.188 147.944 164.885 1.00 86.05 582 LEU B N 1
ATOM 10449 C CA . LEU B 1 582 ? 178.826 148.246 164.464 1.00 86.05 582 LEU B CA 1
ATOM 10450 C C . LEU B 1 582 ? 178.679 148.662 163.002 1.00 86.05 582 LEU B C 1
ATOM 10451 O O . LEU B 1 582 ? 177.852 148.031 162.113 1.00 86.05 582 LEU B O 1
ATOM 10456 N N . VAL B 1 583 ? 179.516 149.643 162.648 1.00 91.00 583 VAL B N 1
ATOM 10457 C CA . VAL B 1 583 ? 179.494 150.083 161.257 1.00 91.00 583 VAL B CA 1
ATOM 10458 C C . VAL B 1 583 ? 179.663 148.931 160.296 1.00 91.00 583 VAL B C 1
ATOM 10459 O O . VAL B 1 583 ? 178.783 148.591 159.506 1.00 91.00 583 VAL B O 1
ATOM 10463 N N . TYR B 1 584 ? 180.658 148.137 160.501 1.00 95.35 584 TYR B N 1
ATOM 10464 C CA . TYR B 1 584 ? 180.895 147.148 159.521 1.00 95.35 584 TYR B CA 1
ATOM 10465 C C . TYR B 1 584 ? 180.058 145.966 159.585 1.00 95.35 584 TYR B C 1
ATOM 10466 O O . TYR B 1 584 ? 179.975 145.214 158.659 1.00 95.35 584 TYR B O 1
ATOM 10475 N N . ALA B 1 585 ? 179.384 145.764 160.646 1.00 95.01 585 ALA B N 1
ATOM 10476 C CA . ALA B 1 585 ? 178.424 144.719 160.722 1.00 95.01 585 ALA B CA 1
ATOM 10477 C C . ALA B 1 585 ? 177.315 144.904 159.746 1.00 95.01 585 ALA B C 1
ATOM 10478 O O . ALA B 1 585 ? 176.945 144.020 159.007 1.00 95.01 585 ALA B O 1
ATOM 10480 N N . PRO B 1 586 ? 176.690 146.128 159.813 1.00 95.73 586 PRO B N 1
ATOM 10481 C CA . PRO B 1 586 ? 175.736 145.978 158.651 1.00 95.73 586 PRO B CA 1
ATOM 10482 C C . PRO B 1 586 ? 176.189 146.104 157.145 1.00 95.73 586 PRO B C 1
ATOM 10483 O O . PRO B 1 586 ? 175.191 146.193 156.556 1.00 95.73 586 PRO B O 1
ATOM 10487 N N . VAL B 1 587 ? 177.407 146.123 156.554 1.00 96.71 587 VAL B N 1
ATOM 10488 C CA . VAL B 1 587 ? 178.189 146.251 155.362 1.00 96.71 587 VAL B CA 1
ATOM 10489 C C . VAL B 1 587 ? 179.092 145.087 155.191 1.00 96.71 587 VAL B C 1
ATOM 10490 O O . VAL B 1 587 ? 178.637 144.106 154.696 1.00 96.71 587 VAL B O 1
ATOM 10494 N N . THR B 1 588 ? 180.368 145.167 155.523 1.00 99.57 588 THR B N 1
ATOM 10495 C CA . THR B 1 588 ? 181.349 144.031 155.483 1.00 99.57 588 THR B CA 1
ATOM 10496 C C . THR B 1 588 ? 181.355 143.180 156.716 1.00 99.57 588 THR B C 1
ATOM 10497 O O . THR B 1 588 ? 181.877 143.549 157.717 1.00 99.57 588 THR B O 1
ATOM 10501 N N . PRO B 1 589 ? 180.765 142.002 156.670 1.00 95.24 589 PRO B N 1
ATOM 10502 C CA . PRO B 1 589 ? 180.611 141.214 157.860 1.00 95.24 589 PRO B CA 1
ATOM 10503 C C . PRO B 1 589 ? 181.838 140.472 158.269 1.00 95.24 589 PRO B C 1
ATOM 10504 O O . PRO B 1 589 ? 181.694 139.511 158.977 1.00 95.24 589 PRO B O 1
ATOM 10508 N N . MET B 1 590 ? 183.026 140.879 157.875 1.00 94.93 590 MET B N 1
ATOM 10509 C CA . MET B 1 590 ? 184.251 140.130 158.162 1.00 94.93 590 MET B CA 1
ATOM 10510 C C . MET B 1 590 ? 185.232 140.799 159.062 1.00 94.93 590 MET B C 1
ATOM 10511 O O . MET B 1 590 ? 186.248 140.245 159.330 1.00 94.93 590 MET B O 1
ATOM 10516 N N . LEU B 1 591 ? 184.957 141.913 159.689 1.00 93.25 591 LEU B N 1
ATOM 10517 C CA . LEU B 1 591 ? 185.837 142.510 160.663 1.00 93.25 591 LEU B CA 1
ATOM 10518 C C . LEU B 1 591 ? 185.556 141.903 162.033 1.00 93.25 591 LEU B C 1
ATOM 10519 O O . LEU B 1 591 ? 186.408 141.881 163.006 1.00 93.25 591 LEU B O 1
ATOM 10524 N N . LEU B 1 592 ? 184.392 141.320 162.150 1.00 90.92 592 LEU B N 1
ATOM 10525 C CA . LEU B 1 592 ? 183.959 140.765 163.415 1.00 90.92 592 LEU B CA 1
ATOM 10526 C C . LEU B 1 592 ? 184.770 139.678 164.064 1.00 90.92 592 LEU B C 1
ATOM 10527 O O . LEU B 1 592 ? 185.112 139.779 165.257 1.00 90.92 592 LEU B O 1
ATOM 10532 N N . PRO B 1 593 ? 185.133 138.632 163.352 1.00 91.68 593 PRO B N 1
ATOM 10533 C CA . PRO B 1 593 ? 186.028 137.694 164.032 1.00 91.68 593 PRO B CA 1
ATOM 10534 C C . PRO B 1 593 ? 187.332 138.326 164.694 1.00 91.68 593 PRO B C 1
ATOM 10535 O O . PRO B 1 593 ? 187.725 137.993 165.846 1.00 91.68 593 PRO B O 1
ATOM 10539 N N . PHE B 1 594 ? 187.954 139.297 164.070 1.00 91.43 594 PHE B N 1
ATOM 10540 C CA . PHE B 1 594 ? 189.129 139.959 164.583 1.00 91.43 594 PHE B CA 1
ATOM 10541 C C . PHE B 1 594 ? 188.786 140.828 165.786 1.00 91.43 594 PHE B C 1
ATOM 10542 O O . PHE B 1 594 ? 189.504 140.805 166.866 1.00 91.43 594 PHE B O 1
ATOM 10550 N N . ILE B 1 595 ? 187.682 141.556 165.703 1.00 85.29 595 ILE B N 1
ATOM 10551 C CA . ILE B 1 595 ? 187.234 142.302 166.865 1.00 85.29 595 ILE B CA 1
ATOM 10552 C C . ILE B 1 595 ? 187.098 141.356 168.046 1.00 85.29 595 ILE B C 1
ATOM 10553 O O . ILE B 1 595 ? 187.593 141.623 169.158 1.00 85.29 595 ILE B O 1
ATOM 10558 N N . LEU B 1 596 ? 186.582 140.185 167.841 1.00 82.05 596 LEU B N 1
ATOM 10559 C CA . LEU B 1 596 ? 186.406 139.315 168.931 1.00 82.05 596 LEU B CA 1
ATOM 10560 C C . LEU B 1 596 ? 187.624 138.756 169.524 1.00 82.05 596 LEU B C 1
ATOM 10561 O O . LEU B 1 596 ? 187.754 138.670 170.800 1.00 82.05 596 LEU B O 1
ATOM 10566 N N . VAL B 1 597 ? 188.573 138.370 168.699 1.00 83.82 597 VAL B N 1
ATOM 10567 C CA . VAL B 1 597 ? 189.798 137.942 169.329 1.00 83.82 597 VAL B CA 1
ATOM 10568 C C . VAL B 1 597 ? 190.386 139.023 170.192 1.00 83.82 597 VAL B C 1
ATOM 10569 O O . VAL B 1 597 ? 190.671 138.788 171.375 1.00 83.82 597 VAL B O 1
ATOM 10573 N N . PHE B 1 598 ? 190.405 140.249 169.717 1.00 83.15 598 PHE B N 1
ATOM 10574 C CA . PHE B 1 598 ? 190.856 141.328 170.608 1.00 83.15 598 PHE B CA 1
ATOM 10575 C C . PHE B 1 598 ? 190.078 141.310 171.899 1.00 83.15 598 PHE B C 1
ATOM 10576 O O . PHE B 1 598 ? 190.684 141.132 172.912 1.00 83.15 598 PHE B O 1
ATOM 10584 N N . PHE B 1 599 ? 188.765 141.477 171.929 1.00 78.36 599 PHE B N 1
ATOM 10585 C CA . PHE B 1 599 ? 188.077 141.491 173.214 1.00 78.36 599 PHE B CA 1
ATOM 10586 C C . PHE B 1 599 ? 188.492 140.333 174.136 1.00 78.36 599 PHE B C 1
ATOM 10587 O O . PHE B 1 599 ? 188.980 140.583 175.259 1.00 78.36 599 PHE B O 1
ATOM 10595 N N . ALA B 1 600 ? 188.456 139.075 173.708 1.00 84.63 600 ALA B N 1
ATOM 10596 C CA . ALA B 1 600 ? 188.943 138.013 174.589 1.00 84.63 600 ALA B CA 1
ATOM 10597 C C . ALA B 1 600 ? 190.422 138.070 175.103 1.00 84.63 600 ALA B C 1
ATOM 10598 O O . ALA B 1 600 ? 190.699 137.966 176.358 1.00 84.63 600 ALA B O 1
ATOM 10600 N N . LEU B 1 601 ? 191.406 138.330 174.238 1.00 82.47 601 LEU B N 1
ATOM 10601 C CA . LEU B 1 601 ? 192.738 138.377 174.734 1.00 82.47 601 LEU B CA 1
ATOM 10602 C C . LEU B 1 601 ? 192.803 139.444 175.668 1.00 82.47 601 LEU B C 1
ATOM 10603 O O . LEU B 1 601 ? 193.400 139.313 176.716 1.00 82.47 601 LEU B O 1
ATOM 10608 N N . ALA B 1 602 ? 192.187 140.546 175.378 1.00 78.59 602 ALA B N 1
ATOM 10609 C CA . ALA B 1 602 ? 192.347 141.644 176.243 1.00 78.59 602 ALA B CA 1
ATOM 10610 C C . ALA B 1 602 ? 191.857 141.373 177.596 1.00 78.59 602 ALA B C 1
ATOM 10611 O O . ALA B 1 602 ? 192.593 141.539 178.516 1.00 78.59 602 ALA B O 1
ATOM 10613 N N . TYR B 1 603 ? 190.670 140.842 177.749 1.00 80.37 603 TYR B N 1
ATOM 10614 C CA . TYR B 1 603 ? 190.187 140.449 179.067 1.00 80.37 603 TYR B CA 1
ATOM 10615 C C . TYR B 1 603 ? 191.163 139.582 179.778 1.00 80.37 603 TYR B C 1
ATOM 10616 O O . TYR B 1 603 ? 191.650 139.972 180.836 1.00 80.37 603 TYR B O 1
ATOM 10625 N N . VAL B 1 604 ? 191.597 138.472 179.199 1.00 80.21 604 VAL B N 1
ATOM 10626 C CA . VAL B 1 604 ? 192.674 137.692 179.889 1.00 80.21 604 VAL B CA 1
ATOM 10627 C C . VAL B 1 604 ? 194.014 138.447 180.318 1.00 80.21 604 VAL B C 1
ATOM 10628 O O . VAL B 1 604 ? 194.392 138.484 181.531 1.00 80.21 604 VAL B O 1
ATOM 10632 N N . VAL B 1 605 ? 194.626 139.219 179.433 1.00 80.14 605 VAL B N 1
ATOM 10633 C CA . VAL B 1 605 ? 195.815 139.953 179.810 1.00 80.14 605 VAL B CA 1
ATOM 10634 C C . VAL B 1 605 ? 195.539 140.953 180.853 1.00 80.14 605 VAL B C 1
ATOM 10635 O O . VAL B 1 605 ? 196.303 141.072 181.823 1.00 80.14 605 VAL B O 1
ATOM 10639 N N . TYR B 1 606 ? 194.421 141.632 180.793 1.00 82.94 606 TYR B N 1
ATOM 10640 C CA . TYR B 1 606 ? 194.224 142.624 181.763 1.00 82.94 606 TYR B CA 1
ATOM 10641 C C . TYR B 1 606 ? 193.816 142.094 183.078 1.00 82.94 606 TYR B C 1
ATOM 10642 O O . TYR B 1 606 ? 194.195 142.655 184.047 1.00 82.94 606 TYR B O 1
ATOM 10651 N N . ARG B 1 607 ? 193.197 140.952 183.184 1.00 82.66 607 ARG B N 1
ATOM 10652 C CA . ARG B 1 607 ? 192.879 140.485 184.447 1.00 82.66 607 ARG B CA 1
ATOM 10653 C C . ARG B 1 607 ? 194.100 140.155 185.036 1.00 82.66 607 ARG B C 1
ATOM 10654 O O . ARG B 1 607 ? 194.338 140.520 186.151 1.00 82.66 607 ARG B O 1
ATOM 10662 N N . HIS B 1 608 ? 195.002 139.547 184.304 1.00 82.03 608 HIS B N 1
ATOM 10663 C CA . HIS B 1 608 ? 196.328 139.287 184.911 1.00 82.03 608 HIS B CA 1
ATOM 10664 C C . HIS B 1 608 ? 197.020 140.481 185.441 1.00 82.03 608 HIS B C 1
ATOM 10665 O O . HIS B 1 608 ? 197.429 140.507 186.537 1.00 82.03 608 HIS B O 1
ATOM 10672 N N . GLN B 1 609 ? 197.122 141.522 184.683 1.00 84.85 609 GLN B N 1
ATOM 10673 C CA . GLN B 1 609 ? 197.743 142.770 185.136 1.00 84.85 609 GLN B CA 1
ATOM 10674 C C . GLN B 1 609 ? 197.024 143.562 186.206 1.00 84.85 609 GLN B C 1
ATOM 10675 O O . GLN B 1 609 ? 197.663 144.378 186.818 1.00 84.85 609 GLN B O 1
ATOM 10681 N N . ILE B 1 610 ? 195.730 143.382 186.454 1.00 79.69 610 ILE B N 1
ATOM 10682 C CA . ILE B 1 610 ? 194.967 144.025 187.532 1.00 79.69 610 ILE B CA 1
ATOM 10683 C C . ILE B 1 610 ? 195.181 143.147 188.762 1.00 79.69 610 ILE B C 1
ATOM 10684 O O . ILE B 1 610 ? 195.251 143.652 189.853 1.00 79.69 610 ILE B O 1
ATOM 10689 N N . ILE B 1 611 ? 195.368 141.843 188.605 1.00 82.75 611 ILE B N 1
ATOM 10690 C CA . ILE B 1 611 ? 195.641 140.974 189.730 1.00 82.75 611 ILE B CA 1
ATOM 10691 C C . ILE B 1 611 ? 197.061 140.943 190.252 1.00 82.75 611 ILE B C 1
ATOM 10692 O O . ILE B 1 611 ? 197.263 140.893 191.419 1.00 82.75 611 ILE B O 1
ATOM 10697 N N . ASN B 1 612 ? 198.080 140.991 189.423 1.00 85.47 612 ASN B N 1
ATOM 10698 C CA . ASN B 1 612 ? 199.490 140.876 189.814 1.00 85.47 612 ASN B CA 1
ATOM 10699 C C . ASN B 1 612 ? 200.210 142.187 189.824 1.00 85.47 612 ASN B C 1
ATOM 10700 O O . ASN B 1 612 ? 200.589 142.634 190.822 1.00 85.47 612 ASN B O 1
ATOM 10705 N N . VAL B 1 613 ? 200.390 142.810 188.712 1.00 87.92 613 VAL B N 1
ATOM 10706 C CA . VAL B 1 613 ? 200.977 144.102 188.619 1.00 87.92 613 VAL B CA 1
ATOM 10707 C C . VAL B 1 613 ? 199.871 145.098 188.791 1.00 87.92 613 VAL B C 1
ATOM 10708 O O . VAL B 1 613 ? 199.027 144.817 189.526 1.00 87.92 613 VAL B O 1
ATOM 10712 N N . TYR B 1 614 ? 199.850 146.272 188.238 1.00 86.60 614 TYR B N 1
ATOM 10713 C CA . TYR B 1 614 ? 198.873 147.382 188.492 1.00 86.60 614 TYR B CA 1
ATOM 10714 C C . TYR B 1 614 ? 198.331 147.719 189.816 1.00 86.60 614 TYR B C 1
ATOM 10715 O O . TYR B 1 614 ? 197.850 146.905 190.498 1.00 86.60 614 TYR B O 1
ATOM 10724 N N . ASN B 1 615 ? 198.351 148.970 190.147 1.00 93.52 615 ASN B N 1
ATOM 10725 C CA . ASN B 1 615 ? 197.767 149.503 191.422 1.00 93.52 615 ASN B CA 1
ATOM 10726 C C . ASN B 1 615 ? 197.009 150.791 191.226 1.00 93.52 615 ASN B C 1
ATOM 10727 O O . ASN B 1 615 ? 197.547 151.670 190.672 1.00 93.52 615 ASN B O 1
ATOM 10732 N N . GLN B 1 616 ? 195.829 150.995 191.775 1.00 94.89 616 GLN B N 1
ATOM 10733 C CA . GLN B 1 616 ? 195.029 152.154 191.501 1.00 94.89 616 GLN B CA 1
ATOM 10734 C C . GLN B 1 616 ? 195.382 153.318 192.271 1.00 94.89 616 GLN B C 1
ATOM 10735 O O . GLN B 1 616 ? 195.599 153.168 193.433 1.00 94.89 616 GLN B O 1
ATOM 10741 N N . GLU B 1 617 ? 195.344 154.510 191.688 1.00 99.98 617 GLU B N 1
ATOM 10742 C CA . GLU B 1 617 ? 195.696 155.778 192.314 1.00 99.98 617 GLU B CA 1
ATOM 10743 C C . GLU B 1 617 ? 194.566 156.701 192.762 1.00 99.98 617 GLU B C 1
ATOM 10744 O O . GLU B 1 617 ? 194.834 157.824 193.101 1.00 99.98 617 GLU B O 1
ATOM 10750 N N . TYR B 1 618 ? 193.323 156.259 192.721 1.00 93.82 618 TYR B N 1
ATOM 10751 C CA . TYR B 1 618 ? 192.214 157.000 193.153 1.00 93.82 618 TYR B CA 1
ATOM 10752 C C . TYR B 1 618 ? 191.138 155.996 193.132 1.00 93.82 618 TYR B C 1
ATOM 10753 O O . TYR B 1 618 ? 191.313 154.994 192.538 1.00 93.82 618 TYR B O 1
ATOM 10762 N N . GLU B 1 619 ? 190.031 156.207 193.816 1.00 95.27 619 GLU B N 1
ATOM 10763 C CA . GLU B 1 619 ? 188.881 155.331 193.739 1.00 95.27 619 GLU B CA 1
ATOM 10764 C C . GLU B 1 619 ? 187.654 156.107 193.600 1.00 95.27 619 GLU B C 1
ATOM 10765 O O . GLU B 1 619 ? 187.241 156.726 194.512 1.00 95.27 619 GLU B O 1
ATOM 10771 N N . SER B 1 620 ? 187.058 156.084 192.458 1.00 92.57 620 SER B N 1
ATOM 10772 C CA . SER B 1 620 ? 185.839 156.717 192.208 1.00 92.57 620 SER B CA 1
ATOM 10773 C C . SER B 1 620 ? 185.032 155.638 191.739 1.00 92.57 620 SER B C 1
ATOM 10774 O O . SER B 1 620 ? 185.056 155.470 190.569 1.00 92.57 620 SER B O 1
ATOM 10777 N N . ALA B 1 621 ? 184.344 154.864 192.558 1.00 82.79 621 ALA B N 1
ATOM 10778 C CA . ALA B 1 621 ? 183.600 153.721 192.174 1.00 82.79 621 ALA B CA 1
ATOM 10779 C C . ALA B 1 621 ? 182.862 153.745 190.885 1.00 82.79 621 ALA B C 1
ATOM 10780 O O . ALA B 1 621 ? 181.696 153.955 190.934 1.00 82.79 621 ALA B O 1
ATOM 10782 N N . ALA B 1 622 ? 183.500 153.564 189.743 1.00 74.29 622 ALA B N 1
ATOM 10783 C CA . ALA B 1 622 ? 182.899 153.539 188.485 1.00 74.29 622 ALA B CA 1
ATOM 10784 C C . ALA B 1 622 ? 182.121 154.642 188.058 1.00 74.29 622 ALA B C 1
ATOM 10785 O O . ALA B 1 622 ? 181.145 154.420 187.483 1.00 74.29 622 ALA B O 1
ATOM 10787 N N . ALA B 1 623 ? 182.505 155.908 187.802 1.00 74.85 623 ALA B N 1
ATOM 10788 C CA . ALA B 1 623 ? 181.672 157.010 187.112 1.00 74.85 623 ALA B CA 1
ATOM 10789 C C . ALA B 1 623 ? 181.793 157.223 185.466 1.00 74.85 623 ALA B C 1
ATOM 10790 O O . ALA B 1 623 ? 180.932 157.709 184.278 1.00 74.85 623 ALA B O 1
ATOM 10792 N N . PHE B 1 624 ? 182.881 156.685 185.163 1.00 75.84 624 PHE B N 1
ATOM 10793 C CA . PHE B 1 624 ? 183.031 156.695 183.816 1.00 75.84 624 PHE B CA 1
ATOM 10794 C C . PHE B 1 624 ? 181.967 155.852 183.165 1.00 75.84 624 PHE B C 1
ATOM 10795 O O . PHE B 1 624 ? 181.943 155.802 181.954 1.00 75.84 624 PHE B O 1
ATOM 10803 N N . TRP B 1 625 ? 181.058 155.184 183.861 1.00 76.95 625 TRP B N 1
ATOM 10804 C CA . TRP B 1 625 ? 180.070 154.429 183.192 1.00 76.95 625 TRP B CA 1
ATOM 10805 C C . TRP B 1 625 ? 179.089 155.224 182.427 1.00 76.95 625 TRP B C 1
ATOM 10806 O O . TRP B 1 625 ? 178.860 154.964 181.222 1.00 76.95 625 TRP B O 1
ATOM 10817 N N . PRO B 1 626 ? 178.467 156.191 183.052 1.00 76.15 626 PRO B N 1
ATOM 10818 C CA . PRO B 1 626 ? 177.660 157.061 182.267 1.00 76.15 626 PRO B CA 1
ATOM 10819 C C . PRO B 1 626 ? 178.462 157.503 181.032 1.00 76.15 626 PRO B C 1
ATOM 10820 O O . PRO B 1 626 ? 178.027 157.307 179.798 1.00 76.15 626 PRO B O 1
ATOM 10824 N N . ASP B 1 627 ? 179.721 157.943 181.276 1.00 79.72 627 ASP B N 1
ATOM 10825 C CA . ASP B 1 627 ? 180.467 158.322 179.960 1.00 79.72 627 ASP B CA 1
ATOM 10826 C C . ASP B 1 627 ? 180.612 157.265 178.818 1.00 79.72 627 ASP B C 1
ATOM 10827 O O . ASP B 1 627 ? 180.298 157.525 177.596 1.00 79.72 627 ASP B O 1
ATOM 10832 N N . VAL B 1 628 ? 181.016 156.047 179.154 1.00 75.41 628 VAL B N 1
ATOM 10833 C CA . VAL B 1 628 ? 181.093 154.936 178.216 1.00 75.41 628 VAL B CA 1
ATOM 10834 C C . VAL B 1 628 ? 179.795 154.625 177.517 1.00 75.41 628 VAL B C 1
ATOM 10835 O O . VAL B 1 628 ? 179.730 154.467 176.261 1.00 75.41 628 VAL B O 1
ATOM 10839 N N . HIS B 1 629 ? 178.710 154.555 178.267 1.00 75.60 629 HIS B N 1
ATOM 10840 C CA . HIS B 1 629 ? 177.434 154.345 177.635 1.00 75.60 629 HIS B CA 1
ATOM 10841 C C . HIS B 1 629 ? 177.165 155.362 176.565 1.00 75.60 629 HIS B C 1
ATOM 10842 O O . HIS B 1 629 ? 176.770 155.034 175.422 1.00 75.60 629 HIS B O 1
ATOM 10849 N N . GLY B 1 630 ? 177.346 156.614 176.893 1.00 75.80 630 GLY B N 1
ATOM 10850 C CA . GLY B 1 630 ? 177.173 157.593 175.861 1.00 75.80 630 GLY B CA 1
ATOM 10851 C C . GLY B 1 630 ? 177.941 157.388 174.617 1.00 75.80 630 GLY B C 1
ATOM 10852 O O . GLY B 1 630 ? 177.395 157.436 173.504 1.00 75.80 630 GLY B O 1
ATOM 10853 N N . ARG B 1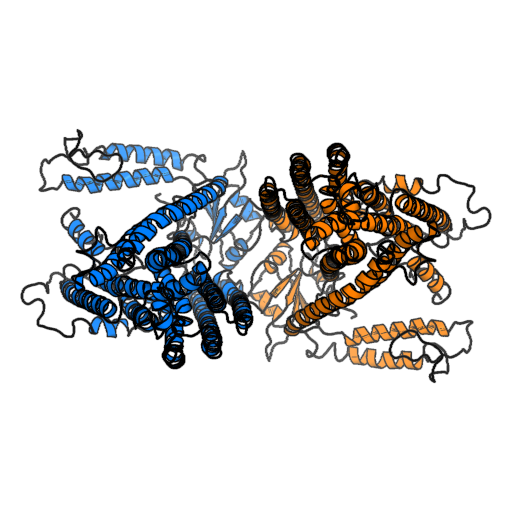 631 ? 179.234 157.194 174.735 1.00 77.54 631 ARG B N 1
ATOM 10854 C CA . ARG B 1 631 ? 179.978 156.843 173.523 1.00 77.54 631 ARG B CA 1
ATOM 10855 C C . ARG B 1 631 ? 179.478 155.637 172.690 1.00 77.54 631 ARG B C 1
ATOM 10856 O O . ARG B 1 631 ? 179.370 155.708 171.455 1.00 77.54 631 ARG B O 1
ATOM 10864 N N . VAL B 1 632 ? 179.073 154.537 173.293 1.00 75.57 632 VAL B N 1
ATOM 10865 C CA . VAL B 1 632 ? 178.414 153.451 172.493 1.00 75.57 632 VAL B CA 1
ATOM 10866 C C . VAL B 1 632 ? 177.107 153.882 171.811 1.00 75.57 632 VAL B C 1
ATOM 10867 O O . VAL B 1 632 ? 176.854 153.576 170.626 1.00 75.57 632 VAL B O 1
ATOM 10871 N N . ILE B 1 633 ? 176.262 154.637 172.480 1.00 77.74 633 ILE B N 1
ATOM 10872 C CA . ILE B 1 633 ? 175.092 155.186 171.795 1.00 77.74 633 ILE B CA 1
ATOM 10873 C C . ILE B 1 633 ? 175.493 156.036 170.585 1.00 77.74 633 ILE B C 1
ATOM 10874 O O . ILE B 1 633 ? 174.903 155.905 169.480 1.00 77.74 633 ILE B O 1
ATOM 10879 N N . THR B 1 634 ? 176.509 156.873 170.696 1.00 78.84 634 THR B N 1
ATOM 10880 C CA . THR B 1 634 ? 177.008 157.600 169.519 1.00 78.84 634 THR B CA 1
ATOM 10881 C C . THR B 1 634 ? 177.404 156.693 168.392 1.00 78.84 634 THR B C 1
ATOM 10882 O O . THR B 1 634 ? 176.992 156.865 167.234 1.00 78.84 634 THR B O 1
ATOM 10886 N N . ALA B 1 635 ? 178.193 155.696 168.667 1.00 81.43 635 ALA B N 1
ATOM 10887 C CA . ALA B 1 635 ? 178.471 154.753 167.620 1.00 81.43 635 ALA B CA 1
ATOM 10888 C C . ALA B 1 635 ? 177.282 154.210 166.944 1.00 81.43 635 ALA B C 1
ATOM 10889 O O . ALA B 1 635 ? 177.222 154.239 165.732 1.00 81.43 635 ALA B O 1
ATOM 10891 N N . LEU B 1 636 ? 176.299 153.700 167.670 1.00 82.01 636 LEU B N 1
ATOM 10892 C CA . LEU B 1 636 ? 175.042 153.233 167.067 1.00 82.01 636 LEU B CA 1
ATOM 10893 C C . LEU B 1 636 ? 174.453 154.237 166.130 1.00 82.01 636 LEU B C 1
ATOM 10894 O O . LEU B 1 636 ? 174.272 153.951 164.922 1.00 82.01 636 LEU B O 1
ATOM 10899 N N . ILE B 1 637 ? 174.211 155.450 166.577 1.00 84.66 637 ILE B N 1
ATOM 10900 C CA . ILE B 1 637 ? 173.753 156.479 165.618 1.00 84.66 637 ILE B CA 1
ATOM 10901 C C . ILE B 1 637 ? 174.597 156.708 164.340 1.00 84.66 637 ILE B C 1
ATOM 10902 O O . ILE B 1 637 ? 174.068 156.648 163.221 1.00 84.66 637 ILE B O 1
ATOM 10907 N N . ILE B 1 638 ? 175.905 156.858 164.442 1.00 86.08 638 ILE B N 1
ATOM 10908 C CA . ILE B 1 638 ? 176.727 156.967 163.231 1.00 86.08 638 ILE B CA 1
ATOM 10909 C C . ILE B 1 638 ? 176.578 155.766 162.316 1.00 86.08 638 ILE B C 1
ATOM 10910 O O . ILE B 1 638 ? 176.349 155.911 161.121 1.00 86.08 638 ILE B O 1
ATOM 10915 N N . SER B 1 639 ? 176.609 154.574 162.850 1.00 88.76 639 SER B N 1
ATOM 10916 C CA . SER B 1 639 ? 176.412 153.387 162.065 1.00 88.76 639 SER B CA 1
ATOM 10917 C C . SER B 1 639 ? 175.200 153.462 161.258 1.00 88.76 639 SER B C 1
ATOM 10918 O O . SER B 1 639 ? 175.219 153.275 160.020 1.00 88.76 639 SER B O 1
ATOM 10921 N N . GLN B 1 640 ? 174.088 153.735 161.927 1.00 93.58 640 GLN B N 1
ATOM 10922 C CA . GLN B 1 640 ? 172.801 153.809 161.231 1.00 93.58 640 GLN B CA 1
ATOM 10923 C C . GLN B 1 640 ? 172.754 154.848 160.135 1.00 93.58 640 GLN B C 1
ATOM 10924 O O . GLN B 1 640 ? 172.372 154.551 158.966 1.00 93.58 640 GLN B O 1
ATOM 10930 N N . LEU B 1 641 ? 173.228 156.046 160.419 1.00 94.48 641 LEU B N 1
ATOM 10931 C CA . LEU B 1 641 ? 173.323 157.047 159.347 1.00 94.48 641 LEU B CA 1
ATOM 10932 C C . LEU B 1 641 ? 174.136 156.599 158.140 1.00 94.48 641 LEU B C 1
ATOM 10933 O O . LEU B 1 641 ? 173.726 156.757 156.979 1.00 94.48 641 LEU B O 1
ATOM 10938 N N . LEU B 1 642 ? 175.278 155.998 158.353 1.00 95.25 642 LEU B N 1
ATOM 10939 C CA . LEU B 1 642 ? 176.038 155.477 157.227 1.00 95.25 642 LEU B CA 1
ATOM 10940 C C . LEU B 1 642 ? 175.367 154.393 156.436 1.00 95.25 642 LEU B C 1
ATOM 10941 O O . LEU B 1 642 ? 175.439 154.382 155.197 1.00 95.25 642 LEU B O 1
ATOM 10946 N N . LEU B 1 643 ? 174.702 153.463 157.083 1.00 97.06 643 LEU B N 1
ATOM 10947 C CA . LEU B 1 643 ? 173.951 152.498 156.260 1.00 97.06 643 LEU B CA 1
ATOM 10948 C C . LEU B 1 643 ? 172.932 153.232 155.427 1.00 97.06 643 LEU B C 1
ATOM 10949 O O . LEU B 1 643 ? 172.846 152.983 154.236 1.00 97.06 643 LEU B O 1
ATOM 10954 N N . MET B 1 644 ? 172.166 154.159 155.995 1.00 104.99 644 MET B N 1
ATOM 10955 C CA . MET B 1 644 ? 171.274 154.917 155.110 1.00 104.99 644 MET B CA 1
ATOM 10956 C C . MET B 1 644 ? 171.997 155.472 153.928 1.00 104.99 644 MET B C 1
ATOM 10957 O O . MET B 1 644 ? 171.582 155.264 152.814 1.00 104.99 644 MET B O 1
ATOM 10962 N N . GLY B 1 645 ? 173.067 156.206 154.126 1.00 103.31 645 GLY B N 1
ATOM 10963 C CA . GLY B 1 645 ? 173.860 156.662 152.999 1.00 103.31 645 GLY B CA 1
ATOM 10964 C C . GLY B 1 645 ? 174.240 155.679 151.919 1.00 103.31 645 GLY B C 1
ATOM 10965 O O . GLY B 1 645 ? 174.020 155.919 150.736 1.00 103.31 645 GLY B O 1
ATOM 10966 N N . LEU B 1 646 ? 174.809 154.558 152.285 1.00 104.10 646 LEU B N 1
ATOM 10967 C CA . LEU B 1 646 ? 175.154 153.572 151.294 1.00 104.10 646 LEU B CA 1
ATOM 10968 C C . LEU B 1 646 ? 173.972 153.010 150.559 1.00 104.10 646 LEU B C 1
ATOM 10969 O O . LEU B 1 646 ? 173.999 152.781 149.339 1.00 104.10 646 LEU B O 1
ATOM 10974 N N . LEU B 1 647 ? 172.891 152.804 151.276 1.00 109.53 647 LEU B N 1
ATOM 10975 C CA . LEU B 1 647 ? 171.700 152.270 150.638 1.00 109.53 647 LEU B CA 1
ATOM 10976 C C . LEU B 1 647 ? 171.160 153.310 149.668 1.00 109.53 647 LEU B C 1
ATOM 10977 O O . LEU B 1 647 ? 170.725 152.987 148.601 1.00 109.53 647 LEU B O 1
ATOM 10982 N N . GLY B 1 648 ? 171.254 154.569 149.975 1.00 112.08 648 GLY B N 1
ATOM 10983 C CA . GLY B 1 648 ? 170.874 155.570 149.003 1.00 112.08 648 GLY B CA 1
ATOM 10984 C C . GLY B 1 648 ? 171.751 155.538 147.778 1.00 112.08 648 GLY B C 1
ATOM 10985 O O . GLY B 1 648 ? 171.275 155.600 146.680 1.00 112.08 648 GLY B O 1
ATOM 10986 N N . THR B 1 649 ? 173.054 155.471 147.951 1.00 114.49 649 THR B N 1
ATOM 10987 C CA . THR B 1 649 ? 173.970 155.372 146.818 1.00 114.49 649 THR B CA 1
ATOM 10988 C C . THR B 1 649 ? 173.683 154.178 145.943 1.00 114.49 649 THR B C 1
ATOM 10989 O O . THR B 1 649 ? 173.940 154.241 144.764 1.00 114.49 649 THR B O 1
ATOM 10993 N N . LYS B 1 650 ? 173.119 153.088 146.473 1.00 117.34 650 LYS B N 1
ATOM 10994 C CA . LYS B 1 650 ? 172.780 151.963 145.570 1.00 117.34 650 LYS B CA 1
ATOM 10995 C C . LYS B 1 650 ? 171.358 151.994 145.084 1.00 117.34 650 LYS B C 1
ATOM 10996 O O . LYS B 1 650 ? 170.871 151.009 144.506 1.00 117.34 650 LYS B O 1
ATOM 11002 N N . HIS B 1 651 ? 170.728 153.141 145.159 1.00 122.15 651 HIS B N 1
ATOM 11003 C CA . HIS B 1 651 ? 169.329 153.338 144.824 1.00 122.15 651 HIS B CA 1
ATOM 11004 C C . HIS B 1 651 ? 168.416 152.334 145.369 1.00 122.15 651 HIS B C 1
ATOM 11005 O O . HIS B 1 651 ? 168.014 151.434 144.665 1.00 122.15 651 HIS B O 1
ATOM 11012 N N . ALA B 1 652 ? 168.079 152.467 146.636 1.00 121.24 652 ALA B N 1
ATOM 11013 C CA . ALA B 1 652 ? 167.117 151.595 147.248 1.00 121.24 652 ALA B CA 1
ATOM 11014 C C . ALA B 1 652 ? 166.309 152.540 148.071 1.00 121.24 652 ALA B C 1
ATOM 11015 O O . ALA B 1 652 ? 166.719 152.901 149.143 1.00 121.24 652 ALA B O 1
ATOM 11017 N N . ALA B 1 653 ? 165.171 152.983 147.560 1.00 123.72 653 ALA B N 1
ATOM 11018 C CA . ALA B 1 653 ? 164.301 153.909 148.266 1.00 123.72 653 ALA B CA 1
ATOM 11019 C C . ALA B 1 653 ? 163.127 153.181 148.810 1.00 123.72 653 ALA B C 1
ATOM 11020 O O . ALA B 1 653 ? 162.308 153.728 149.512 1.00 123.72 653 ALA B O 1
ATOM 11022 N N . SER B 1 654 ? 163.037 151.921 148.477 1.00 122.33 654 SER B N 1
ATOM 11023 C CA . SER B 1 654 ? 161.989 151.120 148.991 1.00 122.33 654 SER B CA 1
ATOM 11024 C C . SER B 1 654 ? 162.403 150.489 150.296 1.00 122.33 654 SER B C 1
ATOM 11025 O O . SER B 1 654 ? 161.579 149.881 150.954 1.00 122.33 654 SER B O 1
ATOM 11028 N N . ALA B 1 655 ? 163.487 151.064 151.009 1.00 119.37 655 ALA B N 1
ATOM 11029 C CA . ALA B 1 655 ? 164.053 150.666 152.425 1.00 119.37 655 ALA B CA 1
ATOM 11030 C C . ALA B 1 655 ? 164.674 151.765 153.558 1.00 119.37 655 ALA B C 1
ATOM 11031 O O . ALA B 1 655 ? 164.838 151.633 154.978 1.00 119.37 655 ALA B O 1
ATOM 11033 N N . ALA B 1 656 ? 165.049 152.924 153.054 1.00 119.26 656 ALA B N 1
ATOM 11034 C CA . ALA B 1 656 ? 165.594 153.935 154.021 1.00 119.26 656 ALA B CA 1
ATOM 11035 C C . ALA B 1 656 ? 164.720 154.614 155.178 1.00 119.26 656 ALA B C 1
ATOM 11036 O O . ALA B 1 656 ? 165.238 155.161 156.251 1.00 119.26 656 ALA B O 1
ATOM 11038 N N . PRO B 1 657 ? 163.395 154.599 155.043 1.00 118.65 657 PRO B N 1
ATOM 11039 C CA . PRO B 1 657 ? 162.647 155.151 156.204 1.00 118.65 657 PRO B CA 1
ATOM 11040 C C . PRO B 1 657 ? 162.660 154.197 157.401 1.00 118.65 657 PRO B C 1
ATOM 11041 O O . PRO B 1 657 ? 162.468 154.541 158.675 1.00 118.65 657 PRO B O 1
ATOM 11045 N N . PHE B 1 658 ? 162.876 152.956 157.048 1.00 116.90 658 PHE B N 1
ATOM 11046 C CA . PHE B 1 658 ? 163.005 151.988 158.058 1.00 116.90 658 PHE B CA 1
ATOM 11047 C C . PHE B 1 658 ? 164.316 152.365 158.770 1.00 116.90 658 PHE B C 1
ATOM 11048 O O . PHE B 1 658 ? 164.469 152.507 160.102 1.00 116.90 658 PHE B O 1
ATOM 11056 N N . LEU B 1 659 ? 165.323 152.515 157.926 1.00 112.53 659 LEU B N 1
ATOM 11057 C CA . LEU B 1 659 ? 166.516 152.998 158.673 1.00 112.53 659 LEU B CA 1
ATOM 11058 C C . LEU B 1 659 ? 166.301 154.268 159.650 1.00 112.53 659 LEU B C 1
ATOM 11059 O O . LEU B 1 659 ? 166.899 154.411 160.845 1.00 112.53 659 LEU B O 1
ATOM 11064 N N . ILE B 1 660 ? 165.462 155.213 159.246 1.00 112.57 660 ILE B N 1
ATOM 11065 C CA . ILE B 1 660 ? 165.088 156.348 160.200 1.00 112.57 660 ILE B CA 1
ATOM 11066 C C . ILE B 1 660 ? 164.423 155.973 161.580 1.00 112.57 660 ILE B C 1
ATOM 11067 O O . ILE B 1 660 ? 164.761 156.487 162.781 1.00 112.57 660 ILE B O 1
ATOM 11072 N N . ALA B 1 661 ? 163.428 155.120 161.480 1.00 109.20 661 ALA B N 1
ATOM 11073 C CA . ALA B 1 661 ? 162.905 154.613 162.749 1.00 109.20 661 ALA B CA 1
ATOM 11074 C C . ALA B 1 661 ? 164.012 154.155 163.607 1.00 109.20 661 ALA B C 1
ATOM 11075 O O . ALA B 1 661 ? 163.997 154.369 164.839 1.00 109.20 661 ALA B O 1
ATOM 11077 N N . LEU B 1 662 ? 164.928 153.387 163.018 1.00 104.25 662 LEU B N 1
ATOM 11078 C CA . LEU B 1 662 ? 166.145 152.993 163.829 1.00 104.25 662 LEU B CA 1
ATOM 11079 C C . LEU B 1 662 ? 166.739 154.131 164.643 1.00 104.25 662 LEU B C 1
ATOM 11080 O O . LEU B 1 662 ? 166.745 154.130 165.940 1.00 104.25 662 LEU B O 1
ATOM 11085 N N . PRO B 1 663 ? 167.332 155.098 163.899 1.00 101.29 663 PRO B N 1
ATOM 11086 C CA . PRO B 1 663 ? 167.747 156.149 164.876 1.00 101.29 663 PRO B CA 1
ATOM 11087 C C . PRO B 1 663 ? 166.855 156.666 166.043 1.00 101.29 663 PRO B C 1
ATOM 11088 O O . PRO B 1 663 ? 167.280 156.796 167.252 1.00 101.29 663 PRO B O 1
ATOM 11092 N N . VAL B 1 664 ? 165.587 156.943 165.739 1.00 101.99 664 VAL B N 1
ATOM 11093 C CA . VAL B 1 664 ? 164.699 157.319 166.907 1.00 101.99 664 VAL B CA 1
ATOM 11094 C C . VAL B 1 664 ? 164.586 156.271 168.055 1.00 101.99 664 VAL B C 1
ATOM 11095 O O . VAL B 1 664 ? 164.742 156.621 169.258 1.00 101.99 664 VAL B O 1
ATOM 11099 N N . ILE B 1 665 ? 164.293 155.006 167.754 1.00 102.50 665 ILE B N 1
ATOM 11100 C CA . ILE B 1 665 ? 164.353 153.984 168.824 1.00 102.50 665 ILE B CA 1
ATOM 11101 C C . ILE B 1 665 ? 165.668 154.068 169.659 1.00 102.50 665 ILE B C 1
ATOM 11102 O O . ILE B 1 665 ? 165.644 154.062 170.943 1.00 102.50 665 ILE B O 1
ATOM 11107 N N . THR B 1 666 ? 166.831 154.188 168.983 1.00 98.21 666 THR B N 1
ATOM 11108 C CA . THR B 1 666 ? 168.075 154.383 169.792 1.00 98.21 666 THR B CA 1
ATOM 11109 C C . THR B 1 666 ? 168.011 155.529 170.771 1.00 98.21 666 THR B C 1
ATOM 11110 O O . THR B 1 666 ? 168.168 155.346 171.997 1.00 98.21 666 THR B O 1
ATOM 11114 N N . ILE B 1 667 ? 167.744 156.730 170.285 1.00 95.70 667 ILE B N 1
ATOM 11115 C CA . ILE B 1 667 ? 167.613 157.809 171.313 1.00 95.70 667 ILE B CA 1
ATOM 11116 C C . ILE B 1 667 ? 166.586 157.581 172.433 1.00 95.70 667 ILE B C 1
ATOM 11117 O O . ILE B 1 667 ? 166.843 157.884 173.600 1.00 95.70 667 ILE B O 1
ATOM 11122 N N . GLY B 1 668 ? 165.455 156.980 172.155 1.00 97.02 668 GLY B N 1
ATOM 11123 C CA . GLY B 1 668 ? 164.566 156.646 173.254 1.00 97.02 668 GLY B CA 1
ATOM 11124 C C . GLY B 1 668 ? 165.107 155.751 174.319 1.00 97.02 668 GLY B C 1
ATOM 11125 O O . GLY B 1 668 ? 164.996 156.028 175.567 1.00 97.02 668 GLY B O 1
ATOM 11126 N N . PHE B 1 669 ? 165.730 154.656 173.909 1.00 97.33 669 PHE B N 1
ATOM 11127 C CA . PHE B 1 669 ? 166.413 153.835 174.952 1.00 97.33 669 PHE B CA 1
ATOM 11128 C C . PHE B 1 669 ? 167.474 154.612 175.703 1.00 97.33 669 PHE B C 1
ATOM 11129 O O . PHE B 1 669 ? 167.533 154.558 176.944 1.00 97.33 669 PHE B O 1
ATOM 11137 N N . HIS B 1 670 ? 168.280 155.395 175.002 1.00 92.53 670 HIS B N 1
ATOM 11138 C CA . HIS B 1 670 ? 169.203 156.228 175.737 1.00 92.53 670 HIS B CA 1
ATOM 11139 C C . HIS B 1 670 ? 168.523 156.928 176.805 1.00 92.53 670 HIS B C 1
ATOM 11140 O O . HIS B 1 670 ? 168.919 156.803 177.918 1.00 92.53 670 HIS B O 1
ATOM 11147 N N . ARG B 1 671 ? 167.508 157.720 176.512 1.00 97.57 671 ARG B N 1
ATOM 11148 C CA . ARG B 1 671 ? 166.778 158.481 177.551 1.00 97.57 671 ARG B CA 1
ATOM 11149 C C . ARG B 1 671 ? 166.259 157.677 178.723 1.00 97.57 671 ARG B C 1
ATOM 11150 O O . ARG B 1 671 ? 166.532 158.018 179.898 1.00 97.57 671 ARG B O 1
ATOM 11158 N N . PHE B 1 672 ? 165.603 156.567 178.481 1.00 93.14 672 PHE B N 1
ATOM 11159 C CA . PHE B 1 672 ? 165.264 155.723 179.636 1.00 93.14 672 PHE B CA 1
ATOM 11160 C C . PHE B 1 672 ? 166.447 155.400 180.556 1.00 93.14 672 PHE B C 1
ATOM 11161 O O . PHE B 1 672 ? 166.473 155.698 181.851 1.00 93.14 672 PHE B O 1
ATOM 11169 N N . CYS B 1 673 ? 167.474 154.816 179.943 1.00 92.10 673 CYS B N 1
ATOM 11170 C CA . CYS B 1 673 ? 168.599 154.418 180.737 1.00 92.10 673 CYS B CA 1
ATOM 11171 C C . CYS B 1 673 ? 169.024 155.554 181.511 1.00 92.10 673 CYS B C 1
ATOM 11172 O O . CYS B 1 673 ? 169.054 155.437 182.722 1.00 92.10 673 CYS B O 1
ATOM 11175 N N . LYS B 1 674 ? 169.279 156.660 180.841 1.00 92.49 674 LYS B N 1
ATOM 11176 C CA . LYS B 1 674 ? 169.743 157.857 181.485 1.00 92.49 674 LYS B CA 1
ATOM 11177 C C . LYS B 1 674 ? 168.997 158.004 182.663 1.00 92.49 674 LYS B C 1
ATOM 11178 O O . LYS B 1 674 ? 169.509 157.622 183.686 1.00 92.49 674 LYS B O 1
ATOM 11184 N N . GLY B 1 675 ? 167.785 158.506 182.591 1.00 92.39 675 GLY B N 1
ATOM 11185 C CA . GLY B 1 675 ? 166.971 158.595 183.816 1.00 92.39 675 GLY B CA 1
ATOM 11186 C C . GLY B 1 675 ? 167.352 157.633 184.920 1.00 92.39 675 GLY B C 1
ATOM 11187 O O . GLY B 1 675 ? 168.332 157.882 185.827 1.00 92.39 675 GLY B O 1
ATOM 11188 N N . ARG B 1 676 ? 166.825 156.418 184.819 1.00 92.31 676 ARG B N 1
ATOM 11189 C CA . ARG B 1 676 ? 167.222 155.565 185.969 1.00 92.31 676 ARG B CA 1
ATOM 11190 C C . ARG B 1 676 ? 168.723 155.446 186.521 1.00 92.31 676 ARG B C 1
ATOM 11191 O O . ARG B 1 676 ? 169.311 155.941 187.728 1.00 92.31 676 ARG B O 1
ATOM 11199 N N . PHE B 1 677 ? 169.557 155.012 185.613 1.00 88.49 677 PHE B N 1
ATOM 11200 C CA . PHE B 1 677 ? 170.819 154.768 186.196 1.00 88.49 677 PHE B CA 1
ATOM 11201 C C . PHE B 1 677 ? 171.802 155.926 186.368 1.00 88.49 677 PHE B C 1
ATOM 11202 O O . PHE B 1 677 ? 172.850 155.950 187.157 1.00 88.49 677 PHE B O 1
ATOM 11210 N N . GLU B 1 678 ? 171.460 157.002 185.756 1.00 87.70 678 GLU B N 1
ATOM 11211 C CA . GLU B 1 678 ? 172.403 158.034 185.894 1.00 87.70 678 GLU B CA 1
ATOM 11212 C C . GLU B 1 678 ? 172.102 158.646 187.176 1.00 87.70 678 GLU B C 1
ATOM 11213 O O . GLU B 1 678 ? 173.009 159.197 187.835 1.00 87.70 678 GLU B O 1
ATOM 11219 N N . PRO B 1 679 ? 170.776 158.760 187.484 1.00 86.66 679 PRO B N 1
ATOM 11220 C CA . PRO B 1 679 ? 170.632 159.149 188.839 1.00 86.66 679 PRO B CA 1
ATOM 11221 C C . PRO B 1 679 ? 171.552 158.398 189.729 1.00 86.66 679 PRO B C 1
ATOM 11222 O O . PRO B 1 679 ? 172.372 159.008 190.370 1.00 86.66 679 PRO B O 1
ATOM 11226 N N . ALA B 1 680 ? 171.475 157.064 189.740 1.00 81.56 680 ALA B N 1
ATOM 11227 C CA . ALA B 1 680 ? 172.557 156.359 190.593 1.00 81.56 680 ALA B CA 1
ATOM 11228 C C . ALA B 1 680 ? 173.949 156.862 190.635 1.00 81.56 680 ALA B C 1
ATOM 11229 O O . ALA B 1 680 ? 174.500 156.928 191.650 1.00 81.56 680 ALA B O 1
ATOM 11231 N N . PHE B 1 681 ? 174.571 157.050 189.482 1.00 82.49 681 PHE B N 1
ATOM 11232 C CA . PHE B 1 681 ? 175.972 157.604 189.386 1.00 82.49 681 PHE B CA 1
ATOM 11233 C C . PHE B 1 681 ? 176.303 159.052 189.638 1.00 82.49 681 PHE B C 1
ATOM 11234 O O . PHE B 1 681 ? 177.434 159.358 189.819 1.00 82.49 681 PHE B O 1
ATOM 11242 N N . VAL B 1 682 ? 175.328 159.957 189.619 1.00 84.08 682 VAL B N 1
ATOM 11243 C CA . VAL B 1 682 ? 175.541 161.432 189.855 1.00 84.08 682 VAL B CA 1
ATOM 11244 C C . VAL B 1 682 ? 174.940 162.182 191.072 1.00 84.08 682 VAL B C 1
ATOM 11245 O O . VAL B 1 682 ? 175.208 163.337 191.209 1.00 84.08 682 VAL B O 1
ATOM 11249 N N . ARG B 1 683 ? 174.238 161.571 192.018 1.00 84.45 683 ARG B N 1
ATOM 11250 C CA . ARG B 1 683 ? 173.549 162.147 193.167 1.00 84.45 683 ARG B CA 1
ATOM 11251 C C . ARG B 1 683 ? 173.493 161.188 194.305 1.00 84.45 683 ARG B C 1
ATOM 11252 O O . ARG B 1 683 ? 173.032 160.131 194.087 1.00 84.45 683 ARG B O 1
ATOM 11260 N N . TYR B 1 684 ? 173.994 161.516 195.500 1.00 83.54 684 TYR B N 1
ATOM 11261 C CA . TYR B 1 684 ? 174.011 160.649 196.674 1.00 83.54 684 TYR B CA 1
ATOM 11262 C C . TYR B 1 684 ? 172.778 160.750 197.456 1.00 83.54 684 TYR B C 1
ATOM 11263 O O . TYR B 1 684 ? 172.532 161.755 198.041 1.00 83.54 684 TYR B O 1
ATOM 11272 N N . PRO B 1 685 ? 171.990 159.702 197.504 1.00 81.89 685 PRO B N 1
ATOM 11273 C CA . PRO B 1 685 ? 170.759 159.708 198.201 1.00 81.89 685 PRO B CA 1
ATOM 11274 C C . PRO B 1 685 ? 170.936 160.052 199.660 1.00 81.89 685 PRO B C 1
ATOM 11275 O O . PRO B 1 685 ? 171.969 159.847 200.139 1.00 81.89 685 PRO B O 1
ATOM 11279 N N . LEU B 1 686 ? 169.963 160.558 200.376 1.00 80.30 686 LEU B N 1
ATOM 11280 C CA . LEU B 1 686 ? 170.071 160.978 201.757 1.00 80.30 686 LEU B CA 1
ATOM 11281 C C . LEU B 1 686 ? 169.667 159.929 202.695 1.00 80.30 686 LEU B C 1
ATOM 11282 O O . LEU B 1 686 ? 169.894 160.064 203.851 1.00 80.30 686 LEU B O 1
ATOM 11287 N N . GLN B 1 687 ? 169.074 158.854 202.231 1.00 87.57 687 GLN B N 1
ATOM 11288 C CA . GLN B 1 687 ? 168.760 157.741 203.050 1.00 87.57 687 GLN B CA 1
ATOM 11289 C C . GLN B 1 687 ? 169.896 156.872 203.123 1.00 87.57 687 GLN B C 1
ATOM 11290 O O . GLN B 1 687 ? 169.990 156.131 204.029 1.00 87.57 687 GLN B O 1
ATOM 11296 N N . GLU B 1 688 ? 170.815 156.943 202.201 1.00 91.75 688 GLU B N 1
ATOM 11297 C CA . GLU B 1 688 ? 171.992 156.156 202.171 1.00 91.75 688 GLU B CA 1
ATOM 11298 C C . GLU B 1 688 ? 173.029 156.709 203.065 1.00 91.75 688 GLU B C 1
ATOM 11299 O O . GLU B 1 688 ? 173.696 155.967 203.700 1.00 91.75 688 GLU B O 1
ATOM 11305 N N . ALA B 1 689 ? 173.142 158.008 203.198 1.00 87.63 689 ALA B N 1
ATOM 11306 C CA . ALA B 1 689 ? 174.027 158.690 204.075 1.00 87.63 689 ALA B CA 1
ATOM 11307 C C . ALA B 1 689 ? 173.615 158.636 205.472 1.00 87.63 689 ALA B C 1
ATOM 11308 O O . ALA B 1 689 ? 174.453 158.673 206.306 1.00 87.63 689 ALA B O 1
ATOM 11310 N N . MET B 1 690 ? 172.345 158.562 205.797 1.00 91.06 690 MET B N 1
ATOM 11311 C CA . MET B 1 690 ? 171.899 158.335 207.133 1.00 91.06 690 MET B CA 1
ATOM 11312 C C . MET B 1 690 ? 172.049 156.922 207.601 1.00 91.06 690 MET B C 1
ATOM 11313 O O . MET B 1 690 ? 172.296 156.727 208.734 1.00 91.06 690 MET B O 1
ATOM 11318 N N . MET B 1 691 ? 171.940 155.908 206.788 1.00 95.36 691 MET B N 1
ATOM 11319 C CA . MET B 1 691 ? 172.185 154.571 207.205 1.00 95.36 691 MET B CA 1
ATOM 11320 C C . MET B 1 691 ? 173.602 154.231 207.440 1.00 95.36 691 MET B C 1
ATOM 11321 O O . MET B 1 691 ? 173.843 153.364 208.212 1.00 95.36 691 MET B O 1
ATOM 11326 N N . LYS B 1 692 ? 174.569 154.873 206.806 1.00 91.00 692 LYS B N 1
ATOM 11327 C CA . LYS B 1 692 ? 175.950 154.618 206.956 1.00 91.00 692 LYS B CA 1
ATOM 11328 C C . LYS B 1 692 ? 176.377 155.284 208.146 1.00 91.00 692 LYS B C 1
ATOM 11329 O O . LYS B 1 692 ? 177.232 154.807 208.810 1.00 91.00 692 LYS B O 1
ATOM 11335 N N . ASP B 1 693 ? 175.727 156.338 208.514 1.00 96.20 693 ASP B N 1
ATOM 11336 C CA . ASP B 1 693 ? 176.096 157.137 209.615 1.00 96.20 693 ASP B CA 1
ATOM 11337 C C . ASP B 1 693 ? 175.560 156.693 210.893 1.00 96.20 693 ASP B C 1
ATOM 11338 O O . ASP B 1 693 ? 176.092 157.031 211.899 1.00 96.20 693 ASP B O 1
ATOM 11343 N N . THR B 1 694 ? 174.487 155.945 210.893 1.00 97.45 694 THR B N 1
ATOM 11344 C CA . THR B 1 694 ? 173.906 155.409 212.089 1.00 97.45 694 THR B CA 1
ATOM 11345 C C . THR B 1 694 ? 174.353 154.066 212.407 1.00 97.45 694 THR B C 1
ATOM 11346 O O . THR B 1 694 ? 174.038 153.588 213.449 1.00 97.45 694 THR B O 1
ATOM 11350 N N . LEU B 1 695 ? 175.075 153.420 211.537 1.00 99.15 695 LEU B N 1
ATOM 11351 C CA . LEU B 1 695 ? 175.627 152.132 211.794 1.00 99.15 695 LEU B CA 1
ATOM 11352 C C . LEU B 1 695 ? 177.050 152.244 212.204 1.00 99.15 695 LEU B C 1
ATOM 11353 O O . LEU B 1 695 ? 177.606 151.270 212.596 1.00 99.15 695 LEU B O 1
ATOM 11358 N N . GLU B 1 696 ? 177.662 153.408 212.141 1.00 101.06 696 GLU B N 1
ATOM 11359 C CA . GLU B 1 696 ? 179.030 153.643 212.484 1.00 101.06 696 GLU B CA 1
ATOM 11360 C C . GLU B 1 696 ? 179.066 154.378 213.763 1.00 101.06 696 GLU B C 1
ATOM 11361 O O . GLU B 1 696 ? 180.106 154.668 214.265 1.00 101.06 696 GLU B O 1
ATOM 11367 N N . ARG B 1 697 ? 177.931 154.692 214.326 1.00 104.19 697 ARG B N 1
ATOM 11368 C CA . ARG B 1 697 ? 177.846 155.363 215.585 1.00 104.19 697 ARG B CA 1
ATOM 11369 C C . ARG B 1 697 ? 177.221 154.410 216.507 1.00 104.19 697 ARG B C 1
ATOM 11370 O O . ARG B 1 697 ? 176.600 154.798 217.460 1.00 104.19 697 ARG B O 1
ATOM 11378 N N . ALA B 1 698 ? 177.359 153.143 216.234 1.00 103.86 698 ALA B N 1
ATOM 11379 C CA . ALA B 1 698 ? 176.800 152.144 217.045 1.00 103.86 698 ALA B CA 1
ATOM 11380 C C . ALA B 1 698 ? 177.875 151.154 217.128 1.00 103.86 698 ALA B C 1
ATOM 11381 O O . ALA B 1 698 ? 177.864 150.328 218.008 1.00 103.86 698 ALA B O 1
ATOM 11383 N N . ARG B 1 699 ? 178.821 151.208 216.214 1.00 108.95 699 ARG B N 1
ATOM 11384 C CA . ARG B 1 699 ? 179.938 150.298 216.194 1.00 108.95 699 ARG B CA 1
ATOM 11385 C C . ARG B 1 699 ? 181.088 150.990 216.842 1.00 108.95 699 ARG B C 1
ATOM 11386 O O . ARG B 1 699 ? 181.742 150.393 217.667 1.00 108.95 699 ARG B O 1
ATOM 11394 N N . GLU B 1 700 ? 181.383 152.225 216.459 1.00 111.66 700 GLU B N 1
ATOM 11395 C CA . GLU B 1 700 ? 182.414 153.024 217.085 1.00 111.66 700 GLU B CA 1
ATOM 11396 C C . GLU B 1 700 ? 181.697 154.093 217.775 1.00 111.66 700 GLU B C 1
ATOM 11397 O O . GLU B 1 700 ? 181.587 155.169 217.263 1.00 111.66 700 GLU B O 1
ATOM 11403 N N . PRO B 1 701 ? 181.214 153.821 218.966 1.00 114.75 701 PRO B N 1
ATOM 11404 C CA . PRO B 1 701 ? 180.416 154.789 219.674 1.00 114.75 701 PRO B CA 1
ATOM 11405 C C . PRO B 1 701 ? 181.168 156.009 220.167 1.00 114.75 701 PRO B C 1
ATOM 11406 O O . PRO B 1 701 ? 180.529 156.986 220.530 1.00 114.75 701 PRO B O 1
ATOM 11410 N N . ASN B 1 702 ? 182.491 155.984 220.173 1.00 117.26 702 ASN B N 1
ATOM 11411 C CA . ASN B 1 702 ? 183.311 157.097 220.626 1.00 117.26 702 ASN B CA 1
ATOM 11412 C C . ASN B 1 702 ? 183.718 158.080 219.518 1.00 117.26 702 ASN B C 1
ATOM 11413 O O . ASN B 1 702 ? 183.232 159.198 219.537 1.00 117.26 702 ASN B O 1
ATOM 11418 N N . LEU B 1 703 ? 184.590 157.698 218.583 1.00 118.71 703 LEU B N 1
ATOM 11419 C CA . LEU B 1 703 ? 185.013 158.531 217.428 1.00 118.71 703 LEU B CA 1
ATOM 11420 C C . LEU B 1 703 ? 185.115 160.057 217.450 1.00 118.71 703 LEU B C 1
ATOM 11421 O O . LEU B 1 703 ? 184.097 160.739 217.519 1.00 118.71 703 LEU B O 1
ATOM 11426 N N . ASN B 1 704 ? 186.326 160.619 217.347 1.00 113.73 704 ASN B N 1
ATOM 11427 C CA . ASN B 1 704 ? 186.438 162.070 217.221 1.00 113.73 704 ASN B CA 1
ATOM 11428 C C . ASN B 1 704 ? 186.765 162.336 215.803 1.00 113.73 704 ASN B C 1
ATOM 11429 O O . ASN B 1 704 ? 187.759 161.857 215.325 1.00 113.73 704 ASN B O 1
ATOM 11434 N N . LEU B 1 705 ? 185.939 163.092 215.108 1.00 106.31 705 LEU B N 1
ATOM 11435 C CA . LEU B 1 705 ? 186.138 163.293 213.715 1.00 106.31 705 LEU B CA 1
ATOM 11436 C C . LEU B 1 705 ? 186.955 164.498 213.424 1.00 106.31 705 LEU B C 1
ATOM 11437 O O . LEU B 1 705 ? 187.449 164.629 212.358 1.00 106.31 705 LEU B O 1
ATOM 11442 N N . LYS B 1 706 ? 187.167 165.367 214.368 1.00 104.59 706 LYS B N 1
ATOM 11443 C CA . LYS B 1 706 ? 187.874 166.578 214.104 1.00 104.59 706 LYS B CA 1
ATOM 11444 C C . LYS B 1 706 ? 189.315 166.345 214.160 1.00 104.59 706 LYS B C 1
ATOM 11445 O O . LYS B 1 706 ? 190.075 167.190 213.753 1.00 104.59 706 LYS B O 1
ATOM 11451 N N . GLY B 1 707 ? 189.746 165.217 214.695 1.00 107.13 707 GLY B N 1
ATOM 11452 C CA . GLY B 1 707 ? 191.145 164.879 214.646 1.00 107.13 707 GLY B CA 1
ATOM 11453 C C . GLY B 1 707 ? 191.427 164.467 213.239 1.00 107.13 707 GLY B C 1
ATOM 11454 O O . GLY B 1 707 ? 192.206 165.112 212.565 1.00 107.13 707 GLY B O 1
ATOM 11455 N N . TYR B 1 708 ? 190.767 163.439 212.766 1.00 101.70 708 TYR B N 1
ATOM 11456 C CA . TYR B 1 708 ? 190.924 162.935 211.432 1.00 101.70 708 TYR B CA 1
ATOM 11457 C C . TYR B 1 708 ? 190.712 163.865 210.306 1.00 101.70 708 TYR B C 1
ATOM 11458 O O . TYR B 1 708 ? 191.468 163.805 209.370 1.00 101.70 708 TYR B O 1
ATOM 11467 N N . LEU B 1 709 ? 189.728 164.744 210.358 1.00 98.93 709 LEU B N 1
ATOM 11468 C CA . LEU B 1 709 ? 189.324 165.549 209.225 1.00 98.93 709 LEU B CA 1
ATOM 11469 C C . LEU B 1 709 ? 189.923 166.853 209.121 1.00 98.93 709 LEU B C 1
ATOM 11470 O O . LEU B 1 709 ? 189.910 167.428 208.076 1.00 98.93 709 LEU B O 1
ATOM 11475 N N . GLN B 1 710 ? 190.506 167.335 210.178 1.00 104.83 710 GLN B N 1
ATOM 11476 C CA . GLN B 1 710 ? 191.149 168.651 210.195 1.00 104.83 710 GLN B CA 1
ATOM 11477 C C . GLN B 1 710 ? 192.240 168.863 209.203 1.00 104.83 710 GLN B C 1
ATOM 11478 O O . GLN B 1 710 ? 192.120 169.714 208.338 1.00 104.83 710 GLN B O 1
ATOM 11484 N N . ASP B 1 711 ? 193.291 168.070 209.292 1.00 102.71 711 ASP B N 1
ATOM 11485 C CA . ASP B 1 711 ? 194.424 168.225 208.466 1.00 102.71 711 ASP B CA 1
ATOM 11486 C C . ASP B 1 711 ? 194.589 167.372 207.289 1.00 102.71 711 ASP B C 1
ATOM 11487 O O . ASP B 1 711 ? 195.694 167.089 206.950 1.00 102.71 711 ASP B O 1
ATOM 11492 N N . ALA B 1 712 ? 193.548 166.994 206.606 1.00 95.44 712 ALA B N 1
ATOM 11493 C CA . ALA B 1 712 ? 193.676 166.080 205.549 1.00 95.44 712 ALA B CA 1
ATOM 11494 C C . ALA B 1 712 ? 193.785 166.757 204.300 1.00 95.44 712 ALA B C 1
ATOM 11495 O O . ALA B 1 712 ? 194.209 166.179 203.349 1.00 95.44 712 ALA B O 1
ATOM 11497 N N . TYR B 1 713 ? 193.470 168.023 204.284 1.00 90.53 713 TYR B N 1
ATOM 11498 C CA . TYR B 1 713 ? 193.482 168.828 203.109 1.00 90.53 713 TYR B CA 1
ATOM 11499 C C . TYR B 1 713 ? 194.455 170.003 203.223 1.00 90.53 713 TYR B C 1
ATOM 11500 O O . TYR B 1 713 ? 194.091 171.072 202.906 1.00 90.53 713 TYR B O 1
ATOM 11509 N N . ILE B 1 714 ? 195.713 169.770 203.621 1.00 93.83 714 ILE B N 1
ATOM 11510 C CA . ILE B 1 714 ? 196.760 170.779 203.711 1.00 93.83 714 ILE B CA 1
ATOM 11511 C C . ILE B 1 714 ? 197.753 170.999 202.503 1.00 93.83 714 ILE B C 1
ATOM 11512 O O . ILE B 1 714 ? 197.708 172.117 202.083 1.00 93.83 714 ILE B O 1
ATOM 11517 N N . HIS B 1 715 ? 198.616 170.058 202.016 1.00 92.56 715 HIS B N 1
ATOM 11518 C CA . HIS B 1 715 ? 199.600 170.149 200.857 1.00 92.56 715 HIS B CA 1
ATOM 11519 C C . HIS B 1 715 ? 201.093 169.474 200.937 1.00 92.56 715 HIS B C 1
ATOM 11520 O O . HIS B 1 715 ? 201.125 168.245 200.808 1.00 92.56 715 HIS B O 1
ATOM 11527 N N . PRO B 1 716 ? 202.334 170.233 201.005 1.00 91.37 716 PRO B N 1
ATOM 11528 C CA . PRO B 1 716 ? 203.753 169.786 201.144 1.00 91.37 716 PRO B CA 1
ATOM 11529 C C . PRO B 1 716 ? 204.196 170.555 202.307 1.00 91.37 716 PRO B C 1
ATOM 11530 O O . PRO B 1 716 ? 205.254 171.147 202.239 1.00 91.37 716 PRO B O 1
ATOM 11534 N N . VAL B 1 717 ? 203.383 170.633 203.338 1.00 97.26 717 VAL B N 1
ATOM 11535 C CA . VAL B 1 717 ? 203.651 171.407 204.473 1.00 97.26 717 VAL B CA 1
ATOM 11536 C C . VAL B 1 717 ? 203.396 170.386 205.559 1.00 97.26 717 VAL B C 1
ATOM 11537 O O . VAL B 1 717 ? 203.697 169.197 205.414 1.00 97.26 717 VAL B O 1
#

Nearest PDB structures (foldseek):
  8grn-assembly1_B  TM=1.001E+00  e=1.109E-100  Arabidopsis thaliana
  8xs4-assembly1_A  TM=9.237E-01  e=6.549E-70  Arabidopsis thaliana
  6ijz-assembly1_A  TM=9.649E-01  e=8.387E-67  Arabidopsis thaliana
  8xaj-assembly1_A  TM=7.920E-01  e=8.387E-67  Arabidopsis thaliana
  6oce-assembly1_A  TM=9.170E-01  e=2.499E-48  Oryza sativa Japonica Group

B-factor: mean 67.26, std 41.43, range [30.0, 186.58]

Organism: Arabidopsis thaliana (NCBI:txid3702)

Sequence (1432 aa):
ATLKDIGVSAGINILTAFIFFIIFAFLRLQPFNDRVYFSKWYLRGLRSSPASGGGFAGRFVNLELRSYLKFLHWMPEALKMPERELIDHAGLDSVVYLRIYWLGLKIFAPIAMLAWAVLVPVNWTNNELELAKHFKNVTSSDIDKLTISNIPEGSNRFWAHIIMAYAFTIWTCYMLMKEYETVANMRLQFLASEGRRPDQFTVLVRNVPPDPDETVSELVEHFFLVNHPDNYLTHQVVCNANKLADLVSKKTKLQNWLDYYQLKYTRNNSQIRPITKLGCLGLCGQKVDAIEHYIAEVDKTSKEIAEERENVVNDQKSVMPASFVSFKTRWAAAVCAQTTQTRNPTEWLTEWAAEPRDIYWPNLAIPYVSLTVRRLVMNVAFFFLTFFFIIPIAFVQSLATIEGIEKVAPFLKVIIEKDFIKSLIQGLLAGIALKLFLIFLPAILMTMSKFEGFTSVSFLERRSASRYYIFNLVNVFLGSVIAGAAFEQLNSFLNQSPNQIPKTIGMAIPMKATFFITYIMVDGWAGVAGEILMLKPLIIYHLKNAFLVKTEKDREEAMNPGSIGFNTGEPQIQLYFLLGLVYAPVTPMLLPFILVFFALAYVVYRHQIINVYNQEYESAAAFWPDVHGRVITALIISQLLLMGLLGTKHAASAAPFLIALPVITIGFHRFCKGRFEPAFVRYPLQEAMMKDTLERAREPNLNLKGYLQDAYIHPVATLKDIGVSAGINILTAFIFFIIFAFLRLQPFNDRVYFSKWYLRGLRSSPASGGGFAGRFVNLELRSYLKFLHWMPEALKMPERELIDHAGLDSVVYLRIYWLGLKIFAPIAMLAWAVLVPVNWTNNELELAKHFKNVTSSDIDKLTISNIPEGSNRFWAHIIMAYAFTIWTCYMLMKEYETVANMRLQFLASEGRRPDQFTVLVRNVPPDPDETVSELVEHFFLVNHPDNYLTHQVVCNANKLADLVSKKTKLQNWLDYYQLKYTRNNSQIRPITKLGCLGLCGQKVDAIEHYIAEVDKTSKEIAEERENVVNDQKSVMPASFVSFKTRWAAAVCAQTTQTRNPTEWLTEWAAEPRDIYWPNLAIPYVSLTVRRLVMNVAFFFLTFFFIIPIAFVQSLATIEGIEKVAPFLKVIIEKDFIKSLIQGLLAGIALKLFLIFLPAILMTMSKFEGFTSVSFLERRSASRYYIFNLVNVFLGSVIAGAAFEQLNSFLNQSPNQIPKTIGMAIPMKATFFITYIMVDGWAGVAGEILMLKPLIIYHLKNAFLVKTEKDREEAMNPGSIGFNTGEPQIQLYFLLGLVYAPVTPMLLPFILVFFALAYVVYRHQIINVYNQEYESAAAFWPDVHGRVITALIISQLLLMGLLGTKHAASAAPFLIALPVITIGFHRFCKGRFEPAFVRYPLQEAMMKDTLERAREPNLNLKGYLQDAYIHPV

Solvent-accessible surface area: 66602 Å² total; per-residue (Å²): 56,37,129,118,21,19,42,38,6,20,39,72,7,78,109,44,13,87,89,50,5,74,73,3,13,59,34,57,107,2,19,79,2,11,44,6,3,26,1,16,69,32,76,113,67,100,96,77,36,45,32,117,40,11,80,138,53,46,105,116,100,118,86,67,164,175,21,145,126,33,29,75,91,18,29,44,97,5,96,144,44,82,64,125,94,0,10,84,12,16,5,0,15,11,3,0,4,5,55,4,0,118,0,0,40,51,0,0,37,55,3,10,136,86,0,84,63,56,1,13,83,33,0,142,84,28,98,35,0,100,78,2,93,140,144,60,73,3,43,27,32,88,13,6,43,30,9,5,3,4,1,40,71,44,24,128,87,0,92,21,0,5,94,22,6,54,41,10,5,88,86,0,8,100,26,1,42,77,6,2,57,45,0,4,86,34,37,12,110,35,27,54,90,32,56,74,42,20,19,19,0,0,0,11,0,31,39,4,30,120,83,123,132,78,47,29,32,89,24,0,74,122,17,0,94,68,6,9,57,104,39,18,36,11,34,48,38,6,46,48,3,49,103,2,29,95,28,46,49,79,42,59,130,20,79,74,140,3,51,42,48,46,74,92,160,72,157,129,32,50,82,24,58,26,83,100,165,162,45,138,94,40,104,80,32,141,70,56,116,24,60,30,22,63,117,41,60,23,74,123,2,42,150,54,10,54,95,16,90,101,80,21,106,116,32,122,162,16,38,32,63,7,0,4,0,3,0,86,23,6,28,5,0,0,2,0,22,16,10,30,7,20,110,53,44,55,51,21,56,22,75,86,11,25,27,31,139,13,16,53,49,66,9,9,13,18,79,90,110,31,13,84,94,60,82,122,79,30,76,79,39,25,113,125,28,21,118,120,17,74,114,20,3,31,112,1,1,28,44,32,7,30,72,2,41,13,115,49,39,92,160,154,28,37,119,86,17,122,77,74,102,102,10,6,36,24,17,28,68,0,0,74,15,2,66,101,60,12,86,150,1,31,62,76,2,41,95,12,3,78,83,0,3,40,29,22,40,19,89,2,20,46,61,4,0,35,23,21,14,86,1,8,25,55,0,1,2,71,11,1,13,119,14,1,5,36,46,39,0,58,20,1,48,105,99,68,67,113,125,19,81,71,60,2,65,7,16,2,22,4,23,8,0,23,14,1,3,11,8,0,0,16,16,0,24,17,24,2,0,26,68,0,4,18,83,151,56,15,96,72,15,57,90,64,60,74,104,60,42,135,48,130,134,84,156,63,81,30,35,127,19,28,42,33,24,13,26,79,7,0,3,33,0,4,11,0,3,1,1,0,6,4,0,0,10,6,5,0,46,0,0,53,23,0,35,64,0,0,48,34,0,55,13,0,12,11,8,2,6,11,16,1,43,36,35,86,30,30,40,2,0,19,17,0,25,42,1,2,23,21,2,9,55,1,6,42,36,7,7,93,42,5,33,46,12,0,40,31,17,112,5,94,64,0,26,89,94,1,91,43,0,17,100,77,0,86,43,29,41,175,110,0,83,38,83,22,40,53,19,11,105,90,40,5,1,45,15,0,32,88,30,2,78,111,8,103,74,165,56,106,144,56,117,18,98,40,86,2,72,84,28,5,78,60,42,108,56,36,128,118,20,20,42,41,5,20,38,73,6,76,109,44,12,86,91,50,5,76,74,3,12,58,35,57,106,3,19,77,2,13,44,6,2,26,1,17,70,31,76,112,66,100,96,76,35,44,34,117,40,12,79,137,53,45,106,117,99,118,86,65,163,176,23,146,126,31,28,74,91,17,27,45,95,4,97,142,43,80,66,126,94,1,12,84,13,16,5,1,15,9,3,0,4,6,54,3,0,120,1,0,38,51,0,0,37,54,3,10,138,86,0,84,63,55,0,14,82,32,0,141,83,28,97,36,0,100,77,1,93,140,145,60,73,3,44,27,34,88,16,6,44,30,9,5,3,3,1,40,72,43,24,127,86,0,90,20,0,6,97,22,6,54,42,9,5,87,86,0,9,102,26,0,43,76,5,2,57,44,0,4,86,35,38,12,111,35,26,54,89,31,56,76,42,20,19,20,0,0,0,10,0,32,39,4,31,123,80,122,132,79,46,29,31,91,24,0,72,119,15,0,95,65,6,9,56,101,39,19,36,12,35,50,39,7,44,52,2,45,108,0,29,91,29,53,48,79,42,56,130,17,68,75,131,2,79,50,44,34,77,88,159,72,156,133,38,50,86,20,60,28,78,103,166,162,44,139,94,41,103,78,33,142,68,49,112,37,52,31,25,68,95,65,50,25,82,119,2,36,145,53,15,52,94,18,88,94,82,19,106,102,41,117,160,13,35,30,61,7,0,5,0,3,0,87,23,6,29,5,0,0,2,0,23,16,10,32,7,21,114,54,44,55,50,20,56,22,74,89,11,26,27,32,136,13,16,51,47,67,9,9,12,19,78,90,110,30,14,85,92,60,81,122,79,31,76,79,38,26,112,126,28,21,118,118,16,72,113,20,3,31,112,1,2,28,44,32,7,31,73,2,42,14,114,50,39,92,163,154,29,37,121,85,17,121,78,72,103,101,10,7,36,24,18,29,66,0,0,74,14,2,67,100,62,11,84,149,1,30,63,75,2,40,94,14,3,78,84,1,4,40,30,23,39,19,89,2,19,47,60,4,0,34,24,22,13,85,0,8,26,55,0,1,2,70,9,1,15,119,14,1,5,37,47,38,0,56,20,1,48,104,97,69,66,110,128,19,79,71,63,1,66,6,15,2,23,3,20,9,0,22,14,2,3,11,8,0,0,15,16,0,24,17,25,2,0,27,70,0,4,16,84,150,56,16,97,70,16,59,90,64,60,72,108,66,43,147,51,130,132,83,156,65,81,29,36,125,18,27,40,34,24,13,26,77,7,0,3,32,1,4,12,0,3,0,1,0,5,3,0,0,10,6,5,2,47,0,0,54,25,0,34,64,0,0,48,34,0,56,14,0,11,12,8,2,6,12,17,1,42,38,35,87,30,30,39,2,0,20,18,0,25,41,1,3,25,23,2,8,55,1,5,42,36,7,9,92,44,4,33,45,10,0,39,32,17,112,4,92,66,0,27,89,94,1,91,41,0,16,100,78,0,85,42,30,41,173,111,0,84,38,84,22,42,54,18,12,106,91,39,6,1,44,16,0,32,89,30,2,76,110,8,101,77,163,55,105,144,54,115,18,97,39,82,2,70,84,28,5,77,59,42,102

GO terms:
  GO:0005227 calcium-activated cation channel activity (F, IDA)
  GO:0005886 plasma membrane (C, IDA)
  GO:0008381 mechanosensitive monoatomic ion channel activity (F, IDA)
  GO:0071474 cellular hyperosmotic response (P, IDA)
  GO:0090279 regulation of calcium ion import (P, IDA)
  GO:0051262 protein tetramerization (P, TAS)
  GO:0005261 monoatomic cation channel activity (F, IDA)
  GO:0005829 cytosol (C, HDA)
  GO:0005886 plasma membrane (C, HDA)
  GO:0071474 cellular hyperosmotic response (P, IMP)
  GO:0006970 response to osmotic stress (P, IMP)

Foldseek 3Di:
DPPVLVVVLQVVLVVLLVVLLQVQLLVVQWQVCQCQFFVLCVVVPHAAGRPRNDPDTLHPDPNDDDDPCSHCVLQVVLVPDDLVVLCVSFNQVLSVVLVLLVLVQQLQVVLLVVLVVLQQVLQQVAADVVVCCVPQNFDDDVLCSSFPRRHAQDDPSCVSLLVSLVVSLVSSLVSLLVSLVVLLVVLLVVVLPDDDFLQLFKKKWAFADDDDPAFLVRSVCVQCCVPVNPWWFAKFFAFDCVVLVVLVVVLVVLVLVFVQQDPVVHDAGWFWAFDPDDDDGIRPHDGTGGGSSVVPCVVVSVVVNVVVVVCRVPDSVGTHNMMMTGTDFSLSLQCLQPDDRDDPRPHTHIHTDFGLQQWASVQVRDHPVVLVVLVVVLVVVLVVVLVVLLVLLLVLLCLLLVLQLCPLPVDPDPPSCPPVVVSSVSLVVSLVSVVVVVVVLLVVLLVSLVRSGDTGNVVSLLSLLVSLVVSCVPPPPVSSLVSNLCRRCVSSVVPDDVVCPLVSSLVSVVVVLVSVLSNLSVCQSSVLSNVSNCPVLSVVVVVCCVRSPPDPPCVPDDSDFAADRCNPVVSVSLSLLLSVLLCSSTPSPSSVSSVVSSVSNSSSSSSCSNRPHHDRGHDNDLCSVVSSVSSLVSSVVSLVVVLSSSVSSPDPVPNVSSVVSVVVSVVSVVVSCVPSVCSNPRDDSVSRVVSRVVCCVVCVDDDVCVVNVPSNDPPD/DPPVLVVVLQVVLVVLLVVLLQVQLLVVQWQVCQCQFFVLCVVVPHAAGRPRNDPDTLHPDPNDDDDPCSHCVLQVVLVPDDLVVLCVSFNQVLSVVLVLLVLVQQLQVVLLVVLVVLQQVLQQVAADVVVCCVPQNFDDDVLCSSFPRRHAQDDPSCVSLLVSLVVSLVSSLVSLLVSLVVLLVVLLVVVLPDDDFLQLFKKKWAFADDDDPAALVRSVCVQCCVPVNPWWFAKFFAFPPVVLVVLVVVLVCLQLVFVLQAPVVHDWGWFWAFDPDDDDGIRPHDRTGGTSSPCVVNVVSVVVNVVSVVCGVPPSVGTHNMMMTGTDFSLSLQCLQPDDRDDPRPHTHIHTDFGLQQWASNQVRDHPVVLVVLVVVLVVVLVVVLVVLLVLLLVLLCLLLVLQLCPLPVDPDPPSCPPVVVSSVSLVVSLVSVVVVVVVLLVVLLVSLVRSGDTGNVVSLLSLLVSLVVSCVPPPPVSSLVSNLCRRCVSSVVPDDVVCPLVSSLVSVVVVLVSVLSNLSVCQSSVLSNVSNCPVLSVVVVVCCVRSPPDPPCVPDDSDFAADRCNPVVSVSLSLLLSVLLCSSTPSPSSVSSVVSSVSNSSSSSSCSNRPHHDRGHDNDLCSVVSSVSSLVSSVVSLVVVLSSSVSSPDPVPNVSSVVSVVVSVVSVVVSCVPSVCSNPRDDSVSRVVSRVVCCVVCVDDDVCVVNVPSNDPPD

Secondary structure (DSSP, 8-state):
-THHHHHHHHHHHHHHHHHHHHHHHHHHTSTTSSTTTSGGGTTTT---STTTTSS----SSS-----S-SSTTHHHHHHTS-TTSSTTTT-HHHHHHHHHHHHHHHHHHHHHHHHHHHHHHHHHS--TTHHHHTTS-----SSTTSSTTSS-SS-SSSHHHHHHHHHHHHHHHHHHHHHHHHHHHHHHHHHTTPPP-TTSSEEEEE-PPP-SSS-STTTHHHHHHHHS-SS--EEEEEE-HHHHHHHHHHHHHHHHHHHTTTSSSSSS--------SSS---SSSS--S-HHHHTHHHHHHHHHHHHHHHHHHH-SSSEEEEEEEE-SSSSSHHHHSSS---SSTTSSEE-----TTS--GGGSSS-HHHHHHHHHHHHHHHHHHHHHHHHHHHHHHHHHTTTTTTTS--SS-STTT-SHHHHHHHHHHHHHHHHHHHHHHHHHHHHHHTTTT--SHHHHHHHHHHHHHHHHHIIIIIIHHHHHHHHHHHHHHHTS-TTHHHHHHHHHHHHHHHHHHHHHHIIIIIIHHHHTT-HHHHHHHHHHHTSS---SSS-S---------STTHHHHHHHHHHHHHHHTTS-TTSHHHHHHHHHHHHHHHHHHHHSS---S---TTTHHHHHHHHHHHHHHHHHHHHHHHHHHTT--SSHHHHHHHHHHHHHHHHHHHHHHHHHHH---HHHHHHHHSSSTTTSSS--HHHHHHTSS----/-THHHHHHHHHHHHHHHHHHHHHHHHHHTSTTSSTTTSGGGTTTT---STTTTSS----SSS-----S-SSTTHHHHHHTS-TTSSTTTT-HHHHHHHHHHHHHHHHHHHHHHHHHHHHHHHHHS--TTHHHHTTS-----SSTTSSTTSS-SS-SSSHHHHHHHHHHHHHHHHHHHHHHHHHHHHHHHHHTTPPP-TTSSEEEEE-PPP-SSS-STTTHHHHHHHHS-SS--EEEEEE--HHHHHHHHHHHHHHHHHHHTTTTSSSS--------SSS---SSSS--S-STTTTHHHHHHHHHTTSSSSTTTS-SSSEEEEEEEE-SSSSSHHHHSSS---SSTTSSEE-----TTS--GGGSSS-HHHHHHHHHHHHHHHHHHHHHHHHHHHHHHHHHTTTTTTTS--SS-STTT-SHHHHHHHHHHHHHHHHHHHHHHHHHHHHHHTTTT--SHHHHHHHHHHHHHHHHHIIIIIIHHHHHHHHHHHHHHHTS-TTHHHHHHHHHHHHHHHHHHHHHHIIIIIIHHHHTT-HHHHHHHHHHHTSS---SSS-S---------STTHHHHHHHHHHHHHHHTTS-TTSHHHHHHHHHHHHHHHHHHHHSS---S---TTTHHHHHHHHHHHHHHHHHHHHHHHHHHTT--SSHHHHHHHHHHHHHHHHHHHHHHHHHHH---HHHHHHHHSSSTTTSSS--HHHHHHTSS----

InterPro domains:
  IPR003864 CSC1/OSCA1-like, 7TM region [PF02714] (375-647)
  IPR027815 CSC1/OSCA1-like, cytosolic domain [PF14703] (201-364)
  IPR032880 CSC1/OSCA1-like, N-terminal transmembrane domain [PF13967] (7-180)
  IPR045122 Calcium permeable stress-gated cation channel 1-like [PTHR13018] (6-723)

Radius of gyration: 39.97 Å; Cα contacts (8 Å, |Δi|>4): 1819; chains: 2; bounding box: 134×94×88 Å